Protein AF-A0A8S2NYN3-F1 (afdb_monomer_lite)

pLDDT: mean 84.31, std 14.9, range [22.03, 98.69]

Foldseek 3Di:
DCLCPPLVPPALDDPLSQLVVFVQQQQFWKFFDDDVDRDIWGFHHWASDFQQRDADPVRDGNQCCCCPVVVDHDPPRRYTWTWTDDPVGPPDIDTHDPVRIDGDPPDDRPDDDDVVVVVVPPLVVQDFQVRVQVVVLVVLVVVPLVDPPNPVSVVVVDDDPSPDDDDDDWDFFDAFWKAQDPPRTFPQDLFFGDSVQEHHFAAEFAAEEEEEADDCCPVCVVLSVVLVVLLQVSCVSHVRHYNYYDYDYDDHLVCLLVVLVVCLVVVHQEYEYEYDDPDPLRVLVSVLSNCCNQCPVRNHHYHYDYSVVSVPDPDSNVVSVLVSLVVRQSSVGFRMFTDLCVLVVPQDDPPAWEKEKAKEKAFDPDQPQPAFIKIKMKMQLGSRSRHIDIDMDTHHDDPPDRYDGDDQCLLVRLLVRQVSSCVRVVDGGQAYEYEYEDDDPVCLVVCVVHNVVSNVNSQCVNVNPPPSGHWYWYKYKYQDDDDFDHDPDADPPANREDRARIKDQDDPDDPPWRKIWHALHDDRTHYGRTMIMTTSDGRSDDDPRSPSNSFSSQQSSQSSDSGRDSGGNNNVVNVVVSVVVCSNRCVVVSVPSDDDDDDDDDDDDDDPPDDPPLSPPPAQQEAELVNLVVQQDLVLLLVLLLVLLLCVQVVPVQKDWDPWDWAADDPRQKTWIWTWIGRVVLQKIKIWIWIAQPVDPVRIWTWIWMAGNVPRHTQHIYTPLNLQLQLLLSVLVLLCVLQFPVPDDLQQAEEEEEALPSNSLNNVVSPVVVGRHNAYEYEYPPVVSRVVSCVVCVVPDVRYDYDPALQPQCQQSHQEYEYQAFALDARDAPVSYHFLHEYEYENFFALSTDHHDLNQLADPLEAEEESDPVSCCHTVNSCVVNVRDHPYYSSNSRPPNVVSCVNSPRGYYYYYYNDHVSSSVSSVVSSSVSVVVVSVD

Organism: NCBI:txid392030

InterPro domains:
  IPR003100 PAZ domain [PF02170] (14-120)
  IPR003100 PAZ domain [PS50821] (1-105)
  IPR003165 Piwi domain [PF02171] (271-582)
  IPR003165 Piwi domain [PS50822] (270-586)
  IPR003165 Piwi domain [SM00950] (270-586)
  IPR003462 Ornithine cyclodeaminase/mu-crystallin [PF02423] (625-933)
  IPR012337 Ribonuclease H-like superfamily [SSF53098] (253-584)
  IPR023401 Ornithine cyclodeaminase, N-terminal [G3DSA:3.30.1780.10] (639-928)
  IPR032472 Argonaute linker 2 domain [PF16488] (131-179)
  IPR036085 PAZ domain superfamily [SSF101690] (11-146)
  IPR036291 NAD(P)-binding domain superfamily [SSF51735] (621-933)
  IPR036397 Ribonuclease H superfamily [G3DSA:3.30.420.10] (347-623)

Secondary structure (DSSP, 8-state):
-HHHHHH--SSSPPHHHHHHHHHHHTT-EEEESSSS---EEEEEEEESS-TTTPBPTTS-BHHHHHHHHH----S-TTSPEEEEEETTEEEEEEEEEGGGEEEPTT----SPPPHHHHHHS-GGGS--HHHHHHHHHHHHHHH-TT-TT-HHHHHHT-----SSPPP---EEPPPPPEEEETTEE---BTTB---TT--SB---EEEEEEEEE-S-HHHHHHHHHHHHHHHHHHHHHTT--EEEEEEE----GGGHHHHHHHHHHTT--EEEEEE--SSHHHHHHHHHHHHIIIIIIS--EEEEEEHHHHHH-S-HHHHHHHHHHHHHHHTT-B--EE-GGGG-TTT--TT--EEEEEEEEE--SS--TTPPEEEEEEEESSTT--SEEEEEEEEPPPTT-S---S-TTHHHHHHHHHHHHHHHHSS--SEEEEEEES--GGGHHHIIIIIHHHHHHHHHHHH-SSS-PPEEEEEEEE---S-----SS--SSS--PPPTTEEE-SSSS-SSS-EEEEE-S--SSS---PEEEEEEEESS---TTHHHHHHHHHTT--TT-SB--SS-HHHHHHHHHHHHHHHHH--HHHHTTS---------------------------EE-HHHHHHH--HHHHHHHHHHHHHHHHTT-TTEE-PPPEEEEETTTTEEEEEEEEEETTTTEEEEEEEEE-TTSSSSEEEEEEEEETTT--EEEEEEHHHHHHHHHHHHHHHHHHHHTGGG--TTT-EEEEE--SHHHHHHHHHHHHHS--SEEEEE-SSHHHHHHHHHHHTTT-S-EEE-SSTT-GGGGG-SEEEE-S--SS--B-GGGS-TT-EEEE-S--STT--SB-HHHHT-TTEEEEES-HHHHHHH-HHHHHHTPPEEEEGGGGTT-HHHHHHHTSSSEEEEE----HHHHHHHHHHHHHHHHHHHH-

Structure (mmCIF, N/CA/C/O backbone):
data_AF-A0A8S2NYN3-F1
#
_entry.id   AF-A0A8S2NYN3-F1
#
loop_
_atom_site.group_PDB
_atom_site.id
_atom_site.type_symbol
_atom_site.label_atom_id
_atom_site.label_alt_id
_atom_site.label_comp_id
_atom_site.label_asym_id
_atom_site.label_entity_id
_atom_site.label_seq_id
_atom_site.pdbx_PDB_ins_code
_atom_site.Cartn_x
_atom_site.Cartn_y
_atom_site.Cartn_z
_atom_site.occupancy
_atom_site.B_iso_or_equiv
_atom_site.auth_seq_id
_atom_site.auth_comp_id
_atom_site.auth_asym_id
_atom_site.auth_atom_id
_atom_site.pdbx_PDB_model_num
ATOM 1 N N . ASP A 1 1 ? 17.240 22.753 35.124 1.00 58.38 1 ASP A N 1
ATOM 2 C CA . ASP A 1 1 ? 18.285 22.466 34.109 1.00 58.38 1 ASP A CA 1
ATOM 3 C C . ASP A 1 1 ? 17.766 22.292 32.694 1.00 58.38 1 ASP A C 1
ATOM 5 O O . ASP A 1 1 ? 18.047 23.151 31.876 1.00 58.38 1 ASP A O 1
ATOM 9 N N . PHE A 1 2 ? 16.978 21.259 32.375 1.00 65.00 2 PHE A N 1
ATOM 10 C CA . PHE A 1 2 ? 16.563 21.000 30.984 1.00 65.00 2 PHE A CA 1
ATOM 11 C C . PHE A 1 2 ? 15.907 22.212 30.292 1.00 65.00 2 PHE A C 1
ATOM 13 O O . PHE A 1 2 ? 16.313 22.574 29.188 1.00 65.00 2 PHE A O 1
ATOM 20 N N . VAL A 1 3 ? 14.954 22.870 30.967 1.00 64.00 3 VAL A N 1
ATOM 21 C CA . VAL A 1 3 ? 14.284 24.090 30.479 1.00 64.00 3 VAL A CA 1
ATOM 22 C C . VAL A 1 3 ? 15.302 25.208 30.229 1.00 64.00 3 VAL A C 1
ATOM 24 O O . VAL A 1 3 ? 15.344 25.775 29.144 1.00 64.00 3 VAL A O 1
ATOM 27 N N . HIS A 1 4 ? 16.201 25.462 31.178 1.00 63.12 4 HIS A N 1
ATOM 28 C CA . HIS A 1 4 ? 17.261 26.457 31.020 1.00 63.12 4 HIS A CA 1
ATOM 29 C C . HIS A 1 4 ? 18.197 26.164 29.840 1.00 63.12 4 HIS A C 1
ATOM 31 O O . HIS A 1 4 ? 18.500 27.064 29.061 1.00 63.12 4 HIS A O 1
ATOM 37 N N . THR A 1 5 ? 18.637 24.915 29.692 1.00 55.53 5 THR A N 1
ATOM 38 C CA . THR A 1 5 ? 19.648 24.514 28.705 1.00 55.53 5 THR A CA 1
ATOM 39 C C . THR A 1 5 ? 19.091 24.403 27.283 1.00 55.53 5 THR A C 1
ATOM 41 O O . THR A 1 5 ? 19.781 24.772 26.340 1.00 55.53 5 THR A O 1
ATOM 44 N N . HIS A 1 6 ? 17.858 23.915 27.106 1.00 53.72 6 HIS A N 1
ATOM 45 C CA . HIS A 1 6 ? 17.312 23.581 25.777 1.00 53.72 6 HIS A CA 1
ATOM 46 C C . HIS A 1 6 ? 16.249 24.569 25.274 1.00 53.72 6 HIS A C 1
ATOM 48 O O . HIS A 1 6 ? 16.018 24.677 24.065 1.00 53.72 6 HIS A O 1
ATOM 54 N N . ILE A 1 7 ? 15.611 25.305 26.187 1.00 54.59 7 ILE A N 1
ATOM 55 C CA . ILE A 1 7 ? 14.639 26.355 25.851 1.00 54.59 7 ILE A CA 1
ATOM 56 C C . ILE A 1 7 ? 15.310 27.735 25.894 1.00 54.59 7 ILE A C 1
ATOM 58 O O . ILE A 1 7 ? 14.886 28.622 25.167 1.00 54.59 7 ILE A O 1
ATOM 62 N N . GLY A 1 8 ? 16.378 27.915 26.686 1.00 50.91 8 GLY A N 1
ATOM 63 C CA . GLY A 1 8 ? 17.086 29.196 26.830 1.00 50.91 8 GLY A CA 1
ATOM 64 C C . GLY A 1 8 ? 16.422 30.173 27.809 1.00 50.91 8 GLY A C 1
ATOM 65 O O . GLY A 1 8 ? 16.938 31.264 28.052 1.00 50.91 8 GLY A O 1
ATOM 66 N N . ALA A 1 9 ? 15.307 29.771 28.421 1.00 54.00 9 ALA A N 1
ATOM 67 C CA . ALA A 1 9 ? 14.562 30.584 29.367 1.00 54.00 9 ALA A CA 1
ATOM 68 C C . ALA A 1 9 ? 15.341 30.723 30.687 1.00 54.00 9 ALA A C 1
ATOM 70 O O . ALA A 1 9 ? 15.317 29.835 31.531 1.00 54.00 9 ALA A O 1
ATOM 71 N N . LYS A 1 10 ? 16.054 31.840 30.875 1.00 54.09 10 LYS A N 1
ATOM 72 C CA . LYS A 1 10 ? 16.566 32.300 32.190 1.00 54.09 10 LYS A CA 1
ATOM 73 C C . LYS A 1 10 ? 15.539 33.158 32.954 1.00 54.09 10 LYS A C 1
ATOM 75 O O . LYS A 1 10 ? 15.841 33.681 34.020 1.00 54.09 10 LYS A O 1
ATOM 80 N N . ARG A 1 11 ? 14.361 33.345 32.352 1.00 61.66 11 ARG A N 1
ATOM 81 C CA . ARG A 1 11 ? 13.243 34.212 32.748 1.00 61.66 11 ARG A CA 1
ATOM 82 C C . ARG A 1 11 ? 11.921 33.558 32.330 1.00 61.66 11 ARG A C 1
ATOM 84 O O . ARG A 1 11 ? 11.947 32.511 31.686 1.00 61.66 11 ARG A O 1
ATOM 91 N N . VAL A 1 12 ? 10.792 34.200 32.642 1.00 62.62 12 VAL A N 1
ATOM 92 C CA . VAL A 1 12 ? 9.464 33.804 32.135 1.00 62.62 12 VAL A CA 1
ATOM 93 C C . VAL A 1 12 ? 9.528 33.648 30.605 1.00 62.62 12 VAL A C 1
ATOM 95 O O . VAL A 1 12 ? 9.945 34.603 29.941 1.00 62.62 12 VAL A O 1
ATOM 98 N N . PRO A 1 13 ? 9.176 32.478 30.040 1.00 65.31 13 PRO A N 1
ATOM 99 C CA . PRO A 1 13 ? 9.303 32.250 28.604 1.00 65.31 13 PRO A CA 1
ATOM 100 C C . PRO A 1 13 ? 8.375 33.167 27.801 1.00 65.31 13 PRO A C 1
ATOM 102 O O . PRO A 1 13 ? 7.219 33.371 28.178 1.00 65.31 13 PRO A O 1
ATOM 105 N N . ASN A 1 14 ? 8.860 33.696 26.677 1.00 68.19 14 ASN A N 1
ATOM 106 C CA . ASN A 1 14 ? 7.999 34.392 25.718 1.00 68.19 14 ASN A CA 1
ATOM 107 C C . ASN A 1 14 ? 7.078 33.397 24.980 1.00 68.19 14 ASN A C 1
ATOM 109 O O . ASN A 1 14 ? 7.220 32.181 25.105 1.00 68.19 14 ASN A O 1
ATOM 113 N N . GLU A 1 15 ? 6.130 33.895 24.187 1.00 67.12 15 GLU A N 1
ATOM 114 C CA . GLU A 1 15 ? 5.123 33.042 23.539 1.00 67.12 15 GLU A CA 1
ATOM 115 C C . GLU A 1 15 ? 5.727 31.960 22.621 1.00 67.12 15 GLU A C 1
ATOM 117 O O . GLU A 1 15 ? 5.233 30.830 22.569 1.00 67.12 15 GLU A O 1
ATOM 122 N N . TYR A 1 16 ? 6.833 32.272 21.943 1.00 66.00 16 TYR A N 1
ATOM 123 C CA . TYR A 1 16 ? 7.556 31.327 21.094 1.00 66.00 16 TYR A CA 1
ATOM 124 C C . TYR A 1 16 ? 8.251 30.233 21.918 1.00 66.00 16 TYR A C 1
ATOM 126 O O . TYR A 1 16 ? 8.105 29.040 21.638 1.00 66.00 16 TYR A O 1
ATOM 134 N N . GLU A 1 17 ? 8.959 30.619 22.980 1.00 67.44 17 GLU A N 1
ATOM 135 C CA . GLU A 1 17 ? 9.599 29.693 23.922 1.00 67.44 17 GLU A CA 1
ATOM 136 C C . GLU A 1 17 ? 8.558 28.800 24.617 1.00 67.44 17 GLU A C 1
ATOM 138 O O . GLU A 1 17 ? 8.815 27.620 24.860 1.00 67.44 17 GLU A O 1
ATOM 143 N N . TRP A 1 18 ? 7.354 29.329 24.854 1.00 71.31 18 TRP A N 1
ATOM 144 C CA . TRP A 1 18 ? 6.219 28.608 25.429 1.00 71.31 18 TRP A CA 1
ATOM 145 C C . TRP A 1 18 ? 5.671 27.516 24.517 1.00 71.31 18 TRP A C 1
ATOM 147 O O . TRP A 1 18 ? 5.472 26.372 24.941 1.00 71.31 18 TRP A O 1
ATOM 157 N N . LYS A 1 19 ? 5.469 27.852 23.240 1.00 68.75 19 LYS A N 1
ATOM 158 C CA . LYS A 1 19 ? 5.071 26.892 22.205 1.00 68.75 19 LYS A CA 1
ATOM 159 C C . LYS A 1 19 ? 6.133 25.806 22.042 1.00 68.75 19 LYS A C 1
ATOM 161 O O . LYS A 1 19 ? 5.799 24.623 21.998 1.00 68.75 19 LYS A O 1
ATOM 166 N N . LYS A 1 20 ? 7.416 26.182 22.044 1.00 70.12 20 LYS A N 1
ATOM 167 C CA . LYS A 1 20 ? 8.538 25.236 21.962 1.00 70.12 20 LYS A CA 1
ATOM 168 C C . LYS A 1 20 ? 8.599 24.293 23.169 1.00 70.12 20 LYS A C 1
ATOM 170 O O . LYS A 1 20 ? 8.826 23.099 22.979 1.00 70.12 20 LYS A O 1
ATOM 175 N N . LEU A 1 21 ? 8.379 24.795 24.386 1.00 74.12 21 LEU A N 1
ATOM 176 C CA . LEU A 1 21 ? 8.371 23.997 25.618 1.00 74.12 21 LEU A CA 1
ATOM 177 C C . LEU A 1 21 ? 7.267 22.937 25.597 1.00 74.12 21 LEU A C 1
ATOM 179 O O . LEU A 1 21 ? 7.569 21.750 25.733 1.00 74.12 21 LEU A O 1
ATOM 183 N N . ASN A 1 22 ? 6.025 23.358 25.340 1.00 75.44 22 ASN A N 1
ATOM 184 C CA . ASN A 1 22 ? 4.885 22.452 25.200 1.00 75.44 22 ASN A CA 1
ATOM 185 C C . ASN A 1 22 ? 5.134 21.420 24.094 1.00 75.44 22 ASN A C 1
ATOM 187 O O . ASN A 1 22 ? 5.032 20.222 24.338 1.00 75.44 22 ASN A O 1
ATOM 191 N N . ARG A 1 23 ? 5.573 21.851 22.903 1.00 71.81 23 ARG A N 1
ATOM 192 C CA . ARG A 1 23 ? 5.865 20.935 21.787 1.00 71.81 23 ARG A CA 1
ATOM 193 C C . ARG A 1 23 ? 6.953 19.922 22.128 1.00 71.81 23 ARG A C 1
ATOM 195 O O . ARG A 1 23 ? 6.875 18.783 21.686 1.00 71.81 23 ARG A O 1
ATOM 202 N N . THR A 1 24 ? 7.972 20.310 22.892 1.00 72.56 24 THR A N 1
ATOM 203 C CA . THR A 1 24 ? 9.115 19.434 23.193 1.00 72.56 24 THR A CA 1
ATOM 204 C C . THR A 1 24 ? 8.777 18.408 24.269 1.00 72.56 24 THR A C 1
ATOM 206 O O . THR A 1 24 ? 9.120 17.240 24.103 1.00 72.56 24 THR A O 1
ATOM 209 N N . LEU A 1 25 ? 8.097 18.825 25.340 1.00 79.69 25 LEU A N 1
ATOM 210 C CA . LEU A 1 25 ? 7.931 18.026 26.559 1.00 79.69 25 LEU A CA 1
ATOM 211 C C . LEU A 1 25 ? 6.526 17.454 26.777 1.00 79.69 25 LEU A C 1
ATOM 213 O O . LEU A 1 25 ? 6.361 16.662 27.699 1.00 79.69 25 LEU A O 1
ATOM 217 N N . LYS A 1 26 ? 5.539 17.797 25.943 1.00 80.50 26 LYS A N 1
ATOM 218 C CA . LYS A 1 26 ? 4.243 17.106 25.940 1.00 80.50 26 LYS A CA 1
ATOM 219 C C . LYS A 1 26 ? 4.439 15.594 25.770 1.00 80.50 26 LYS A C 1
ATOM 221 O O . LYS A 1 26 ? 5.287 15.188 24.968 1.00 80.50 26 LYS A O 1
ATOM 226 N N . ASN A 1 27 ? 3.675 14.819 26.539 1.00 81.06 27 ASN A N 1
ATOM 227 C CA . ASN A 1 27 ? 3.708 13.357 26.677 1.00 81.06 27 ASN A CA 1
ATOM 228 C C . ASN A 1 27 ? 4.983 12.789 27.331 1.00 81.06 27 ASN A C 1
ATOM 230 O O . ASN A 1 27 ? 5.175 11.579 27.433 1.00 81.06 27 ASN A O 1
ATOM 234 N N . CYS A 1 28 ? 5.886 13.649 27.809 1.00 84.81 28 CYS A N 1
ATOM 235 C CA . CYS A 1 28 ? 7.050 13.192 28.556 1.00 84.81 28 CYS A CA 1
ATOM 236 C C . CYS A 1 28 ? 6.616 12.750 29.958 1.00 84.81 28 CYS A C 1
ATOM 238 O O . CYS A 1 28 ? 5.936 13.488 30.669 1.00 84.81 28 CYS A O 1
ATOM 240 N N . SER A 1 29 ? 7.044 11.566 30.388 1.00 87.62 29 SER A N 1
ATOM 241 C CA . SER A 1 29 ? 6.837 11.101 31.755 1.00 87.62 29 SER A CA 1
ATOM 242 C C . SER A 1 29 ? 7.776 11.814 32.730 1.00 87.62 29 SER A C 1
ATOM 244 O O . SER A 1 29 ? 8.997 11.885 32.541 1.00 87.62 29 SER A O 1
ATOM 246 N N . ILE A 1 30 ? 7.223 12.276 33.839 1.00 88.38 30 ILE A N 1
ATOM 247 C CA . ILE A 1 30 ? 7.944 12.885 34.951 1.00 88.38 30 ILE A CA 1
ATOM 248 C C . ILE A 1 30 ? 7.690 12.118 36.245 1.00 88.38 30 ILE A C 1
ATOM 250 O O . ILE A 1 30 ? 6.678 11.445 36.413 1.00 88.38 30 ILE A O 1
ATOM 254 N N . VAL A 1 31 ? 8.638 12.218 37.168 1.00 88.06 31 VAL A N 1
ATOM 255 C CA . VAL A 1 31 ? 8.545 11.703 38.534 1.00 88.06 31 VAL A CA 1
ATOM 256 C C . VAL A 1 31 ? 8.750 12.844 39.518 1.00 88.06 31 VAL A C 1
ATOM 258 O O . VAL A 1 31 ? 9.578 13.730 39.284 1.00 88.06 31 VAL A O 1
ATOM 261 N N . THR A 1 32 ? 8.012 12.828 40.623 1.00 84.44 32 THR A N 1
ATOM 262 C CA . THR A 1 32 ? 8.171 13.817 41.694 1.00 84.44 32 THR A CA 1
ATOM 263 C C . THR A 1 32 ? 9.338 13.438 42.613 1.00 84.44 32 THR A C 1
ATOM 265 O O . THR A 1 32 ? 9.595 12.260 42.865 1.00 84.44 32 THR A O 1
ATOM 268 N N . GLN A 1 33 ? 10.122 14.425 43.063 1.00 67.06 33 GLN A N 1
ATOM 269 C CA . GLN A 1 33 ? 11.439 14.149 43.660 1.00 67.06 33 GLN A CA 1
ATOM 270 C C . GLN A 1 33 ? 11.431 13.615 45.105 1.00 67.06 33 GLN A C 1
ATOM 272 O O . GLN A 1 33 ? 12.386 12.928 45.463 1.00 67.06 33 GLN A O 1
ATOM 277 N N . GLN A 1 34 ? 10.445 13.930 45.955 1.00 60.47 34 GLN A N 1
ATOM 278 C CA . GLN A 1 34 ? 10.642 13.792 47.413 1.00 60.47 34 GLN A CA 1
ATOM 279 C C . GLN A 1 34 ? 9.407 13.387 48.227 1.00 60.47 34 GLN A C 1
ATOM 281 O O . GLN A 1 34 ? 9.007 14.058 49.170 1.00 60.47 34 GLN A O 1
ATOM 286 N N . SER A 1 35 ? 8.828 12.226 47.948 1.00 48.19 35 SER A N 1
ATOM 287 C CA . SER A 1 35 ? 8.019 11.559 48.975 1.00 48.19 35 SER A CA 1
ATOM 288 C C . SER A 1 35 ? 8.127 10.046 48.842 1.00 48.19 35 SER A C 1
ATOM 290 O O . SER A 1 35 ? 8.597 9.544 47.821 1.00 48.19 35 SER A O 1
ATOM 292 N N . ASN A 1 36 ? 7.624 9.312 49.836 1.00 49.25 36 ASN A N 1
ATOM 293 C CA . ASN A 1 36 ? 7.373 7.863 49.763 1.00 49.25 36 ASN A CA 1
ATOM 294 C C . ASN A 1 36 ? 6.416 7.466 48.606 1.00 49.25 36 ASN A C 1
ATOM 296 O O . ASN A 1 36 ? 6.053 6.304 48.468 1.00 49.25 36 ASN A O 1
ATOM 300 N N . TRP A 1 37 ? 6.035 8.432 47.764 1.00 50.34 37 TRP A N 1
ATOM 301 C CA . TRP A 1 37 ? 5.245 8.327 46.554 1.00 50.34 37 TRP A CA 1
ATOM 302 C C . TRP A 1 37 ? 6.121 8.662 45.344 1.00 50.34 37 TRP A C 1
ATOM 304 O O . TRP A 1 37 ? 6.252 9.819 44.945 1.00 50.34 37 TRP A O 1
ATOM 314 N N . LYS A 1 38 ? 6.713 7.644 44.718 1.00 63.44 38 LYS A N 1
ATOM 315 C CA . LYS A 1 38 ? 7.228 7.776 43.349 1.00 63.44 38 LYS A CA 1
ATOM 316 C C . LYS A 1 38 ? 6.060 7.625 42.381 1.00 63.44 38 LYS A C 1
ATOM 318 O O . LYS A 1 38 ? 5.878 6.565 41.791 1.00 63.44 38 LYS A O 1
ATOM 323 N N . GLN A 1 39 ? 5.246 8.667 42.256 1.00 74.06 39 GLN A N 1
ATOM 324 C CA . GLN A 1 39 ? 4.220 8.703 41.219 1.00 74.06 39 GLN A CA 1
ATOM 325 C C . GLN A 1 39 ? 4.835 9.159 39.898 1.00 74.06 39 GLN A C 1
ATOM 327 O O . GLN A 1 39 ? 5.647 10.087 39.851 1.00 74.06 39 GLN A O 1
ATOM 332 N N . VAL A 1 40 ? 4.466 8.447 38.838 1.00 84.06 40 VAL A N 1
ATOM 333 C CA . VAL A 1 40 ? 4.808 8.789 37.462 1.00 84.06 40 VAL A CA 1
ATOM 334 C C . VAL A 1 40 ? 3.614 9.536 36.891 1.00 84.06 40 VAL A C 1
ATOM 336 O O . VAL A 1 40 ? 2.500 9.023 36.933 1.00 84.06 40 VAL A O 1
ATOM 339 N N . PHE A 1 41 ? 3.861 10.728 36.366 1.00 86.44 41 PHE A N 1
ATOM 340 C CA . PHE A 1 41 ? 2.866 11.517 35.652 1.00 86.44 41 PHE A CA 1
ATOM 341 C C . PHE A 1 41 ? 3.300 11.698 34.208 1.00 86.44 41 PHE A C 1
ATOM 343 O O . PHE A 1 41 ? 4.496 11.770 33.929 1.00 86.44 41 PHE A O 1
ATOM 350 N N . GLU A 1 42 ? 2.338 11.823 33.307 1.00 86.31 42 GLU A N 1
ATOM 351 C CA . GLU A 1 42 ? 2.580 12.256 31.937 1.00 86.31 42 GLU A CA 1
ATOM 352 C C . GLU A 1 42 ? 2.222 13.737 31.804 1.00 86.31 42 GLU A C 1
ATOM 354 O O . GLU A 1 42 ? 1.207 14.193 32.333 1.00 86.31 42 GLU A O 1
ATOM 359 N N . ILE A 1 43 ? 3.089 14.503 31.142 1.00 87.62 43 ILE A N 1
ATOM 360 C CA . ILE A 1 43 ? 2.838 15.921 30.887 1.00 87.62 43 ILE A CA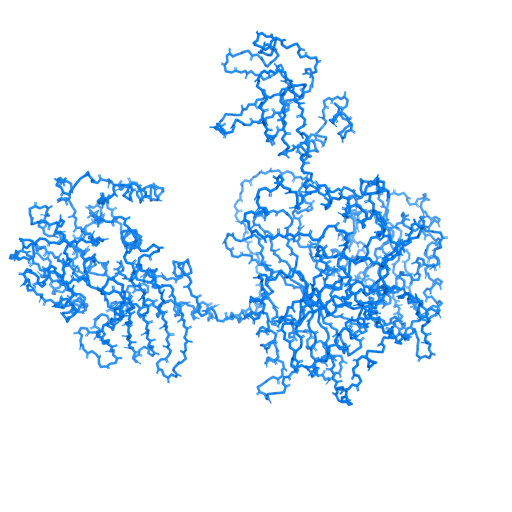 1
ATOM 361 C C . ILE A 1 43 ? 1.758 16.056 29.816 1.00 87.62 43 ILE A C 1
ATOM 363 O O . ILE A 1 43 ? 2.019 15.765 28.649 1.00 87.62 43 ILE A O 1
ATOM 367 N N . ASP A 1 44 ? 0.600 16.592 30.190 1.00 85.19 44 ASP A N 1
ATOM 368 C CA . ASP A 1 44 ? -0.435 16.970 29.226 1.00 85.19 44 ASP A CA 1
ATOM 369 C C . ASP A 1 44 ? -0.094 18.317 28.568 1.00 85.19 44 ASP A C 1
ATOM 371 O O . ASP A 1 44 ? 0.064 18.429 27.346 1.00 85.19 44 ASP A O 1
ATOM 375 N N . GLN A 1 45 ? 0.113 19.340 29.400 1.00 84.81 45 GLN A N 1
ATOM 376 C CA . GLN A 1 45 ? 0.494 20.680 28.964 1.00 84.81 45 GLN A CA 1
ATOM 377 C C . GLN A 1 45 ? 1.193 21.469 30.073 1.00 84.81 45 GLN A C 1
ATOM 379 O O . GLN A 1 45 ? 1.241 21.068 31.234 1.00 84.81 45 GLN A O 1
ATOM 384 N N . PHE A 1 46 ? 1.738 22.628 29.720 1.00 85.12 46 PHE A N 1
ATOM 385 C CA . PHE A 1 46 ? 2.271 23.591 30.676 1.00 85.12 46 PHE A CA 1
ATOM 386 C C . PHE A 1 46 ? 1.259 24.713 30.921 1.00 85.12 46 PHE A C 1
ATOM 388 O O . PHE A 1 46 ? 0.805 25.369 29.979 1.00 85.12 46 PHE A O 1
ATOM 395 N N . ASP A 1 47 ? 0.970 24.978 32.192 1.00 84.06 47 ASP A N 1
ATOM 396 C CA . ASP A 1 47 ? 0.123 26.084 32.630 1.00 84.06 47 ASP A CA 1
ATOM 397 C C . ASP A 1 47 ? 0.962 27.363 32.740 1.00 84.06 47 ASP A C 1
ATOM 399 O O . ASP A 1 47 ? 2.010 27.380 33.385 1.00 84.06 47 ASP A O 1
ATOM 403 N N . LYS A 1 48 ? 0.510 28.446 32.097 1.00 80.69 48 LYS A N 1
ATOM 404 C CA . LYS A 1 48 ? 1.198 29.748 32.126 1.00 80.69 48 LYS A CA 1
ATOM 405 C C . LYS A 1 48 ? 1.216 30.370 33.524 1.00 80.69 48 LYS A C 1
ATOM 407 O O . LYS A 1 48 ? 2.078 31.208 33.788 1.00 80.69 48 LYS A O 1
ATOM 412 N N . ARG A 1 49 ? 0.270 29.991 34.388 1.00 85.25 49 ARG A N 1
ATOM 413 C CA . ARG A 1 49 ? 0.141 30.509 35.751 1.00 85.25 49 ARG A CA 1
ATOM 414 C C . ARG A 1 49 ? 1.284 30.021 36.637 1.00 85.25 49 ARG A C 1
ATOM 416 O O . ARG A 1 49 ? 1.750 28.881 36.542 1.00 85.25 49 ARG A O 1
ATOM 423 N N . ARG A 1 50 ? 1.732 30.900 37.526 1.00 86.31 50 ARG A N 1
ATOM 424 C CA . ARG A 1 50 ? 2.770 30.622 38.527 1.00 86.31 50 ARG A CA 1
ATOM 425 C C . ARG A 1 50 ? 2.179 29.857 39.714 1.00 86.31 50 ARG A C 1
ATOM 427 O O . ARG A 1 50 ? 0.988 29.994 39.987 1.00 86.31 50 ARG A O 1
ATOM 434 N N . PRO A 1 51 ? 2.995 29.135 40.504 1.00 87.25 51 PRO A N 1
ATOM 435 C CA . PRO A 1 51 ? 2.526 28.456 41.712 1.00 87.25 51 PRO A CA 1
ATOM 436 C C . PRO A 1 51 ? 1.719 29.346 42.677 1.00 87.25 51 PRO A C 1
ATOM 438 O O . PRO A 1 51 ? 0.793 28.867 43.322 1.00 87.25 51 PRO A O 1
ATOM 441 N N . GLY A 1 52 ? 2.034 30.643 42.775 1.00 86.69 52 GLY A N 1
ATOM 442 C CA . GLY A 1 52 ? 1.289 31.584 43.627 1.00 86.69 52 GLY A CA 1
ATOM 443 C C . GLY A 1 52 ? -0.076 32.016 43.075 1.00 86.69 52 GLY A C 1
ATOM 444 O O . GLY A 1 52 ? -0.891 32.552 43.815 1.00 86.69 52 GLY A O 1
ATOM 445 N N . GLU A 1 53 ? -0.336 31.787 41.788 1.00 86.25 53 GLU A N 1
ATOM 446 C CA . GLU A 1 53 ? -1.575 32.167 41.093 1.00 86.25 53 GLU A CA 1
ATOM 447 C C . GLU A 1 53 ? -2.565 30.993 40.996 1.00 86.25 53 GLU A C 1
ATOM 449 O O . GLU A 1 53 ? -3.736 31.190 40.672 1.00 86.25 53 GLU A O 1
ATOM 454 N N . ILE A 1 54 ? -2.106 29.767 41.271 1.00 87.06 54 ILE A N 1
ATOM 455 C CA . ILE A 1 54 ? -2.922 28.550 41.239 1.00 87.06 54 ILE A CA 1
ATOM 456 C C . ILE A 1 54 ? -3.367 28.216 42.661 1.00 87.06 54 ILE A C 1
ATOM 458 O O . ILE A 1 54 ? -2.531 27.981 43.535 1.00 87.06 54 ILE A O 1
ATOM 462 N N . LYS A 1 55 ? -4.685 28.168 42.873 1.00 87.75 55 LYS A N 1
ATOM 463 C CA . LYS A 1 55 ? -5.310 27.752 44.133 1.00 87.75 55 LYS A CA 1
ATOM 464 C C . LYS A 1 55 ? -5.847 26.329 44.028 1.00 87.75 55 LYS A C 1
ATOM 466 O O . LYS A 1 55 ? -6.409 25.964 42.997 1.00 87.75 55 LYS A O 1
ATOM 471 N N . ILE A 1 56 ? -5.673 25.545 45.086 1.00 82.50 56 ILE A N 1
ATOM 472 C CA . ILE A 1 56 ? -6.267 24.207 45.222 1.00 82.50 56 ILE A CA 1
ATOM 473 C C . ILE A 1 56 ? -7.684 24.299 45.815 1.00 82.50 56 ILE A C 1
ATOM 475 O O . ILE A 1 56 ? -8.094 25.371 46.258 1.00 82.50 56 ILE A O 1
ATOM 479 N N . GLU A 1 57 ? -8.439 23.192 45.842 1.00 79.06 57 GLU A N 1
ATOM 480 C CA . GLU A 1 57 ? -9.833 23.156 46.340 1.00 79.06 57 GLU A CA 1
ATOM 481 C C . GLU A 1 57 ? -9.985 23.711 47.777 1.00 79.06 57 GLU A C 1
ATOM 483 O O . GLU A 1 57 ? -11.023 24.279 48.104 1.00 79.06 57 GLU A O 1
ATOM 488 N N . SER A 1 58 ? -8.942 23.633 48.618 1.00 80.19 58 SER A N 1
ATOM 489 C CA . SER A 1 58 ? -8.931 24.218 49.973 1.00 80.19 58 SER A CA 1
ATOM 490 C C . SER A 1 58 ? -8.780 25.748 50.011 1.00 80.19 58 SER A C 1
ATOM 492 O O . SER A 1 58 ? -8.820 26.337 51.089 1.00 80.19 58 SER A O 1
ATOM 494 N N . GLY A 1 59 ? -8.578 26.404 48.864 1.00 82.25 59 GLY A N 1
ATOM 495 C CA . GLY A 1 59 ? -8.348 27.847 48.743 1.00 82.25 59 GLY A CA 1
ATOM 496 C C . GLY A 1 59 ? -6.890 28.292 48.926 1.00 82.25 59 GLY A C 1
ATOM 497 O O . GLY A 1 59 ? -6.572 29.433 48.584 1.00 82.25 59 GLY A O 1
ATOM 498 N N . GLU A 1 60 ? -6.006 27.406 49.401 1.00 89.12 60 GLU A N 1
ATOM 499 C CA . GLU A 1 60 ? -4.556 27.634 49.508 1.00 89.12 60 GLU A CA 1
ATOM 500 C C . GLU A 1 60 ? -3.912 27.726 48.111 1.00 89.12 60 GLU A C 1
ATOM 502 O O . GLU A 1 60 ? -4.303 27.023 47.176 1.00 89.12 60 GLU A O 1
ATOM 507 N N . THR A 1 61 ? -2.896 28.572 47.950 1.00 90.81 61 THR A N 1
ATOM 508 C CA . THR A 1 61 ? -2.050 28.587 46.743 1.00 90.81 61 THR A CA 1
ATOM 509 C C . THR A 1 61 ? -1.158 27.345 46.683 1.00 90.81 61 THR A C 1
ATOM 511 O O . THR A 1 61 ? -0.879 26.728 47.712 1.00 90.81 61 THR A O 1
ATOM 514 N N . LEU A 1 62 ? -0.624 26.978 45.510 1.00 89.25 62 LEU A N 1
ATOM 515 C CA . LEU A 1 62 ? 0.345 25.873 45.441 1.00 89.25 62 LEU A CA 1
ATOM 516 C C . LEU A 1 62 ? 1.584 26.144 46.309 1.00 89.25 62 LEU A C 1
ATOM 518 O O . LEU A 1 62 ? 2.126 25.210 46.892 1.00 89.25 62 LEU A O 1
ATOM 522 N N . ILE A 1 63 ? 2.022 27.402 46.446 1.00 90.56 63 ILE A N 1
ATOM 523 C CA . ILE A 1 63 ? 3.143 27.754 47.337 1.00 90.56 63 ILE A CA 1
ATOM 524 C C . ILE A 1 63 ? 2.803 27.404 48.790 1.00 90.56 63 ILE A C 1
ATOM 526 O O . ILE A 1 63 ? 3.599 26.751 49.466 1.00 90.56 63 ILE A O 1
ATOM 530 N N . GLU A 1 64 ? 1.622 27.808 49.256 1.00 90.06 64 GLU A N 1
ATOM 531 C CA . GLU A 1 64 ? 1.141 27.517 50.610 1.00 90.06 64 GLU A CA 1
ATOM 532 C C . GLU A 1 64 ? 0.932 26.018 50.813 1.00 90.06 64 GLU A C 1
ATOM 534 O O . GLU A 1 64 ? 1.402 25.474 51.806 1.00 90.06 64 GLU A O 1
ATOM 539 N N . TYR A 1 65 ? 0.333 25.317 49.850 1.00 89.50 65 TYR A N 1
ATOM 540 C CA . TYR A 1 65 ? 0.135 23.871 49.917 1.00 89.50 65 TYR A CA 1
ATOM 541 C C . TYR A 1 65 ? 1.460 23.107 50.036 1.00 89.50 65 TYR A C 1
ATOM 543 O O . TYR A 1 65 ? 1.620 22.272 50.930 1.00 89.50 65 TYR A O 1
ATOM 551 N N . PHE A 1 66 ? 2.438 23.391 49.169 1.00 88.06 66 PHE A N 1
ATOM 552 C CA . PHE A 1 66 ? 3.731 22.708 49.219 1.00 88.06 66 PHE A CA 1
ATOM 553 C C . PHE A 1 66 ? 4.494 23.042 50.508 1.00 88.06 66 PHE A C 1
ATOM 555 O O . PHE A 1 66 ? 5.075 22.137 51.107 1.00 88.06 66 PHE A O 1
ATOM 562 N N . LYS A 1 67 ? 4.409 24.283 51.003 1.00 89.06 67 LYS A N 1
ATOM 563 C CA . LYS A 1 67 ? 5.013 24.682 52.280 1.00 89.06 67 LYS A CA 1
ATOM 564 C C . LYS A 1 67 ? 4.338 24.007 53.478 1.00 89.06 67 LYS A C 1
ATOM 566 O O . LYS A 1 67 ? 5.015 23.378 54.282 1.00 89.06 67 LYS A O 1
ATOM 571 N N . ASN A 1 68 ? 3.014 24.094 53.577 1.00 87.25 68 ASN A N 1
ATOM 572 C CA . ASN A 1 68 ? 2.245 23.696 54.758 1.00 87.25 68 ASN A CA 1
ATOM 573 C C . ASN A 1 68 ? 1.989 22.185 54.819 1.00 87.25 68 ASN A C 1
ATOM 575 O O . ASN A 1 68 ? 2.049 21.590 55.891 1.00 87.25 68 ASN A O 1
ATOM 579 N N . LYS A 1 69 ? 1.671 21.553 53.681 1.00 84.69 69 LYS A N 1
ATOM 580 C CA . LYS A 1 69 ? 1.253 20.139 53.619 1.00 84.69 69 LYS A CA 1
ATOM 581 C C . LYS A 1 69 ? 2.373 19.199 53.196 1.00 84.69 69 LYS A C 1
ATOM 583 O O . LYS A 1 69 ? 2.337 18.022 53.549 1.00 84.69 69 LYS A O 1
ATOM 588 N N . LYS A 1 70 ? 3.336 19.682 52.406 1.00 81.69 70 LYS A N 1
ATOM 589 C CA . LYS A 1 70 ? 4.463 18.871 51.913 1.00 81.69 70 LYS A CA 1
ATOM 590 C C . LYS A 1 70 ? 5.802 19.231 52.555 1.00 81.69 70 LYS A C 1
ATOM 592 O O . LYS A 1 70 ? 6.760 18.503 52.327 1.00 81.69 70 LYS A O 1
ATOM 597 N N . ASN A 1 71 ? 5.859 20.286 53.374 1.00 85.12 71 ASN A N 1
ATOM 598 C CA . ASN A 1 71 ? 7.084 20.795 53.996 1.00 85.12 71 ASN A CA 1
ATOM 599 C C . ASN A 1 71 ? 8.190 21.132 52.971 1.00 85.12 71 ASN A C 1
ATOM 601 O O . ASN A 1 71 ? 9.373 20.900 53.207 1.00 85.12 71 ASN A O 1
ATOM 605 N N . ILE A 1 72 ? 7.791 21.648 51.803 1.00 85.19 72 ILE A N 1
ATOM 606 C CA . ILE A 1 72 ? 8.674 22.032 50.697 1.00 85.19 72 ILE A CA 1
ATOM 607 C C . ILE A 1 72 ? 8.571 23.541 50.483 1.00 85.19 72 ILE A C 1
ATOM 609 O O . ILE A 1 72 ? 7.531 24.061 50.077 1.00 85.19 72 ILE A O 1
ATOM 613 N N . GLN A 1 73 ? 9.679 24.244 50.702 1.00 89.06 73 GLN A N 1
ATOM 614 C CA . GLN A 1 73 ? 9.804 25.662 50.383 1.00 89.06 73 GLN A CA 1
ATOM 615 C C . GLN A 1 73 ? 10.243 25.815 48.919 1.00 89.06 73 GLN A C 1
ATOM 617 O O . GLN A 1 73 ? 11.413 25.624 48.599 1.00 89.06 73 GLN A O 1
ATOM 622 N N . LEU A 1 74 ? 9.305 26.155 48.029 1.00 86.31 74 LEU A N 1
ATOM 623 C CA . LEU A 1 74 ? 9.608 26.402 46.613 1.00 86.31 74 LEU A CA 1
ATOM 624 C C . LEU A 1 74 ? 10.516 27.634 46.464 1.00 86.31 74 LEU A C 1
ATOM 626 O O . LEU A 1 74 ? 10.202 28.706 46.989 1.00 86.31 74 LEU A O 1
ATOM 630 N N . THR A 1 75 ? 11.618 27.496 45.725 1.00 85.38 75 THR A N 1
ATOM 631 C CA . THR A 1 75 ? 12.573 28.583 45.445 1.00 85.38 75 THR A CA 1
ATOM 632 C C . THR A 1 75 ? 12.392 29.174 44.046 1.00 85.38 75 THR A C 1
ATOM 634 O O . THR A 1 75 ? 12.739 30.330 43.807 1.00 85.38 75 THR A O 1
ATOM 637 N N . GLN A 1 76 ? 11.800 28.416 43.120 1.00 81.56 76 GLN A N 1
ATOM 638 C CA . GLN A 1 76 ? 11.643 28.768 41.706 1.00 81.56 76 GLN A CA 1
ATOM 639 C C . GLN A 1 76 ? 10.196 29.170 41.368 1.00 81.56 76 GLN A C 1
ATOM 641 O O . GLN A 1 76 ? 9.609 28.710 40.389 1.00 81.56 76 GLN A O 1
ATOM 646 N N . THR A 1 77 ? 9.601 30.062 42.162 1.00 81.81 77 THR A N 1
ATOM 647 C CA . THR A 1 77 ? 8.174 30.446 42.063 1.00 81.81 77 THR A CA 1
ATOM 648 C C . THR A 1 77 ? 7.819 31.304 40.843 1.00 81.81 77 THR A C 1
ATOM 650 O O . THR A 1 77 ? 6.643 31.482 40.536 1.00 81.81 77 THR A O 1
ATOM 653 N N . ASN A 1 78 ? 8.817 31.817 40.120 1.00 78.75 78 ASN A N 1
ATOM 654 C CA . ASN A 1 78 ? 8.618 32.596 38.893 1.00 78.75 78 ASN A CA 1
ATOM 655 C C . ASN A 1 78 ? 8.400 31.730 37.645 1.00 78.75 78 ASN A C 1
ATOM 657 O O . ASN A 1 78 ? 8.114 32.267 36.573 1.00 78.75 78 ASN A O 1
ATOM 661 N N . TYR A 1 79 ? 8.559 30.411 37.769 1.00 78.00 79 TYR A N 1
ATOM 662 C CA . TYR A 1 79 ? 8.350 29.483 36.671 1.00 78.00 79 TYR A CA 1
ATOM 663 C C . TYR A 1 79 ? 6.897 28.997 36.615 1.00 78.00 79 TYR A C 1
ATOM 665 O O . TYR A 1 79 ? 6.221 28.926 37.639 1.00 78.00 79 TYR A O 1
ATOM 673 N N . PRO A 1 80 ? 6.420 28.659 35.414 1.00 80.19 80 PRO A N 1
ATOM 674 C CA . PRO A 1 80 ? 5.115 28.043 35.186 1.00 80.19 80 PRO A CA 1
ATOM 675 C C . PRO A 1 80 ? 4.984 26.667 35.850 1.00 80.19 80 PRO A C 1
ATOM 677 O O . PRO A 1 80 ? 5.985 26.026 36.187 1.00 80.19 80 PRO A O 1
ATOM 680 N N . CYS A 1 81 ? 3.749 26.186 35.968 1.00 87.38 81 CYS A N 1
ATOM 681 C CA . CYS A 1 81 ? 3.460 24.826 36.421 1.00 87.38 81 CYS A CA 1
ATOM 682 C C . CYS A 1 81 ? 3.263 23.868 35.241 1.00 87.38 81 CYS A C 1
ATOM 684 O O . CYS A 1 81 ? 2.957 24.271 34.119 1.00 87.38 81 CYS A O 1
ATOM 686 N N . VAL A 1 82 ? 3.418 22.575 35.501 1.00 89.50 82 VAL A N 1
ATOM 687 C CA . VAL A 1 82 ? 3.025 21.519 34.573 1.00 89.50 82 VAL A CA 1
ATOM 688 C C . VAL A 1 82 ? 1.665 20.966 34.971 1.00 89.50 82 VAL A C 1
ATOM 690 O O . VAL A 1 82 ? 1.411 20.737 36.152 1.00 89.50 82 VAL A O 1
ATOM 693 N N . GLN A 1 83 ? 0.786 20.796 33.992 1.00 89.31 83 GLN A N 1
ATOM 694 C CA . GLN A 1 83 ? -0.511 20.160 34.158 1.00 89.31 83 GLN A CA 1
ATOM 695 C C . GLN A 1 83 ? -0.388 18.676 33.812 1.00 89.31 83 GLN A C 1
ATOM 697 O O . GLN A 1 83 ? 0.167 18.304 32.774 1.00 89.31 83 GLN A O 1
ATOM 702 N N . VAL A 1 84 ? -0.896 17.841 34.710 1.00 88.19 84 VAL A N 1
ATOM 703 C CA . VAL A 1 84 ? -0.885 16.380 34.623 1.00 88.19 84 VAL A CA 1
ATOM 704 C C . VAL A 1 84 ? -2.238 15.830 35.066 1.00 88.19 84 VAL A C 1
ATOM 706 O O . VAL A 1 84 ? -3.002 16.524 35.735 1.00 88.19 84 VAL A O 1
ATOM 709 N N . TYR A 1 85 ? -2.510 14.570 34.746 1.00 83.06 85 TYR A N 1
ATOM 710 C CA . TYR A 1 85 ? -3.696 13.852 35.215 1.00 83.06 85 TYR A CA 1
ATOM 711 C C . TYR A 1 85 ? -3.293 12.662 36.079 1.00 83.06 85 TYR A C 1
ATOM 713 O O . TYR A 1 85 ? -2.212 12.090 35.904 1.00 83.06 85 TYR A O 1
ATOM 721 N N . PHE A 1 86 ? -4.156 12.290 37.023 1.00 77.19 86 PHE A N 1
ATOM 722 C CA . PHE A 1 86 ? -3.980 11.043 37.756 1.00 77.19 86 PHE A CA 1
ATOM 723 C C . PHE A 1 86 ? -4.410 9.865 36.864 1.00 77.19 86 PHE A C 1
ATOM 725 O O . PHE A 1 86 ? -5.413 9.989 36.164 1.00 77.19 86 PHE A O 1
ATOM 732 N N . PRO A 1 87 ? -3.714 8.709 36.903 1.00 61.06 87 PRO A N 1
ATOM 733 C CA . PRO A 1 87 ? -3.999 7.567 36.022 1.00 61.06 87 PRO A CA 1
ATOM 734 C C . PRO A 1 87 ? -5.442 7.033 36.054 1.00 61.06 87 PRO A C 1
ATOM 736 O O . PRO A 1 87 ? -5.846 6.348 35.123 1.00 61.06 87 PRO A O 1
ATOM 739 N N . ASN A 1 88 ? -6.210 7.349 37.104 1.00 63.62 88 ASN A N 1
ATOM 740 C CA . ASN A 1 88 ? -7.583 6.879 37.308 1.00 63.62 88 ASN A CA 1
ATOM 741 C C . ASN A 1 88 ? -8.611 8.026 37.426 1.00 63.62 88 ASN A C 1
ATOM 743 O O . ASN A 1 88 ? -9.775 7.763 37.703 1.00 63.62 88 ASN A O 1
ATOM 747 N N . GLU A 1 89 ? -8.198 9.287 37.244 1.00 65.75 89 GLU A N 1
ATOM 748 C CA . GLU A 1 89 ? -9.067 10.469 37.365 1.00 65.75 89 GLU A CA 1
ATOM 749 C C . GLU A 1 89 ? -8.710 11.487 36.270 1.00 65.75 89 GLU A C 1
ATOM 751 O O . GLU A 1 89 ? -7.957 12.439 36.485 1.00 65.75 89 GLU A O 1
ATOM 756 N N . TYR A 1 90 ? -9.242 11.271 35.065 1.00 63.66 90 TYR A N 1
ATOM 757 C CA . TYR A 1 90 ? -8.998 12.142 33.906 1.00 63.66 90 TYR A CA 1
ATOM 758 C C . TYR A 1 90 ? -9.823 13.440 33.926 1.00 63.66 90 TYR A C 1
ATOM 760 O O . TYR A 1 90 ? -9.520 14.369 33.181 1.00 63.66 90 TYR A O 1
ATOM 768 N N . ASP A 1 91 ? -10.813 13.548 34.815 1.00 69.44 91 ASP A N 1
ATOM 769 C CA . ASP A 1 91 ? -11.707 14.712 34.887 1.00 69.44 91 ASP A CA 1
ATOM 770 C C . ASP A 1 91 ? -11.159 15.855 35.757 1.00 69.44 91 ASP A C 1
ATOM 772 O O . ASP A 1 91 ? -11.689 16.968 35.733 1.00 69.44 91 ASP A O 1
ATOM 776 N N . LYS A 1 92 ? -10.080 15.617 36.519 1.00 74.31 92 LYS A N 1
ATOM 777 C CA . LYS A 1 92 ? -9.479 16.614 37.417 1.00 74.31 92 LYS A CA 1
ATOM 778 C C . LYS A 1 92 ? -8.000 16.856 37.090 1.00 74.31 92 LYS A C 1
ATOM 780 O O . LYS A 1 92 ? -7.151 16.031 37.433 1.00 74.31 92 LYS A O 1
ATOM 785 N N . PRO A 1 93 ? -7.652 17.994 36.460 1.00 81.12 93 PRO A N 1
ATOM 786 C CA . PRO A 1 93 ? -6.260 18.330 36.199 1.00 81.12 93 PRO A CA 1
ATOM 787 C C . PRO A 1 93 ? -5.516 18.658 37.501 1.00 81.12 93 PRO A C 1
ATOM 789 O O . PRO A 1 93 ? -5.989 19.422 38.342 1.00 81.12 93 PRO A O 1
ATOM 792 N N . CYS A 1 94 ? -4.313 18.109 37.646 1.00 86.12 94 CYS A N 1
ATOM 793 C CA . CYS A 1 94 ? -3.388 18.392 38.736 1.00 86.12 94 CYS A CA 1
ATOM 794 C C . CYS A 1 94 ? -2.250 19.289 38.235 1.00 86.12 94 CYS A C 1
ATOM 796 O O . CYS A 1 94 ? -1.684 19.060 37.167 1.00 86.12 94 CYS A O 1
ATOM 798 N N . HIS A 1 95 ? -1.870 20.290 39.027 1.00 89.88 95 HIS A N 1
ATOM 799 C CA . HIS A 1 95 ? -0.800 21.226 38.686 1.00 89.88 95 HIS A CA 1
ATOM 800 C C . HIS A 1 95 ? 0.420 21.012 39.587 1.00 89.88 95 HIS A C 1
ATOM 802 O O . HIS A 1 95 ? 0.315 21.047 40.813 1.00 89.88 95 HIS A O 1
ATOM 808 N N . LEU A 1 96 ? 1.592 20.817 38.981 1.00 89.88 96 LEU A N 1
ATOM 809 C CA . LEU A 1 96 ? 2.855 20.600 39.685 1.00 89.88 96 LEU A CA 1
ATOM 810 C C . LEU A 1 96 ? 3.861 21.717 39.358 1.00 89.88 96 LEU A C 1
ATOM 812 O O . LEU A 1 96 ? 4.086 22.019 38.183 1.00 89.88 96 LEU A O 1
ATOM 816 N N . PRO A 1 97 ? 4.523 22.323 40.357 1.00 90.12 97 PRO A N 1
ATOM 817 C CA . PRO A 1 97 ? 5.660 23.205 40.112 1.00 90.12 97 PRO A CA 1
ATOM 818 C C . PRO A 1 97 ? 6.802 22.461 39.399 1.00 90.12 97 PRO A C 1
ATOM 820 O O . PRO A 1 97 ? 7.118 21.320 39.736 1.00 90.12 97 PRO A O 1
ATOM 823 N N . LEU A 1 98 ? 7.486 23.105 38.449 1.00 86.12 98 LEU A N 1
ATOM 824 C CA . LEU A 1 98 ? 8.596 22.455 37.730 1.00 86.12 98 LEU A CA 1
ATOM 825 C C . LEU A 1 98 ? 9.748 22.024 38.647 1.00 86.12 98 LEU A C 1
ATOM 827 O O . LEU A 1 98 ? 10.411 21.031 38.361 1.00 86.12 98 LEU A O 1
ATOM 831 N N . GLU A 1 99 ? 9.958 22.737 39.756 1.00 86.44 99 GLU A N 1
ATOM 832 C CA . GLU A 1 99 ? 10.998 22.446 40.752 1.00 86.44 99 GLU A CA 1
ATOM 833 C C . GLU A 1 99 ? 10.842 21.061 41.395 1.00 86.44 99 GLU A C 1
ATOM 835 O O . GLU A 1 99 ? 11.837 20.436 41.750 1.00 86.44 99 GLU A O 1
ATOM 840 N N . VAL A 1 100 ? 9.613 20.539 41.485 1.00 87.56 100 VAL A N 1
ATOM 841 C CA . VAL A 1 100 ? 9.355 19.221 42.085 1.00 87.56 100 VAL A CA 1
ATOM 842 C C . VAL A 1 100 ? 9.354 18.079 41.065 1.00 87.56 100 VAL A C 1
ATOM 844 O O . VAL A 1 100 ? 9.172 16.925 41.453 1.00 87.56 100 VAL A O 1
ATOM 847 N N . CYS A 1 101 ? 9.577 18.368 39.778 1.00 87.69 101 CYS A N 1
ATOM 848 C CA . CYS A 1 101 ? 9.453 17.418 38.672 1.00 87.69 101 CYS A CA 1
ATOM 849 C C . CYS A 1 101 ? 10.822 17.005 38.104 1.00 87.69 101 CYS A C 1
ATOM 851 O O . CYS A 1 101 ? 11.683 17.839 37.826 1.00 87.69 101 CYS A O 1
ATOM 853 N N . ARG A 1 102 ? 11.015 15.708 37.835 1.00 86.94 102 ARG A N 1
ATOM 854 C CA . ARG A 1 102 ? 12.190 15.176 37.124 1.00 86.94 102 ARG A CA 1
ATOM 855 C C . ARG A 1 102 ? 11.756 14.299 35.957 1.00 86.94 102 ARG A C 1
ATOM 857 O O . ARG A 1 102 ? 10.909 13.434 36.126 1.00 86.94 102 ARG A O 1
ATOM 864 N N . ILE A 1 103 ? 12.373 14.472 34.790 1.00 86.00 103 ILE A N 1
ATOM 865 C CA . ILE A 1 103 ? 12.138 13.591 33.635 1.00 86.00 103 ILE A CA 1
ATOM 866 C C . ILE A 1 103 ? 12.531 12.156 34.011 1.00 86.00 103 ILE A C 1
ATOM 868 O O . ILE A 1 103 ? 13.643 11.918 34.496 1.00 86.00 103 ILE A O 1
ATOM 872 N N . ARG A 1 104 ? 11.619 11.200 33.799 1.00 85.44 104 ARG A N 1
ATOM 873 C CA . ARG A 1 104 ? 11.877 9.775 34.042 1.00 85.44 104 ARG A CA 1
ATOM 874 C C . ARG A 1 104 ? 13.002 9.293 33.119 1.00 85.44 104 ARG A C 1
ATOM 876 O O . ARG A 1 104 ? 13.021 9.614 31.933 1.00 85.44 104 ARG A O 1
ATOM 883 N N . ALA A 1 105 ? 13.953 8.538 33.661 1.00 81.75 105 ALA A N 1
ATOM 884 C CA . ALA A 1 105 ? 15.061 8.001 32.872 1.00 81.75 105 ALA A CA 1
ATOM 885 C C . ALA A 1 105 ? 14.576 6.962 31.840 1.00 81.75 105 ALA A C 1
ATOM 887 O O . ALA A 1 105 ? 13.557 6.310 32.059 1.00 81.75 105 ALA A O 1
ATOM 888 N N . TRP A 1 106 ? 15.352 6.781 30.764 1.00 76.69 106 TRP A N 1
ATOM 889 C CA . TRP A 1 106 ? 15.147 5.747 29.733 1.00 76.69 106 TRP A CA 1
ATOM 890 C C . TRP A 1 106 ? 13.854 5.861 28.921 1.00 76.69 106 TRP A C 1
ATOM 892 O O . TRP A 1 106 ? 13.343 4.867 28.415 1.00 76.69 106 TRP A O 1
ATOM 902 N N . GLN A 1 107 ? 13.337 7.076 28.770 1.00 80.00 107 GLN A N 1
ATOM 903 C CA . GLN A 1 107 ? 12.253 7.340 27.834 1.00 80.00 107 GLN A CA 1
ATOM 904 C C . GLN A 1 107 ? 12.788 7.436 26.409 1.00 80.00 107 GLN A C 1
ATOM 906 O O . GLN A 1 107 ? 13.829 8.053 26.166 1.00 80.00 107 GLN A O 1
ATOM 911 N N . VAL A 1 108 ? 12.064 6.828 25.473 1.00 72.12 108 VAL A N 1
ATOM 912 C CA . VAL A 1 108 ? 12.350 6.953 24.046 1.00 72.12 108 VAL A CA 1
ATOM 913 C C . VAL A 1 108 ? 11.987 8.371 23.615 1.00 72.12 108 VAL A C 1
ATOM 915 O O . VAL A 1 108 ? 10.875 8.828 23.854 1.00 72.12 108 VAL A O 1
ATOM 918 N N . TYR A 1 109 ? 12.937 9.073 22.999 1.00 71.69 109 TYR A N 1
ATOM 919 C CA . TYR A 1 109 ? 12.649 10.327 22.314 1.00 71.69 109 TYR A CA 1
ATOM 920 C C . TYR A 1 109 ? 12.113 9.986 20.924 1.00 71.69 109 TYR A C 1
ATOM 922 O O . TYR A 1 109 ? 12.857 9.508 20.071 1.00 71.69 109 TYR A O 1
ATOM 930 N N . ASP A 1 110 ? 10.815 10.179 20.734 1.00 60.47 110 ASP A N 1
ATOM 931 C CA . ASP A 1 110 ? 10.047 9.809 19.542 1.00 60.47 110 ASP A CA 1
ATOM 932 C C . ASP A 1 110 ? 10.011 10.911 18.470 1.00 60.47 110 ASP A C 1
ATOM 934 O O . ASP A 1 110 ? 9.562 10.686 17.347 1.00 60.47 110 ASP A O 1
ATOM 938 N N . LYS A 1 111 ? 10.521 12.105 18.789 1.00 65.00 111 LYS A N 1
ATOM 939 C CA . LYS A 1 111 ? 10.548 13.251 17.874 1.00 65.00 111 LYS A CA 1
ATOM 940 C C . LYS A 1 111 ? 11.798 13.223 16.982 1.00 65.00 111 LYS A C 1
ATOM 942 O O . LYS A 1 111 ? 12.871 12.817 17.435 1.00 65.00 111 LYS A O 1
ATOM 947 N N . PRO A 1 112 ? 11.711 13.702 15.725 1.00 56.94 112 PRO A N 1
ATOM 948 C CA . PRO A 1 112 ? 12.873 13.803 14.851 1.00 56.94 112 PRO A CA 1
ATOM 949 C C . PRO A 1 112 ? 13.949 14.704 15.462 1.00 56.94 112 PRO A C 1
ATOM 951 O O . PRO A 1 112 ? 13.657 15.802 15.944 1.00 56.94 112 PRO A O 1
ATOM 954 N N . LEU A 1 113 ? 15.205 14.265 15.412 1.00 62.84 113 LEU A N 1
ATOM 955 C CA . LEU A 1 113 ? 16.333 15.112 15.785 1.00 62.84 113 LEU A CA 1
ATOM 956 C C . LEU A 1 113 ? 16.535 16.202 14.722 1.00 62.84 113 LEU A C 1
ATOM 958 O O . LEU A 1 113 ? 16.376 15.969 13.525 1.00 62.84 113 LEU A O 1
ATOM 962 N N . SER A 1 114 ? 16.915 17.408 15.143 1.00 57.66 114 SER A N 1
ATOM 963 C CA . SER A 1 114 ? 17.382 18.427 14.193 1.00 57.66 114 SER A CA 1
ATOM 964 C C . SER A 1 114 ? 18.718 18.008 13.579 1.00 57.66 114 SER A C 1
ATOM 966 O O . SER A 1 114 ? 19.526 17.351 14.235 1.00 57.66 114 SER A O 1
ATOM 968 N N . LYS A 1 115 ? 19.031 18.457 12.359 1.00 53.47 115 LYS A N 1
ATOM 969 C CA . LYS A 1 115 ? 20.326 18.144 11.729 1.00 53.47 115 LYS A CA 1
ATOM 970 C C . LYS A 1 115 ? 21.512 18.681 12.516 1.00 53.47 115 LYS A C 1
ATOM 972 O O . LYS A 1 115 ? 22.588 18.100 12.460 1.00 53.47 115 LYS A O 1
ATOM 977 N N . ALA A 1 116 ? 21.329 19.768 13.267 1.00 55.56 116 ALA A N 1
ATOM 978 C CA . ALA A 1 116 ? 22.338 20.251 14.201 1.00 55.56 116 ALA A CA 1
ATOM 979 C C . ALA A 1 116 ? 22.589 19.235 15.328 1.00 55.56 116 ALA A C 1
ATOM 981 O O . ALA A 1 116 ? 23.742 18.964 15.639 1.00 55.56 116 ALA A O 1
ATOM 982 N N . GLN A 1 117 ? 21.538 18.627 15.888 1.00 62.94 117 GLN A N 1
ATOM 983 C CA . GLN A 1 117 ? 21.653 17.557 16.888 1.00 62.94 117 GLN A CA 1
ATOM 984 C C . GLN A 1 117 ? 22.210 16.261 16.284 1.00 62.94 117 GLN A C 1
ATOM 986 O O . GLN A 1 117 ? 23.049 15.625 16.913 1.00 62.94 117 GLN A O 1
ATOM 991 N N . GLU A 1 118 ? 21.808 15.892 15.063 1.00 62.06 118 GLU A N 1
ATOM 992 C CA . GLU A 1 118 ? 22.368 14.750 14.322 1.00 62.06 118 GLU A CA 1
ATOM 993 C C . GLU A 1 118 ? 23.859 14.952 14.019 1.00 62.06 118 GLU A C 1
ATOM 995 O O . GLU A 1 118 ? 24.665 14.056 14.241 1.00 62.06 118 GLU A O 1
ATOM 1000 N N . ALA A 1 119 ? 24.256 16.144 13.566 1.00 56.03 119 ALA A N 1
ATOM 1001 C CA . ALA A 1 119 ? 25.650 16.484 13.275 1.00 56.03 119 ALA A CA 1
ATOM 1002 C C . ALA A 1 119 ? 26.500 16.635 14.544 1.00 56.03 119 ALA A C 1
ATOM 1004 O O . ALA A 1 119 ? 27.708 16.397 14.508 1.00 56.03 119 ALA A O 1
ATOM 1005 N N . GLN A 1 120 ? 25.875 17.035 15.655 1.00 54.94 120 GLN A N 1
ATOM 1006 C CA . GLN A 1 120 ? 26.484 17.039 16.981 1.00 54.94 120 GLN A CA 1
ATOM 1007 C C . GLN A 1 120 ? 26.554 15.645 17.589 1.00 54.94 120 GLN A C 1
ATOM 1009 O O . GLN A 1 120 ? 27.310 15.489 18.547 1.00 54.94 120 GLN A O 1
ATOM 1014 N N . GLN A 1 121 ? 25.839 14.639 17.058 1.00 59.28 121 GLN A N 1
ATOM 1015 C CA . GLN A 1 121 ? 26.077 13.269 17.483 1.00 59.28 121 GLN A CA 1
ATOM 1016 C C . GLN A 1 121 ? 27.532 12.928 17.147 1.00 59.28 121 GLN A C 1
ATOM 1018 O O . GLN A 1 121 ? 27.933 12.964 15.979 1.00 59.28 121 GLN A O 1
ATOM 1023 N N . PRO A 1 122 ? 28.361 12.625 18.160 1.00 53.03 122 PRO A N 1
ATOM 1024 C CA . PRO A 1 122 ? 29.726 12.194 17.952 1.00 53.03 122 PRO A CA 1
ATOM 1025 C C . PRO A 1 122 ? 29.786 11.137 16.853 1.00 53.03 122 PRO A C 1
ATOM 1027 O O . PRO A 1 122 ? 29.103 10.118 16.942 1.00 53.03 122 PRO A O 1
ATOM 1030 N N . ARG A 1 123 ? 30.687 11.305 15.874 1.00 54.78 123 ARG A N 1
ATOM 1031 C CA . ARG A 1 123 ? 31.021 10.247 14.896 1.00 54.78 123 ARG A CA 1
ATOM 1032 C C . ARG A 1 123 ? 31.335 8.897 15.566 1.00 54.78 123 ARG A C 1
ATOM 1034 O O . ARG A 1 123 ? 31.211 7.860 14.931 1.00 54.78 123 ARG A O 1
ATOM 1041 N N . LYS A 1 124 ? 31.687 8.917 16.860 1.00 54.19 124 LYS A N 1
ATOM 1042 C CA . LYS A 1 124 ? 31.841 7.762 17.756 1.00 54.19 124 LYS A CA 1
ATOM 1043 C C . LYS A 1 124 ? 30.590 6.864 17.861 1.00 54.19 124 LYS A C 1
ATOM 1045 O O . LYS A 1 124 ? 30.734 5.708 18.235 1.00 54.19 124 LYS A O 1
ATOM 1050 N N . TYR A 1 125 ? 29.388 7.356 17.549 1.00 63.88 125 TYR A N 1
ATOM 1051 C CA . TYR A 1 125 ? 28.147 6.568 17.598 1.00 63.88 125 TYR A CA 1
ATOM 1052 C C . TYR A 1 125 ? 27.828 5.807 16.306 1.00 63.88 125 TYR A C 1
ATOM 1054 O O . TYR A 1 125 ? 26.879 5.028 16.293 1.00 63.88 125 TYR A O 1
ATOM 1062 N N . ILE A 1 126 ? 28.620 5.979 15.242 1.00 74.69 126 ILE A N 1
ATOM 1063 C CA . ILE A 1 126 ? 28.518 5.178 14.017 1.00 74.69 126 ILE A CA 1
ATOM 1064 C C . ILE A 1 126 ? 29.620 4.110 14.080 1.00 74.69 126 ILE A C 1
ATOM 1066 O O . ILE A 1 126 ? 30.750 4.383 13.665 1.00 74.69 126 ILE A O 1
ATOM 1070 N N . PRO A 1 127 ? 29.343 2.912 14.632 1.00 84.06 127 PRO A N 1
ATOM 1071 C CA . PRO A 1 127 ? 30.375 1.910 14.848 1.00 84.06 127 PRO A CA 1
ATOM 1072 C C . PRO A 1 127 ? 30.913 1.387 13.517 1.00 84.06 127 PRO A C 1
ATOM 1074 O O . PRO A 1 127 ? 30.150 1.085 12.593 1.00 84.06 127 PRO A O 1
ATOM 1077 N N . LYS A 1 128 ? 32.233 1.220 13.435 1.00 88.31 128 LYS A N 1
ATOM 1078 C CA . LYS A 1 128 ? 32.878 0.482 12.342 1.00 88.31 128 LYS A CA 1
ATOM 1079 C C . LYS A 1 128 ? 32.415 -0.987 12.341 1.00 88.31 128 LYS A C 1
ATOM 1081 O O . LYS A 1 128 ? 31.988 -1.488 13.384 1.00 88.31 128 LYS A O 1
ATOM 1086 N N . PRO A 1 129 ? 32.570 -1.726 11.226 1.00 90.56 129 PRO A N 1
ATOM 1087 C CA . PRO A 1 129 ? 32.182 -3.139 11.142 1.00 90.56 129 PRO A CA 1
ATOM 1088 C C . PRO A 1 129 ? 32.720 -4.011 12.283 1.00 90.56 129 PRO A C 1
ATOM 1090 O O . PRO A 1 129 ? 31.940 -4.701 12.933 1.00 90.56 129 PRO A O 1
ATOM 1093 N N . TYR A 1 130 ? 34.013 -3.905 12.606 1.00 89.56 130 TYR A N 1
ATOM 1094 C CA . TYR A 1 130 ? 34.620 -4.622 13.736 1.00 89.56 130 TYR A CA 1
ATOM 1095 C C . TYR A 1 130 ? 34.004 -4.240 15.098 1.00 89.56 130 TYR A C 1
ATOM 1097 O O . TYR A 1 130 ? 33.724 -5.103 15.927 1.00 89.56 130 TYR A O 1
ATOM 1105 N N . GLU A 1 131 ? 33.744 -2.950 15.331 1.00 90.12 131 GLU A N 1
ATOM 1106 C CA . GLU A 1 131 ? 33.152 -2.464 16.586 1.00 90.12 131 GLU A CA 1
ATOM 1107 C C . GLU A 1 131 ? 31.711 -2.959 16.750 1.00 90.12 131 GLU A C 1
ATOM 1109 O O . GLU A 1 131 ? 31.325 -3.406 17.832 1.00 90.12 131 GLU A O 1
ATOM 1114 N N . ARG A 1 132 ? 30.922 -2.928 15.667 1.00 90.25 132 ARG A N 1
ATOM 1115 C CA . ARG A 1 132 ? 29.542 -3.424 15.656 1.00 90.25 132 ARG A CA 1
ATOM 1116 C C . ARG A 1 132 ? 29.495 -4.935 15.854 1.00 90.25 132 ARG A C 1
ATOM 1118 O O . ARG A 1 132 ? 28.699 -5.390 16.670 1.00 90.25 132 ARG A O 1
ATOM 1125 N N . HIS A 1 133 ? 30.351 -5.685 15.159 1.00 91.06 133 HIS A N 1
ATOM 1126 C CA . HIS A 1 133 ? 30.496 -7.131 15.334 1.00 91.06 133 HIS A CA 1
ATOM 1127 C C . HIS A 1 133 ? 30.760 -7.481 16.805 1.00 91.06 133 HIS A C 1
ATOM 1129 O O . HIS A 1 133 ? 30.016 -8.249 17.413 1.00 91.06 133 HIS A O 1
ATOM 1135 N N . ASN A 1 134 ? 31.760 -6.841 17.418 1.00 90.31 134 ASN A N 1
ATOM 1136 C CA . ASN A 1 134 ? 32.123 -7.103 18.809 1.00 90.31 134 ASN A CA 1
ATOM 1137 C C . ASN A 1 134 ? 31.034 -6.692 19.799 1.00 90.31 134 ASN A C 1
ATOM 1139 O O . ASN A 1 134 ? 30.830 -7.374 20.800 1.00 90.31 134 ASN A O 1
ATOM 1143 N N . ALA A 1 135 ? 30.326 -5.592 19.535 1.00 90.94 135 ALA A N 1
ATOM 1144 C CA . ALA A 1 135 ? 29.195 -5.182 20.357 1.00 90.94 135 ALA A CA 1
ATOM 1145 C C . ALA A 1 135 ? 28.066 -6.225 20.334 1.00 90.94 135 ALA A C 1
ATOM 1147 O O . ALA A 1 135 ? 27.499 -6.513 21.387 1.00 90.94 135 ALA A O 1
ATOM 1148 N N . ILE A 1 136 ? 27.777 -6.815 19.167 1.00 91.62 136 ILE A N 1
ATOM 1149 C CA . ILE A 1 136 ? 26.778 -7.884 19.025 1.00 91.62 136 ILE A CA 1
ATOM 1150 C C . ILE A 1 136 ? 27.229 -9.138 19.782 1.00 91.62 136 ILE A C 1
ATOM 1152 O O . ILE A 1 136 ? 26.475 -9.625 20.620 1.00 91.62 136 ILE A O 1
ATOM 1156 N N . MET A 1 137 ? 28.464 -9.609 19.574 1.00 90.50 137 MET A N 1
ATOM 1157 C CA . MET A 1 137 ? 28.985 -10.794 20.277 1.00 90.50 137 MET A CA 1
ATOM 1158 C C . MET A 1 137 ? 29.004 -10.604 21.798 1.00 90.50 137 MET A C 1
ATOM 1160 O O . MET A 1 137 ? 28.574 -11.478 22.545 1.00 90.50 137 MET A O 1
ATOM 1164 N N . LYS A 1 138 ? 29.418 -9.424 22.275 1.00 91.75 138 LYS A N 1
ATOM 1165 C CA . LYS A 1 138 ? 29.401 -9.096 23.706 1.00 91.75 138 LYS A CA 1
ATOM 1166 C C . LYS A 1 138 ? 27.982 -9.053 24.273 1.00 91.75 138 LYS A C 1
ATOM 1168 O O . LYS A 1 138 ? 27.786 -9.399 25.434 1.00 91.75 138 LYS A O 1
ATOM 1173 N N . MET A 1 139 ? 27.002 -8.591 23.495 1.00 91.06 139 MET A N 1
ATOM 1174 C CA . MET A 1 139 ? 25.601 -8.608 23.916 1.00 91.06 139 MET A CA 1
ATOM 1175 C C . MET A 1 139 ? 25.069 -10.040 23.994 1.00 91.06 139 MET A C 1
ATOM 1177 O O . MET A 1 139 ? 24.426 -10.379 24.981 1.00 91.06 139 MET A O 1
ATOM 1181 N N . LEU A 1 140 ? 25.385 -10.882 23.008 1.00 88.12 140 LEU A N 1
ATOM 1182 C CA . LEU A 1 140 ? 24.980 -12.288 22.979 1.00 88.12 140 LEU A CA 1
ATOM 1183 C C . LEU A 1 140 ? 25.503 -13.045 24.207 1.00 88.12 140 LEU A C 1
ATOM 1185 O O . LEU A 1 140 ? 24.719 -13.662 24.920 1.00 88.12 140 LEU A O 1
ATOM 1189 N N . GLN A 1 141 ? 26.789 -12.872 24.528 1.00 87.00 141 GLN A N 1
ATOM 1190 C CA . GLN A 1 141 ? 27.410 -13.434 25.735 1.00 87.00 141 GLN A CA 1
ATOM 1191 C C . GLN A 1 141 ? 26.752 -12.935 27.029 1.00 87.00 141 GLN A C 1
ATOM 1193 O O . GLN A 1 141 ? 26.594 -13.691 27.978 1.00 87.00 141 GLN A O 1
ATOM 1198 N N . LYS A 1 142 ? 26.342 -11.661 27.083 1.00 87.94 142 LYS A N 1
ATOM 1199 C CA . LYS A 1 142 ? 25.643 -11.096 28.249 1.00 87.94 142 LYS A CA 1
ATOM 1200 C C . LYS A 1 142 ? 24.219 -11.616 28.427 1.00 87.94 142 LYS A C 1
ATOM 1202 O O . LYS A 1 142 ? 23.719 -11.564 29.545 1.00 87.94 142 LYS A O 1
ATOM 1207 N N . CYS A 1 143 ? 23.557 -12.031 27.349 1.00 85.19 143 CYS A N 1
ATOM 1208 C CA . CYS A 1 143 ? 22.206 -12.583 27.427 1.00 85.19 143 CYS A CA 1
ATOM 1209 C C . CYS A 1 143 ? 22.195 -13.986 28.050 1.00 85.19 143 CYS A C 1
ATOM 1211 O O . CYS A 1 143 ? 21.149 -14.407 28.531 1.00 85.19 143 CYS A O 1
ATOM 1213 N N . ASP A 1 144 ? 23.343 -14.678 28.048 1.00 82.12 144 ASP A N 1
ATOM 1214 C CA . ASP A 1 144 ? 23.566 -15.959 28.728 1.00 82.12 144 ASP A CA 1
ATOM 1215 C C . ASP A 1 144 ? 22.447 -16.986 28.435 1.00 82.12 144 ASP A C 1
ATOM 1217 O O . ASP A 1 144 ? 21.871 -17.616 29.322 1.00 82.12 144 ASP A O 1
ATOM 1221 N N . TYR A 1 145 ? 22.076 -17.122 27.153 1.00 85.06 145 TYR A N 1
ATOM 1222 C CA . TYR A 1 145 ? 20.957 -17.975 26.725 1.00 85.06 145 TYR A CA 1
ATOM 1223 C C . TYR A 1 145 ? 21.165 -19.456 27.065 1.00 85.06 145 TYR A C 1
ATOM 1225 O O . TYR A 1 145 ? 20.190 -20.163 27.309 1.00 85.06 145 TYR A O 1
ATOM 1233 N N . ASN A 1 146 ? 22.422 -19.903 27.113 1.00 83.94 146 ASN A N 1
ATOM 1234 C CA . ASN A 1 146 ? 22.807 -21.282 27.422 1.00 83.94 146 ASN A CA 1
ATOM 1235 C C . ASN A 1 146 ? 23.024 -21.531 28.926 1.00 83.94 146 ASN A C 1
ATOM 1237 O O . ASN A 1 146 ? 23.383 -22.642 29.325 1.00 83.94 146 ASN A O 1
ATOM 1241 N N . SER A 1 147 ? 22.836 -20.514 29.774 1.00 82.44 147 SER A N 1
ATOM 1242 C CA . SER A 1 147 ? 23.004 -20.633 31.220 1.00 82.44 147 SER A CA 1
ATOM 1243 C C . SER A 1 147 ? 22.076 -21.678 31.813 1.00 82.44 147 SER A C 1
ATOM 1245 O O . SER A 1 147 ? 20.881 -21.705 31.518 1.00 82.44 147 SER A O 1
ATOM 1247 N N . ARG A 1 148 ? 22.564 -22.427 32.810 1.00 72.12 148 ARG A N 1
ATOM 1248 C CA . ARG A 1 148 ? 21.686 -23.264 33.651 1.00 72.12 148 ARG A CA 1
ATOM 1249 C C . ARG A 1 148 ? 20.627 -22.448 34.398 1.00 72.12 148 ARG A C 1
ATOM 1251 O O . ARG A 1 148 ? 19.615 -23.010 34.809 1.00 72.12 148 ARG A O 1
ATOM 1258 N N . SER A 1 149 ? 20.867 -21.148 34.585 1.00 78.06 149 SER A N 1
ATOM 1259 C CA . SER A 1 149 ? 19.927 -20.227 35.227 1.00 78.06 149 SER A CA 1
ATOM 1260 C C . SER A 1 149 ? 18.794 -19.759 34.301 1.00 78.06 149 SER A C 1
ATOM 1262 O O . SER A 1 149 ? 17.762 -19.299 34.790 1.00 78.06 149 SER A O 1
ATOM 1264 N N . ASN A 1 150 ? 18.927 -19.929 32.978 1.00 80.62 150 ASN A N 1
ATOM 1265 C CA . ASN A 1 150 ? 17.906 -19.539 32.009 1.00 80.62 150 ASN A CA 1
ATOM 1266 C C . ASN A 1 150 ? 16.849 -20.647 31.854 1.00 80.62 150 ASN A C 1
ATOM 1268 O O . ASN A 1 150 ? 16.935 -21.530 30.998 1.00 80.62 150 ASN A O 1
ATOM 1272 N N . ARG A 1 151 ? 15.842 -20.607 32.735 1.00 81.94 151 ARG A N 1
ATOM 1273 C CA . ARG A 1 151 ? 14.767 -21.609 32.816 1.00 81.94 151 ARG A CA 1
ATOM 1274 C C . ARG A 1 151 ? 14.005 -21.786 31.496 1.00 81.94 151 ARG A C 1
ATOM 1276 O O . ARG A 1 151 ? 13.709 -22.923 31.144 1.00 81.94 151 ARG A O 1
ATOM 1283 N N . LEU A 1 152 ? 13.730 -20.691 30.779 1.00 82.81 152 LEU A N 1
ATOM 1284 C CA . LEU A 1 152 ? 12.942 -20.695 29.540 1.00 82.81 152 LEU A CA 1
ATOM 1285 C C . LEU A 1 152 ? 13.624 -21.507 28.433 1.00 82.81 152 LEU A C 1
ATOM 1287 O O . LEU A 1 152 ? 13.014 -22.426 27.894 1.00 82.81 152 LEU A O 1
ATOM 1291 N N . CYS A 1 153 ? 14.897 -21.228 28.132 1.00 81.94 153 CYS A N 1
ATOM 1292 C CA . CYS A 1 153 ? 15.631 -21.965 27.095 1.00 81.94 153 CYS A CA 1
ATOM 1293 C C . CYS A 1 153 ? 15.714 -23.467 27.413 1.00 81.94 153 CYS A C 1
ATOM 1295 O O . CYS A 1 153 ? 15.546 -24.306 26.529 1.00 81.94 153 CYS A O 1
ATOM 1297 N N . ARG A 1 154 ? 15.909 -23.814 28.694 1.00 81.69 154 ARG A N 1
ATOM 1298 C CA . ARG A 1 154 ? 15.994 -25.207 29.153 1.00 81.69 154 ARG A CA 1
ATOM 1299 C C . ARG A 1 154 ? 14.678 -25.967 28.998 1.00 81.69 154 ARG A C 1
ATOM 1301 O O . ARG A 1 154 ? 14.706 -27.115 28.577 1.00 81.69 154 ARG A O 1
ATOM 1308 N N . GLU A 1 155 ? 13.553 -25.363 29.378 1.00 86.00 155 GLU A N 1
ATOM 1309 C CA . GLU A 1 155 ? 12.237 -26.015 29.295 1.00 86.00 155 GLU A CA 1
ATOM 1310 C C . GLU A 1 155 ? 11.782 -26.215 27.844 1.00 86.00 155 GLU A C 1
ATOM 1312 O O . GLU A 1 155 ? 11.167 -27.232 27.541 1.00 86.00 155 GLU A O 1
ATOM 1317 N N . VAL A 1 156 ? 12.131 -25.289 26.944 1.00 86.50 156 VAL A N 1
ATOM 1318 C CA . VAL A 1 156 ? 11.818 -25.395 25.507 1.00 86.50 156 VAL A CA 1
ATOM 1319 C C . VAL A 1 156 ? 12.817 -26.298 24.764 1.00 86.50 156 VAL A C 1
ATOM 1321 O O . VAL A 1 156 ? 12.507 -26.814 23.695 1.00 86.50 156 VAL A O 1
ATOM 1324 N N . GLY A 1 157 ? 14.007 -26.529 25.328 1.00 86.25 157 GLY A N 1
ATOM 1325 C CA . GLY A 1 157 ? 14.985 -27.482 24.801 1.00 86.25 157 GLY A CA 1
ATOM 1326 C C . GLY A 1 157 ? 15.816 -26.976 23.617 1.00 86.25 157 GLY A C 1
ATOM 1327 O O . GLY A 1 157 ? 16.305 -27.793 22.841 1.00 86.25 157 GLY A O 1
ATOM 1328 N N . PHE A 1 158 ? 16.003 -25.659 23.463 1.00 83.19 158 PHE A N 1
ATOM 1329 C CA . PHE A 1 158 ? 16.885 -25.094 22.431 1.00 83.19 158 PHE A CA 1
ATOM 1330 C C . PHE A 1 158 ? 18.112 -24.397 23.039 1.00 83.19 158 PHE A C 1
ATOM 1332 O O . PHE A 1 158 ? 18.042 -23.794 24.110 1.00 83.19 158 PHE A O 1
ATOM 1339 N N . SER A 1 159 ? 19.241 -24.468 22.331 1.00 84.19 159 SER A N 1
ATOM 1340 C CA . SER A 1 159 ? 20.505 -23.793 22.657 1.00 84.19 159 SER A CA 1
ATOM 1341 C C . SER A 1 159 ? 20.914 -22.852 21.526 1.00 84.19 159 SER A C 1
ATOM 1343 O O . SER A 1 159 ? 20.613 -23.123 20.363 1.00 84.19 159 SER A O 1
ATOM 1345 N N . ILE A 1 160 ? 21.639 -21.780 21.841 1.00 87.44 160 ILE A N 1
ATOM 1346 C CA . ILE A 1 160 ? 22.133 -20.811 20.851 1.00 87.44 160 ILE A CA 1
ATOM 1347 C C . ILE A 1 160 ? 23.656 -20.900 20.790 1.00 87.44 160 ILE A C 1
ATOM 1349 O O . ILE A 1 160 ? 24.305 -20.787 21.819 1.00 87.44 160 ILE A O 1
ATOM 1353 N N . ASP A 1 161 ? 24.255 -21.051 19.609 1.00 86.88 161 ASP A N 1
ATOM 1354 C CA . ASP A 1 161 ? 25.712 -20.904 19.484 1.00 86.88 161 ASP A CA 1
ATOM 1355 C C . ASP A 1 161 ? 26.106 -19.434 19.722 1.00 86.88 161 ASP A C 1
ATOM 1357 O O . ASP A 1 161 ? 25.795 -18.551 18.920 1.00 86.88 161 ASP A O 1
ATOM 1361 N N . ASP A 1 162 ? 26.761 -19.165 20.852 1.00 85.88 162 ASP A N 1
ATOM 1362 C CA . ASP A 1 162 ? 27.260 -17.847 21.256 1.00 85.88 162 ASP A CA 1
ATOM 1363 C C . ASP A 1 162 ? 28.779 -17.692 21.071 1.00 85.88 162 ASP A C 1
ATOM 1365 O O . ASP A 1 162 ? 29.349 -16.638 21.382 1.00 85.88 162 ASP A O 1
ATOM 1369 N N . SER A 1 163 ? 29.436 -18.714 20.511 1.00 85.69 163 SER A N 1
ATOM 1370 C CA . SER A 1 163 ? 30.882 -18.734 20.295 1.00 85.69 163 SER A CA 1
ATOM 1371 C C . SER A 1 163 ? 31.297 -17.917 19.072 1.00 85.69 163 SER A C 1
ATOM 1373 O O . SER A 1 163 ? 32.361 -17.290 19.064 1.00 85.69 163 SER A O 1
ATOM 1375 N N . GLN A 1 164 ? 30.456 -17.887 18.034 1.00 88.12 164 GLN A N 1
ATOM 1376 C CA . GLN A 1 164 ? 30.728 -17.191 16.779 1.00 88.12 164 GLN A CA 1
ATOM 1377 C C . GLN A 1 164 ? 29.450 -16.891 15.992 1.00 88.12 164 GLN A C 1
ATOM 1379 O O . GLN A 1 164 ? 28.442 -17.577 16.117 1.00 88.12 164 GLN A O 1
ATOM 1384 N N . MET A 1 165 ? 29.514 -15.888 15.113 1.00 91.00 165 MET A N 1
ATOM 1385 C CA . MET A 1 165 ? 28.465 -15.679 14.114 1.00 91.00 165 MET A CA 1
ATOM 1386 C C . MET A 1 165 ? 28.497 -16.775 13.045 1.00 91.00 165 MET A C 1
ATOM 1388 O O . MET A 1 165 ? 29.561 -17.302 12.703 1.00 91.00 165 MET A O 1
ATOM 1392 N N . LEU A 1 166 ? 27.328 -17.048 12.462 1.00 93.06 166 LEU A N 1
ATOM 1393 C CA . LEU A 1 166 ? 27.188 -17.953 11.329 1.00 93.06 166 LEU A CA 1
ATOM 1394 C C . LEU A 1 166 ? 28.130 -17.550 10.186 1.00 93.06 166 LEU A C 1
ATOM 1396 O O . LEU A 1 166 ? 28.158 -16.396 9.753 1.00 93.06 166 LEU A O 1
ATOM 1400 N N . ARG A 1 167 ? 28.891 -18.524 9.682 1.00 91.75 167 ARG A N 1
ATOM 1401 C CA . ARG A 1 167 ? 29.797 -18.342 8.546 1.00 91.75 167 ARG A CA 1
ATOM 1402 C C . ARG A 1 167 ? 29.113 -18.791 7.265 1.00 91.75 167 ARG A C 1
ATOM 1404 O O . ARG A 1 167 ? 28.533 -19.869 7.215 1.00 91.75 167 ARG A O 1
ATOM 1411 N N . LEU A 1 168 ? 29.238 -17.980 6.225 1.00 93.44 168 LEU A N 1
ATOM 1412 C CA . LEU A 1 168 ? 28.703 -18.259 4.898 1.00 93.44 168 LEU A CA 1
ATOM 1413 C C . LEU A 1 168 ? 29.641 -17.704 3.826 1.00 93.44 168 LEU A C 1
ATOM 1415 O O . LEU A 1 168 ? 30.479 -16.843 4.110 1.00 93.44 168 LEU A O 1
ATOM 1419 N N . ASN A 1 169 ? 29.483 -18.194 2.599 1.00 91.06 169 ASN A N 1
ATOM 1420 C CA . ASN A 1 169 ? 30.191 -17.681 1.433 1.00 91.06 169 ASN A CA 1
ATOM 1421 C C . ASN A 1 169 ? 29.296 -16.691 0.684 1.00 91.06 169 ASN A C 1
ATOM 1423 O O . ASN A 1 169 ? 28.104 -16.934 0.521 1.00 91.06 169 ASN A O 1
ATOM 1427 N N . ALA A 1 170 ? 29.886 -15.597 0.209 1.00 92.31 170 ALA A N 1
ATOM 1428 C CA . ALA A 1 170 ? 29.224 -14.644 -0.673 1.00 92.31 170 ALA A CA 1
ATOM 1429 C C . ALA A 1 170 ? 29.882 -14.689 -2.055 1.00 92.31 170 ALA A C 1
ATOM 1431 O O . ALA A 1 170 ? 31.106 -14.813 -2.163 1.00 92.31 170 ALA A O 1
ATOM 1432 N N . ARG A 1 171 ? 29.081 -14.557 -3.113 1.00 93.81 171 ARG A N 1
ATOM 1433 C CA . ARG A 1 171 ? 29.571 -14.445 -4.496 1.00 93.81 171 ARG A CA 1
ATOM 1434 C C . ARG A 1 171 ? 29.715 -12.970 -4.839 1.00 93.81 171 ARG A C 1
ATOM 1436 O O . ARG A 1 171 ? 28.846 -12.189 -4.481 1.00 93.81 171 ARG A O 1
ATOM 1443 N N . VAL A 1 172 ? 30.788 -12.564 -5.514 1.00 94.12 172 VAL A N 1
ATOM 1444 C CA . VAL A 1 172 ? 30.990 -11.153 -5.892 1.00 94.12 172 VAL A CA 1
ATOM 1445 C C . VAL A 1 172 ? 30.734 -10.983 -7.381 1.00 94.12 172 VAL A C 1
ATOM 1447 O O . VAL A 1 172 ? 31.467 -11.517 -8.211 1.00 94.12 172 VAL A O 1
ATOM 1450 N N . LEU A 1 173 ? 29.687 -10.233 -7.708 1.00 94.31 173 LEU A N 1
ATOM 1451 C CA . LEU A 1 173 ? 29.280 -9.947 -9.076 1.00 94.31 173 LEU A CA 1
ATOM 1452 C C . LEU A 1 173 ? 30.220 -8.955 -9.767 1.00 94.31 173 LEU A C 1
ATOM 1454 O O . LEU A 1 173 ? 30.795 -8.055 -9.149 1.00 94.31 173 LEU A O 1
ATOM 1458 N N . THR A 1 174 ? 30.325 -9.080 -11.088 1.00 92.44 174 THR A N 1
ATOM 1459 C CA . THR A 1 174 ? 31.111 -8.165 -11.920 1.00 92.44 174 THR A CA 1
ATOM 1460 C C . THR A 1 174 ? 30.376 -6.849 -12.160 1.00 92.44 174 THR A C 1
ATOM 1462 O O . THR A 1 174 ? 29.184 -6.837 -12.472 1.00 92.44 174 THR A O 1
ATOM 1465 N N . GLN A 1 175 ? 31.110 -5.739 -12.083 1.00 92.44 175 GLN A N 1
ATOM 1466 C CA . GLN A 1 175 ? 30.598 -4.403 -12.403 1.00 92.44 175 GLN A CA 1
ATOM 1467 C C . GLN A 1 175 ? 30.261 -4.267 -13.900 1.00 92.44 175 GLN A C 1
ATOM 1469 O O . GLN A 1 175 ? 30.922 -4.904 -14.727 1.00 92.44 175 GLN A O 1
ATOM 1474 N N . PRO A 1 176 ? 29.266 -3.435 -14.263 1.00 91.94 176 PRO A N 1
ATOM 1475 C CA . PRO A 1 176 ? 28.913 -3.209 -15.658 1.00 91.94 176 PRO A CA 1
ATOM 1476 C C . PRO A 1 176 ? 29.971 -2.391 -16.399 1.00 91.94 176 PRO A C 1
ATOM 1478 O O . PRO A 1 176 ? 30.668 -1.553 -15.824 1.00 91.94 176 PRO A O 1
ATOM 1481 N N . GLN A 1 177 ? 30.005 -2.543 -17.722 1.00 90.94 177 GLN A N 1
ATOM 1482 C CA . GLN A 1 177 ? 30.609 -1.530 -18.589 1.00 90.94 177 GLN A CA 1
ATOM 1483 C C . GLN A 1 177 ? 29.726 -0.279 -18.651 1.00 90.94 177 GLN A C 1
ATOM 1485 O O . GLN A 1 177 ? 28.527 -0.371 -18.922 1.00 90.94 177 GLN A O 1
ATOM 1490 N N . ILE A 1 178 ? 30.338 0.891 -18.448 1.00 91.44 178 ILE A N 1
ATOM 1491 C CA . ILE A 1 178 ? 29.658 2.191 -18.460 1.00 91.44 178 ILE A CA 1
ATOM 1492 C C . ILE A 1 178 ? 30.322 3.1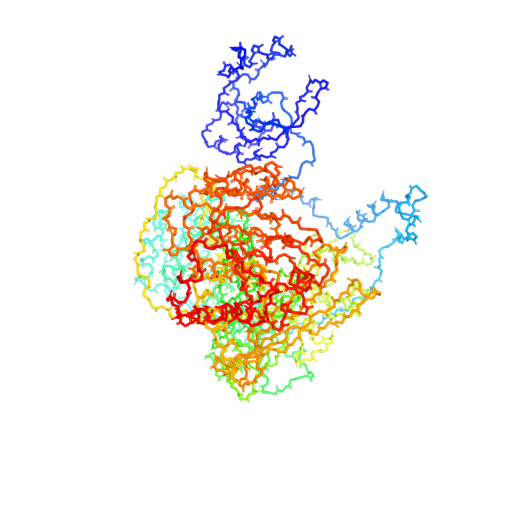14 -19.482 1.00 91.44 178 ILE A C 1
ATOM 1494 O O . ILE A 1 178 ? 31.548 3.220 -19.537 1.00 91.44 178 ILE A O 1
ATOM 1498 N N . GLN A 1 179 ? 29.506 3.796 -20.280 1.00 90.88 179 GLN A N 1
ATOM 1499 C CA . GLN A 1 179 ? 29.933 4.816 -21.234 1.00 90.88 179 GLN A CA 1
ATOM 1500 C C . GLN A 1 179 ? 29.554 6.209 -20.726 1.00 90.88 179 GLN A C 1
ATOM 1502 O O . GLN A 1 179 ? 28.397 6.441 -20.378 1.00 90.88 179 GLN A O 1
ATOM 1507 N N . THR A 1 180 ? 30.510 7.136 -20.711 1.00 85.56 180 THR A N 1
ATOM 1508 C CA . THR A 1 180 ? 30.309 8.564 -20.381 1.00 85.56 180 THR A CA 1
ATOM 1509 C C . THR A 1 180 ? 30.247 9.445 -21.622 1.00 85.56 180 THR A C 1
ATOM 1511 O O . THR A 1 180 ? 29.865 10.600 -21.531 1.00 85.56 180 THR A O 1
ATOM 1514 N N . GLY A 1 181 ? 30.580 8.907 -22.794 1.00 82.81 181 GLY A N 1
ATOM 1515 C CA . GLY A 1 181 ? 30.496 9.573 -24.092 1.00 82.81 181 GLY A CA 1
ATOM 1516 C C . GLY A 1 181 ? 30.321 8.536 -25.205 1.00 82.81 181 GLY A C 1
ATOM 1517 O O . GLY A 1 181 ? 30.557 7.352 -24.951 1.00 82.81 181 GLY A O 1
ATOM 1518 N N . PRO A 1 182 ? 29.968 8.935 -26.441 1.00 76.31 182 PRO A N 1
ATOM 1519 C CA . PRO A 1 182 ? 29.780 8.003 -27.561 1.00 76.31 182 PRO A CA 1
ATOM 1520 C C . PRO A 1 182 ? 30.967 7.051 -27.783 1.00 76.31 182 PRO A C 1
ATOM 1522 O O . PRO A 1 182 ? 30.769 5.872 -28.060 1.00 76.31 182 PRO A O 1
ATOM 1525 N N . ASN A 1 183 ? 32.190 7.548 -27.560 1.00 80.88 183 ASN A N 1
ATOM 1526 C CA . ASN A 1 183 ? 33.439 6.793 -27.697 1.00 80.88 183 ASN A CA 1
ATOM 1527 C C . ASN A 1 183 ? 34.239 6.681 -26.383 1.00 80.88 183 ASN A C 1
ATOM 1529 O O . ASN A 1 183 ? 35.377 6.221 -26.405 1.00 80.88 183 ASN A O 1
ATOM 1533 N N . SER A 1 184 ? 33.670 7.092 -25.241 1.00 81.62 184 SER A N 1
ATOM 1534 C CA . SER A 1 184 ? 34.373 7.118 -23.949 1.00 81.62 184 SER A CA 1
ATOM 1535 C C . SER A 1 184 ? 33.789 6.104 -22.967 1.00 81.62 184 SER A C 1
ATOM 1537 O O . SER A 1 184 ? 32.570 6.020 -22.787 1.00 81.62 184 SER A O 1
ATOM 1539 N N . ARG A 1 185 ? 34.666 5.322 -22.330 1.00 84.94 185 ARG A N 1
ATOM 1540 C CA . ARG A 1 185 ? 34.318 4.323 -21.310 1.00 84.94 185 ARG A CA 1
ATOM 1541 C C . ARG A 1 185 ? 34.807 4.799 -19.950 1.00 84.94 185 ARG A C 1
ATOM 1543 O O . ARG A 1 185 ? 35.979 5.133 -19.810 1.00 84.94 185 ARG A O 1
ATOM 1550 N N . ALA A 1 186 ? 33.927 4.756 -18.955 1.00 84.00 186 ALA A N 1
ATOM 1551 C CA . ALA A 1 186 ? 34.272 5.136 -17.594 1.00 84.00 186 ALA A CA 1
ATOM 1552 C C . ALA A 1 186 ? 35.160 4.073 -16.937 1.00 84.00 186 ALA A C 1
ATOM 1554 O O . ALA A 1 186 ? 34.865 2.874 -16.999 1.00 84.00 186 ALA A O 1
ATOM 1555 N N . ASN A 1 187 ? 36.206 4.507 -16.234 1.00 82.94 187 ASN A N 1
ATOM 1556 C CA . ASN A 1 187 ? 37.010 3.617 -15.395 1.00 82.94 187 ASN A CA 1
ATOM 1557 C C . ASN A 1 187 ? 36.350 3.441 -14.020 1.00 82.94 187 ASN A C 1
ATOM 1559 O O . ASN A 1 187 ? 36.692 4.132 -13.056 1.00 82.94 187 ASN A O 1
ATOM 1563 N N . VAL A 1 188 ? 35.371 2.538 -13.938 1.00 83.75 188 VAL A N 1
ATOM 1564 C CA . VAL A 1 188 ? 34.612 2.305 -12.703 1.00 83.75 188 VAL A CA 1
ATOM 1565 C C . VAL A 1 188 ? 35.519 1.684 -11.638 1.00 83.75 188 VAL A C 1
ATOM 1567 O O . VAL A 1 188 ? 36.070 0.599 -11.819 1.00 83.75 188 VAL A O 1
ATOM 1570 N N . ARG A 1 189 ? 35.684 2.371 -10.500 1.00 83.12 189 ARG A N 1
ATOM 1571 C CA . ARG A 1 189 ? 36.517 1.905 -9.377 1.00 83.12 189 ARG A CA 1
ATOM 1572 C C . ARG A 1 189 ? 35.717 1.879 -8.089 1.00 83.12 189 ARG A C 1
ATOM 1574 O O . ARG A 1 189 ? 35.279 2.922 -7.608 1.00 83.12 189 ARG A O 1
ATOM 1581 N N . ILE A 1 190 ? 35.562 0.686 -7.511 1.00 81.50 190 ILE A N 1
ATOM 1582 C CA . ILE A 1 190 ? 34.834 0.467 -6.246 1.00 81.50 190 ILE A CA 1
ATOM 1583 C C . ILE A 1 190 ? 33.438 1.123 -6.302 1.00 81.50 190 ILE A C 1
ATOM 1585 O O . ILE A 1 190 ? 33.027 1.862 -5.407 1.00 81.50 190 ILE A O 1
ATOM 1589 N N . GLY A 1 191 ? 32.739 0.923 -7.422 1.00 84.69 191 GLY A N 1
ATOM 1590 C CA . GLY A 1 191 ? 31.413 1.484 -7.651 1.00 84.69 191 GLY A CA 1
ATOM 1591 C C . GLY A 1 191 ? 31.364 2.963 -8.034 1.00 84.69 191 GLY A C 1
ATOM 1592 O O . GLY A 1 191 ? 30.271 3.434 -8.307 1.00 84.69 191 GLY A O 1
ATOM 1593 N N . ARG A 1 192 ? 32.477 3.713 -8.069 1.00 89.62 192 ARG A N 1
ATOM 1594 C CA . ARG A 1 192 ? 32.480 5.123 -8.508 1.00 89.62 192 ARG A CA 1
ATOM 1595 C C . ARG A 1 192 ? 32.520 5.246 -10.024 1.00 89.62 192 ARG A C 1
ATOM 1597 O O . ARG A 1 192 ? 33.331 4.593 -10.672 1.00 89.62 192 ARG A O 1
ATOM 1604 N N . ILE A 1 193 ? 31.701 6.150 -10.546 1.00 89.12 193 ILE A N 1
ATOM 1605 C CA . ILE A 1 193 ? 31.510 6.437 -11.965 1.00 89.12 193 ILE A CA 1
ATOM 1606 C C . ILE A 1 193 ? 32.022 7.861 -12.234 1.00 89.12 193 ILE A C 1
ATOM 1608 O O . ILE A 1 193 ? 31.270 8.825 -12.043 1.00 89.12 193 ILE A O 1
ATOM 1612 N N . PRO A 1 194 ? 33.291 8.049 -12.631 1.00 85.19 194 PRO A N 1
ATOM 1613 C CA . PRO A 1 194 ? 33.770 9.368 -13.040 1.00 85.19 194 PRO A CA 1
ATOM 1614 C C . PRO A 1 194 ? 33.058 9.829 -14.327 1.00 85.19 194 PRO A C 1
ATOM 1616 O O . PRO A 1 194 ? 32.540 9.004 -15.075 1.00 85.19 194 PRO A O 1
ATOM 1619 N N . LEU A 1 195 ? 32.974 11.146 -14.564 1.00 81.75 195 LEU A N 1
ATOM 1620 C CA . LEU A 1 195 ? 32.490 11.663 -15.857 1.00 81.75 195 LEU A CA 1
ATOM 1621 C C . LEU A 1 195 ? 33.584 11.636 -16.934 1.00 81.75 195 LEU A C 1
ATOM 1623 O O . LEU A 1 195 ? 33.270 11.618 -18.118 1.00 81.75 195 LEU A O 1
ATOM 1627 N N . ASP A 1 196 ? 34.857 11.652 -16.528 1.00 80.00 196 ASP A N 1
ATOM 1628 C CA . ASP A 1 196 ? 36.018 11.667 -17.426 1.00 80.00 196 ASP A CA 1
ATOM 1629 C C . ASP A 1 196 ? 35.927 12.760 -18.514 1.00 80.00 196 ASP A C 1
ATOM 1631 O O . ASP A 1 196 ? 36.315 12.545 -19.657 1.00 80.00 196 ASP A O 1
ATOM 1635 N N . GLY A 1 197 ? 35.376 13.933 -18.169 1.00 83.62 197 GLY A N 1
ATOM 1636 C CA . GLY A 1 197 ? 35.250 15.076 -19.082 1.00 83.62 197 GLY A CA 1
ATOM 1637 C C . GLY A 1 197 ? 34.111 14.988 -20.106 1.00 83.62 197 GLY A C 1
ATOM 1638 O O . GLY A 1 197 ? 33.980 15.888 -20.930 1.00 83.62 197 GLY A O 1
ATOM 1639 N N . HIS A 1 198 ? 33.265 13.953 -20.060 1.00 87.56 198 HIS A N 1
ATOM 1640 C CA . HIS A 1 198 ? 32.194 13.753 -21.038 1.00 87.56 198 HIS A CA 1
ATOM 1641 C C . HIS A 1 198 ? 30.825 13.472 -20.396 1.00 87.56 198 HIS A C 1
ATOM 1643 O O . HIS A 1 198 ? 30.719 12.937 -19.291 1.00 87.56 198 HIS A O 1
ATOM 1649 N N . LEU A 1 199 ? 29.766 13.850 -21.118 1.00 90.88 199 LEU A N 1
ATOM 1650 C CA . LEU A 1 199 ? 28.388 13.402 -20.900 1.00 90.88 199 LEU A CA 1
ATOM 1651 C C . LEU A 1 199 ? 27.937 12.632 -22.144 1.00 90.88 199 LEU A C 1
ATOM 1653 O O . LEU A 1 199 ? 28.282 13.015 -23.263 1.00 90.88 199 LEU A O 1
ATOM 1657 N N . PHE A 1 200 ? 27.159 11.561 -21.968 1.00 92.12 200 PHE A N 1
ATOM 1658 C CA . PHE A 1 200 ? 26.781 10.698 -23.090 1.00 92.12 200 PHE A CA 1
ATOM 1659 C C . PHE A 1 200 ? 25.932 11.444 -24.130 1.00 92.12 200 PHE A C 1
ATOM 1661 O O . PHE A 1 200 ? 26.126 11.312 -25.336 1.00 92.12 200 PHE A O 1
ATOM 1668 N N . THR A 1 201 ? 24.983 12.245 -23.658 1.00 92.81 201 THR A N 1
ATOM 1669 C CA . THR A 1 201 ? 24.165 13.150 -24.464 1.00 92.81 201 THR A CA 1
ATOM 1670 C C . THR A 1 201 ? 23.999 14.450 -23.681 1.00 92.81 201 THR A C 1
ATOM 1672 O O . THR A 1 201 ? 23.077 14.558 -22.863 1.00 92.81 201 THR A O 1
ATOM 1675 N N . PRO A 1 202 ? 24.909 15.422 -23.864 1.00 92.88 202 PRO A N 1
ATOM 1676 C CA . PRO A 1 202 ? 24.749 16.742 -23.278 1.00 92.88 202 PRO A CA 1
ATOM 1677 C C . PRO A 1 202 ? 23.603 17.474 -23.985 1.00 92.88 202 PRO A C 1
ATOM 1679 O O . PRO A 1 202 ? 23.479 17.420 -25.211 1.00 92.88 202 PRO A O 1
ATOM 1682 N N . LYS A 1 203 ? 22.739 18.145 -23.219 1.00 92.50 203 LYS A N 1
ATOM 1683 C CA . LYS A 1 203 ? 21.612 18.906 -23.768 1.00 92.50 203 LYS A CA 1
ATOM 1684 C C . LYS A 1 203 ? 21.804 20.409 -23.545 1.00 92.50 203 LYS A C 1
ATOM 1686 O O . LYS A 1 203 ? 21.847 20.827 -22.385 1.00 92.50 203 LYS A O 1
ATOM 1691 N N . PRO A 1 204 ? 21.840 21.237 -24.607 1.00 92.06 204 PRO A N 1
ATOM 1692 C CA . PRO A 1 204 ? 21.961 22.681 -24.459 1.00 92.06 204 PRO A CA 1
ATOM 1693 C C . PRO A 1 204 ? 20.715 23.296 -23.807 1.00 92.06 204 PRO A C 1
ATOM 1695 O O . PRO A 1 204 ? 19.595 22.788 -23.931 1.00 92.06 204 PRO A O 1
ATOM 1698 N N . LEU A 1 205 ? 20.918 24.422 -23.130 1.00 91.31 205 LEU A N 1
ATOM 1699 C CA . LEU A 1 205 ? 19.883 25.268 -22.548 1.00 91.31 205 LEU A CA 1
ATOM 1700 C C . LEU A 1 205 ? 19.720 26.533 -23.391 1.00 91.31 205 LEU A C 1
ATOM 1702 O O . LEU A 1 205 ? 20.669 27.284 -23.625 1.00 91.31 205 LEU A O 1
ATOM 1706 N N . SER A 1 206 ? 18.491 26.799 -23.820 1.00 88.88 206 SER A N 1
ATOM 1707 C CA . SER A 1 206 ? 18.154 28.020 -24.552 1.00 88.88 206 SER A CA 1
ATOM 1708 C C . SER A 1 206 ? 18.259 29.239 -23.640 1.00 88.88 206 SER A C 1
ATOM 1710 O O . SER A 1 206 ? 18.855 30.246 -24.011 1.00 88.88 206 SER A O 1
ATOM 1712 N N . THR A 1 207 ? 17.733 29.137 -22.422 1.00 91.12 207 THR A N 1
ATOM 1713 C CA . THR A 1 207 ? 17.724 30.224 -21.440 1.00 91.12 207 THR A CA 1
ATOM 1714 C C . THR A 1 207 ? 18.006 29.663 -20.043 1.00 91.12 207 THR A C 1
ATOM 1716 O O . THR A 1 207 ? 17.331 28.744 -19.579 1.00 91.12 207 THR A O 1
ATOM 1719 N N . LEU A 1 208 ? 19.014 30.214 -19.362 1.00 91.69 208 LEU A N 1
ATOM 1720 C CA . LEU A 1 208 ? 19.332 29.911 -17.963 1.00 91.69 208 LEU A CA 1
ATOM 1721 C C . LEU A 1 208 ? 19.264 31.196 -17.138 1.00 91.69 208 LEU A C 1
ATOM 1723 O O . LEU A 1 208 ? 19.938 32.181 -17.460 1.00 91.69 208 LEU A O 1
ATOM 1727 N N . SER A 1 209 ? 18.514 31.163 -16.039 1.00 90.62 209 SER A N 1
ATOM 1728 C CA . SER A 1 209 ? 18.611 32.181 -14.997 1.00 90.62 209 SER A CA 1
ATOM 1729 C C . SER A 1 209 ? 19.301 31.627 -13.757 1.00 90.62 209 SER A C 1
ATOM 1731 O O . SER A 1 209 ? 18.990 30.530 -13.297 1.00 90.62 209 SER A O 1
ATOM 1733 N N . ILE A 1 210 ? 20.255 32.386 -13.220 1.00 90.25 210 ILE A N 1
ATOM 1734 C CA . ILE A 1 210 ? 20.839 32.129 -11.903 1.00 90.25 210 ILE A CA 1
ATOM 1735 C C . ILE A 1 210 ? 20.242 33.171 -10.964 1.00 90.25 210 ILE A C 1
ATOM 1737 O O . ILE A 1 210 ? 20.561 34.357 -11.077 1.00 90.25 210 ILE A O 1
ATOM 1741 N N . THR A 1 211 ? 19.367 32.715 -10.071 1.00 88.75 211 THR A N 1
ATOM 1742 C CA . THR A 1 211 ? 18.638 33.563 -9.125 1.00 88.75 211 THR A CA 1
ATOM 1743 C C . THR A 1 211 ? 19.112 33.267 -7.718 1.00 88.75 211 THR A C 1
ATOM 1745 O O . THR A 1 211 ? 19.120 32.115 -7.278 1.00 88.75 211 THR A O 1
ATOM 1748 N N . TYR A 1 212 ? 19.482 34.319 -7.004 1.00 87.12 212 TYR A N 1
ATOM 1749 C CA . TYR A 1 212 ? 19.820 34.239 -5.595 1.00 87.12 212 TYR A CA 1
ATOM 1750 C C . TYR A 1 212 ? 18.619 34.607 -4.722 1.00 87.12 212 TYR A C 1
ATOM 1752 O O . TYR A 1 212 ? 17.942 35.596 -4.987 1.00 87.12 212 TYR A O 1
ATOM 1760 N N . PHE A 1 213 ? 18.395 33.809 -3.683 1.00 85.38 213 PHE A N 1
ATOM 1761 C CA . PHE A 1 213 ? 17.396 34.005 -2.644 1.00 85.38 213 PHE A CA 1
ATOM 1762 C C . PHE A 1 213 ? 18.112 34.012 -1.293 1.00 85.38 213 PHE A C 1
ATOM 1764 O O . PHE A 1 213 ? 18.447 32.953 -0.753 1.00 85.38 213 PHE A O 1
ATOM 1771 N N . GLY A 1 214 ? 18.381 35.197 -0.759 1.00 78.12 214 GLY A N 1
ATOM 1772 C CA . GLY A 1 214 ? 19.007 35.337 0.547 1.00 78.12 214 GLY A CA 1
ATOM 1773 C C . GLY A 1 214 ? 18.999 36.771 1.056 1.00 78.12 214 GLY A C 1
ATOM 1774 O O . GLY A 1 214 ? 18.542 37.689 0.380 1.00 78.12 214 GLY A O 1
ATOM 1775 N N . ASN A 1 215 ? 19.467 36.937 2.292 1.00 72.00 215 ASN A N 1
ATOM 1776 C CA . ASN A 1 215 ? 19.215 38.144 3.081 1.00 72.00 215 ASN A CA 1
ATOM 1777 C C . ASN A 1 215 ? 20.384 39.148 3.100 1.00 72.00 215 ASN A C 1
ATOM 1779 O O . ASN A 1 215 ? 20.185 40.271 3.550 1.00 72.00 215 ASN A O 1
ATOM 1783 N N . ASP A 1 216 ? 21.590 38.756 2.669 1.00 76.06 216 ASP A N 1
ATOM 1784 C CA . ASP A 1 216 ? 22.813 39.578 2.747 1.00 76.06 216 ASP A CA 1
ATOM 1785 C C . ASP A 1 216 ? 23.605 39.496 1.430 1.00 76.06 216 ASP A C 1
ATOM 1787 O O . ASP A 1 216 ? 24.629 38.819 1.306 1.00 76.06 216 ASP A O 1
ATOM 1791 N N . ILE A 1 217 ? 23.062 40.162 0.406 1.00 73.31 217 ILE A N 1
ATOM 1792 C CA . ILE A 1 217 ? 23.581 40.136 -0.969 1.00 73.31 217 ILE A CA 1
ATOM 1793 C C . ILE A 1 217 ? 25.012 40.669 -1.038 1.00 73.31 217 ILE A C 1
ATOM 1795 O O . ILE A 1 217 ? 25.823 40.116 -1.776 1.00 73.31 217 ILE A O 1
ATOM 1799 N N . GLU A 1 218 ? 25.321 41.737 -0.298 1.00 78.31 218 GLU A N 1
ATOM 1800 C CA . GLU A 1 218 ? 26.621 42.410 -0.380 1.00 78.31 218 GLU A CA 1
ATOM 1801 C C . GLU A 1 218 ? 27.747 41.513 0.126 1.00 78.31 218 GLU A C 1
ATOM 1803 O O . GLU A 1 218 ? 28.763 41.352 -0.549 1.00 78.31 218 GLU A O 1
ATOM 1808 N N . ARG A 1 219 ? 27.544 40.841 1.264 1.00 82.69 219 ARG A N 1
ATOM 1809 C CA . ARG A 1 219 ? 28.549 39.931 1.819 1.00 82.69 219 ARG A CA 1
ATOM 1810 C C . ARG A 1 219 ? 28.749 38.675 0.973 1.00 82.69 219 ARG A C 1
ATOM 1812 O O . ARG A 1 219 ? 29.850 38.131 0.916 1.00 82.69 219 ARG A O 1
ATOM 1819 N N . GLU A 1 220 ? 27.685 38.177 0.350 1.00 85.06 220 GLU A N 1
ATOM 1820 C CA . GLU A 1 220 ? 27.701 36.901 -0.371 1.00 85.06 220 GLU A CA 1
ATOM 1821 C C . GLU A 1 220 ? 28.029 37.049 -1.871 1.00 85.06 220 GLU A C 1
ATOM 1823 O O . GLU A 1 220 ? 28.264 36.046 -2.554 1.00 85.06 220 GLU A O 1
ATOM 1828 N N . ARG A 1 221 ? 28.101 38.287 -2.387 1.00 84.06 221 ARG A N 1
ATOM 1829 C CA . ARG A 1 221 ? 28.266 38.624 -3.813 1.00 84.06 221 ARG A CA 1
ATOM 1830 C C . ARG A 1 221 ? 29.435 37.912 -4.488 1.00 84.06 221 ARG A C 1
ATOM 1832 O O . ARG A 1 221 ? 29.248 37.280 -5.530 1.00 84.06 221 ARG A O 1
ATOM 1839 N N . ASP A 1 222 ? 30.623 37.979 -3.895 1.00 87.25 222 ASP A N 1
ATOM 1840 C CA . ASP A 1 222 ? 31.839 37.422 -4.499 1.00 87.25 222 ASP A CA 1
ATOM 1841 C C . ASP A 1 222 ? 31.794 35.896 -4.586 1.00 87.25 222 ASP A C 1
ATOM 1843 O O . ASP A 1 222 ? 32.180 35.304 -5.599 1.00 87.25 222 ASP A O 1
ATOM 1847 N N . LEU A 1 223 ? 31.268 35.243 -3.546 1.00 88.81 223 LEU A N 1
ATOM 1848 C CA . LEU A 1 223 ? 31.109 33.793 -3.526 1.00 88.81 223 LEU A CA 1
ATOM 1849 C C . LEU A 1 223 ? 30.094 33.335 -4.580 1.00 88.81 223 LEU A C 1
ATOM 1851 O O . LEU A 1 223 ? 30.341 32.351 -5.280 1.00 88.81 223 LEU A O 1
ATOM 1855 N N . MET A 1 224 ? 28.978 34.055 -4.718 1.00 86.50 224 MET A N 1
ATOM 1856 C CA . MET A 1 224 ? 27.967 33.779 -5.740 1.00 86.50 224 MET A CA 1
ATOM 1857 C C . MET A 1 224 ? 28.530 33.910 -7.150 1.00 86.50 224 MET A C 1
ATOM 1859 O O . MET A 1 224 ? 28.316 33.020 -7.974 1.00 86.50 224 MET A O 1
ATOM 1863 N N . LYS A 1 225 ? 29.271 34.991 -7.418 1.00 87.75 225 LYS A N 1
ATOM 1864 C CA . LYS A 1 225 ? 29.909 35.222 -8.715 1.00 87.75 225 LYS A CA 1
ATOM 1865 C C . LYS A 1 225 ? 30.905 34.111 -9.036 1.00 87.75 225 LYS A C 1
ATOM 1867 O O . LYS A 1 225 ? 30.778 33.460 -10.067 1.00 87.75 225 LYS A O 1
ATOM 1872 N N . LYS A 1 226 ? 31.806 33.799 -8.098 1.00 90.94 226 LYS A N 1
ATOM 1873 C CA . LYS A 1 226 ? 32.774 32.701 -8.239 1.00 90.94 226 LYS A CA 1
ATOM 1874 C C . LYS A 1 226 ? 32.093 31.362 -8.532 1.00 90.94 226 LYS A C 1
ATOM 1876 O O . LYS A 1 226 ? 32.570 30.595 -9.369 1.00 90.94 226 LYS A O 1
ATOM 1881 N N . PHE A 1 227 ? 30.988 31.069 -7.849 1.00 92.31 227 PHE A N 1
ATOM 1882 C CA . PHE A 1 227 ? 30.196 29.866 -8.095 1.00 92.31 227 PHE A CA 1
ATOM 1883 C C . PHE A 1 227 ? 29.567 29.853 -9.488 1.00 92.31 227 PHE A C 1
ATOM 1885 O O . PHE A 1 227 ? 29.714 28.858 -10.196 1.00 92.31 227 PHE A O 1
ATOM 1892 N N . ALA A 1 228 ? 28.903 30.939 -9.888 1.00 90.44 228 ALA A N 1
ATOM 1893 C CA . ALA A 1 228 ? 28.277 31.054 -11.199 1.00 90.44 228 ALA A CA 1
ATOM 1894 C C . ALA A 1 228 ? 29.305 30.895 -12.329 1.00 90.44 228 ALA A C 1
ATOM 1896 O O . ALA A 1 228 ? 29.086 30.089 -13.233 1.00 90.44 228 ALA A O 1
ATOM 1897 N N . ASP A 1 229 ? 30.448 31.576 -12.233 1.00 91.56 229 ASP A N 1
ATOM 1898 C CA . ASP A 1 229 ? 31.529 31.504 -13.222 1.00 91.56 229 ASP A CA 1
ATOM 1899 C C . ASP A 1 229 ? 32.088 30.078 -13.330 1.00 91.56 229 ASP A C 1
ATOM 1901 O O . ASP A 1 229 ? 32.197 29.526 -14.426 1.00 91.56 229 ASP A O 1
ATOM 1905 N N . THR A 1 230 ? 32.356 29.433 -12.188 1.00 93.81 230 THR A N 1
ATOM 1906 C CA . THR A 1 230 ? 32.857 28.048 -12.158 1.00 93.81 230 THR A CA 1
ATOM 1907 C C . THR A 1 230 ? 31.838 27.070 -12.741 1.00 93.81 230 THR A C 1
ATOM 1909 O O . THR A 1 230 ? 32.201 26.159 -13.481 1.00 93.81 230 THR A O 1
ATOM 1912 N N . LEU A 1 231 ? 30.550 27.234 -12.422 1.00 93.19 231 LEU A N 1
ATOM 1913 C CA . LEU A 1 231 ? 29.497 26.382 -12.969 1.00 93.19 231 LEU A CA 1
ATOM 1914 C C . LEU A 1 231 ? 29.390 26.536 -14.486 1.00 93.19 231 LEU A C 1
ATOM 1916 O O . LEU A 1 231 ? 29.333 25.529 -15.182 1.00 93.19 231 LEU A O 1
ATOM 1920 N N . LEU A 1 232 ? 29.394 27.766 -14.999 1.00 92.00 232 LEU A N 1
ATOM 1921 C CA . LEU A 1 232 ? 29.321 28.032 -16.436 1.00 92.00 232 LEU A CA 1
ATOM 1922 C C . LEU A 1 232 ? 30.544 27.482 -17.177 1.00 92.00 232 LEU A C 1
ATOM 1924 O O . LEU A 1 232 ? 30.393 26.927 -18.264 1.00 92.00 232 LEU A O 1
ATOM 1928 N N . GLN A 1 233 ? 31.732 27.571 -16.576 1.00 93.31 233 GLN A N 1
ATOM 1929 C CA . GLN A 1 233 ? 32.941 26.947 -17.111 1.00 93.31 233 GLN A CA 1
ATOM 1930 C C . GLN A 1 233 ? 32.795 25.422 -17.187 1.00 93.31 233 GLN A C 1
ATOM 1932 O O . GLN A 1 233 ? 33.074 24.831 -18.226 1.00 93.31 233 GLN A O 1
ATOM 1937 N N . VAL A 1 234 ? 32.316 24.780 -16.117 1.00 94.00 234 VAL A N 1
ATOM 1938 C CA . VAL A 1 234 ? 32.066 23.331 -16.111 1.00 94.00 234 VAL A CA 1
ATOM 1939 C C . VAL A 1 234 ? 31.007 22.962 -17.151 1.00 94.00 234 VAL A C 1
ATOM 1941 O O . VAL A 1 234 ? 31.220 22.039 -17.923 1.00 94.00 234 VAL A O 1
ATOM 1944 N N . MET A 1 235 ? 29.900 23.700 -17.247 1.00 93.19 235 MET A N 1
ATOM 1945 C CA . MET A 1 235 ? 28.870 23.459 -18.264 1.00 93.19 235 MET A CA 1
ATOM 1946 C C . MET A 1 235 ? 29.438 23.493 -19.684 1.00 93.19 235 MET A C 1
ATOM 1948 O O . MET A 1 235 ? 29.172 22.578 -20.458 1.00 93.19 235 MET A O 1
ATOM 1952 N N . ASN A 1 236 ? 30.282 24.480 -19.987 1.00 92.06 236 ASN A N 1
ATOM 1953 C CA . ASN A 1 236 ? 30.958 24.591 -21.277 1.00 92.06 236 ASN A CA 1
ATOM 1954 C C . ASN A 1 236 ? 31.921 23.419 -21.538 1.00 92.06 236 ASN A C 1
ATOM 1956 O O . ASN A 1 236 ? 31.896 22.828 -22.613 1.00 92.06 236 ASN A O 1
ATOM 1960 N N . ASN A 1 237 ? 32.725 23.032 -20.542 1.00 92.44 237 ASN A N 1
ATOM 1961 C CA . ASN A 1 237 ? 33.676 21.919 -20.667 1.00 92.44 237 ASN A CA 1
ATOM 1962 C C . ASN A 1 237 ? 32.989 20.578 -20.966 1.00 92.44 237 ASN A C 1
ATOM 1964 O O . ASN A 1 237 ? 33.581 19.717 -21.604 1.00 92.44 237 ASN A O 1
ATOM 1968 N N . TYR A 1 238 ? 31.750 20.409 -20.506 1.00 92.56 238 TYR A N 1
ATOM 1969 C CA . TYR A 1 238 ? 30.937 19.212 -20.723 1.00 92.56 238 TYR A CA 1
ATOM 1970 C C . TYR A 1 238 ? 29.900 19.385 -21.852 1.00 92.56 238 TYR A C 1
ATOM 1972 O O . TYR A 1 238 ? 28.993 18.561 -21.978 1.00 92.56 238 TYR A O 1
ATOM 1980 N N . HIS A 1 239 ? 30.023 20.438 -22.670 1.00 91.44 239 HIS A N 1
ATOM 1981 C CA . HIS A 1 239 ? 29.169 20.732 -23.833 1.00 91.44 239 HIS A CA 1
ATOM 1982 C C . HIS A 1 239 ? 27.674 20.941 -23.519 1.00 91.44 239 HIS A C 1
ATOM 1984 O O . HIS A 1 239 ? 26.802 20.712 -24.357 1.00 91.44 239 HIS A O 1
ATOM 1990 N N . VAL A 1 240 ? 27.353 21.388 -22.303 1.00 91.75 240 VAL A N 1
ATOM 1991 C CA . VAL A 1 240 ? 26.007 21.839 -21.915 1.00 91.75 240 VAL A CA 1
ATOM 1992 C C . VAL A 1 240 ? 25.917 23.342 -22.184 1.00 91.75 240 VAL A C 1
ATOM 1994 O O . VAL A 1 240 ? 25.990 24.167 -21.271 1.00 91.75 240 VAL A O 1
ATOM 1997 N N . ASP A 1 241 ? 25.804 23.699 -23.463 1.00 88.06 241 ASP A N 1
ATOM 1998 C CA . ASP A 1 241 ? 25.837 25.097 -23.901 1.00 88.06 241 ASP A CA 1
ATOM 1999 C C . ASP A 1 241 ? 24.635 25.891 -23.385 1.00 88.06 241 ASP A C 1
ATOM 2001 O O . ASP A 1 241 ? 23.508 25.396 -23.345 1.00 88.06 241 ASP A O 1
ATOM 2005 N N . VAL A 1 242 ? 24.862 27.157 -23.034 1.00 86.88 242 VAL A N 1
ATOM 2006 C CA . VAL A 1 242 ? 23.815 28.081 -22.575 1.00 86.88 242 VAL A CA 1
ATOM 2007 C C . VAL A 1 242 ? 23.737 29.255 -23.542 1.00 86.88 242 VAL A C 1
ATOM 2009 O O . VAL A 1 242 ? 24.650 30.082 -23.553 1.00 86.88 242 VAL A O 1
ATOM 2012 N N . ARG A 1 243 ? 22.654 29.343 -24.328 1.00 78.69 243 ARG A N 1
ATOM 2013 C CA . ARG A 1 243 ? 22.500 30.375 -25.374 1.00 78.69 243 ARG A CA 1
ATOM 2014 C C . ARG A 1 243 ? 22.274 31.771 -24.796 1.00 78.69 243 ARG A C 1
ATOM 2016 O O . ARG A 1 243 ? 22.904 32.721 -25.244 1.00 78.69 243 ARG A O 1
ATOM 2023 N N . TYR A 1 244 ? 21.402 31.898 -23.797 1.00 74.38 244 TYR A N 1
ATOM 2024 C CA . TYR A 1 244 ? 21.113 33.168 -23.128 1.00 74.38 244 TYR A CA 1
ATOM 2025 C C . TYR A 1 244 ? 21.163 33.029 -21.605 1.00 74.38 244 TYR A C 1
ATOM 2027 O O . TYR A 1 244 ? 20.667 32.054 -21.031 1.00 74.38 244 TYR A O 1
ATOM 2035 N N . ARG A 1 245 ? 21.770 34.026 -20.951 1.00 76.31 245 ARG A N 1
ATOM 2036 C CA . ARG A 1 245 ? 22.026 34.052 -19.507 1.00 76.31 245 ARG A CA 1
ATOM 2037 C C . ARG A 1 245 ? 21.399 35.299 -18.902 1.00 76.31 245 ARG A C 1
ATOM 2039 O O . ARG A 1 245 ? 21.745 36.410 -19.291 1.00 76.31 245 ARG A O 1
ATOM 2046 N N . LYS A 1 246 ? 20.525 35.111 -17.914 1.00 68.25 246 LYS A N 1
ATOM 2047 C CA . LYS A 1 246 ? 19.952 36.209 -17.126 1.00 68.25 246 LYS A CA 1
ATOM 2048 C C . LYS A 1 246 ? 20.395 36.091 -15.672 1.00 68.25 246 LYS A C 1
ATOM 2050 O O . LYS A 1 246 ? 19.939 35.200 -14.952 1.00 68.25 246 LYS A O 1
ATOM 2055 N N . HIS A 1 247 ? 21.269 36.995 -15.239 1.00 66.94 247 HIS A N 1
ATOM 2056 C CA . HIS A 1 247 ? 21.598 37.160 -13.825 1.00 66.94 247 HIS A CA 1
ATOM 2057 C C . HIS A 1 247 ? 20.544 38.069 -13.190 1.00 66.94 247 HIS A C 1
ATOM 2059 O O . HIS A 1 247 ? 20.524 39.266 -13.463 1.00 66.94 247 HIS A O 1
ATOM 2065 N N . THR A 1 248 ? 19.650 37.505 -12.376 1.00 62.69 248 THR A N 1
ATOM 2066 C CA . THR A 1 248 ? 18.641 38.300 -11.661 1.00 62.69 248 THR A CA 1
ATOM 2067 C C . THR A 1 248 ? 19.067 38.437 -10.206 1.00 62.69 248 THR A C 1
ATOM 2069 O O . THR A 1 248 ? 19.229 37.431 -9.512 1.00 62.69 248 THR A O 1
ATOM 2072 N N . VAL A 1 249 ? 19.266 39.673 -9.742 1.00 63.81 249 VAL A N 1
ATOM 2073 C CA . VAL A 1 249 ? 19.670 39.940 -8.358 1.00 63.81 249 VAL A CA 1
ATOM 2074 C C . VAL A 1 249 ? 18.428 40.082 -7.479 1.00 63.81 249 VAL A C 1
ATOM 2076 O O . VAL A 1 249 ? 17.674 41.040 -7.602 1.00 63.81 249 VAL A O 1
ATOM 2079 N N . SER A 1 250 ? 18.258 39.066 -6.630 1.00 61.19 250 SER A N 1
ATOM 2080 C CA . SER A 1 250 ? 17.433 38.956 -5.422 1.00 61.19 250 SER A CA 1
ATOM 2081 C C . SER A 1 250 ? 16.029 39.574 -5.450 1.00 61.19 250 SER A C 1
ATOM 2083 O O . SER A 1 250 ? 15.839 40.692 -4.969 1.00 61.19 250 SER A O 1
ATOM 2085 N N . PRO A 1 251 ? 14.993 38.826 -5.872 1.00 59.03 251 PRO A N 1
ATOM 2086 C CA . PRO A 1 251 ? 13.670 39.068 -5.302 1.00 59.03 251 PRO A CA 1
ATOM 2087 C C . PRO A 1 251 ? 13.759 38.901 -3.771 1.00 59.03 251 PRO A C 1
ATOM 2089 O O . PRO A 1 251 ? 14.442 37.998 -3.281 1.00 59.03 251 PRO A O 1
ATOM 2092 N N . THR A 1 252 ? 13.103 39.767 -2.994 1.00 61.44 252 THR A N 1
ATOM 2093 C CA . THR A 1 252 ? 12.828 39.459 -1.580 1.00 61.44 252 THR A CA 1
ATOM 2094 C C . THR A 1 252 ? 12.057 38.137 -1.504 1.00 61.44 252 THR A C 1
ATOM 2096 O O . THR A 1 252 ? 11.400 37.760 -2.475 1.00 61.44 252 THR A O 1
ATOM 2099 N N . ILE A 1 253 ? 12.142 37.409 -0.384 1.00 61.50 253 ILE A N 1
ATOM 2100 C CA . ILE A 1 253 ? 11.441 36.117 -0.210 1.00 61.50 253 ILE A CA 1
ATOM 2101 C C . ILE A 1 253 ? 9.944 36.255 -0.558 1.00 61.50 253 ILE A C 1
ATOM 2103 O O . ILE A 1 253 ? 9.386 35.395 -1.232 1.00 61.50 253 ILE A O 1
ATOM 2107 N N . ASP A 1 254 ? 9.344 37.406 -0.254 1.00 64.44 254 ASP A N 1
ATOM 2108 C CA . ASP A 1 254 ? 7.941 37.722 -0.557 1.00 64.44 254 ASP A CA 1
ATOM 2109 C C . ASP A 1 254 ? 7.620 37.851 -2.064 1.00 64.44 254 ASP A C 1
ATOM 2111 O O . ASP A 1 254 ? 6.458 37.873 -2.457 1.00 64.44 254 ASP A O 1
ATOM 2115 N N . LYS A 1 255 ? 8.635 37.924 -2.935 1.00 75.38 255 LYS A N 1
ATOM 2116 C CA . LYS A 1 255 ? 8.503 38.132 -4.389 1.00 75.38 255 LYS A CA 1
ATOM 2117 C C . LYS A 1 255 ? 8.839 36.899 -5.230 1.00 75.38 255 LYS A C 1
ATOM 2119 O O . LYS A 1 255 ? 9.033 37.016 -6.441 1.00 75.38 255 LYS A O 1
ATOM 2124 N N . ILE A 1 256 ? 8.905 35.704 -4.634 1.00 85.06 256 ILE A N 1
ATOM 2125 C CA . ILE A 1 256 ? 9.161 34.449 -5.370 1.00 85.06 256 ILE A CA 1
ATOM 2126 C C . ILE A 1 256 ? 8.135 34.258 -6.499 1.00 85.06 256 ILE A C 1
ATOM 2128 O O . ILE A 1 256 ? 8.516 33.979 -7.637 1.00 85.06 256 ILE A O 1
ATOM 2132 N N . THR A 1 257 ? 6.849 34.477 -6.217 1.00 84.88 257 THR A N 1
ATOM 2133 C CA . THR A 1 257 ? 5.765 34.318 -7.199 1.00 84.88 257 THR A CA 1
ATOM 2134 C C . THR A 1 257 ? 5.894 35.280 -8.380 1.00 84.88 257 THR A C 1
ATOM 2136 O O . THR A 1 257 ? 5.785 34.844 -9.526 1.00 84.88 257 THR A O 1
ATOM 2139 N N . GLU A 1 258 ? 6.155 36.566 -8.115 1.00 86.38 258 GLU A N 1
ATOM 2140 C CA . GLU A 1 258 ? 6.381 37.597 -9.143 1.00 86.38 258 GLU A CA 1
ATOM 2141 C C . GLU A 1 258 ? 7.617 37.274 -9.989 1.00 86.38 258 GLU A C 1
ATOM 2143 O O . GLU A 1 258 ? 7.606 37.394 -11.215 1.00 86.38 258 GLU A O 1
ATOM 2148 N N . HIS A 1 259 ? 8.688 36.805 -9.343 1.00 87.62 259 HIS A N 1
ATOM 2149 C CA . HIS A 1 259 ? 9.910 36.416 -10.030 1.00 87.62 259 HIS A CA 1
ATOM 2150 C C . HIS A 1 259 ? 9.663 35.277 -11.020 1.00 87.62 259 HIS A C 1
ATOM 2152 O O . HIS A 1 259 ? 10.043 35.384 -12.187 1.00 87.62 259 HIS A O 1
ATOM 2158 N N . PHE A 1 260 ? 9.017 34.194 -10.580 1.00 89.62 260 PHE A N 1
ATOM 2159 C CA . PHE A 1 260 ? 8.715 33.072 -11.467 1.00 89.62 260 PHE A CA 1
ATOM 2160 C C . PHE A 1 260 ? 7.690 33.437 -12.550 1.00 89.62 260 PHE A C 1
ATOM 2162 O O . PHE A 1 260 ? 7.810 32.927 -13.662 1.00 89.62 260 PHE A O 1
ATOM 2169 N N . HIS A 1 261 ? 6.773 34.372 -12.281 1.00 89.69 261 HIS A N 1
ATOM 2170 C CA . HIS A 1 261 ? 5.895 34.944 -13.305 1.00 89.69 261 HIS A CA 1
ATOM 2171 C C . HIS A 1 261 ? 6.703 35.609 -14.429 1.00 89.69 261 HIS A C 1
ATOM 2173 O O . HIS A 1 261 ? 6.577 35.229 -15.590 1.00 89.69 261 HIS A O 1
ATOM 2179 N N . SER A 1 262 ? 7.630 36.507 -14.080 1.00 88.75 262 SER A N 1
ATOM 2180 C CA . SER A 1 262 ? 8.514 37.169 -15.052 1.00 88.75 262 SER A CA 1
ATOM 2181 C C . SER A 1 262 ? 9.414 36.178 -15.806 1.00 88.75 262 SER A C 1
ATOM 2183 O O . SER A 1 262 ? 9.706 36.346 -16.996 1.00 88.75 262 SER A O 1
ATOM 2185 N N . MET A 1 263 ? 9.870 35.112 -15.139 1.00 89.44 263 MET A N 1
ATOM 2186 C CA . MET A 1 263 ? 10.633 34.045 -15.799 1.00 89.44 263 MET A CA 1
ATOM 2187 C C . MET A 1 263 ? 9.783 33.268 -16.805 1.00 89.44 263 MET A C 1
ATOM 2189 O O . MET A 1 263 ? 10.286 32.926 -17.874 1.00 89.44 263 MET A O 1
ATOM 2193 N N . ASN A 1 264 ? 8.505 33.043 -16.506 1.00 90.62 264 ASN A N 1
ATOM 2194 C CA . ASN A 1 264 ? 7.571 32.416 -17.432 1.00 90.62 264 ASN A CA 1
ATOM 2195 C C . ASN A 1 264 ? 7.300 33.309 -18.655 1.00 90.62 264 ASN A C 1
ATOM 2197 O O . ASN A 1 264 ? 7.429 32.851 -19.789 1.00 90.62 264 ASN A O 1
ATOM 2201 N N . GLU A 1 265 ? 7.025 34.601 -18.444 1.00 90.81 265 GLU A N 1
ATOM 2202 C CA . GLU A 1 265 ? 6.817 35.580 -19.527 1.00 90.81 265 GLU A CA 1
ATOM 2203 C C . GLU A 1 265 ? 8.029 35.674 -20.462 1.00 90.81 265 GLU A C 1
ATOM 2205 O O . GLU A 1 265 ? 7.895 35.727 -21.684 1.00 90.81 265 GLU A O 1
ATOM 2210 N N . SER A 1 266 ? 9.236 35.625 -19.891 1.00 87.56 266 SER A N 1
ATOM 2211 C CA . SER A 1 266 ? 10.491 35.618 -20.652 1.00 87.56 266 SER A CA 1
ATOM 2212 C C . SER A 1 266 ? 10.872 34.249 -21.232 1.00 87.56 266 SER A C 1
ATOM 2214 O O . SER A 1 266 ? 11.959 34.111 -21.799 1.00 87.56 266 SER A O 1
ATOM 2216 N N . LYS A 1 267 ? 9.996 33.239 -21.122 1.00 89.38 267 LYS A N 1
ATOM 2217 C CA . LYS A 1 267 ? 10.205 31.865 -21.609 1.00 89.38 267 LYS A CA 1
ATOM 2218 C C . LYS A 1 267 ? 11.526 31.266 -21.106 1.00 89.38 267 LYS A C 1
ATOM 2220 O O . LYS A 1 267 ? 12.299 30.666 -21.861 1.00 89.38 267 LYS A O 1
ATOM 2225 N N . CYS A 1 268 ? 11.824 31.470 -19.823 1.00 89.25 268 CYS A N 1
ATOM 2226 C CA . CYS A 1 268 ? 13.006 30.908 -19.184 1.00 89.25 268 CYS A CA 1
ATOM 2227 C C . CYS A 1 268 ? 12.868 29.383 -19.046 1.00 89.25 268 CYS A C 1
ATOM 2229 O O . CYS A 1 268 ? 11.939 28.889 -18.416 1.00 89.25 268 CYS A O 1
ATOM 2231 N N . GLN A 1 269 ? 13.810 28.631 -19.613 1.00 90.50 269 GLN A N 1
ATOM 2232 C CA . GLN A 1 269 ? 13.796 27.169 -19.614 1.00 90.50 269 GLN A CA 1
ATOM 2233 C C . GLN A 1 269 ? 14.250 26.595 -18.270 1.00 90.50 269 GLN A C 1
ATOM 2235 O O . GLN A 1 269 ? 13.768 25.542 -17.852 1.00 90.50 269 GLN A O 1
ATOM 2240 N N . PHE A 1 270 ? 15.211 27.247 -17.610 1.00 92.81 270 PHE A N 1
ATOM 2241 C CA . PHE A 1 270 ? 15.845 26.704 -16.414 1.00 92.81 270 PHE A CA 1
ATOM 2242 C C . PHE A 1 270 ? 16.238 27.799 -15.422 1.00 92.81 270 PHE A C 1
ATOM 2244 O O . PHE A 1 270 ? 16.920 28.759 -15.782 1.00 92.81 270 PHE A O 1
ATOM 2251 N N . VAL A 1 271 ? 15.882 27.614 -14.148 1.00 92.75 271 VAL A N 1
ATOM 2252 C CA . VAL A 1 271 ? 16.245 28.521 -13.050 1.00 92.75 271 VAL A CA 1
ATOM 2253 C C . VAL A 1 271 ? 17.098 27.785 -12.012 1.00 92.75 271 VAL A C 1
ATOM 2255 O O . VAL A 1 271 ? 16.677 26.815 -11.373 1.00 92.75 271 VAL A O 1
ATOM 2258 N N . LEU A 1 272 ? 18.332 28.247 -11.826 1.00 93.00 272 LEU A N 1
ATOM 2259 C CA . LEU A 1 272 ? 19.223 27.817 -10.755 1.00 93.00 272 LEU A CA 1
ATOM 2260 C C . LEU A 1 272 ? 19.001 28.712 -9.533 1.00 93.00 272 LEU A C 1
ATOM 2262 O O . LEU A 1 272 ? 19.375 29.881 -9.540 1.00 93.00 272 LEU A O 1
ATOM 2266 N N . CYS A 1 273 ? 18.410 28.154 -8.480 1.00 91.94 273 CYS A N 1
ATOM 2267 C CA . CYS A 1 273 ? 18.044 28.884 -7.270 1.00 91.94 273 CYS A CA 1
ATOM 2268 C C . CYS A 1 273 ? 19.138 28.721 -6.207 1.00 91.94 273 CYS A C 1
ATOM 2270 O O . CYS A 1 273 ? 19.241 27.669 -5.569 1.00 91.94 273 CYS A O 1
ATOM 2272 N N . VAL A 1 274 ? 19.964 29.742 -6.011 1.00 90.62 274 VAL A N 1
ATOM 2273 C CA . VAL A 1 274 ? 20.986 29.779 -4.957 1.00 90.62 274 VAL A CA 1
ATOM 2274 C C . VAL A 1 274 ? 20.342 30.314 -3.684 1.00 90.62 274 VAL A C 1
ATOM 2276 O O . VAL A 1 274 ? 19.849 31.431 -3.673 1.00 90.62 274 VAL A O 1
ATOM 2279 N N . MET A 1 275 ? 20.321 29.512 -2.626 1.00 90.06 275 MET A N 1
ATOM 2280 C CA . MET A 1 275 ? 19.597 29.800 -1.389 1.00 90.06 275 MET A CA 1
ATOM 2281 C C . MET A 1 275 ? 20.576 30.052 -0.237 1.00 90.06 275 MET A C 1
ATOM 2283 O O . MET A 1 275 ? 21.493 29.250 -0.010 1.00 90.06 275 MET A O 1
ATOM 2287 N N . SER A 1 276 ? 20.335 31.128 0.510 1.00 86.81 276 SER A N 1
ATOM 2288 C CA . SER A 1 276 ? 20.957 31.445 1.798 1.00 86.81 276 SER A CA 1
ATOM 2289 C C . SER A 1 276 ? 19.859 31.795 2.809 1.00 86.81 276 SER A C 1
ATOM 2291 O O . SER A 1 276 ? 18.834 32.366 2.447 1.00 86.81 276 SER A O 1
ATOM 2293 N N . GLY A 1 277 ? 20.027 31.414 4.073 1.00 78.69 277 GLY A N 1
ATOM 2294 C CA . GLY A 1 277 ? 18.993 31.558 5.102 1.00 78.69 277 GLY A CA 1
ATOM 2295 C C . GLY A 1 277 ? 19.593 31.599 6.502 1.00 78.69 277 GLY A C 1
ATOM 2296 O O . GLY A 1 277 ? 20.721 31.148 6.707 1.00 78.69 277 GLY A O 1
ATOM 2297 N N . ARG A 1 278 ? 18.854 32.171 7.463 1.00 73.75 278 ARG A N 1
ATOM 2298 C CA . ARG A 1 278 ? 19.319 32.337 8.853 1.00 73.75 278 ARG A CA 1
ATOM 2299 C C . ARG A 1 278 ? 19.104 31.066 9.672 1.00 73.75 278 ARG A C 1
ATOM 2301 O O . ARG A 1 278 ? 19.894 30.783 10.570 1.00 73.75 278 ARG A O 1
ATOM 2308 N N . SER A 1 279 ? 18.064 30.301 9.344 1.00 76.06 279 SER A N 1
ATOM 2309 C CA . SER A 1 279 ? 17.744 29.018 9.965 1.00 76.06 279 SER A CA 1
ATOM 2310 C C . SER A 1 279 ? 17.557 27.898 8.928 1.00 76.06 279 SER A C 1
ATOM 2312 O O . SER A 1 279 ? 17.363 28.147 7.737 1.00 76.06 279 SER A O 1
ATOM 2314 N N . GLU A 1 280 ? 17.620 26.635 9.369 1.00 71.56 280 GLU A N 1
ATOM 2315 C CA . GLU A 1 280 ? 17.266 25.498 8.504 1.00 71.56 280 GLU A CA 1
ATOM 2316 C C . GLU A 1 280 ? 15.791 25.502 8.102 1.00 71.56 280 GLU A C 1
ATOM 2318 O O . GLU A 1 280 ? 15.464 25.006 7.026 1.00 71.56 280 GLU A O 1
ATOM 2323 N N . GLU A 1 281 ? 14.917 26.042 8.950 1.00 72.25 281 GLU A N 1
ATOM 2324 C CA . GLU A 1 281 ? 13.482 26.100 8.688 1.00 72.25 281 GLU A CA 1
ATOM 2325 C C . GLU A 1 281 ? 13.185 27.101 7.567 1.00 72.25 281 GLU A C 1
ATOM 2327 O O . GLU A 1 281 ? 12.499 26.751 6.608 1.00 72.25 281 GLU A O 1
ATOM 2332 N N . ASP A 1 282 ? 13.838 28.270 7.594 1.00 77.31 282 ASP A N 1
ATOM 2333 C CA . ASP A 1 282 ? 13.753 29.276 6.526 1.00 77.31 282 ASP A CA 1
ATOM 2334 C C . ASP A 1 282 ? 14.151 28.665 5.173 1.00 77.31 282 ASP A C 1
ATOM 2336 O O . ASP A 1 282 ? 13.495 28.870 4.157 1.00 77.31 282 ASP A O 1
ATOM 2340 N N . LEU A 1 283 ? 15.232 27.874 5.152 1.00 81.56 283 LEU A N 1
ATOM 2341 C CA . LEU A 1 283 ? 15.734 27.227 3.937 1.00 81.56 283 LEU A CA 1
ATOM 2342 C C . LEU A 1 283 ? 14.809 26.118 3.424 1.00 81.56 283 LEU A C 1
ATOM 2344 O O . LEU A 1 283 ? 14.769 25.873 2.215 1.00 81.56 283 LEU A O 1
ATOM 2348 N N . LYS A 1 284 ? 14.108 25.411 4.318 1.00 79.56 284 LYS A N 1
ATOM 2349 C CA . LYS A 1 284 ? 13.097 24.422 3.923 1.00 79.56 284 LYS A CA 1
ATOM 2350 C C . LYS A 1 284 ? 11.892 25.117 3.303 1.00 79.56 284 LYS A C 1
ATOM 2352 O O . LYS A 1 284 ? 11.501 24.705 2.214 1.00 79.56 284 LYS A O 1
ATOM 2357 N N . GLN A 1 285 ? 11.378 26.163 3.953 1.00 78.38 285 GLN A N 1
ATOM 2358 C CA . GLN A 1 285 ? 10.237 26.932 3.460 1.00 78.38 285 GLN A CA 1
ATOM 2359 C C . GLN A 1 285 ? 10.551 27.555 2.100 1.00 78.38 285 GLN A C 1
ATOM 2361 O O . GLN A 1 285 ? 9.879 27.263 1.120 1.00 78.38 285 GLN A O 1
ATOM 2366 N N . LEU A 1 286 ? 11.679 28.261 1.992 1.00 84.38 286 LEU A N 1
ATOM 2367 C CA . LEU A 1 286 ? 12.134 28.860 0.738 1.00 84.38 286 LEU A CA 1
ATOM 2368 C C . LEU A 1 286 ? 12.244 27.829 -0.396 1.00 84.38 286 LEU A C 1
ATOM 2370 O O . LEU A 1 286 ? 11.854 28.080 -1.535 1.00 84.38 286 LEU A O 1
ATOM 2374 N N . LYS A 1 287 ? 12.781 26.640 -0.101 1.00 86.25 287 LYS A N 1
ATOM 2375 C CA . LYS A 1 287 ? 12.859 25.556 -1.083 1.00 86.25 287 LYS A CA 1
ATOM 2376 C C . LYS A 1 287 ? 11.465 25.067 -1.490 1.00 86.25 287 LYS A C 1
ATOM 2378 O O . LYS A 1 287 ? 11.308 24.721 -2.660 1.00 86.25 287 LYS A O 1
ATOM 2383 N N . ALA A 1 288 ? 10.509 24.988 -0.566 1.00 82.06 288 ALA A N 1
ATOM 2384 C CA . ALA A 1 288 ? 9.130 24.605 -0.857 1.00 82.06 288 ALA A CA 1
ATOM 2385 C C . ALA A 1 288 ? 8.464 25.639 -1.776 1.00 82.06 288 ALA A C 1
ATOM 2387 O O . ALA A 1 288 ? 8.014 25.261 -2.853 1.00 82.06 288 ALA A O 1
ATOM 2388 N N . ASP A 1 289 ? 8.555 26.929 -1.448 1.00 84.06 289 ASP A N 1
ATOM 2389 C CA . ASP A 1 289 ? 7.975 28.028 -2.237 1.00 84.06 289 ASP A CA 1
ATOM 2390 C C . ASP A 1 289 ? 8.549 28.075 -3.664 1.00 84.06 289 ASP A C 1
ATOM 2392 O O . ASP A 1 289 ? 7.826 28.201 -4.653 1.00 84.06 289 ASP A O 1
ATOM 2396 N N . ILE A 1 290 ? 9.868 27.886 -3.802 1.00 88.19 290 ILE A N 1
ATOM 2397 C CA . ILE A 1 290 ? 10.538 27.768 -5.108 1.00 88.19 290 ILE A CA 1
ATOM 2398 C C . ILE A 1 290 ? 9.992 26.581 -5.910 1.00 88.19 290 ILE A C 1
ATOM 2400 O O . ILE A 1 290 ? 9.917 26.642 -7.141 1.00 88.19 290 ILE A O 1
ATOM 2404 N N . LYS A 1 291 ? 9.689 25.462 -5.245 1.00 86.62 291 LYS A N 1
ATOM 2405 C CA . LYS A 1 291 ? 9.201 24.251 -5.911 1.00 86.62 291 LYS A CA 1
ATOM 2406 C C . LYS A 1 291 ? 7.742 24.375 -6.303 1.00 86.62 291 LYS A C 1
ATOM 2408 O O . LYS A 1 291 ? 7.430 23.978 -7.422 1.00 86.62 291 LYS A O 1
ATOM 2413 N N . ASP A 1 292 ? 6.925 24.966 -5.448 1.00 82.94 292 ASP A N 1
ATOM 2414 C CA . ASP A 1 292 ? 5.528 25.268 -5.720 1.00 82.94 292 ASP A CA 1
ATOM 2415 C C . ASP A 1 292 ? 5.398 26.223 -6.916 1.00 82.94 292 ASP A C 1
ATOM 2417 O O . ASP A 1 292 ? 4.886 25.846 -7.971 1.00 82.94 292 ASP A O 1
ATOM 2421 N N . CYS A 1 293 ? 6.027 27.400 -6.842 1.00 84.94 293 CYS A N 1
ATOM 2422 C CA . CYS A 1 293 ? 6.010 28.361 -7.943 1.00 84.94 293 CYS A CA 1
ATOM 2423 C C . CYS A 1 293 ? 6.654 27.788 -9.212 1.00 84.94 293 CYS A C 1
ATOM 2425 O O . CYS A 1 293 ? 6.047 27.767 -10.279 1.00 84.94 293 CYS A O 1
ATOM 2427 N N . GLY A 1 294 ? 7.895 27.310 -9.114 1.00 85.38 294 GLY A N 1
ATOM 2428 C CA . GLY A 1 294 ? 8.643 26.872 -10.284 1.00 85.38 294 GLY A CA 1
ATOM 2429 C C . GLY A 1 294 ? 8.047 25.629 -10.938 1.00 85.38 294 GLY A C 1
ATOM 2430 O O . GLY A 1 294 ? 7.807 25.633 -12.135 1.00 85.38 294 GLY A O 1
ATOM 2431 N N . THR A 1 295 ? 7.815 24.562 -10.169 1.00 80.38 295 THR A N 1
ATOM 2432 C CA . THR A 1 295 ? 7.471 23.241 -10.731 1.00 80.38 295 THR A CA 1
ATOM 2433 C C . THR A 1 295 ? 5.969 23.065 -10.930 1.00 80.38 295 THR A C 1
ATOM 2435 O O . THR A 1 295 ? 5.585 22.521 -11.958 1.00 80.38 295 THR A O 1
ATOM 2438 N N . ILE A 1 296 ? 5.141 23.507 -9.977 1.00 79.88 296 ILE A N 1
ATOM 2439 C CA . ILE A 1 296 ? 3.690 23.274 -10.008 1.00 79.88 296 ILE A CA 1
ATOM 2440 C C . ILE A 1 296 ? 2.980 24.386 -10.775 1.00 79.88 296 ILE A C 1
ATOM 2442 O O . ILE A 1 296 ? 2.274 24.110 -11.737 1.00 79.88 296 ILE A O 1
ATOM 2446 N N . LYS A 1 297 ? 3.209 25.646 -10.395 1.00 84.75 297 LYS A N 1
ATOM 2447 C CA . LYS A 1 297 ? 2.461 26.782 -10.949 1.00 84.75 297 LYS A CA 1
ATOM 2448 C C . LYS A 1 297 ? 2.876 27.159 -12.372 1.00 84.75 297 LYS A C 1
ATOM 2450 O O . LYS A 1 297 ? 2.014 27.429 -13.200 1.00 84.75 297 LYS A O 1
ATOM 2455 N N . TYR A 1 298 ? 4.180 27.217 -12.650 1.00 87.19 298 TYR A N 1
ATOM 2456 C CA . TYR A 1 298 ? 4.694 27.711 -13.938 1.00 87.19 298 TYR A CA 1
ATOM 2457 C C . TYR A 1 298 ? 5.368 26.643 -14.811 1.00 87.19 298 TYR A C 1
ATOM 2459 O O . TYR A 1 298 ? 5.710 26.931 -15.954 1.00 87.19 298 TYR A O 1
ATOM 2467 N N . GLY A 1 299 ? 5.599 25.427 -14.304 1.00 87.12 299 GLY A N 1
ATOM 2468 C CA . GLY A 1 299 ? 6.239 24.351 -15.076 1.00 87.12 299 GLY A CA 1
ATOM 2469 C C . GLY A 1 299 ? 7.692 24.632 -15.503 1.00 87.12 299 GLY A C 1
ATOM 2470 O O . GLY A 1 299 ? 8.195 24.025 -16.447 1.00 87.12 299 GLY A O 1
ATOM 2471 N N . ILE A 1 300 ? 8.394 25.537 -14.817 1.00 89.94 300 ILE A N 1
ATOM 2472 C CA . ILE A 1 300 ? 9.790 25.905 -15.083 1.00 89.94 300 ILE A CA 1
ATOM 2473 C C . ILE A 1 300 ? 10.735 24.960 -14.332 1.00 89.94 300 ILE A C 1
ATOM 2475 O O . ILE A 1 300 ? 10.636 24.749 -13.117 1.00 89.94 300 ILE A O 1
ATOM 2479 N N . MET A 1 301 ? 11.738 24.424 -15.032 1.00 91.19 301 MET A N 1
ATOM 2480 C CA . MET A 1 301 ? 12.731 23.554 -14.404 1.00 91.19 301 MET A CA 1
ATOM 2481 C C . MET A 1 301 ? 13.597 24.318 -13.399 1.00 91.19 301 MET A C 1
ATOM 2483 O O . MET A 1 301 ? 14.265 25.292 -13.737 1.00 91.19 301 MET A O 1
ATOM 2487 N N . THR A 1 302 ? 13.652 23.825 -12.158 1.00 92.44 302 THR A N 1
ATOM 2488 C CA . THR A 1 302 ? 14.411 24.472 -11.074 1.00 92.44 302 THR A CA 1
ATOM 2489 C C . THR A 1 302 ? 15.469 23.566 -10.446 1.00 92.44 302 THR A C 1
ATOM 2491 O O . THR A 1 302 ? 15.227 22.388 -10.133 1.00 92.44 302 THR A O 1
ATOM 2494 N N . GLN A 1 303 ? 16.647 24.113 -10.141 1.00 93.62 303 GLN A N 1
ATOM 2495 C CA . GLN A 1 303 ? 17.695 23.444 -9.360 1.00 93.62 303 GLN A CA 1
ATOM 2496 C C . GLN A 1 303 ? 18.133 24.312 -8.177 1.00 93.62 303 GLN A C 1
ATOM 2498 O O . GLN A 1 303 ? 18.761 25.342 -8.360 1.00 93.62 303 GLN A O 1
ATOM 2503 N N . CYS A 1 304 ? 17.845 23.858 -6.955 1.00 92.50 304 CYS A N 1
ATOM 2504 C CA . CYS A 1 304 ? 18.228 24.573 -5.739 1.00 92.50 304 CYS A CA 1
ATOM 2505 C C . CYS A 1 304 ? 19.661 24.221 -5.308 1.00 92.50 304 CYS A C 1
ATOM 2507 O O . CYS A 1 304 ? 20.052 23.047 -5.344 1.00 92.50 304 CYS A O 1
ATOM 2509 N N . VAL A 1 305 ? 20.418 25.212 -4.851 1.00 92.69 305 VAL A N 1
ATOM 2510 C CA . VAL A 1 305 ? 21.787 25.094 -4.332 1.00 92.69 305 VAL A CA 1
ATOM 2511 C C . VAL A 1 305 ? 21.852 25.835 -3.003 1.00 92.69 305 VAL A C 1
ATOM 2513 O O . VAL A 1 305 ? 21.376 26.955 -2.907 1.00 92.69 305 VAL A O 1
ATOM 2516 N N . LEU A 1 306 ? 22.429 25.217 -1.972 1.00 90.88 306 LEU A N 1
ATOM 2517 C CA . LEU A 1 306 ? 22.669 25.894 -0.696 1.00 90.88 306 LEU A CA 1
ATOM 2518 C C . LEU A 1 306 ? 24.027 26.584 -0.744 1.00 90.88 306 LEU A C 1
ATOM 2520 O O . LEU A 1 306 ? 25.040 25.904 -0.938 1.00 90.88 306 LEU A O 1
ATOM 2524 N N . LEU A 1 307 ? 24.066 27.895 -0.514 1.00 88.56 307 LEU A N 1
ATOM 2525 C CA . LEU A 1 307 ? 25.318 28.650 -0.560 1.00 88.56 307 LEU A CA 1
ATOM 2526 C C . LEU A 1 307 ? 26.306 28.196 0.527 1.00 88.56 307 LEU A C 1
ATOM 2528 O O . LEU A 1 307 ? 27.504 28.097 0.276 1.00 88.56 307 LEU A O 1
ATOM 2532 N N . SER A 1 308 ? 25.810 27.783 1.696 1.00 87.00 308 SER A N 1
ATOM 2533 C CA . SER A 1 308 ? 26.638 27.189 2.756 1.00 87.00 308 SER A CA 1
ATOM 2534 C C . SER A 1 308 ? 27.382 25.928 2.298 1.00 87.00 308 SER A C 1
ATOM 2536 O O . SER A 1 308 ? 28.527 25.703 2.689 1.00 87.00 308 SER A O 1
ATOM 2538 N N . LYS A 1 309 ? 26.779 25.121 1.412 1.00 87.62 309 LYS A N 1
ATOM 2539 C CA . LYS A 1 309 ? 27.452 23.961 0.811 1.00 87.62 309 LYS A CA 1
ATOM 2540 C C . LYS A 1 309 ? 28.494 24.383 -0.213 1.00 87.62 309 LYS A C 1
ATOM 2542 O O . LYS A 1 309 ? 29.530 23.736 -0.293 1.00 87.62 309 LYS A O 1
ATOM 2547 N N . VAL A 1 310 ? 28.244 25.443 -0.975 1.00 88.88 310 VAL A N 1
ATOM 2548 C CA . VAL A 1 310 ? 29.231 26.005 -1.907 1.00 88.88 310 VAL A CA 1
ATOM 2549 C C . VAL A 1 310 ? 30.468 26.477 -1.136 1.00 88.88 310 VAL A C 1
ATOM 2551 O O . VAL A 1 310 ? 31.577 26.078 -1.475 1.00 88.88 310 VAL A O 1
ATOM 2554 N N . ALA A 1 311 ? 30.275 27.226 -0.045 1.00 86.94 311 ALA A N 1
ATOM 2555 C CA . ALA A 1 311 ? 31.355 27.725 0.808 1.00 86.94 311 ALA A CA 1
ATOM 2556 C C . ALA A 1 311 ? 32.176 26.604 1.474 1.00 86.94 311 ALA A C 1
ATOM 2558 O O . ALA A 1 311 ? 33.395 26.707 1.586 1.00 86.94 311 ALA A O 1
ATOM 2559 N N . ALA A 1 312 ? 31.518 25.525 1.913 1.00 86.19 312 ALA A N 1
ATOM 2560 C CA . ALA A 1 312 ? 32.170 24.423 2.622 1.00 86.19 312 ALA A CA 1
ATOM 2561 C C . ALA A 1 312 ? 32.951 23.452 1.712 1.00 86.19 312 ALA A C 1
ATOM 2563 O O . ALA A 1 312 ? 33.704 22.610 2.212 1.00 86.19 312 ALA A O 1
ATOM 2564 N N . ASN A 1 313 ? 32.761 23.506 0.389 1.00 82.94 313 ASN A N 1
ATOM 2565 C CA . ASN A 1 313 ? 33.392 22.560 -0.530 1.00 82.94 313 ASN A CA 1
ATOM 2566 C C . ASN A 1 313 ? 34.836 22.952 -0.856 1.00 82.94 313 ASN A C 1
ATOM 2568 O O . ASN A 1 313 ? 35.106 24.026 -1.380 1.00 82.94 313 ASN A O 1
ATOM 2572 N N . ARG A 1 314 ? 35.767 22.016 -0.627 1.00 82.00 314 ARG A N 1
ATOM 2573 C CA . ARG A 1 314 ? 37.195 22.198 -0.946 1.00 82.00 314 ARG A CA 1
ATOM 2574 C C . ARG A 1 314 ? 37.467 22.292 -2.452 1.00 82.00 314 ARG A C 1
ATOM 2576 O O . ARG A 1 314 ? 38.382 22.997 -2.852 1.00 82.00 314 ARG A O 1
ATOM 2583 N N . SER A 1 315 ? 36.686 21.580 -3.270 1.00 89.75 315 SER A N 1
ATOM 2584 C CA . SER A 1 315 ? 36.748 21.632 -4.736 1.00 89.75 315 SER A CA 1
ATOM 2585 C C . SER A 1 315 ? 35.403 22.089 -5.287 1.00 89.75 315 SER A C 1
ATOM 2587 O O . SER A 1 315 ? 34.432 21.330 -5.313 1.00 89.75 315 SER A O 1
ATOM 2589 N N . LEU A 1 316 ? 35.350 23.349 -5.718 1.00 90.19 316 LEU A N 1
ATOM 2590 C CA . LEU A 1 316 ? 34.154 23.933 -6.317 1.00 90.19 316 LEU A CA 1
ATOM 2591 C C . LEU A 1 316 ? 33.836 23.292 -7.675 1.00 90.19 316 LEU A C 1
ATOM 2593 O O . LEU A 1 316 ? 32.675 23.024 -7.968 1.00 90.19 316 LEU A O 1
ATOM 2597 N N . THR A 1 317 ? 34.863 22.954 -8.457 1.00 90.94 317 THR A N 1
ATOM 2598 C CA . THR A 1 317 ? 34.722 22.243 -9.734 1.00 90.94 317 THR A CA 1
ATOM 2599 C C . THR A 1 317 ? 34.049 20.886 -9.546 1.00 90.94 317 THR A C 1
ATOM 2601 O O . THR A 1 317 ? 33.030 20.629 -10.178 1.00 90.94 317 THR A O 1
ATOM 2604 N N . GLY A 1 318 ? 34.528 20.052 -8.613 1.00 89.06 318 GLY A N 1
ATOM 2605 C CA . GLY A 1 318 ? 33.917 18.742 -8.345 1.00 89.06 318 GLY A CA 1
ATOM 2606 C C . GLY A 1 318 ? 32.488 18.843 -7.791 1.00 89.06 318 GLY A C 1
ATOM 2607 O O . GLY A 1 318 ? 31.644 17.978 -8.034 1.00 89.06 318 GLY A O 1
ATOM 2608 N N . TYR A 1 319 ? 32.170 19.926 -7.075 1.00 91.00 319 TYR A N 1
ATOM 2609 C CA . TYR A 1 319 ? 30.791 20.230 -6.693 1.00 91.00 319 TYR A CA 1
ATOM 2610 C C . TYR A 1 319 ? 29.920 20.537 -7.924 1.00 91.00 319 TYR A C 1
ATOM 2612 O O . TYR A 1 319 ? 28.837 19.963 -8.070 1.00 91.00 319 TYR A O 1
ATOM 2620 N N . CYS A 1 320 ? 30.407 21.384 -8.835 1.00 92.94 320 CYS A N 1
ATOM 2621 C CA . CYS A 1 320 ? 29.731 21.716 -10.090 1.00 92.94 320 CYS A CA 1
ATOM 2622 C C . CYS A 1 320 ? 29.581 20.505 -11.027 1.00 92.94 320 CYS A C 1
ATOM 2624 O O . CYS A 1 320 ? 28.552 20.390 -11.684 1.00 92.94 320 CYS A O 1
ATOM 2626 N N . GLU A 1 321 ? 30.516 19.553 -11.037 1.00 90.75 321 GLU A N 1
ATOM 2627 C CA . GLU A 1 321 ? 30.398 18.291 -11.794 1.00 90.75 321 GLU A CA 1
ATOM 2628 C C . GLU A 1 321 ? 29.275 17.378 -11.275 1.00 90.75 321 GLU A C 1
ATOM 2630 O O . GLU A 1 321 ? 28.598 16.690 -12.039 1.00 90.75 321 GLU A O 1
ATOM 2635 N N . ASN A 1 322 ? 29.006 17.384 -9.970 1.00 90.62 322 ASN A N 1
ATOM 2636 C CA . ASN A 1 322 ? 27.821 16.701 -9.444 1.00 90.62 322 ASN A CA 1
ATOM 2637 C C . ASN A 1 322 ? 26.536 17.483 -9.758 1.00 90.62 322 ASN A C 1
ATOM 2639 O O . ASN A 1 322 ? 25.465 16.898 -9.926 1.00 90.62 322 ASN A O 1
ATOM 2643 N N . LEU A 1 323 ? 26.624 18.813 -9.845 1.00 93.38 323 LEU A N 1
ATOM 2644 C CA . LEU A 1 323 ? 25.488 19.668 -10.172 1.00 93.38 323 LEU A CA 1
ATOM 2645 C C . LEU A 1 323 ? 25.082 19.547 -11.647 1.00 93.38 323 LEU A C 1
ATOM 2647 O O . LEU A 1 323 ? 23.889 19.421 -11.927 1.00 93.38 323 LEU A O 1
ATOM 2651 N N . ILE A 1 324 ? 26.044 19.517 -12.574 1.00 93.75 324 ILE A N 1
ATOM 2652 C CA . ILE A 1 324 ? 25.782 19.397 -14.013 1.00 93.75 324 ILE A CA 1
ATOM 2653 C C . ILE A 1 324 ? 25.091 18.077 -14.354 1.00 93.75 324 ILE A C 1
ATOM 2655 O O . ILE A 1 324 ? 24.169 18.094 -15.160 1.00 93.75 324 ILE A O 1
ATOM 2659 N N . ARG A 1 325 ? 25.407 16.966 -13.664 1.00 92.31 325 ARG A N 1
ATOM 2660 C CA . ARG A 1 325 ? 24.657 15.700 -13.801 1.00 92.31 325 ARG A CA 1
ATOM 2661 C C . ARG A 1 325 ? 23.156 15.908 -13.608 1.00 92.31 325 ARG A C 1
ATOM 2663 O O . ARG A 1 325 ? 22.342 15.425 -14.390 1.00 92.31 325 ARG A O 1
ATOM 2670 N N . LYS A 1 326 ? 22.781 16.674 -12.580 1.00 93.06 326 LYS A N 1
ATOM 2671 C CA . LYS A 1 326 ? 21.377 16.956 -12.247 1.00 93.06 326 LYS A CA 1
ATOM 2672 C C . LYS A 1 326 ? 20.742 17.930 -13.235 1.00 93.06 326 LYS A C 1
ATOM 2674 O O . LYS A 1 326 ? 19.558 17.789 -13.519 1.00 93.06 326 LYS A O 1
ATOM 2679 N N . ILE A 1 327 ? 21.500 18.915 -13.720 1.00 93.62 327 ILE A N 1
ATOM 2680 C CA . ILE A 1 327 ? 21.028 19.888 -14.716 1.00 93.62 327 ILE A CA 1
ATOM 2681 C C . ILE A 1 327 ? 20.787 19.191 -16.055 1.00 93.62 327 ILE A C 1
ATOM 2683 O O . ILE A 1 327 ? 19.684 19.281 -16.584 1.00 93.62 327 ILE A O 1
ATOM 2687 N N . ASN A 1 328 ? 21.776 18.449 -16.558 1.00 93.69 328 ASN A N 1
ATOM 2688 C CA . ASN A 1 328 ? 21.686 17.736 -17.826 1.00 93.69 328 ASN A CA 1
ATOM 2689 C C . ASN A 1 328 ? 20.544 16.714 -17.803 1.00 93.69 328 ASN A C 1
ATOM 2691 O O . ASN A 1 328 ? 19.709 16.731 -18.698 1.00 93.69 328 ASN A O 1
ATOM 2695 N N . PHE A 1 329 ? 20.430 15.918 -16.732 1.00 91.69 329 PHE A N 1
ATOM 2696 C CA . PHE A 1 329 ? 19.331 14.961 -16.575 1.00 91.69 329 PHE A CA 1
ATOM 2697 C C . PHE A 1 329 ? 17.950 15.630 -16.585 1.00 91.69 329 PHE A C 1
ATOM 2699 O O . PHE A 1 329 ? 17.055 15.189 -17.299 1.00 91.69 329 PHE A O 1
ATOM 2706 N N . LYS A 1 330 ? 17.769 16.729 -15.837 1.00 90.69 330 LYS A N 1
ATOM 2707 C CA . LYS A 1 330 ? 16.506 17.488 -15.857 1.00 90.69 330 LYS A CA 1
ATOM 2708 C C . LYS A 1 330 ? 16.193 18.030 -17.244 1.00 90.69 330 LYS A C 1
ATOM 2710 O O . LYS A 1 330 ? 15.048 17.984 -17.664 1.00 90.69 330 LYS A O 1
ATOM 2715 N N . ASN A 1 331 ? 17.217 18.473 -17.966 1.00 89.88 331 ASN A N 1
ATOM 2716 C CA . ASN A 1 331 ? 17.096 18.921 -19.345 1.00 89.88 331 ASN A CA 1
ATOM 2717 C C . ASN A 1 331 ? 16.958 17.759 -20.354 1.00 89.88 331 ASN A C 1
ATOM 2719 O O . ASN A 1 331 ? 17.213 17.945 -21.537 1.00 89.88 331 ASN A O 1
ATOM 2723 N N . SER A 1 332 ? 16.572 16.554 -19.916 1.00 88.62 332 SER A N 1
ATOM 2724 C CA . SER A 1 332 ? 16.418 15.361 -20.768 1.00 88.62 332 SER A CA 1
ATOM 2725 C C . SER A 1 332 ? 17.704 14.915 -21.483 1.00 88.62 332 SER A C 1
ATOM 2727 O O . SER A 1 332 ? 17.656 14.275 -22.531 1.00 88.62 332 SER A O 1
ATOM 2729 N N . GLY A 1 333 ? 18.868 15.276 -20.943 1.00 91.25 333 GLY A N 1
ATOM 2730 C CA . GLY A 1 333 ? 20.168 14.761 -21.361 1.00 91.25 333 GLY A CA 1
ATOM 2731 C C . GLY A 1 333 ? 20.520 13.448 -20.657 1.00 91.25 333 GLY A C 1
ATOM 2732 O O . GLY A 1 333 ? 19.996 13.128 -19.589 1.00 91.25 333 GLY A O 1
ATOM 2733 N N . ILE A 1 334 ? 21.453 12.699 -21.244 1.00 92.00 334 ILE A N 1
ATOM 2734 C CA . ILE A 1 334 ? 21.941 11.418 -20.714 1.00 92.00 334 ILE A CA 1
ATOM 2735 C C . ILE A 1 334 ? 23.370 11.620 -20.220 1.00 92.00 334 ILE A C 1
ATOM 2737 O O . ILE A 1 334 ? 24.238 12.053 -20.974 1.00 92.00 334 ILE A O 1
ATOM 2741 N N . ASN A 1 335 ? 23.635 11.301 -18.955 1.00 91.50 335 ASN A N 1
ATOM 2742 C CA . ASN A 1 335 ? 24.976 11.458 -18.386 1.00 91.50 335 ASN A CA 1
ATOM 2743 C C . ASN A 1 335 ? 25.861 10.257 -18.717 1.00 91.50 335 ASN A C 1
ATOM 2745 O O . ASN A 1 335 ? 26.980 10.424 -19.192 1.00 91.50 335 ASN A O 1
ATOM 2749 N N . THR A 1 336 ? 25.336 9.053 -18.501 1.00 91.25 336 THR A N 1
ATOM 2750 C CA . THR A 1 336 ? 26.047 7.789 -18.701 1.00 91.25 336 THR A CA 1
ATOM 2751 C C . THR A 1 336 ? 25.104 6.721 -19.240 1.00 91.25 336 THR A C 1
ATOM 2753 O O . THR A 1 336 ? 23.926 6.717 -18.891 1.00 91.25 336 THR A O 1
ATOM 2756 N N . LYS A 1 337 ? 25.621 5.782 -20.037 1.00 90.69 337 LYS A N 1
ATOM 2757 C CA . LYS A 1 337 ? 24.904 4.559 -20.430 1.00 90.69 337 LYS A CA 1
ATOM 2758 C C . LYS A 1 337 ? 25.549 3.333 -19.802 1.00 90.69 337 LYS A C 1
ATOM 2760 O O . LYS A 1 337 ? 26.752 3.123 -19.945 1.00 90.69 337 LYS A O 1
ATOM 2765 N N . VAL A 1 338 ? 24.738 2.523 -19.131 1.00 91.62 338 VAL A N 1
ATOM 2766 C CA . VAL A 1 338 ? 25.154 1.256 -18.520 1.00 91.62 338 VAL A CA 1
ATOM 2767 C C . VAL A 1 338 ? 24.810 0.118 -19.475 1.00 91.62 338 VAL A C 1
ATOM 2769 O O . VAL A 1 338 ? 23.698 0.049 -19.997 1.00 91.62 338 VAL A O 1
ATOM 2772 N N . ASN A 1 339 ? 25.756 -0.785 -19.728 1.00 89.06 339 ASN A N 1
ATOM 2773 C CA . ASN A 1 339 ? 25.527 -1.924 -20.611 1.00 89.06 339 ASN A CA 1
ATOM 2774 C C . ASN A 1 339 ? 24.799 -3.068 -19.885 1.00 89.06 339 ASN A C 1
ATOM 2776 O O . ASN A 1 339 ? 25.420 -4.057 -19.497 1.00 89.06 339 ASN A O 1
ATOM 2780 N N . LEU A 1 340 ? 23.475 -2.955 -19.758 1.00 88.00 340 LEU A N 1
ATOM 2781 C CA . LEU A 1 340 ? 22.635 -3.975 -19.112 1.00 88.00 340 LEU A CA 1
ATOM 2782 C C . LEU A 1 340 ? 22.615 -5.318 -19.859 1.00 88.00 340 LEU A C 1
ATOM 2784 O O . LEU A 1 340 ? 22.327 -6.354 -19.267 1.00 88.00 340 LEU A O 1
ATOM 2788 N N . ASN A 1 341 ? 22.992 -5.343 -21.143 1.00 80.00 341 ASN A N 1
ATOM 2789 C CA . ASN A 1 341 ? 23.041 -6.585 -21.920 1.00 80.00 341 ASN A CA 1
ATOM 2790 C C . ASN A 1 341 ? 24.048 -7.598 -21.359 1.00 80.00 341 ASN A C 1
ATOM 2792 O O . ASN A 1 341 ? 23.925 -8.792 -21.623 1.00 80.00 341 ASN A O 1
ATOM 2796 N N . GLN A 1 342 ? 25.049 -7.143 -20.598 1.00 80.75 342 GLN A N 1
ATOM 2797 C CA . GLN A 1 342 ? 26.007 -8.036 -19.946 1.00 80.75 342 GLN A CA 1
ATOM 2798 C C . GLN A 1 342 ? 25.344 -8.981 -18.943 1.00 80.75 342 GLN A C 1
ATOM 2800 O O . GLN A 1 342 ? 25.857 -10.082 -18.748 1.00 80.75 342 GLN A O 1
ATOM 2805 N N . SER A 1 343 ? 24.213 -8.570 -18.368 1.00 79.69 343 SER A N 1
ATOM 2806 C CA . SER A 1 343 ? 23.441 -9.335 -17.386 1.00 79.69 343 SER A CA 1
ATOM 2807 C C . SER A 1 343 ? 22.386 -10.247 -18.005 1.00 79.69 343 SER A C 1
ATOM 2809 O O . SER A 1 343 ? 21.801 -11.054 -17.297 1.00 79.69 343 SER A O 1
ATOM 2811 N N . LEU A 1 344 ? 22.134 -10.124 -19.313 1.00 74.06 344 LEU A N 1
ATOM 2812 C CA . LEU A 1 344 ? 21.002 -10.753 -20.012 1.00 74.06 344 LEU A CA 1
ATOM 2813 C C . LEU A 1 344 ? 21.447 -11.786 -21.067 1.00 74.06 344 LEU A C 1
ATOM 2815 O O . LEU A 1 344 ? 20.695 -12.114 -21.984 1.00 74.06 344 LEU A O 1
ATOM 2819 N N . LYS A 1 345 ? 22.693 -12.272 -20.982 1.00 63.62 345 LYS A N 1
ATOM 2820 C CA . LYS A 1 345 ? 23.378 -13.001 -22.066 1.00 63.62 345 LYS A CA 1
ATOM 2821 C C . LYS A 1 345 ? 22.654 -14.254 -22.575 1.00 63.62 345 LYS A C 1
ATOM 2823 O O . LYS A 1 345 ? 22.755 -14.519 -23.767 1.00 63.62 345 LYS A O 1
ATOM 2828 N N . ASN A 1 346 ? 21.929 -14.994 -21.731 1.00 55.62 346 ASN A N 1
ATOM 2829 C CA . ASN A 1 346 ? 21.327 -16.277 -22.130 1.00 55.62 346 ASN A CA 1
ATOM 2830 C C . ASN A 1 346 ? 19.864 -16.167 -22.583 1.00 55.62 346 ASN A C 1
ATOM 2832 O O . ASN A 1 346 ? 19.279 -17.165 -22.996 1.00 55.62 346 ASN A O 1
ATOM 2836 N N . LYS A 1 347 ? 19.262 -14.974 -22.512 1.00 57.94 347 LYS A N 1
ATOM 2837 C CA . LYS A 1 347 ? 17.837 -14.764 -22.823 1.00 57.94 347 LYS A CA 1
ATOM 2838 C C . LYS A 1 347 ? 17.567 -13.669 -23.842 1.00 57.94 347 LYS A C 1
ATOM 2840 O O . LYS A 1 347 ? 16.411 -13.338 -24.066 1.00 57.94 347 LYS A O 1
ATOM 2845 N N . LYS A 1 348 ? 18.615 -13.110 -24.445 1.00 60.69 348 LYS A N 1
ATOM 2846 C CA . LYS A 1 348 ? 18.493 -11.982 -25.360 1.00 60.69 348 LYS A CA 1
ATOM 2847 C C . LYS A 1 348 ? 18.113 -12.436 -26.770 1.00 60.69 348 LYS A C 1
ATOM 2849 O O . LYS A 1 348 ? 18.944 -12.996 -27.483 1.00 60.69 348 LYS A O 1
ATOM 2854 N N . SER A 1 349 ? 16.905 -12.088 -27.197 1.00 60.03 349 SER A N 1
ATOM 2855 C CA . SER A 1 349 ? 16.574 -11.907 -28.611 1.00 60.03 349 SER A CA 1
ATOM 2856 C C . SER A 1 349 ? 16.991 -10.505 -29.077 1.00 60.03 349 SER A C 1
ATOM 2858 O O . SER A 1 349 ? 17.031 -9.554 -28.294 1.00 60.03 349 SER A O 1
ATOM 2860 N N . THR A 1 350 ? 17.275 -10.331 -30.370 1.00 60.25 350 THR A N 1
ATOM 2861 C CA . THR A 1 350 ? 17.463 -9.001 -30.988 1.00 60.25 350 THR A CA 1
ATOM 2862 C C . THR A 1 350 ? 16.205 -8.130 -30.920 1.00 60.25 350 THR A C 1
ATOM 2864 O O . THR A 1 350 ? 16.297 -6.921 -31.111 1.00 60.25 350 THR A O 1
ATOM 2867 N N . THR A 1 351 ? 15.055 -8.735 -30.619 1.00 66.81 351 THR A N 1
ATOM 2868 C CA . THR A 1 351 ? 13.738 -8.096 -30.534 1.00 66.81 351 THR A CA 1
ATOM 2869 C C . THR A 1 351 ? 13.286 -7.782 -29.106 1.00 66.81 351 THR A C 1
ATOM 2871 O O . THR A 1 351 ? 12.190 -7.258 -28.938 1.00 66.81 351 THR A O 1
ATOM 2874 N N . ASP A 1 352 ? 14.070 -8.122 -28.075 1.00 83.12 352 ASP A N 1
ATOM 2875 C CA . ASP A 1 352 ? 13.647 -7.907 -26.687 1.00 83.12 352 ASP A CA 1
ATOM 2876 C C . ASP A 1 352 ? 13.746 -6.438 -26.269 1.00 83.12 352 ASP A C 1
ATOM 2878 O O . ASP A 1 352 ? 14.804 -5.810 -26.357 1.00 83.12 352 ASP A O 1
ATOM 2882 N N . ALA A 1 353 ? 12.632 -5.920 -25.755 1.00 90.38 353 ALA A N 1
ATOM 2883 C CA . ALA A 1 353 ? 12.481 -4.574 -25.233 1.00 90.38 353 ALA A CA 1
ATOM 2884 C C . ALA A 1 353 ? 12.103 -4.655 -23.750 1.00 90.38 353 ALA A C 1
ATOM 2886 O O . ALA A 1 353 ? 10.994 -5.055 -23.387 1.00 90.38 353 ALA A O 1
ATOM 2887 N N . TYR A 1 354 ? 13.051 -4.275 -22.893 1.00 94.12 354 TYR A N 1
ATOM 2888 C CA . TYR A 1 354 ? 12.876 -4.266 -21.445 1.00 94.12 354 TYR A CA 1
ATOM 2889 C C . TYR A 1 354 ? 12.337 -2.914 -20.972 1.00 94.12 354 TYR A C 1
ATOM 2891 O O . TYR A 1 354 ? 12.708 -1.858 -21.494 1.00 94.12 354 TYR A O 1
ATOM 2899 N N . MET A 1 355 ? 11.510 -2.945 -19.932 1.00 97.06 355 MET A N 1
ATOM 2900 C CA . MET A 1 355 ? 11.139 -1.771 -19.150 1.00 97.06 355 MET A CA 1
ATOM 2901 C C . MET A 1 355 ? 11.243 -2.086 -17.657 1.00 97.06 355 MET A C 1
ATOM 2903 O O . MET A 1 355 ? 10.824 -3.151 -17.200 1.00 97.06 355 MET A O 1
ATOM 2907 N N . PHE A 1 356 ? 11.830 -1.160 -16.903 1.00 98.25 356 PHE A N 1
ATOM 2908 C CA . PHE A 1 356 ? 12.090 -1.311 -15.475 1.00 98.25 356 PHE A CA 1
ATOM 2909 C C . PHE A 1 356 ? 11.198 -0.367 -14.686 1.00 98.25 356 PHE A C 1
ATOM 2911 O O . PHE A 1 356 ? 11.139 0.824 -14.994 1.00 98.25 356 PHE A O 1
ATOM 2918 N N . PHE A 1 357 ? 10.554 -0.885 -13.648 1.00 98.69 357 PHE A N 1
ATOM 2919 C CA . PHE A 1 357 ? 9.698 -0.112 -12.762 1.00 98.69 357 PHE A CA 1
ATOM 2920 C C . PHE A 1 357 ? 10.238 -0.098 -11.335 1.00 98.69 357 PHE A C 1
ATOM 2922 O O . PHE A 1 357 ? 10.843 -1.066 -10.877 1.00 98.69 357 PHE A O 1
ATOM 2929 N N . GLY A 1 358 ? 10.009 1.009 -10.638 1.00 98.31 358 GLY A N 1
ATOM 2930 C CA . GLY A 1 358 ? 10.271 1.177 -9.214 1.00 98.31 358 GLY A CA 1
ATOM 2931 C C . GLY A 1 358 ? 9.064 1.817 -8.547 1.00 98.31 358 GLY A C 1
ATOM 2932 O O . GLY A 1 358 ? 8.552 2.805 -9.068 1.00 98.31 358 GLY A O 1
ATOM 2933 N N . ALA A 1 359 ? 8.610 1.282 -7.420 1.00 97.81 359 ALA A N 1
ATOM 2934 C CA . ALA A 1 359 ? 7.461 1.813 -6.699 1.00 97.81 359 ALA A CA 1
ATOM 2935 C C . ALA A 1 359 ? 7.718 1.909 -5.193 1.00 97.81 359 ALA A C 1
ATOM 2937 O O . ALA A 1 359 ? 8.367 1.032 -4.622 1.00 97.81 359 ALA A O 1
ATOM 2938 N N . ASP A 1 360 ? 7.189 2.965 -4.580 1.00 95.50 360 ASP A N 1
ATOM 2939 C CA . ASP A 1 360 ? 7.278 3.253 -3.144 1.00 95.50 360 ASP A CA 1
ATOM 2940 C C . ASP A 1 360 ? 5.973 3.907 -2.665 1.00 95.50 360 ASP A C 1
ATOM 2942 O O . ASP A 1 360 ? 5.269 4.565 -3.445 1.00 95.50 360 ASP A O 1
ATOM 2946 N N . VAL A 1 361 ? 5.660 3.736 -1.382 1.00 92.00 361 VAL A N 1
ATOM 2947 C CA . VAL A 1 361 ? 4.510 4.363 -0.725 1.00 92.00 361 VAL A CA 1
ATOM 2948 C C . VAL A 1 361 ? 4.983 5.079 0.529 1.00 92.00 361 VAL A C 1
ATOM 2950 O O . VAL A 1 361 ? 5.681 4.524 1.373 1.00 92.00 361 VAL A O 1
ATOM 2953 N N . ILE A 1 362 ? 4.582 6.341 0.665 1.00 87.62 362 ILE A N 1
ATOM 2954 C CA . ILE A 1 362 ? 4.869 7.144 1.850 1.00 87.62 362 ILE A CA 1
ATOM 2955 C C . ILE A 1 362 ? 3.584 7.450 2.613 1.00 87.62 362 ILE A C 1
ATOM 2957 O O . ILE A 1 362 ? 2.546 7.775 2.033 1.00 87.62 362 ILE A O 1
ATOM 2961 N N . HIS A 1 363 ? 3.665 7.350 3.935 1.00 84.56 363 HIS A N 1
ATOM 2962 C CA . HIS A 1 363 ? 2.567 7.654 4.847 1.00 84.56 363 HIS A CA 1
ATOM 2963 C C . HIS A 1 363 ? 2.818 8.978 5.583 1.00 84.56 363 HIS A C 1
ATOM 2965 O O . HIS A 1 363 ? 3.981 9.346 5.799 1.00 84.56 363 HIS A O 1
ATOM 2971 N N . PRO A 1 364 ? 1.757 9.688 6.003 1.00 72.19 364 PRO A N 1
ATOM 2972 C CA . PRO A 1 364 ? 1.891 10.864 6.857 1.00 72.19 364 PRO A CA 1
ATOM 2973 C C . PRO A 1 364 ? 2.484 10.495 8.223 1.00 72.19 364 PRO A C 1
ATOM 2975 O O . PRO A 1 364 ? 2.185 9.443 8.789 1.00 72.19 364 PRO A O 1
ATOM 2978 N N . THR A 1 365 ? 3.338 11.369 8.759 1.00 60.25 365 THR A N 1
ATOM 2979 C CA . THR A 1 365 ? 4.010 11.163 10.051 1.00 60.25 365 THR A CA 1
ATOM 2980 C C . THR A 1 365 ? 3.130 11.525 11.247 1.00 60.25 365 THR A C 1
ATOM 2982 O O . THR A 1 365 ? 3.267 10.909 12.303 1.00 60.25 365 THR A O 1
ATOM 2985 N N . ASN A 1 366 ? 2.208 12.481 11.090 1.00 53.34 366 ASN A N 1
ATOM 2986 C CA . ASN A 1 366 ? 1.225 12.839 12.111 1.00 53.34 366 ASN A CA 1
ATOM 2987 C C . ASN A 1 366 ? -0.131 12.165 11.846 1.00 53.34 366 ASN A C 1
ATOM 2989 O O . ASN A 1 366 ? -0.779 12.395 10.831 1.00 53.34 366 ASN A O 1
ATOM 2993 N N . VAL A 1 367 ? -0.578 11.355 12.809 1.00 44.62 367 VAL A N 1
ATOM 2994 C CA . VAL A 1 367 ? -1.768 10.477 12.759 1.00 44.62 367 VAL A CA 1
ATOM 2995 C C . VAL A 1 367 ? -3.100 11.247 12.884 1.00 44.62 367 VAL A C 1
ATOM 2997 O O . VAL A 1 367 ? -4.148 10.673 13.182 1.00 44.62 367 VAL A O 1
ATOM 3000 N N . THR A 1 368 ? -3.113 12.565 12.671 1.00 46.50 368 THR A N 1
ATOM 3001 C CA . THR A 1 368 ? -4.379 13.285 12.489 1.00 46.50 368 THR A CA 1
ATOM 3002 C C . THR A 1 368 ? -4.989 12.778 11.186 1.00 46.50 368 THR A C 1
ATOM 3004 O O . THR A 1 368 ? -4.371 12.914 10.136 1.00 46.50 368 THR A O 1
ATOM 3007 N N . ARG A 1 369 ? -6.157 12.128 11.279 1.00 51.34 369 ARG A N 1
ATOM 3008 C CA . ARG A 1 369 ? -6.839 11.272 10.279 1.00 51.34 369 ARG A CA 1
ATOM 3009 C C . ARG A 1 369 ? -7.190 11.922 8.914 1.00 51.34 369 ARG A C 1
ATOM 3011 O O . ARG A 1 369 ? -8.167 11.524 8.298 1.00 51.34 369 ARG A O 1
ATOM 3018 N N . GLN A 1 370 ? -6.456 12.933 8.452 1.00 57.41 370 GLN A N 1
ATOM 3019 C CA . GLN A 1 370 ? -6.806 13.767 7.297 1.00 57.41 370 GLN A CA 1
ATOM 3020 C C . GLN A 1 370 ? -5.819 13.692 6.121 1.00 57.41 370 GLN A C 1
ATOM 3022 O O . GLN A 1 370 ? -6.185 14.099 5.022 1.00 57.41 370 GLN A O 1
ATOM 3027 N N . HIS A 1 371 ? -4.599 13.166 6.287 1.00 67.38 371 HIS A N 1
ATOM 3028 C CA . HIS A 1 371 ? -3.638 13.105 5.176 1.00 67.38 371 HIS A CA 1
ATOM 3029 C C . HIS A 1 371 ? -3.648 11.741 4.455 1.00 67.38 371 HIS A C 1
ATOM 3031 O O . HIS A 1 371 ? -3.557 10.704 5.116 1.00 67.38 371 HIS A O 1
ATOM 3037 N N . PRO A 1 372 ? -3.726 11.711 3.108 1.00 77.44 372 PRO A N 1
ATOM 3038 C CA . PRO A 1 372 ? -3.678 10.468 2.337 1.00 77.44 372 PRO A CA 1
ATOM 3039 C C . PRO A 1 372 ? -2.277 9.862 2.374 1.00 77.44 372 PRO A C 1
ATOM 3041 O O . PRO A 1 372 ? -1.297 10.595 2.468 1.00 77.44 372 PRO A O 1
ATOM 3044 N N . SER A 1 373 ? -2.143 8.544 2.211 1.00 86.31 373 SER A N 1
ATOM 3045 C CA . SER A 1 373 ? -0.844 7.985 1.799 1.00 86.31 373 SER A CA 1
ATOM 3046 C C . SER A 1 373 ? -0.557 8.401 0.352 1.00 86.31 373 SER A C 1
ATOM 3048 O O . SER A 1 373 ? -1.476 8.731 -0.397 1.00 86.31 373 SER A O 1
ATOM 3050 N N . ILE A 1 374 ? 0.707 8.423 -0.057 1.00 88.69 374 ILE A N 1
ATOM 3051 C CA . ILE A 1 374 ? 1.094 8.793 -1.421 1.00 88.69 374 ILE A CA 1
ATOM 3052 C C . ILE A 1 374 ? 1.859 7.626 -2.030 1.00 88.69 374 ILE A C 1
ATOM 3054 O O . ILE A 1 374 ? 2.940 7.283 -1.554 1.00 88.69 374 ILE A O 1
ATOM 3058 N N . ALA A 1 375 ? 1.307 7.046 -3.090 1.00 93.25 375 ALA A N 1
ATOM 3059 C CA . ALA A 1 375 ? 1.976 6.047 -3.904 1.00 93.25 375 ALA A CA 1
ATOM 3060 C C . ALA A 1 375 ? 2.703 6.700 -5.076 1.00 93.25 375 ALA A C 1
ATOM 3062 O O . ALA A 1 375 ? 2.222 7.660 -5.684 1.00 93.25 375 ALA A O 1
ATOM 3063 N N . VAL A 1 376 ? 3.867 6.158 -5.410 1.00 95.62 376 VAL A N 1
ATOM 3064 C CA . VAL A 1 376 ? 4.684 6.609 -6.532 1.00 95.62 376 VAL A CA 1
ATOM 3065 C C . VAL A 1 376 ? 5.127 5.409 -7.343 1.00 95.62 376 VAL A C 1
ATOM 3067 O O . VAL A 1 376 ? 5.650 4.448 -6.789 1.00 95.62 376 VAL A O 1
ATOM 3070 N N . VAL A 1 377 ? 4.981 5.502 -8.664 1.00 98.19 377 VAL A N 1
ATOM 3071 C CA . VAL A 1 377 ? 5.508 4.520 -9.615 1.00 98.19 377 VAL A CA 1
ATOM 3072 C C . VAL A 1 377 ? 6.399 5.238 -10.622 1.00 98.19 377 VAL A C 1
ATOM 3074 O O . VAL A 1 377 ? 6.038 6.260 -11.207 1.00 98.19 377 VAL A O 1
ATOM 3077 N N . VAL A 1 378 ? 7.595 4.706 -10.816 1.00 97.75 378 VAL A N 1
ATOM 3078 C CA . VAL A 1 378 ? 8.607 5.188 -11.751 1.00 97.75 378 VAL A CA 1
ATOM 3079 C C . VAL A 1 378 ? 8.811 4.129 -12.816 1.00 97.75 378 VAL A C 1
ATOM 3081 O O . VAL A 1 378 ? 8.996 2.967 -12.480 1.00 97.75 378 VAL A O 1
ATOM 3084 N N . GLY A 1 379 ? 8.823 4.528 -14.085 1.00 97.62 379 GLY A N 1
ATOM 3085 C CA . GLY A 1 379 ? 9.118 3.650 -15.217 1.00 97.62 379 GLY A CA 1
ATOM 3086 C C . GLY A 1 379 ? 10.327 4.148 -16.002 1.00 97.62 379 GLY A C 1
ATOM 3087 O O . GLY A 1 379 ? 10.453 5.351 -16.250 1.00 97.62 379 GLY A O 1
ATOM 3088 N N . SER A 1 380 ? 11.226 3.250 -16.407 1.00 96.31 380 SER A N 1
ATOM 3089 C CA . SER A 1 380 ? 12.284 3.585 -17.362 1.00 96.31 380 SER A CA 1
ATOM 3090 C C . SER A 1 380 ? 11.678 3.966 -18.709 1.00 96.31 380 SER A C 1
ATOM 3092 O O . SER A 1 380 ? 10.704 3.368 -19.147 1.00 96.31 380 SER A O 1
ATOM 3094 N N . CYS A 1 381 ? 12.241 4.964 -19.383 1.00 93.00 381 CYS A N 1
ATOM 3095 C CA . CYS A 1 381 ? 11.767 5.382 -20.709 1.00 93.00 381 CYS A CA 1
ATOM 3096 C C . CYS A 1 381 ? 12.475 4.643 -21.854 1.00 93.00 381 CYS A C 1
ATOM 3098 O O . CYS A 1 381 ? 12.151 4.871 -23.013 1.00 93.00 381 CYS A O 1
ATOM 3100 N N . ASP A 1 382 ? 13.447 3.781 -21.547 1.00 90.12 382 ASP A N 1
ATOM 3101 C CA . ASP A 1 382 ? 14.135 2.915 -22.503 1.00 90.12 382 ASP A CA 1
ATOM 3102 C C . ASP A 1 382 ? 14.590 1.595 -21.849 1.00 90.12 382 ASP A C 1
ATOM 3104 O O . ASP A 1 382 ? 14.484 1.405 -20.630 1.00 90.12 382 ASP A O 1
ATOM 3108 N N . SER A 1 383 ? 15.121 0.685 -22.673 1.00 91.19 383 SER A N 1
ATOM 3109 C CA . SER A 1 383 ? 15.655 -0.622 -22.249 1.00 91.19 383 SER A CA 1
ATOM 3110 C C . SER A 1 383 ? 16.994 -0.556 -21.503 1.00 91.19 383 SER A C 1
ATOM 3112 O O . SER A 1 383 ? 17.490 -1.582 -21.045 1.00 91.19 383 SER A O 1
ATOM 3114 N N . LEU A 1 384 ? 17.619 0.619 -21.394 1.00 88.81 384 LEU A N 1
ATOM 3115 C CA . LEU A 1 384 ? 18.898 0.804 -20.695 1.00 88.81 384 LEU A CA 1
ATOM 3116 C C . LEU A 1 384 ? 18.733 1.513 -19.349 1.00 88.81 384 LEU A C 1
ATOM 3118 O O . LEU A 1 384 ? 19.724 1.735 -18.654 1.00 88.81 384 LEU A O 1
ATOM 3122 N N . CYS A 1 385 ? 17.498 1.874 -18.991 1.00 90.75 385 CYS A N 1
ATOM 3123 C CA . CYS A 1 385 ? 17.184 2.703 -17.838 1.00 90.75 385 CYS A CA 1
ATOM 3124 C C . CYS A 1 385 ? 17.969 4.030 -17.830 1.00 90.75 385 CYS A C 1
ATOM 3126 O O . CYS A 1 385 ? 18.419 4.492 -16.782 1.00 90.75 385 CYS A O 1
ATOM 3128 N N . SER A 1 386 ? 18.159 4.652 -19.001 1.00 86.56 386 SER A N 1
ATOM 3129 C CA . SER A 1 386 ? 18.935 5.899 -19.111 1.00 86.56 386 SER A CA 1
ATOM 3130 C C . SER A 1 386 ? 18.158 7.136 -18.649 1.00 86.56 386 SER A C 1
ATOM 3132 O O . SER A 1 386 ? 18.744 8.119 -18.193 1.00 86.56 386 SER A O 1
ATOM 3134 N N . THR A 1 387 ? 16.831 7.077 -18.752 1.00 89.06 387 THR A N 1
ATOM 3135 C CA . THR A 1 387 ? 15.884 8.107 -18.318 1.00 89.06 387 THR A CA 1
ATOM 3136 C C . THR A 1 387 ? 14.647 7.450 -17.711 1.00 89.06 387 THR A C 1
ATOM 3138 O O . THR A 1 387 ? 14.377 6.269 -17.952 1.00 89.06 387 THR A O 1
ATOM 3141 N N . THR A 1 388 ? 13.909 8.197 -16.891 1.00 93.00 388 THR A N 1
ATOM 3142 C CA . THR A 1 388 ? 12.732 7.698 -16.176 1.00 93.00 388 THR A CA 1
ATOM 3143 C C . THR A 1 388 ? 11.594 8.711 -16.199 1.00 93.00 388 THR A C 1
ATOM 3145 O O . THR A 1 388 ? 11.817 9.923 -16.214 1.00 93.00 388 THR A O 1
ATOM 3148 N N . ALA A 1 389 ? 10.368 8.201 -16.166 1.00 92.88 389 ALA A N 1
ATOM 3149 C CA . ALA A 1 389 ? 9.148 8.964 -15.955 1.00 92.88 389 ALA A CA 1
ATOM 3150 C C . ALA A 1 389 ? 8.532 8.569 -14.610 1.00 92.88 389 ALA A C 1
ATOM 3152 O O . ALA A 1 389 ? 8.719 7.451 -14.137 1.00 92.88 389 ALA A O 1
ATOM 3153 N N . VAL A 1 390 ? 7.808 9.500 -13.991 1.00 93.75 390 VAL A N 1
ATOM 3154 C CA . VAL A 1 390 ? 7.229 9.335 -12.653 1.00 93.75 390 VAL A CA 1
ATOM 3155 C C . VAL A 1 390 ? 5.721 9.541 -12.728 1.00 93.75 390 VAL A C 1
ATOM 3157 O O . VAL A 1 390 ? 5.248 10.427 -13.449 1.00 93.75 390 VAL A O 1
ATOM 3160 N N . ARG A 1 391 ? 4.977 8.741 -11.968 1.00 95.00 391 ARG A N 1
ATOM 3161 C CA . ARG A 1 391 ? 3.561 8.927 -11.654 1.00 95.00 391 ARG A CA 1
ATOM 3162 C C . ARG A 1 391 ? 3.358 8.884 -10.147 1.00 95.00 391 ARG A C 1
ATOM 3164 O O . ARG A 1 391 ? 4.095 8.204 -9.436 1.00 95.00 391 ARG A O 1
ATOM 3171 N N . VAL A 1 392 ? 2.406 9.679 -9.677 1.00 89.94 392 VAL A N 1
ATOM 3172 C CA . VAL A 1 392 ? 2.107 9.875 -8.258 1.00 89.94 392 VAL A CA 1
ATOM 3173 C C . VAL A 1 392 ? 0.600 9.773 -8.081 1.00 89.94 392 VAL A C 1
ATOM 3175 O O . VAL A 1 392 ? -0.141 10.374 -8.853 1.00 89.94 392 VAL A O 1
ATOM 3178 N N . CYS A 1 393 ? 0.166 9.042 -7.061 1.00 88.06 393 CYS A N 1
ATOM 3179 C CA . CYS A 1 393 ? -1.233 8.852 -6.709 1.00 88.06 393 CYS A CA 1
ATOM 3180 C C . CYS A 1 393 ? -1.418 9.121 -5.214 1.00 88.06 393 CYS A C 1
ATOM 3182 O O . CYS A 1 393 ? -0.721 8.538 -4.382 1.00 88.06 393 CYS A O 1
ATOM 3184 N N . GLN A 1 394 ? -2.361 9.990 -4.856 1.00 86.88 394 GLN A N 1
ATOM 3185 C CA . GLN A 1 394 ? -2.828 10.100 -3.474 1.00 86.88 394 GLN A CA 1
ATOM 3186 C C . GLN A 1 394 ? -3.825 8.972 -3.204 1.00 86.88 394 GLN A C 1
ATOM 3188 O O . GLN A 1 394 ? -4.673 8.686 -4.045 1.00 86.88 394 GLN A O 1
ATOM 3193 N N . GLN A 1 395 ? -3.721 8.321 -2.048 1.00 83.56 395 GLN A N 1
ATOM 3194 C CA . GLN A 1 395 ? -4.612 7.235 -1.656 1.00 83.56 395 GLN A CA 1
ATOM 3195 C C . GLN A 1 395 ? -5.171 7.475 -0.255 1.00 83.56 395 GLN A C 1
ATOM 3197 O O . GLN A 1 395 ? -4.440 7.548 0.740 1.00 83.56 395 GLN A O 1
ATOM 3202 N N . PHE A 1 396 ? -6.490 7.632 -0.196 1.00 77.50 396 PHE A N 1
ATOM 3203 C CA . PHE A 1 396 ? -7.217 7.965 1.021 1.00 77.50 396 PHE A CA 1
ATOM 3204 C C . PHE A 1 396 ? -7.654 6.681 1.735 1.00 77.50 396 PHE A C 1
ATOM 3206 O O . PHE A 1 396 ? -8.315 5.837 1.123 1.00 77.50 396 PHE A O 1
ATOM 3213 N N . PRO A 1 397 ? -7.263 6.481 3.006 1.00 64.81 397 PRO A N 1
ATOM 3214 C CA . PRO A 1 397 ? -7.711 5.326 3.769 1.00 64.81 397 PRO A CA 1
ATOM 3215 C C . PRO A 1 397 ? -9.228 5.360 3.985 1.00 64.81 397 PRO A C 1
ATOM 3217 O O . PRO A 1 397 ? -9.809 6.417 4.211 1.00 64.81 397 PRO A O 1
ATOM 3220 N N . LYS A 1 398 ? -9.859 4.180 3.957 1.00 58.75 398 LYS A N 1
ATOM 3221 C CA . LYS A 1 398 ? -11.246 3.989 4.417 1.00 58.75 398 LYS A CA 1
ATOM 3222 C C . LYS A 1 398 ? -11.336 4.257 5.926 1.00 58.75 398 LYS A C 1
ATOM 3224 O O . LYS A 1 398 ? -10.326 4.104 6.623 1.00 58.75 398 LYS A O 1
ATOM 3229 N N . GLU A 1 399 ? -12.516 4.645 6.419 1.00 49.19 399 GLU A N 1
ATOM 3230 C CA . GLU A 1 399 ? -12.722 5.017 7.826 1.00 49.19 399 GLU A CA 1
ATOM 3231 C C . GLU A 1 399 ? -12.085 3.998 8.794 1.00 49.19 399 GLU A C 1
ATOM 3233 O O . GLU A 1 399 ? -12.227 2.786 8.649 1.00 49.19 399 GLU A O 1
ATOM 3238 N N . GLY A 1 400 ? -11.300 4.496 9.757 1.00 49.34 400 GLY A N 1
ATOM 3239 C CA . GLY A 1 400 ? -10.604 3.674 10.757 1.00 49.34 400 GLY A CA 1
ATOM 3240 C C . GLY A 1 400 ? -9.175 3.226 10.407 1.00 49.34 400 GLY A C 1
ATOM 3241 O O . GLY A 1 400 ? -8.468 2.769 11.306 1.00 49.34 400 GLY A O 1
ATOM 3242 N N . LYS A 1 401 ? -8.693 3.397 9.164 1.00 54.28 401 LYS A N 1
ATOM 3243 C CA . LYS A 1 401 ? -7.283 3.137 8.795 1.00 54.28 401 LYS A CA 1
ATOM 3244 C C . LYS A 1 401 ? -6.465 4.431 8.730 1.00 54.28 401 LYS A C 1
ATOM 3246 O O . LYS A 1 401 ? -6.935 5.449 8.240 1.00 54.28 401 LYS A O 1
ATOM 3251 N N . CYS A 1 402 ? -5.218 4.388 9.204 1.00 58.34 402 CYS A N 1
ATOM 3252 C CA . CYS A 1 402 ? -4.310 5.547 9.185 1.00 58.34 402 CYS A CA 1
ATOM 3253 C C . CYS A 1 402 ? -3.380 5.573 7.960 1.00 58.34 402 CYS A C 1
ATOM 3255 O O . CYS A 1 402 ? -2.835 6.620 7.623 1.00 58.34 402 CYS A O 1
ATOM 3257 N N . SER A 1 403 ? -3.186 4.432 7.297 1.00 71.62 403 SER A N 1
ATOM 3258 C CA . SER A 1 403 ? -2.323 4.300 6.126 1.00 71.62 403 SER A CA 1
ATOM 3259 C C . SER A 1 403 ? -2.794 3.169 5.216 1.00 71.62 403 SER A C 1
ATOM 3261 O O . SER A 1 403 ? -3.469 2.230 5.650 1.00 71.62 403 SER A O 1
ATOM 3263 N N . ILE A 1 404 ? -2.440 3.265 3.937 1.00 82.12 404 ILE A N 1
ATOM 3264 C CA . ILE A 1 404 ? -2.632 2.200 2.952 1.00 82.12 404 ILE A CA 1
ATOM 3265 C C . ILE A 1 404 ? -1.261 1.921 2.358 1.00 82.12 404 ILE A C 1
ATOM 3267 O O . ILE A 1 404 ? -0.661 2.848 1.825 1.00 82.12 404 ILE A O 1
ATOM 3271 N N . GLU A 1 405 ? -0.784 0.681 2.444 1.00 87.31 405 GLU A N 1
ATOM 3272 C CA . GLU A 1 405 ? 0.470 0.270 1.798 1.00 87.31 405 GLU A CA 1
ATOM 3273 C C . GLU A 1 405 ? 0.232 -0.191 0.356 1.00 87.31 405 GLU A C 1
ATOM 3275 O O . GLU A 1 405 ? 1.005 0.136 -0.527 1.00 87.31 405 GLU A O 1
ATOM 3280 N N . THR A 1 406 ? -0.864 -0.899 0.075 1.00 88.94 406 THR A N 1
ATOM 3281 C CA . THR A 1 406 ? -1.190 -1.350 -1.288 1.00 88.94 406 THR A CA 1
ATOM 3282 C C . THR A 1 406 ? -1.414 -0.164 -2.229 1.00 88.94 406 THR A C 1
ATOM 3284 O O . THR A 1 406 ? -2.152 0.765 -1.897 1.00 88.94 406 THR A O 1
ATOM 3287 N N . ILE A 1 407 ? -0.805 -0.193 -3.411 1.00 91.38 407 ILE A N 1
ATOM 3288 C CA . ILE A 1 407 ? -0.941 0.872 -4.410 1.00 91.38 407 ILE A CA 1
ATOM 3289 C C . ILE A 1 407 ? -2.275 0.719 -5.147 1.00 91.38 407 ILE A C 1
ATOM 3291 O O . ILE A 1 407 ? -2.430 -0.166 -5.985 1.00 91.38 407 ILE A O 1
ATOM 3295 N N . ILE A 1 408 ? -3.232 1.605 -4.857 1.00 88.00 408 ILE A N 1
ATOM 3296 C CA . ILE A 1 408 ? -4.582 1.555 -5.450 1.00 88.00 408 ILE A CA 1
ATOM 3297 C C . ILE A 1 408 ? -4.554 1.958 -6.934 1.00 88.00 408 ILE A C 1
ATOM 3299 O O . ILE A 1 408 ? -5.101 1.255 -7.774 1.00 88.00 408 ILE A O 1
ATOM 3303 N N . GLY A 1 409 ? -3.864 3.051 -7.280 1.00 87.88 409 GLY A N 1
ATOM 3304 C CA . GLY A 1 409 ? -3.775 3.568 -8.657 1.00 87.88 409 GLY A CA 1
ATOM 3305 C C . GLY A 1 409 ? -2.766 2.844 -9.559 1.00 87.88 409 GLY A C 1
ATOM 3306 O O . GLY A 1 409 ? -2.222 3.458 -10.476 1.00 87.88 409 GLY A O 1
ATOM 3307 N N . MET A 1 410 ? -2.429 1.581 -9.270 1.00 95.25 410 MET A N 1
ATOM 3308 C CA . MET A 1 410 ? -1.357 0.856 -9.966 1.00 95.25 410 MET A CA 1
ATOM 3309 C C . MET A 1 410 ? -1.629 0.739 -11.472 1.00 95.25 410 MET A C 1
ATOM 3311 O O . MET A 1 410 ? -0.734 1.020 -12.269 1.00 95.25 410 MET A O 1
ATOM 3315 N N . THR A 1 411 ? -2.857 0.379 -11.858 1.00 96.75 411 THR A N 1
ATOM 3316 C CA . THR A 1 411 ? -3.245 0.175 -13.261 1.00 96.75 411 THR A CA 1
ATOM 3317 C C . THR A 1 411 ? -2.997 1.421 -14.107 1.00 96.75 411 THR A C 1
ATOM 3319 O O . THR A 1 411 ? -2.227 1.369 -15.065 1.00 96.75 411 THR A O 1
ATOM 3322 N N . ASP A 1 412 ? -3.564 2.562 -13.711 1.00 94.88 412 ASP A N 1
ATOM 3323 C CA . ASP A 1 412 ? -3.476 3.798 -14.497 1.00 94.88 412 ASP A CA 1
ATOM 3324 C C . ASP A 1 412 ? -2.039 4.334 -14.550 1.00 94.88 412 ASP A C 1
ATOM 3326 O O . ASP A 1 412 ? -1.566 4.794 -15.592 1.00 94.88 412 ASP A O 1
ATOM 3330 N N . MET A 1 413 ? -1.299 4.249 -13.436 1.00 97.62 413 MET A N 1
ATOM 3331 C CA . MET A 1 413 ? 0.096 4.690 -13.401 1.00 97.62 413 MET A CA 1
ATOM 3332 C C . MET A 1 413 ? 0.979 3.857 -14.334 1.00 97.62 413 MET A C 1
ATOM 3334 O O . MET A 1 413 ? 1.826 4.419 -15.031 1.00 97.62 413 MET A O 1
ATOM 3338 N N . VAL A 1 414 ? 0.793 2.535 -14.366 1.00 98.25 414 VAL A N 1
ATOM 3339 C CA . VAL A 1 414 ? 1.560 1.637 -15.239 1.00 98.25 414 VAL A CA 1
ATOM 3340 C C . VAL A 1 414 ? 1.171 1.823 -16.702 1.00 98.25 414 VAL A C 1
ATOM 3342 O O . VAL A 1 414 ? 2.065 1.946 -17.538 1.00 98.25 414 VAL A O 1
ATOM 3345 N N . GLU A 1 415 ? -0.121 1.929 -17.011 1.00 97.56 415 GLU A N 1
ATOM 3346 C CA . GLU A 1 415 ? -0.629 2.196 -18.362 1.00 97.56 415 GLU A CA 1
ATOM 3347 C C . GLU A 1 415 ? -0.002 3.470 -18.949 1.00 97.56 415 GLU A C 1
ATOM 3349 O O . GLU A 1 415 ? 0.606 3.444 -20.021 1.00 97.56 415 GLU A O 1
ATOM 3354 N N . GLN A 1 416 ? -0.042 4.575 -18.201 1.00 97.00 416 GLN A N 1
ATOM 3355 C CA . GLN A 1 416 ? 0.527 5.851 -18.643 1.00 97.00 416 GLN A CA 1
ATOM 3356 C C . GLN A 1 416 ? 2.052 5.800 -18.818 1.00 97.00 416 GLN A C 1
ATOM 3358 O O . GLN A 1 416 ? 2.612 6.492 -19.672 1.00 97.00 416 GLN A O 1
ATOM 3363 N N . LEU A 1 417 ? 2.757 5.015 -18.000 1.00 97.88 417 LEU A N 1
ATOM 3364 C CA . LEU A 1 417 ? 4.203 4.834 -18.132 1.00 97.88 417 LEU A CA 1
ATOM 3365 C C . LEU A 1 417 ? 4.557 3.962 -19.346 1.00 97.88 417 LEU A C 1
ATOM 3367 O O . LEU A 1 417 ? 5.542 4.253 -20.028 1.00 97.88 417 LEU A O 1
ATOM 3371 N N . LEU A 1 418 ? 3.761 2.934 -19.645 1.00 97.44 418 LEU A N 1
ATOM 3372 C CA . LEU A 1 418 ? 3.910 2.121 -20.855 1.00 97.44 418 LEU A CA 1
ATOM 3373 C C . LEU A 1 418 ? 3.622 2.946 -22.114 1.00 97.44 418 LEU A C 1
ATOM 3375 O O . LEU A 1 418 ? 4.367 2.843 -23.090 1.00 97.44 418 LEU A O 1
ATOM 3379 N N . ASP A 1 419 ? 2.611 3.817 -22.085 1.00 96.31 419 ASP A N 1
ATOM 3380 C CA . ASP A 1 419 ? 2.345 4.721 -23.205 1.00 96.31 419 ASP A CA 1
ATOM 3381 C C . ASP A 1 419 ? 3.497 5.713 -23.408 1.00 96.31 419 ASP A C 1
ATOM 3383 O O . ASP A 1 419 ? 3.986 5.875 -24.526 1.00 96.31 419 ASP A O 1
ATOM 3387 N N . ASN A 1 420 ? 4.038 6.280 -22.325 1.00 94.12 420 ASN A N 1
ATOM 3388 C CA . ASN A 1 420 ? 5.259 7.087 -22.387 1.00 94.12 420 ASN A CA 1
ATOM 3389 C C . ASN A 1 420 ? 6.419 6.321 -23.053 1.00 94.12 420 ASN A C 1
ATOM 3391 O O . ASN A 1 420 ? 7.111 6.868 -23.916 1.00 94.12 420 ASN A O 1
ATOM 3395 N N . TYR A 1 421 ? 6.630 5.051 -22.691 1.00 95.50 421 TYR A N 1
ATOM 3396 C CA . TYR A 1 421 ? 7.651 4.207 -23.317 1.00 95.50 421 TYR A CA 1
ATOM 3397 C C . TYR A 1 421 ? 7.393 4.026 -24.818 1.00 95.50 421 TYR A C 1
ATOM 3399 O O . TYR A 1 421 ? 8.317 4.178 -25.624 1.00 95.50 421 TYR A O 1
ATOM 3407 N N . ARG A 1 422 ? 6.141 3.754 -25.210 1.00 95.12 422 ARG A N 1
ATOM 3408 C CA . ARG A 1 422 ? 5.715 3.608 -26.610 1.00 95.12 422 ARG A CA 1
ATOM 3409 C C . ARG A 1 422 ? 5.947 4.879 -27.411 1.00 95.12 422 ARG A C 1
ATOM 3411 O O . ARG A 1 422 ? 6.449 4.816 -28.531 1.00 95.12 422 ARG A O 1
ATOM 3418 N N . GLN A 1 423 ? 5.628 6.042 -26.856 1.00 93.31 423 GLN A N 1
ATOM 3419 C CA . GLN A 1 423 ? 5.824 7.322 -27.535 1.00 93.31 423 GLN A CA 1
ATOM 3420 C C . GLN A 1 423 ? 7.305 7.589 -27.838 1.00 93.31 423 GLN A C 1
ATOM 3422 O O . GLN A 1 423 ? 7.624 8.073 -28.933 1.00 93.31 423 GLN A O 1
ATOM 3427 N N . VAL A 1 424 ? 8.195 7.234 -26.902 1.00 90.69 424 VAL A N 1
ATOM 3428 C CA . VAL A 1 424 ? 9.652 7.406 -27.021 1.00 90.69 424 VAL A CA 1
ATOM 3429 C C . VAL A 1 424 ? 10.273 6.380 -27.971 1.00 90.69 424 VAL A C 1
ATOM 3431 O O . VAL A 1 424 ? 11.027 6.763 -28.864 1.00 90.69 424 VAL A O 1
ATOM 3434 N N . ASN A 1 425 ? 9.950 5.094 -27.817 1.00 91.56 425 ASN A N 1
ATOM 3435 C CA . ASN A 1 425 ? 10.631 4.000 -28.526 1.00 91.56 425 ASN A CA 1
ATOM 3436 C C . ASN A 1 425 ? 9.892 3.519 -29.782 1.00 91.56 425 ASN A C 1
ATOM 3438 O O . ASN A 1 425 ? 10.430 2.712 -30.533 1.00 91.56 425 ASN A O 1
ATOM 3442 N N . LYS A 1 426 ? 8.658 3.989 -30.009 1.00 94.19 426 LYS A N 1
ATOM 3443 C CA . LYS A 1 426 ? 7.725 3.534 -31.062 1.00 94.19 426 LYS A CA 1
ATOM 3444 C C . LYS A 1 426 ? 7.317 2.061 -30.971 1.00 94.19 426 LYS A C 1
ATOM 3446 O O . LYS A 1 426 ? 6.578 1.582 -31.822 1.00 94.19 426 LYS A O 1
ATOM 3451 N N . ILE A 1 427 ? 7.744 1.376 -29.917 1.00 93.06 427 ILE A N 1
ATOM 3452 C CA . ILE A 1 427 ? 7.398 -0.001 -29.579 1.00 93.06 427 ILE A CA 1
ATOM 3453 C C . ILE A 1 427 ? 7.013 -0.067 -28.104 1.00 93.06 427 ILE A C 1
ATOM 3455 O O . ILE A 1 427 ? 7.499 0.728 -27.297 1.00 93.06 427 ILE A O 1
ATOM 3459 N N . LEU A 1 428 ? 6.154 -1.019 -27.757 1.00 94.12 428 LEU A N 1
ATOM 3460 C CA . LEU A 1 428 ? 5.890 -1.383 -26.369 1.00 94.12 428 LEU A CA 1
ATOM 3461 C C . LEU A 1 428 ? 6.923 -2.422 -25.892 1.00 94.12 428 LEU A C 1
ATOM 3463 O O . LEU A 1 428 ? 7.420 -3.198 -26.715 1.00 94.12 428 LEU A O 1
ATOM 3467 N N . PRO A 1 429 ? 7.280 -2.441 -24.596 1.00 95.19 429 PRO A N 1
ATOM 3468 C CA . PRO A 1 429 ? 8.189 -3.451 -24.066 1.00 95.19 429 PRO A CA 1
ATOM 3469 C C . PRO A 1 429 ? 7.554 -4.847 -24.118 1.00 95.19 429 PRO A C 1
ATOM 3471 O O . PRO A 1 429 ? 6.352 -4.998 -23.974 1.00 95.19 429 PRO A O 1
ATOM 3474 N N . ASN A 1 430 ? 8.355 -5.897 -24.276 1.00 94.06 430 ASN A N 1
ATOM 3475 C CA . ASN A 1 430 ? 7.884 -7.287 -24.187 1.00 94.06 430 ASN A CA 1
ATOM 3476 C C . ASN A 1 430 ? 8.355 -7.987 -22.893 1.00 94.06 430 ASN A C 1
ATOM 3478 O O . ASN A 1 430 ? 8.006 -9.143 -22.633 1.00 94.06 430 ASN A O 1
ATOM 3482 N N . LYS A 1 431 ? 9.147 -7.286 -22.069 1.00 94.88 431 LYS A N 1
ATOM 3483 C CA . LYS A 1 431 ? 9.677 -7.736 -20.776 1.00 94.88 431 LYS A CA 1
ATOM 3484 C C . LYS A 1 431 ? 9.578 -6.602 -19.757 1.00 94.88 431 LYS A C 1
ATOM 3486 O O . LYS A 1 431 ? 10.122 -5.521 -19.982 1.00 94.88 431 LYS A O 1
ATOM 3491 N N . VAL A 1 432 ? 8.938 -6.851 -18.620 1.00 97.56 432 VAL A N 1
ATOM 3492 C CA . VAL A 1 432 ? 8.758 -5.874 -17.539 1.00 97.56 432 VAL A CA 1
ATOM 3493 C C . VAL A 1 432 ? 9.373 -6.419 -16.253 1.00 97.56 432 VAL A C 1
ATOM 3495 O O . VAL A 1 432 ? 9.051 -7.524 -15.825 1.00 97.56 432 VAL A O 1
ATOM 3498 N N . VAL A 1 433 ? 10.250 -5.635 -15.621 1.00 98.31 433 VAL A N 1
ATOM 3499 C CA . VAL A 1 433 ? 10.816 -5.948 -14.298 1.00 98.31 433 VAL A CA 1
ATOM 3500 C C . VAL A 1 433 ? 10.372 -4.877 -13.313 1.00 98.31 433 VAL A C 1
ATOM 3502 O O . VAL A 1 433 ? 10.703 -3.703 -13.484 1.00 98.31 433 VAL A O 1
ATOM 3505 N N . PHE A 1 434 ? 9.629 -5.275 -12.286 1.00 98.69 434 PHE A N 1
ATOM 3506 C CA . PHE A 1 434 ? 8.995 -4.374 -11.333 1.00 98.69 434 PHE A CA 1
ATOM 3507 C C . PHE A 1 434 ? 9.618 -4.522 -9.944 1.00 98.69 434 PHE A C 1
ATOM 3509 O O . PHE A 1 434 ? 9.573 -5.601 -9.359 1.00 98.69 434 PHE A O 1
ATOM 3516 N N . TYR A 1 435 ? 10.187 -3.441 -9.407 1.00 98.62 435 TYR A N 1
ATOM 3517 C CA . TYR A 1 435 ? 10.738 -3.387 -8.053 1.00 98.62 435 TYR A CA 1
ATOM 3518 C C . TYR A 1 435 ? 9.814 -2.591 -7.120 1.00 98.62 435 TYR A C 1
ATOM 3520 O O . TYR A 1 435 ? 9.593 -1.401 -7.332 1.00 98.62 435 TYR A O 1
ATOM 3528 N N . ARG A 1 436 ? 9.315 -3.222 -6.057 1.00 97.56 436 ARG A N 1
ATOM 3529 C CA . ARG A 1 436 ? 8.411 -2.629 -5.061 1.00 97.56 436 ARG A CA 1
ATOM 3530 C C . ARG A 1 436 ? 9.108 -2.507 -3.705 1.00 97.56 436 ARG A C 1
ATOM 3532 O O . ARG A 1 436 ? 9.432 -3.521 -3.101 1.00 97.56 436 ARG A O 1
ATOM 3539 N N . ASP A 1 437 ? 9.353 -1.295 -3.219 1.00 94.75 437 ASP A N 1
ATOM 3540 C CA . ASP A 1 437 ? 9.993 -1.041 -1.913 1.00 94.75 437 ASP A CA 1
ATOM 3541 C C . ASP A 1 437 ? 8.966 -0.673 -0.849 1.00 94.75 437 ASP A C 1
ATOM 3543 O O . ASP A 1 437 ? 7.971 -0.062 -1.190 1.00 94.75 437 ASP A O 1
ATOM 3547 N N . GLY A 1 438 ? 9.205 -1.017 0.418 1.00 81.19 438 GLY A N 1
ATOM 3548 C CA . GLY A 1 438 ? 8.349 -0.621 1.549 1.00 81.19 438 GLY A CA 1
ATOM 3549 C C . GLY A 1 438 ? 7.361 -1.680 2.052 1.00 81.19 438 GLY A C 1
ATOM 3550 O O . GLY A 1 438 ? 6.624 -1.412 2.992 1.00 81.19 438 GLY A O 1
ATOM 3551 N N . VAL A 1 439 ? 7.377 -2.895 1.493 1.00 87.88 439 VAL A N 1
ATOM 3552 C CA . VAL A 1 439 ? 6.407 -3.955 1.831 1.00 87.88 439 VAL A CA 1
ATOM 3553 C C . VAL A 1 439 ? 6.980 -4.965 2.830 1.00 87.88 439 VAL A C 1
ATOM 3555 O O . VAL A 1 439 ? 8.047 -5.543 2.599 1.00 87.88 439 VAL A O 1
ATOM 3558 N N . ASP A 1 440 ? 6.246 -5.238 3.911 1.00 86.44 440 ASP A N 1
ATOM 3559 C CA . ASP A 1 440 ? 6.588 -6.268 4.903 1.00 86.44 440 ASP A CA 1
ATOM 3560 C C . ASP A 1 440 ? 6.155 -7.683 4.467 1.00 86.44 440 ASP A C 1
ATOM 3562 O O . ASP A 1 440 ? 5.257 -7.848 3.645 1.00 86.44 440 ASP A O 1
ATOM 3566 N N . ASP A 1 441 ? 6.762 -8.738 5.042 1.00 85.56 441 ASP A N 1
ATOM 3567 C CA . ASP A 1 441 ? 6.518 -10.131 4.589 1.00 85.56 441 ASP A CA 1
ATOM 3568 C C . ASP A 1 441 ? 5.040 -10.532 4.730 1.00 85.56 441 ASP A C 1
ATOM 3570 O O . ASP A 1 441 ? 4.474 -11.186 3.856 1.00 85.56 441 ASP A O 1
ATOM 3574 N N . GLY A 1 442 ? 4.381 -10.075 5.802 1.00 83.31 442 GLY A N 1
ATOM 3575 C CA . GLY A 1 442 ? 2.962 -10.339 6.059 1.00 83.31 442 GLY A CA 1
ATOM 3576 C C . GLY A 1 442 ? 1.997 -9.677 5.067 1.00 83.31 442 GLY A C 1
ATOM 3577 O O . GLY A 1 442 ? 0.794 -9.915 5.139 1.00 83.31 442 GLY A O 1
ATOM 3578 N N . GLN A 1 443 ? 2.491 -8.842 4.149 1.00 84.56 443 GLN A N 1
ATOM 3579 C CA . GLN A 1 443 ? 1.684 -8.154 3.140 1.00 84.56 443 GLN A CA 1
ATOM 3580 C C . GLN A 1 443 ? 1.858 -8.734 1.731 1.00 84.56 443 GLN A C 1
ATOM 3582 O O . GLN A 1 443 ? 1.138 -8.309 0.830 1.00 84.56 443 GLN A O 1
ATOM 3587 N N . PHE A 1 444 ? 2.744 -9.717 1.519 1.00 88.38 444 PHE A N 1
ATOM 3588 C CA . PHE A 1 444 ? 2.990 -10.287 0.185 1.00 88.38 444 PHE A CA 1
ATOM 3589 C C . PHE A 1 444 ? 1.725 -10.854 -0.466 1.00 88.38 444 PHE A C 1
ATOM 3591 O O . PHE A 1 444 ? 1.525 -10.639 -1.658 1.00 88.38 444 PHE A O 1
ATOM 3598 N N . GLY A 1 445 ? 0.836 -11.487 0.311 1.00 86.31 445 GLY A N 1
ATOM 3599 C CA . GLY A 1 445 ? -0.456 -11.969 -0.195 1.00 86.31 445 GLY A CA 1
ATOM 3600 C C . GLY A 1 445 ? -1.281 -10.856 -0.849 1.00 86.31 445 GLY A C 1
ATOM 3601 O O . GLY A 1 445 ? -1.716 -11.000 -1.983 1.00 86.31 445 GLY A O 1
ATOM 3602 N N . LYS A 1 446 ? -1.363 -9.679 -0.212 1.00 84.69 446 LYS A N 1
ATOM 3603 C CA . LYS A 1 446 ? -2.085 -8.517 -0.761 1.00 84.69 446 LYS A CA 1
ATOM 3604 C C . LYS A 1 446 ? -1.467 -7.989 -2.053 1.00 84.69 446 LYS A C 1
ATOM 3606 O O . LYS A 1 446 ? -2.187 -7.514 -2.922 1.00 84.69 446 LYS A O 1
ATOM 3611 N N . ILE A 1 447 ? -0.141 -8.035 -2.178 1.00 86.75 447 ILE A N 1
ATOM 3612 C CA . ILE A 1 447 ? 0.548 -7.626 -3.410 1.00 86.75 447 ILE A CA 1
ATOM 3613 C C . ILE A 1 447 ? 0.196 -8.580 -4.554 1.00 86.75 447 ILE A C 1
ATOM 3615 O O . ILE A 1 447 ? -0.121 -8.128 -5.653 1.00 86.75 447 ILE A O 1
ATOM 3619 N N . ILE A 1 448 ? 0.211 -9.886 -4.279 1.00 88.00 448 ILE A N 1
ATOM 3620 C CA . ILE A 1 448 ? -0.127 -10.929 -5.253 1.00 88.00 448 ILE A CA 1
ATOM 3621 C C . ILE A 1 448 ? -1.603 -10.843 -5.662 1.00 88.00 448 ILE A C 1
ATOM 3623 O O . ILE A 1 448 ? -1.911 -11.004 -6.836 1.00 88.00 448 ILE A O 1
ATOM 3627 N N . GLU A 1 449 ? -2.502 -10.549 -4.725 1.00 87.19 449 GLU A N 1
ATOM 3628 C CA . GLU A 1 449 ? -3.948 -10.485 -4.971 1.00 87.19 449 GLU A CA 1
ATOM 3629 C C . GLU A 1 449 ? -4.414 -9.169 -5.614 1.00 87.19 449 GLU A C 1
ATOM 3631 O O . GLU A 1 449 ? -5.444 -9.157 -6.285 1.00 87.19 449 GLU A O 1
ATOM 3636 N N . HIS A 1 450 ? -3.687 -8.061 -5.424 1.00 88.12 450 HIS A N 1
ATOM 3637 C CA . HIS A 1 450 ? -4.148 -6.736 -5.858 1.00 88.12 450 HIS A CA 1
ATOM 3638 C C . HIS A 1 450 ? -3.188 -6.004 -6.803 1.00 88.12 450 HIS A C 1
ATOM 3640 O O . HIS A 1 450 ? -3.629 -5.508 -7.835 1.00 88.12 450 HIS A O 1
ATOM 3646 N N . GLU A 1 451 ? -1.890 -5.916 -6.494 1.00 94.56 451 GLU A N 1
ATOM 3647 C CA . GLU A 1 451 ? -0.960 -5.110 -7.306 1.00 94.56 451 GLU A CA 1
ATOM 3648 C C . GLU A 1 451 ? -0.542 -5.824 -8.598 1.00 94.56 451 GLU A C 1
ATOM 3650 O O . GLU A 1 451 ? -0.525 -5.202 -9.659 1.00 94.56 451 GLU A O 1
ATOM 3655 N N . ILE A 1 452 ? -0.234 -7.125 -8.537 1.00 95.06 452 ILE A N 1
ATOM 3656 C CA . ILE A 1 452 ? 0.139 -7.901 -9.733 1.00 95.06 452 ILE A CA 1
ATOM 3657 C C . ILE A 1 452 ? -1.024 -7.950 -10.746 1.00 95.06 452 ILE A C 1
ATOM 3659 O O . ILE A 1 452 ? -0.789 -7.604 -11.908 1.00 95.06 452 ILE A O 1
ATOM 3663 N N . PRO A 1 453 ? -2.275 -8.270 -10.349 1.00 95.75 453 PRO A N 1
ATOM 3664 C CA . PRO A 1 453 ? -3.419 -8.202 -11.256 1.00 95.75 453 PRO A CA 1
ATOM 3665 C C . PRO A 1 453 ? -3.669 -6.795 -11.802 1.00 95.75 453 PRO A C 1
ATOM 3667 O O . PRO A 1 453 ? -4.003 -6.652 -12.972 1.00 95.75 453 PRO A O 1
ATOM 3670 N N . ALA A 1 454 ? -3.447 -5.742 -11.009 1.00 96.00 454 ALA A N 1
ATOM 3671 C CA . ALA A 1 454 ? -3.584 -4.365 -11.485 1.00 96.00 454 ALA A CA 1
ATOM 3672 C C . ALA A 1 454 ? -2.567 -4.010 -12.589 1.00 96.00 454 ALA A C 1
ATOM 3674 O O . ALA A 1 454 ? -2.906 -3.280 -13.523 1.00 96.00 454 ALA A O 1
ATOM 3675 N N . ILE A 1 455 ? -1.339 -4.542 -12.515 1.00 97.31 455 ILE A N 1
ATOM 3676 C CA . ILE A 1 455 ? -0.327 -4.421 -13.581 1.00 97.31 455 ILE A CA 1
ATOM 3677 C C . ILE A 1 455 ? -0.762 -5.197 -14.830 1.00 97.31 455 ILE A C 1
ATOM 3679 O O . ILE A 1 455 ? -0.647 -4.681 -15.940 1.00 97.31 455 ILE A O 1
ATOM 3683 N N . GLN A 1 456 ? -1.273 -6.418 -14.661 1.00 94.69 456 GLN A N 1
ATOM 3684 C CA . GLN A 1 456 ? -1.784 -7.227 -15.773 1.00 94.69 456 GLN A CA 1
ATOM 3685 C C . GLN A 1 456 ? -2.978 -6.551 -16.457 1.00 94.69 456 GLN A C 1
ATOM 3687 O O . GLN A 1 456 ? -3.049 -6.525 -17.681 1.00 94.69 456 GLN A O 1
ATOM 3692 N N . GLU A 1 457 ? -3.855 -5.906 -15.691 1.00 94.94 457 GLU A N 1
ATOM 3693 C CA . GLU A 1 457 ? -4.949 -5.106 -16.237 1.00 94.94 457 GLU A CA 1
ATOM 3694 C C . GLU A 1 457 ? -4.438 -3.904 -17.045 1.00 94.94 457 GLU A C 1
ATOM 3696 O O . GLU A 1 457 ? -4.956 -3.608 -18.120 1.00 94.94 457 GLU A O 1
ATOM 3701 N N . ALA A 1 458 ? -3.356 -3.252 -16.608 1.00 96.38 458 ALA A N 1
ATOM 3702 C CA . ALA A 1 458 ? -2.717 -2.210 -17.413 1.00 96.38 458 ALA A CA 1
ATOM 3703 C C . ALA A 1 458 ? -2.171 -2.769 -18.739 1.00 96.38 458 ALA A C 1
ATOM 3705 O O . ALA A 1 458 ? -2.198 -2.081 -19.762 1.00 96.38 458 ALA A O 1
ATOM 3706 N N . PHE A 1 459 ? -1.695 -4.022 -18.749 1.00 95.75 459 PHE A N 1
ATOM 3707 C CA . PHE A 1 459 ? -1.301 -4.697 -19.985 1.00 95.75 459 PHE A CA 1
ATOM 3708 C C . PHE A 1 459 ? -2.508 -4.968 -20.890 1.00 95.75 459 PHE A C 1
ATOM 3710 O O . PHE A 1 459 ? -2.423 -4.682 -22.084 1.00 95.75 459 PHE A O 1
ATOM 3717 N N . ASN A 1 460 ? -3.640 -5.423 -20.345 1.00 93.94 460 ASN A N 1
ATOM 3718 C CA . ASN A 1 460 ? -4.875 -5.609 -21.117 1.00 93.94 460 ASN A CA 1
ATOM 3719 C C . ASN A 1 460 ? -5.270 -4.319 -21.845 1.00 93.94 460 ASN A C 1
ATOM 3721 O O . ASN A 1 460 ? -5.467 -4.328 -23.059 1.00 93.94 460 ASN A O 1
ATOM 3725 N N . ARG A 1 461 ? -5.294 -3.188 -21.129 1.00 94.06 461 ARG A N 1
ATOM 3726 C CA . ARG A 1 461 ? -5.708 -1.893 -21.693 1.00 94.06 461 ARG A CA 1
ATOM 3727 C C . ARG A 1 461 ? -4.811 -1.402 -22.828 1.00 94.06 461 ARG A C 1
ATOM 3729 O O . ARG A 1 461 ? -5.318 -0.873 -23.813 1.00 94.06 461 ARG A O 1
ATOM 3736 N N . ILE A 1 462 ? -3.488 -1.568 -22.715 1.00 93.62 462 ILE A N 1
ATOM 3737 C CA . ILE A 1 462 ? -2.548 -0.981 -23.687 1.00 93.62 462 ILE A CA 1
ATOM 3738 C C . ILE A 1 462 ? -2.121 -1.930 -24.820 1.00 93.62 462 ILE A C 1
ATOM 3740 O O . ILE A 1 462 ? -1.815 -1.455 -25.916 1.00 93.62 462 ILE A O 1
ATOM 3744 N N . TYR A 1 463 ? -2.093 -3.249 -24.589 1.00 93.06 463 TYR A N 1
ATOM 3745 C CA . TYR A 1 463 ? -1.752 -4.257 -25.611 1.00 93.06 463 TYR A CA 1
ATOM 3746 C C . TYR A 1 463 ? -2.995 -4.874 -26.279 1.00 93.06 463 TYR A C 1
ATOM 3748 O O . TYR A 1 463 ? -2.869 -5.436 -27.370 1.00 93.06 463 TYR A O 1
ATOM 3756 N N . GLY A 1 464 ? -4.176 -4.760 -25.660 1.00 87.25 464 GLY A N 1
ATOM 3757 C CA . GLY A 1 464 ? -5.421 -5.392 -26.103 1.00 87.25 464 GLY A CA 1
ATOM 3758 C C . GLY A 1 464 ? -5.486 -6.901 -25.828 1.00 87.25 464 GLY A C 1
ATOM 3759 O O . GLY A 1 464 ? -4.580 -7.493 -25.234 1.00 87.25 464 GLY A O 1
ATOM 3760 N N . ASP A 1 465 ? -6.549 -7.541 -26.325 1.00 74.06 465 ASP A N 1
ATOM 3761 C CA . ASP A 1 465 ? -6.895 -8.948 -26.041 1.00 74.06 465 ASP A CA 1
ATOM 3762 C C . ASP A 1 465 ? -6.120 -9.982 -26.882 1.00 74.06 465 ASP A C 1
ATOM 3764 O O . ASP A 1 465 ? -6.358 -11.185 -26.800 1.00 74.06 465 ASP A O 1
ATOM 3768 N N . ASN A 1 466 ? -5.149 -9.547 -27.688 1.00 66.94 466 ASN A N 1
ATOM 3769 C CA . ASN A 1 466 ? -4.455 -10.402 -28.661 1.00 66.94 466 ASN A CA 1
ATOM 3770 C C . ASN A 1 466 ? -3.428 -11.373 -28.033 1.00 66.94 466 ASN A C 1
ATOM 3772 O O . ASN A 1 466 ? -2.651 -11.994 -28.757 1.00 66.94 466 ASN A O 1
ATOM 3776 N N . GLY A 1 467 ? -3.360 -11.464 -26.700 1.00 65.50 467 GLY A N 1
ATOM 3777 C CA . GLY A 1 467 ? -2.464 -12.370 -25.965 1.00 65.50 467 GLY A CA 1
ATOM 3778 C C . GLY A 1 467 ? -0.971 -12.008 -25.996 1.00 65.50 467 GLY A C 1
ATOM 3779 O O . GLY A 1 467 ? -0.155 -12.733 -25.434 1.00 65.50 467 GLY A O 1
ATOM 3780 N N . ASN A 1 468 ? -0.588 -10.882 -26.608 1.00 82.12 468 ASN A N 1
ATOM 3781 C CA . ASN A 1 468 ? 0.805 -10.425 -26.730 1.00 82.12 468 ASN A CA 1
ATOM 3782 C C . ASN A 1 468 ? 1.272 -9.576 -25.531 1.00 82.12 468 ASN A C 1
ATOM 3784 O O . ASN A 1 468 ? 1.951 -8.561 -25.700 1.00 82.12 468 ASN A O 1
ATOM 3788 N N . HIS A 1 469 ? 0.893 -9.961 -24.314 1.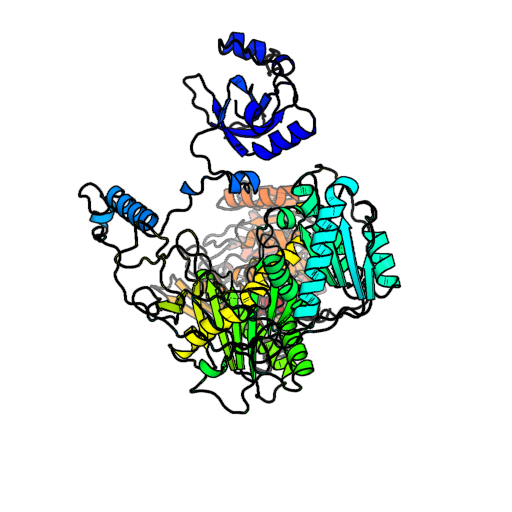00 92.06 469 HIS A N 1
ATOM 3789 C CA . HIS A 1 469 ? 1.291 -9.233 -23.107 1.00 92.06 469 HIS A CA 1
ATOM 3790 C C . HIS A 1 469 ? 2.788 -9.392 -22.810 1.00 92.06 469 HIS A C 1
ATOM 3792 O O . HIS A 1 469 ? 3.384 -10.432 -23.118 1.00 92.06 469 HIS A O 1
ATOM 3798 N N . PRO A 1 470 ? 3.426 -8.380 -22.196 1.00 94.81 470 PRO A N 1
ATOM 3799 C CA . PRO A 1 470 ? 4.808 -8.496 -21.767 1.00 94.81 470 PRO A CA 1
ATOM 3800 C C . PRO A 1 470 ? 4.930 -9.499 -20.618 1.00 94.81 470 PRO A C 1
ATOM 3802 O O . PRO A 1 470 ? 4.071 -9.583 -19.743 1.00 94.81 470 PRO A O 1
ATOM 3805 N N . LYS A 1 471 ? 6.052 -10.220 -20.574 1.00 95.38 471 LYS A N 1
ATOM 3806 C CA . LYS A 1 471 ? 6.368 -11.087 -19.429 1.00 95.38 471 LYS A CA 1
ATOM 3807 C C . LYS A 1 471 ? 6.767 -10.236 -18.226 1.00 95.38 471 LYS A C 1
ATOM 3809 O O . LYS A 1 471 ? 7.601 -9.340 -18.383 1.00 95.38 471 LYS A O 1
ATOM 3814 N N . LEU A 1 472 ? 6.227 -10.547 -17.049 1.00 97.56 472 LEU A N 1
ATOM 3815 C CA . LEU A 1 472 ? 6.434 -9.791 -15.815 1.00 97.56 472 LEU A CA 1
ATOM 3816 C C . LEU A 1 472 ? 7.325 -10.546 -14.819 1.00 97.56 472 LEU A C 1
ATOM 3818 O O . LEU A 1 472 ? 7.092 -11.709 -14.508 1.00 97.56 472 LEU A O 1
ATOM 3822 N N . THR A 1 473 ? 8.310 -9.850 -14.256 1.00 97.94 473 THR A N 1
ATOM 3823 C CA . THR A 1 473 ? 9.004 -10.263 -13.028 1.00 97.94 473 THR A CA 1
ATOM 3824 C C . THR A 1 473 ? 8.741 -9.220 -11.946 1.00 97.94 473 THR A C 1
ATOM 3826 O O . THR A 1 473 ? 9.066 -8.047 -12.139 1.00 97.94 473 THR A O 1
ATOM 3829 N N . PHE A 1 474 ? 8.170 -9.626 -10.810 1.00 98.44 474 PHE A N 1
ATOM 3830 C CA . PHE A 1 474 ? 7.813 -8.746 -9.692 1.00 98.44 474 PHE A CA 1
ATOM 3831 C C . PHE A 1 474 ? 8.677 -9.044 -8.464 1.00 98.44 474 PHE A C 1
ATOM 3833 O O . PHE A 1 474 ? 8.739 -10.181 -7.990 1.00 98.44 474 PHE A O 1
ATOM 3840 N N . ILE A 1 475 ? 9.340 -8.013 -7.937 1.00 98.38 475 ILE A N 1
ATOM 3841 C CA . ILE A 1 475 ? 10.372 -8.127 -6.906 1.00 98.38 475 ILE A CA 1
ATOM 3842 C C . ILE A 1 475 ? 10.086 -7.127 -5.789 1.00 98.38 475 ILE A C 1
ATOM 3844 O O . ILE A 1 475 ? 10.069 -5.920 -6.022 1.00 98.38 475 ILE A O 1
ATOM 3848 N N . VAL A 1 476 ? 9.938 -7.604 -4.558 1.00 97.62 476 VAL A N 1
ATOM 3849 C CA . VAL A 1 476 ? 9.901 -6.743 -3.373 1.00 97.62 476 VAL A CA 1
ATOM 3850 C C . VAL A 1 476 ? 11.323 -6.452 -2.901 1.00 97.62 476 VAL A C 1
ATOM 3852 O O . VAL A 1 476 ? 12.135 -7.363 -2.739 1.00 97.62 476 VAL A O 1
ATOM 3855 N N . VAL A 1 477 ? 11.625 -5.179 -2.657 1.00 97.31 477 VAL A N 1
ATOM 3856 C CA . VAL A 1 477 ? 12.906 -4.692 -2.138 1.00 97.31 477 VAL A CA 1
ATOM 3857 C C . VAL A 1 477 ? 12.732 -4.299 -0.677 1.00 97.31 477 VAL A C 1
ATOM 3859 O O . VAL A 1 477 ? 11.856 -3.517 -0.330 1.00 97.31 477 VAL A O 1
ATOM 3862 N N . LYS A 1 478 ? 13.601 -4.811 0.193 1.00 93.94 478 LYS A N 1
ATOM 3863 C CA . LYS A 1 478 ? 13.671 -4.438 1.607 1.00 93.94 478 LYS A CA 1
ATOM 3864 C C . LYS A 1 478 ? 15.010 -3.791 1.911 1.00 93.94 478 LYS A C 1
ATOM 3866 O O . LYS A 1 478 ? 16.018 -4.468 2.118 1.00 93.94 478 LYS A O 1
ATOM 3871 N N . LYS A 1 479 ? 15.006 -2.458 1.997 1.00 89.38 479 LYS A N 1
ATOM 3872 C CA . LYS A 1 479 ? 16.177 -1.646 2.387 1.00 89.38 479 LYS A CA 1
ATOM 3873 C C . LYS A 1 479 ? 16.423 -1.594 3.902 1.00 89.38 479 LYS A C 1
ATOM 3875 O O . LYS A 1 479 ? 17.520 -1.258 4.350 1.00 89.38 479 LYS A O 1
ATOM 3880 N N . ARG A 1 480 ? 15.408 -1.902 4.718 1.00 84.75 480 ARG A N 1
ATOM 3881 C CA . ARG A 1 480 ? 15.468 -1.861 6.190 1.00 84.75 480 ARG A CA 1
ATOM 3882 C C . ARG A 1 480 ? 15.181 -3.243 6.769 1.00 84.75 480 ARG A C 1
ATOM 3884 O O . ARG A 1 480 ? 14.057 -3.714 6.734 1.00 84.75 480 ARG A O 1
ATOM 3891 N N . HIS A 1 481 ? 16.210 -3.874 7.326 1.00 90.00 481 HIS A N 1
ATOM 3892 C CA . HIS A 1 481 ? 16.116 -5.132 8.071 1.00 90.00 481 HIS A CA 1
ATOM 3893 C C . HIS A 1 481 ? 17.266 -5.230 9.085 1.00 90.00 481 HIS A C 1
ATOM 3895 O O . HIS A 1 481 ? 18.157 -4.370 9.130 1.00 90.00 481 HIS A O 1
ATOM 3901 N N . ASN A 1 482 ? 17.279 -6.286 9.901 1.00 90.12 482 ASN A N 1
ATOM 3902 C CA . ASN A 1 482 ? 18.245 -6.459 10.994 1.00 90.12 482 ASN A CA 1
ATOM 3903 C C . ASN A 1 482 ? 19.494 -7.283 10.625 1.00 90.12 482 ASN A C 1
ATOM 3905 O O . ASN A 1 482 ? 20.490 -7.221 11.342 1.00 90.12 482 ASN A O 1
ATOM 3909 N N . THR A 1 483 ? 19.494 -7.984 9.488 1.00 92.75 483 THR A N 1
ATOM 3910 C CA . THR A 1 483 ? 20.647 -8.766 8.997 1.00 92.75 483 THR A CA 1
ATOM 3911 C C . THR A 1 483 ? 21.854 -7.883 8.671 1.00 92.75 483 THR A C 1
ATOM 3913 O O . THR A 1 483 ? 21.741 -6.926 7.902 1.00 92.75 483 THR A O 1
ATOM 3916 N N . ARG A 1 484 ? 23.025 -8.190 9.238 1.00 91.56 484 ARG A N 1
ATOM 3917 C CA . ARG A 1 484 ? 24.300 -7.507 8.953 1.00 91.56 484 ARG A CA 1
ATOM 3918 C C . ARG A 1 484 ? 25.369 -8.531 8.606 1.00 91.56 484 ARG A C 1
ATOM 3920 O O . ARG A 1 484 ? 25.372 -9.624 9.161 1.00 91.56 484 ARG A O 1
ATOM 3927 N N . PHE A 1 485 ? 26.286 -8.138 7.729 1.00 92.94 485 PHE A N 1
ATOM 3928 C CA . PHE A 1 485 ? 27.356 -8.995 7.233 1.00 92.94 485 PHE A CA 1
ATOM 3929 C C . PHE A 1 485 ? 28.708 -8.409 7.599 1.00 92.94 485 PHE A C 1
ATOM 3931 O O . PHE A 1 485 ? 28.936 -7.207 7.465 1.00 92.94 485 PHE A O 1
ATOM 3938 N N . PHE A 1 486 ? 29.611 -9.271 8.047 1.00 92.44 486 PHE A N 1
ATOM 3939 C CA . PHE A 1 486 ? 30.954 -8.890 8.453 1.00 92.44 486 PHE A CA 1
ATOM 3940 C C . PHE A 1 486 ? 31.952 -9.779 7.725 1.00 92.44 486 PHE A C 1
ATOM 3942 O O . PHE A 1 486 ? 31.769 -10.993 7.643 1.00 92.44 486 PHE A O 1
ATOM 3949 N N . ASN A 1 487 ? 33.027 -9.181 7.211 1.00 89.38 487 ASN A N 1
ATOM 3950 C CA . ASN A 1 487 ? 34.154 -9.971 6.731 1.00 89.38 487 ASN A CA 1
ATOM 3951 C C . ASN A 1 487 ? 34.728 -10.769 7.907 1.00 89.38 487 ASN A C 1
ATOM 3953 O O . ASN A 1 487 ? 34.776 -10.263 9.026 1.00 89.38 487 ASN A O 1
ATOM 3957 N N . ARG A 1 488 ? 35.200 -11.993 7.648 1.00 83.25 488 ARG A N 1
ATOM 3958 C CA . ARG A 1 488 ? 35.680 -12.928 8.683 1.00 83.25 488 ARG A CA 1
ATOM 3959 C C . ARG A 1 488 ? 36.701 -12.310 9.646 1.00 83.25 488 ARG A C 1
ATOM 3961 O O . ARG A 1 488 ? 36.653 -12.591 10.835 1.00 83.25 488 ARG A O 1
ATOM 3968 N N . ASN A 1 489 ? 37.591 -11.466 9.126 1.00 78.81 489 ASN A N 1
ATOM 3969 C CA . ASN A 1 489 ? 38.573 -10.712 9.902 1.00 78.81 489 ASN A CA 1
ATOM 3970 C C . ASN A 1 489 ? 38.419 -9.218 9.575 1.00 78.81 489 ASN A C 1
ATOM 3972 O O . ASN A 1 489 ? 39.133 -8.712 8.704 1.00 78.81 489 ASN A O 1
ATOM 3976 N N . PRO A 1 490 ? 37.467 -8.506 10.204 1.00 73.56 490 PRO A N 1
ATOM 3977 C CA . PRO A 1 490 ? 37.232 -7.112 9.874 1.00 73.56 490 PRO A CA 1
ATOM 3978 C C . PRO A 1 490 ? 38.398 -6.259 10.388 1.00 73.56 490 PRO A C 1
ATOM 3980 O O . PRO A 1 490 ? 38.821 -6.386 11.538 1.00 73.56 490 PRO A O 1
ATOM 3983 N N . SER A 1 491 ? 38.926 -5.385 9.527 1.00 76.06 491 SER A N 1
ATOM 3984 C CA . SER A 1 491 ? 40.020 -4.474 9.890 1.00 76.06 491 SER A CA 1
ATOM 3985 C C . SER A 1 491 ? 39.639 -3.600 11.088 1.00 76.06 491 SER A C 1
ATOM 3987 O O . SER A 1 491 ? 38.547 -3.035 11.146 1.00 76.06 491 SER A O 1
ATOM 3989 N N . THR A 1 492 ? 40.566 -3.444 12.031 1.00 76.69 492 THR A N 1
ATOM 3990 C CA . THR A 1 492 ? 40.410 -2.545 13.186 1.00 76.69 492 THR A CA 1
ATOM 3991 C C . THR A 1 492 ? 40.762 -1.095 12.842 1.00 76.69 492 THR A C 1
ATOM 3993 O O . THR A 1 492 ? 40.290 -0.158 13.490 1.00 76.69 492 THR A O 1
ATOM 3996 N N . LYS A 1 493 ? 41.579 -0.888 11.801 1.00 74.06 493 LYS A N 1
ATOM 3997 C CA . LYS A 1 493 ? 42.059 0.437 11.383 1.00 74.06 493 LYS A CA 1
ATOM 3998 C C . LYS A 1 493 ? 41.072 1.112 10.431 1.00 74.06 493 LYS A C 1
ATOM 4000 O O . LYS A 1 493 ? 40.690 2.265 10.651 1.00 74.06 493 LYS A O 1
ATOM 4005 N N . GLU A 1 494 ? 40.590 0.376 9.434 1.00 78.00 494 GLU A N 1
ATOM 4006 C CA . GLU A 1 494 ? 39.791 0.905 8.323 1.00 78.00 494 GLU A CA 1
ATOM 4007 C C . GLU A 1 494 ? 38.341 0.414 8.343 1.00 78.00 494 GLU A C 1
ATOM 4009 O O . GLU A 1 494 ? 38.006 -0.589 8.971 1.00 78.00 494 GLU A O 1
ATOM 4014 N N . VAL A 1 495 ? 37.462 1.130 7.640 1.00 79.94 495 VAL A N 1
ATOM 4015 C CA . VAL A 1 495 ? 36.081 0.689 7.414 1.00 79.94 495 VAL A CA 1
ATOM 4016 C C . VAL A 1 495 ? 36.111 -0.462 6.405 1.00 79.94 495 VAL A C 1
ATOM 4018 O O . VAL A 1 495 ? 36.189 -0.245 5.201 1.00 79.94 495 VAL A O 1
ATOM 4021 N N . ASN A 1 496 ? 36.093 -1.695 6.911 1.00 86.44 496 ASN A N 1
ATOM 4022 C CA . ASN A 1 496 ? 36.175 -2.915 6.109 1.00 86.44 496 ASN A CA 1
ATOM 4023 C C . ASN A 1 496 ? 34.807 -3.612 6.046 1.00 86.44 496 ASN A C 1
ATOM 4025 O O . ASN A 1 496 ? 34.519 -4.523 6.820 1.00 86.44 496 ASN A O 1
ATOM 4029 N N . ASN A 1 497 ? 33.950 -3.119 5.154 1.00 90.69 497 ASN A N 1
ATOM 4030 C CA . ASN A 1 497 ? 32.633 -3.695 4.876 1.00 90.69 497 ASN A CA 1
ATOM 4031 C C . ASN A 1 497 ? 32.719 -4.866 3.886 1.00 90.69 497 ASN A C 1
ATOM 4033 O O . ASN A 1 497 ? 33.749 -5.076 3.240 1.00 90.69 497 ASN A O 1
ATOM 4037 N N . MET A 1 498 ? 31.619 -5.613 3.751 1.00 90.69 498 MET A N 1
ATOM 4038 C CA . MET A 1 498 ? 31.470 -6.595 2.675 1.00 90.69 498 MET A CA 1
ATOM 4039 C C . MET A 1 498 ? 31.626 -5.911 1.308 1.00 90.69 498 MET A C 1
ATOM 4041 O O . MET A 1 498 ? 31.207 -4.765 1.120 1.00 90.69 498 MET A O 1
ATOM 4045 N N . SER A 1 499 ? 32.255 -6.608 0.363 1.00 90.81 499 SER A N 1
ATOM 4046 C CA . SER A 1 499 ? 32.572 -6.059 -0.955 1.00 90.81 499 SER A CA 1
ATOM 4047 C C . SER A 1 499 ? 31.326 -5.627 -1.725 1.00 90.81 499 SER A C 1
ATOM 4049 O O . SER A 1 499 ? 30.254 -6.227 -1.619 1.00 90.81 499 SER A O 1
ATOM 4051 N N . ILE A 1 500 ? 31.470 -4.571 -2.522 1.00 93.06 500 ILE A N 1
ATOM 4052 C CA . ILE A 1 500 ? 30.447 -4.163 -3.485 1.00 93.06 500 ILE A CA 1
ATOM 4053 C C . ILE A 1 500 ? 30.239 -5.278 -4.525 1.00 93.06 500 ILE A C 1
ATOM 4055 O O . ILE A 1 500 ? 31.205 -5.896 -4.966 1.00 93.06 500 ILE A O 1
ATOM 4059 N N . GLY A 1 501 ? 28.987 -5.546 -4.887 1.00 94.25 501 GLY A N 1
ATOM 4060 C CA . GLY A 1 501 ? 28.584 -6.657 -5.750 1.00 94.25 501 GLY A CA 1
ATOM 4061 C C . GLY A 1 501 ? 28.438 -7.997 -5.024 1.00 94.25 501 GLY A C 1
ATOM 4062 O O . GLY A 1 501 ? 28.122 -8.986 -5.673 1.00 94.25 501 GLY A O 1
ATOM 4063 N N . ALA A 1 502 ? 28.666 -8.064 -3.707 1.00 95.56 502 ALA A N 1
ATOM 4064 C CA . ALA A 1 502 ? 28.489 -9.304 -2.957 1.00 95.56 502 ALA A CA 1
ATOM 4065 C C . ALA A 1 502 ? 27.006 -9.703 -2.864 1.00 95.56 502 ALA A C 1
ATOM 4067 O O . ALA A 1 502 ? 26.174 -8.900 -2.431 1.00 95.56 502 ALA A O 1
ATOM 4068 N N . VAL A 1 503 ? 26.710 -10.947 -3.236 1.00 96.88 503 VAL A N 1
ATOM 4069 C CA . VAL A 1 503 ? 25.393 -11.587 -3.202 1.00 96.88 503 VAL A CA 1
ATOM 4070 C C . VAL A 1 503 ? 25.414 -12.769 -2.249 1.00 96.88 503 VAL A C 1
ATOM 4072 O O . VAL A 1 503 ? 26.381 -13.538 -2.216 1.00 96.88 503 VAL A O 1
ATOM 4075 N N . ILE A 1 504 ? 24.336 -12.893 -1.478 1.00 95.81 504 ILE A N 1
ATOM 4076 C CA . ILE A 1 504 ? 24.085 -14.011 -0.572 1.00 95.81 504 ILE A CA 1
ATOM 4077 C C . ILE A 1 504 ? 22.679 -14.526 -0.851 1.00 95.81 504 ILE A C 1
ATOM 4079 O O . ILE A 1 504 ? 21.685 -13.882 -0.526 1.00 95.81 504 ILE A O 1
ATOM 4083 N N . ASP A 1 505 ? 22.637 -15.693 -1.468 1.00 93.50 505 ASP A N 1
ATOM 4084 C CA . ASP A 1 505 ? 21.461 -16.407 -1.963 1.00 93.50 505 ASP A CA 1
ATOM 4085 C C . ASP A 1 505 ? 21.377 -17.830 -1.380 1.00 93.50 505 ASP A C 1
ATOM 4087 O O . ASP A 1 505 ? 20.657 -18.685 -1.881 1.00 93.50 505 ASP A O 1
ATOM 4091 N N . THR A 1 506 ? 22.143 -18.102 -0.318 1.00 91.19 506 THR A N 1
ATOM 4092 C CA . THR A 1 506 ? 22.222 -19.406 0.354 1.00 91.19 506 THR A CA 1
ATOM 4093 C C . THR A 1 506 ? 22.251 -19.243 1.877 1.00 91.19 506 THR A C 1
ATOM 4095 O O . THR A 1 506 ? 22.570 -18.173 2.402 1.00 91.19 506 THR A O 1
ATOM 4098 N N . THR A 1 507 ? 21.926 -20.322 2.597 1.00 90.19 507 THR A N 1
ATOM 4099 C CA . THR A 1 507 ? 22.040 -20.485 4.063 1.00 90.19 507 THR A CA 1
ATOM 4100 C C . THR A 1 507 ? 21.073 -19.659 4.920 1.00 90.19 507 THR A C 1
ATOM 4102 O O . THR A 1 507 ? 20.415 -20.219 5.788 1.00 90.19 507 THR A O 1
ATOM 4105 N N . ILE A 1 508 ? 20.993 -18.344 4.717 1.00 91.75 508 ILE A N 1
ATOM 4106 C CA . ILE A 1 508 ? 20.184 -17.409 5.529 1.00 91.75 508 ILE A CA 1
ATOM 4107 C C . ILE A 1 508 ? 18.998 -16.813 4.759 1.00 91.75 508 ILE A C 1
ATOM 4109 O O . ILE A 1 508 ? 18.389 -15.835 5.192 1.00 91.75 508 ILE A O 1
ATOM 4113 N N . VAL A 1 509 ? 18.745 -17.357 3.575 1.00 92.50 509 VAL A N 1
ATOM 4114 C CA . VAL A 1 509 ? 17.627 -17.007 2.700 1.00 92.50 509 VAL A CA 1
ATOM 4115 C C . VAL A 1 509 ? 16.426 -17.899 3.006 1.00 92.50 509 VAL A C 1
ATOM 4117 O O . VAL A 1 509 ? 16.531 -18.861 3.769 1.00 92.50 509 VAL A O 1
ATOM 4120 N N . HIS A 1 510 ? 15.266 -17.565 2.453 1.00 90.56 510 HIS A N 1
ATOM 4121 C CA . HIS A 1 510 ? 14.051 -18.322 2.717 1.00 90.56 510 HIS A CA 1
ATOM 4122 C C . HIS A 1 510 ? 14.144 -19.718 2.066 1.00 90.56 510 HIS A C 1
ATOM 4124 O O . HIS A 1 510 ? 14.549 -19.818 0.911 1.00 90.56 510 HIS A O 1
ATOM 4130 N N . PRO A 1 511 ? 13.744 -20.805 2.752 1.00 86.62 511 PRO A N 1
ATOM 4131 C CA . PRO A 1 511 ? 13.917 -22.168 2.235 1.00 86.62 511 PRO A CA 1
ATOM 4132 C C . PRO A 1 511 ? 13.062 -22.485 0.998 1.00 86.62 511 PRO A C 1
ATOM 4134 O O . PRO A 1 511 ? 13.429 -23.350 0.210 1.00 86.62 511 PRO A O 1
ATOM 4137 N N . TYR A 1 512 ? 11.929 -21.794 0.830 1.00 83.94 512 TYR A N 1
ATOM 4138 C CA . TYR A 1 512 ? 10.951 -22.062 -0.240 1.00 83.94 512 TYR A CA 1
ATOM 4139 C C . TYR A 1 512 ? 10.668 -20.871 -1.164 1.00 83.94 512 TYR A C 1
ATOM 4141 O O . TYR A 1 512 ? 9.914 -21.007 -2.120 1.00 83.94 512 TYR A O 1
ATOM 4149 N N . GLN A 1 513 ? 11.209 -19.689 -0.862 1.00 87.19 513 GLN A N 1
ATOM 4150 C CA . GLN A 1 513 ? 10.945 -18.472 -1.635 1.00 87.19 513 GLN A CA 1
ATOM 4151 C C . GLN A 1 513 ? 12.243 -18.055 -2.301 1.00 87.19 513 GLN A C 1
ATOM 4153 O O . GLN A 1 513 ? 13.315 -18.200 -1.719 1.00 87.19 513 GLN A O 1
ATOM 4158 N N . ASN A 1 514 ? 12.141 -17.505 -3.505 1.00 91.12 514 ASN A N 1
ATOM 4159 C CA . ASN A 1 514 ? 13.300 -16.985 -4.204 1.00 91.12 514 ASN A CA 1
ATOM 4160 C C . ASN A 1 514 ? 13.643 -15.595 -3.651 1.00 91.12 514 ASN A C 1
ATOM 4162 O O . ASN A 1 514 ? 12.994 -14.603 -3.987 1.00 91.12 514 ASN A O 1
ATOM 4166 N N . ASN A 1 515 ? 14.640 -15.524 -2.771 1.00 95.06 515 ASN A N 1
ATOM 4167 C CA . ASN A 1 515 ? 15.160 -14.263 -2.264 1.00 95.06 515 ASN A CA 1
ATOM 4168 C C . ASN A 1 515 ? 16.686 -14.265 -2.129 1.00 95.06 515 ASN A C 1
ATOM 4170 O O . ASN A 1 515 ? 17.328 -15.300 -1.966 1.00 95.06 515 ASN A O 1
ATOM 4174 N N . PHE A 1 516 ? 17.276 -13.075 -2.202 1.00 97.06 516 PHE A N 1
ATOM 4175 C CA . PHE A 1 516 ? 18.720 -12.891 -2.092 1.00 97.06 516 PHE A CA 1
ATOM 4176 C C . PHE A 1 516 ? 19.066 -11.530 -1.488 1.00 97.06 516 PHE A C 1
ATOM 4178 O O . PHE A 1 516 ? 18.377 -10.530 -1.701 1.00 97.06 516 PHE A O 1
ATOM 4185 N N . TYR A 1 517 ? 20.173 -11.475 -0.753 1.00 97.38 517 TYR A N 1
ATOM 4186 C CA . TYR A 1 517 ? 20.794 -10.222 -0.335 1.00 97.38 517 TYR A CA 1
ATOM 4187 C C . TYR A 1 517 ? 21.794 -9.761 -1.390 1.00 97.38 517 TYR A C 1
ATOM 4189 O O . TYR A 1 517 ? 22.573 -10.566 -1.901 1.00 97.38 517 TYR A O 1
ATOM 4197 N N . LEU A 1 518 ? 21.838 -8.458 -1.661 1.00 97.38 518 LEU A N 1
ATOM 4198 C CA . LEU A 1 518 ? 22.821 -7.847 -2.553 1.00 97.38 518 LEU A CA 1
ATOM 4199 C C . LEU A 1 518 ? 23.384 -6.564 -1.936 1.00 97.38 518 LEU A C 1
ATOM 4201 O O . LEU A 1 518 ? 22.665 -5.611 -1.631 1.00 97.38 518 LEU A O 1
ATOM 4205 N N . ASN A 1 519 ? 24.708 -6.507 -1.809 1.00 96.19 519 ASN A N 1
ATOM 4206 C CA . ASN A 1 519 ? 25.422 -5.290 -1.447 1.00 96.19 519 ASN A CA 1
ATOM 4207 C C . ASN A 1 519 ? 25.881 -4.543 -2.695 1.00 96.19 519 ASN A C 1
ATOM 4209 O O . ASN A 1 519 ? 26.985 -4.755 -3.189 1.00 96.19 519 ASN A O 1
ATOM 4213 N N . SER A 1 520 ? 25.050 -3.643 -3.204 1.00 95.25 520 SER A N 1
ATOM 4214 C CA . SER A 1 520 ? 25.341 -2.912 -4.439 1.00 95.25 520 SER A CA 1
ATOM 4215 C C . SER A 1 520 ? 26.136 -1.620 -4.248 1.00 95.25 520 SER A C 1
ATOM 4217 O O . SER A 1 520 ? 26.552 -1.033 -5.240 1.00 95.25 520 SER A O 1
ATOM 4219 N N . HIS A 1 521 ? 26.396 -1.177 -3.016 1.00 92.00 521 HIS A N 1
ATOM 4220 C CA . HIS A 1 521 ? 27.063 0.099 -2.741 1.00 92.00 521 HIS A CA 1
ATOM 4221 C C . HIS A 1 521 ? 28.306 -0.064 -1.863 1.00 92.00 521 HIS A C 1
ATOM 4223 O O . HIS A 1 521 ? 28.518 -1.084 -1.205 1.00 92.00 521 HIS A O 1
ATOM 4229 N N . ASN A 1 522 ? 29.130 0.983 -1.841 1.00 88.44 522 ASN A N 1
ATOM 4230 C CA . ASN A 1 522 ? 30.263 1.077 -0.933 1.00 88.44 522 ASN A CA 1
ATOM 4231 C C . ASN A 1 522 ? 29.937 2.032 0.225 1.00 88.44 522 ASN A C 1
ATOM 4233 O O . ASN A 1 522 ? 29.745 3.231 0.015 1.00 88.44 522 ASN A O 1
ATOM 4237 N N . ALA A 1 523 ? 29.891 1.512 1.451 1.00 84.38 523 ALA A N 1
ATOM 4238 C CA . ALA A 1 523 ? 29.646 2.311 2.646 1.00 84.38 523 ALA A CA 1
ATOM 4239 C C . ALA A 1 523 ? 30.959 2.924 3.166 1.00 84.38 523 ALA A C 1
ATOM 4241 O O . ALA A 1 523 ? 31.800 2.230 3.739 1.00 84.38 523 ALA A O 1
ATOM 4242 N N . PHE A 1 524 ? 31.127 4.242 2.992 1.00 80.69 524 PHE A N 1
ATOM 4243 C CA . PHE A 1 524 ? 32.311 4.982 3.466 1.00 80.69 524 PHE A CA 1
ATOM 4244 C C . PHE A 1 524 ? 32.372 5.138 4.994 1.00 80.69 524 PHE A C 1
ATOM 4246 O O . PHE A 1 524 ? 33.419 5.486 5.540 1.00 80.69 524 PHE A O 1
ATOM 4253 N N . GLN A 1 525 ? 31.250 4.933 5.684 1.00 82.94 525 GLN A N 1
ATOM 4254 C CA . GLN A 1 525 ? 31.125 5.021 7.136 1.00 82.94 525 GLN A CA 1
ATOM 4255 C C . GLN A 1 525 ? 30.170 3.938 7.634 1.00 82.94 525 GLN A C 1
ATOM 4257 O O . GLN A 1 525 ? 29.238 3.560 6.927 1.00 82.94 525 GLN A O 1
ATOM 4262 N N . GLY A 1 526 ? 30.394 3.477 8.864 1.00 86.69 526 GLY A N 1
ATOM 4263 C CA . GLY A 1 526 ? 29.542 2.484 9.505 1.00 86.69 526 GLY A CA 1
ATOM 4264 C C . GLY A 1 526 ? 29.596 1.103 8.855 1.00 86.69 526 GLY A C 1
ATOM 4265 O O . GLY A 1 526 ? 30.553 0.747 8.163 1.00 86.69 526 GLY A O 1
ATOM 4266 N N . VAL A 1 527 ? 28.553 0.323 9.124 1.00 88.56 527 VAL A N 1
ATOM 4267 C CA . VAL A 1 527 ? 28.342 -1.007 8.547 1.00 88.56 527 VAL A CA 1
ATOM 4268 C C . VAL A 1 527 ? 27.450 -0.868 7.325 1.00 88.56 527 VAL A C 1
ATOM 4270 O O . VAL A 1 527 ? 26.496 -0.094 7.354 1.00 88.56 527 VAL A O 1
ATOM 4273 N N . ASN A 1 528 ? 27.745 -1.598 6.256 1.00 88.50 528 ASN A N 1
ATOM 4274 C CA . ASN A 1 528 ? 26.868 -1.644 5.098 1.00 88.50 528 ASN A CA 1
ATOM 4275 C C . ASN A 1 528 ? 25.519 -2.303 5.435 1.00 88.50 528 ASN A C 1
ATOM 4277 O O . ASN A 1 528 ? 25.397 -3.138 6.334 1.00 88.50 528 ASN A O 1
ATOM 4281 N N . HIS A 1 529 ? 24.497 -1.916 4.681 1.00 90.06 529 HIS A N 1
ATOM 4282 C CA . HIS A 1 529 ? 23.159 -2.492 4.748 1.00 90.06 529 HIS A CA 1
ATOM 4283 C C . HIS A 1 529 ? 22.820 -3.079 3.374 1.00 90.06 529 HIS A C 1
ATOM 4285 O O . HIS A 1 529 ? 22.310 -2.353 2.522 1.00 90.06 529 HIS A O 1
ATOM 4291 N N . PRO A 1 530 ? 23.185 -4.345 3.106 1.00 93.94 530 PRO A N 1
ATOM 4292 C CA . PRO A 1 530 ? 22.859 -4.997 1.841 1.00 93.94 530 PRO A CA 1
ATOM 4293 C C . PRO A 1 530 ? 21.354 -5.187 1.727 1.00 93.94 530 PRO A C 1
ATOM 4295 O O . PRO A 1 530 ? 20.773 -5.775 2.628 1.00 93.94 530 PRO A O 1
ATOM 4298 N N . SER A 1 531 ? 20.748 -4.712 0.643 1.00 96.31 531 SER A N 1
ATOM 4299 C CA . SER A 1 531 ? 19.303 -4.804 0.431 1.00 96.31 531 SER A CA 1
ATOM 4300 C C . SER A 1 531 ? 18.880 -6.255 0.188 1.00 96.31 531 SER A C 1
ATOM 4302 O O . SER A 1 531 ? 19.617 -7.024 -0.435 1.00 96.31 531 SER A O 1
ATOM 4304 N N . LEU A 1 532 ? 17.693 -6.617 0.670 1.00 96.50 532 LEU A N 1
ATOM 4305 C CA . LEU A 1 532 ? 17.076 -7.929 0.470 1.00 96.50 532 LEU A CA 1
ATOM 4306 C C . LEU A 1 532 ? 16.027 -7.848 -0.642 1.00 96.50 532 LEU A C 1
ATOM 4308 O O . LEU A 1 532 ? 15.200 -6.939 -0.635 1.00 96.50 532 LEU A O 1
ATOM 4312 N N . TYR A 1 533 ? 16.056 -8.792 -1.576 1.00 97.62 533 TYR A N 1
ATOM 4313 C CA . TYR A 1 533 ? 15.153 -8.853 -2.725 1.00 97.62 533 TYR A CA 1
ATOM 4314 C C . TYR A 1 533 ? 14.350 -10.150 -2.666 1.00 97.62 533 TYR A C 1
ATOM 4316 O O . TYR A 1 533 ? 14.955 -11.217 -2.614 1.00 97.62 533 TYR A O 1
ATOM 4324 N N . HIS A 1 534 ? 13.020 -10.064 -2.679 1.00 96.56 534 HIS A N 1
ATOM 4325 C CA . HIS A 1 534 ? 12.103 -11.207 -2.738 1.00 96.56 534 HIS A CA 1
ATOM 4326 C C . HIS A 1 534 ? 11.394 -11.230 -4.087 1.00 96.56 534 HIS A C 1
ATOM 4328 O O . HIS A 1 534 ? 10.711 -10.273 -4.439 1.00 96.56 534 HIS A O 1
ATOM 4334 N N . VAL A 1 535 ? 11.530 -12.318 -4.834 1.00 96.50 535 VAL A N 1
ATOM 4335 C CA . VAL A 1 535 ? 10.856 -12.503 -6.121 1.00 96.50 535 VAL A CA 1
ATOM 4336 C C . VAL A 1 535 ? 9.488 -13.130 -5.864 1.00 96.50 535 VAL A C 1
ATOM 4338 O O . VAL A 1 535 ? 9.410 -14.257 -5.379 1.00 96.50 535 VAL A O 1
ATOM 4341 N N . LEU A 1 536 ? 8.417 -12.392 -6.165 1.00 94.88 536 LEU A N 1
ATOM 4342 C CA . LEU A 1 536 ? 7.035 -12.858 -5.990 1.00 94.88 536 LEU A CA 1
ATOM 4343 C C . LEU A 1 536 ? 6.462 -13.481 -7.269 1.00 94.88 536 LEU A C 1
ATOM 4345 O O . LEU A 1 536 ? 5.630 -14.377 -7.190 1.00 94.88 536 LEU A O 1
ATOM 4349 N N . LEU A 1 537 ? 6.918 -13.017 -8.434 1.00 95.94 537 LEU A N 1
ATOM 4350 C CA . LEU A 1 537 ? 6.531 -13.523 -9.752 1.00 95.94 537 LEU A CA 1
ATOM 4351 C C . LEU A 1 537 ? 7.726 -13.420 -10.702 1.00 95.94 537 LEU A C 1
ATOM 4353 O O . LEU A 1 537 ? 8.460 -12.433 -10.643 1.00 95.94 537 LEU A O 1
ATOM 4357 N N . ASP A 1 538 ? 7.912 -14.400 -11.585 1.00 96.06 538 ASP A N 1
ATOM 4358 C CA . ASP A 1 538 ? 8.963 -14.364 -12.605 1.00 96.06 538 ASP A CA 1
ATOM 4359 C C . ASP A 1 538 ? 8.581 -15.109 -13.896 1.00 96.06 538 ASP A C 1
ATOM 4361 O O . ASP A 1 538 ? 9.052 -16.213 -14.169 1.00 96.06 538 ASP A O 1
ATOM 4365 N N . ASP A 1 539 ? 7.774 -14.468 -14.740 1.00 95.12 539 ASP A N 1
ATOM 4366 C CA . ASP A 1 539 ? 7.394 -15.004 -16.055 1.00 95.12 539 ASP A CA 1
ATOM 4367 C C . ASP A 1 539 ? 8.539 -14.914 -17.078 1.00 95.12 539 ASP A C 1
ATOM 4369 O O . ASP A 1 539 ? 8.558 -15.611 -18.102 1.00 95.12 539 ASP A O 1
ATOM 4373 N N . ILE A 1 540 ? 9.516 -14.030 -16.835 1.00 93.44 540 ILE A N 1
ATOM 4374 C CA . ILE A 1 540 ? 10.729 -13.913 -17.656 1.00 93.44 540 ILE A CA 1
ATOM 4375 C C . ILE A 1 540 ? 11.623 -15.145 -17.438 1.00 93.44 540 ILE A C 1
ATOM 4377 O O . ILE A 1 540 ? 12.269 -15.615 -18.389 1.00 93.44 540 ILE A O 1
ATOM 4381 N N . GLY A 1 541 ? 11.620 -15.689 -16.219 1.00 91.88 541 GLY A N 1
ATOM 4382 C CA . GLY A 1 541 ? 12.283 -16.919 -15.793 1.00 91.88 541 GLY A CA 1
ATOM 4383 C C . GLY A 1 541 ? 13.781 -16.749 -15.556 1.00 91.88 541 GLY A C 1
ATOM 4384 O O . GLY A 1 541 ? 14.561 -17.578 -16.030 1.00 91.88 541 GLY A O 1
ATOM 4385 N N . PHE A 1 542 ? 14.207 -15.642 -14.955 1.00 92.19 542 PHE A N 1
ATOM 4386 C CA . PHE A 1 542 ? 15.617 -15.370 -14.688 1.00 92.19 542 PHE A CA 1
ATOM 4387 C C . PHE A 1 542 ? 16.286 -16.496 -13.895 1.00 92.19 542 PHE A C 1
ATOM 4389 O O . PHE A 1 542 ? 15.696 -17.114 -13.011 1.00 92.19 542 PHE A O 1
ATOM 4396 N N . THR A 1 543 ? 17.564 -16.739 -14.178 1.00 90.44 543 THR A N 1
ATOM 4397 C CA . THR A 1 543 ? 18.365 -17.620 -13.320 1.00 90.44 543 THR A CA 1
ATOM 4398 C C . THR A 1 543 ? 18.791 -16.910 -12.031 1.00 90.44 543 THR A C 1
ATOM 4400 O O . THR A 1 543 ? 18.795 -15.677 -11.944 1.00 90.44 543 THR A O 1
ATOM 4403 N N . ALA A 1 544 ? 19.241 -17.693 -11.045 1.00 85.94 544 ALA A N 1
ATOM 4404 C CA . ALA A 1 544 ? 19.817 -17.189 -9.794 1.00 85.94 544 ALA A CA 1
ATOM 4405 C C . ALA A 1 544 ? 21.091 -16.333 -9.986 1.00 85.94 544 ALA A C 1
ATOM 4407 O O . ALA A 1 544 ? 21.525 -15.651 -9.060 1.00 85.94 544 ALA A O 1
ATOM 4408 N N . ASP A 1 545 ? 21.689 -16.331 -11.182 1.00 88.38 545 ASP A N 1
ATOM 4409 C CA . ASP A 1 545 ? 22.819 -15.462 -11.521 1.00 88.38 545 ASP A CA 1
ATOM 4410 C C . ASP A 1 545 ? 22.392 -14.211 -12.291 1.00 88.38 545 ASP A C 1
ATOM 4412 O O . ASP A 1 545 ? 22.919 -13.123 -12.050 1.00 88.38 545 ASP A O 1
ATOM 4416 N N . GLU A 1 546 ? 21.427 -14.341 -13.201 1.00 92.12 546 GLU A N 1
ATOM 4417 C CA . GLU A 1 546 ? 20.995 -13.245 -14.069 1.00 92.12 546 GLU A CA 1
ATOM 4418 C C . GLU A 1 546 ? 20.292 -12.138 -13.286 1.00 92.12 546 GLU A C 1
ATOM 4420 O O . GLU A 1 546 ? 20.626 -10.963 -13.456 1.00 92.12 546 GLU A O 1
ATOM 4425 N N . LEU A 1 547 ? 19.345 -12.491 -12.409 1.00 95.00 547 LEU A N 1
ATOM 4426 C CA . LEU A 1 547 ? 18.544 -11.484 -11.717 1.00 95.00 547 LEU A CA 1
ATOM 4427 C C . LEU A 1 547 ? 19.363 -10.652 -10.714 1.00 95.00 547 LEU A C 1
ATOM 4429 O O . LEU A 1 547 ? 19.261 -9.419 -10.759 1.00 95.00 547 LEU A O 1
ATOM 4433 N N . PRO A 1 548 ? 20.214 -11.242 -9.849 1.00 96.44 548 PRO A N 1
ATOM 4434 C CA . PRO A 1 548 ? 21.090 -10.448 -8.991 1.00 96.44 548 PRO A CA 1
ATOM 4435 C C . PRO A 1 548 ? 22.071 -9.582 -9.789 1.00 96.44 548 PRO A C 1
ATOM 4437 O O . PRO A 1 548 ? 22.314 -8.436 -9.409 1.00 96.44 548 PRO A O 1
ATOM 4440 N N . LEU A 1 549 ? 22.596 -10.077 -10.918 1.00 96.06 549 LEU A N 1
ATOM 4441 C CA . LEU A 1 549 ? 23.505 -9.316 -11.782 1.00 96.06 549 LEU A CA 1
ATOM 4442 C C . LEU A 1 549 ? 22.813 -8.137 -12.475 1.00 96.06 549 LEU A C 1
ATOM 4444 O O . LEU A 1 549 ? 23.358 -7.032 -12.496 1.00 96.06 549 LEU A O 1
ATOM 4448 N N . LEU A 1 550 ? 21.601 -8.334 -12.994 1.00 96.12 550 LEU A N 1
ATOM 4449 C CA . LEU A 1 550 ? 20.770 -7.267 -13.555 1.00 96.12 550 LEU A CA 1
ATOM 4450 C C . LEU A 1 550 ? 20.433 -6.218 -12.492 1.00 96.12 550 LEU A C 1
ATOM 4452 O O . LEU A 1 550 ? 20.658 -5.029 -12.713 1.00 96.12 550 LEU A O 1
ATOM 4456 N N . THR A 1 551 ? 19.972 -6.666 -11.322 1.00 97.69 551 THR A N 1
ATOM 4457 C CA . THR A 1 551 ? 19.658 -5.800 -10.177 1.00 97.69 551 THR A CA 1
ATOM 4458 C C . THR A 1 551 ? 20.880 -4.977 -9.772 1.00 97.69 551 THR A C 1
ATOM 4460 O O . THR A 1 551 ? 20.778 -3.765 -9.597 1.00 97.69 551 THR A O 1
ATOM 4463 N N . TYR A 1 552 ? 22.061 -5.601 -9.709 1.00 97.12 552 TYR A N 1
ATOM 4464 C CA . TYR A 1 552 ? 23.313 -4.912 -9.409 1.00 97.12 552 TYR A CA 1
ATOM 4465 C C . TYR A 1 552 ? 23.673 -3.860 -10.461 1.00 97.12 552 TYR A C 1
ATOM 4467 O O . TYR A 1 552 ? 24.073 -2.755 -10.103 1.00 97.12 552 TYR A O 1
ATOM 4475 N N . HIS A 1 553 ? 23.514 -4.159 -11.752 1.00 95.94 553 HIS A N 1
ATOM 4476 C CA . HIS A 1 553 ? 23.818 -3.206 -12.826 1.00 95.94 553 HIS A CA 1
ATOM 4477 C C . HIS A 1 553 ? 22.847 -2.022 -12.842 1.00 95.94 553 HIS A C 1
ATOM 4479 O O . HIS A 1 553 ? 23.277 -0.892 -13.076 1.00 95.94 553 HIS A O 1
ATOM 4485 N N . LEU A 1 554 ? 21.571 -2.240 -12.514 1.00 96.81 554 LEU A N 1
ATOM 4486 C CA . LEU A 1 554 ? 20.585 -1.165 -12.374 1.00 96.81 554 LEU A CA 1
ATOM 4487 C C . LEU A 1 554 ? 20.947 -0.170 -11.259 1.00 96.81 554 LEU A C 1
ATOM 4489 O O . LEU A 1 554 ? 20.588 1.005 -11.363 1.00 96.81 554 LEU A O 1
ATOM 4493 N N . CYS A 1 555 ? 21.714 -0.568 -10.241 1.00 96.19 555 CYS A N 1
ATOM 4494 C CA . CYS A 1 555 ? 22.216 0.350 -9.210 1.00 96.19 555 CYS A CA 1
ATOM 4495 C C . CYS A 1 555 ? 23.232 1.384 -9.740 1.00 96.19 555 CYS A C 1
ATOM 4497 O O . CYS A 1 555 ? 23.491 2.379 -9.067 1.00 96.19 555 CYS A O 1
ATOM 4499 N N . PHE A 1 556 ? 23.779 1.196 -10.948 1.00 94.94 556 PHE A N 1
ATOM 4500 C CA . PHE A 1 556 ? 24.676 2.152 -11.618 1.00 94.94 556 PHE A CA 1
ATOM 4501 C C . PHE A 1 556 ? 23.947 3.110 -12.570 1.00 94.94 556 PHE A C 1
ATOM 4503 O O . PHE A 1 556 ? 24.583 3.972 -13.174 1.00 94.94 556 PHE A O 1
ATOM 4510 N N . THR A 1 557 ? 22.634 2.946 -12.750 1.00 93.94 557 THR A N 1
ATOM 4511 C CA . THR A 1 557 ? 21.861 3.708 -13.747 1.00 93.94 557 THR A CA 1
ATOM 4512 C C . THR A 1 557 ? 21.312 5.031 -13.214 1.00 93.94 557 THR A C 1
ATOM 4514 O O . THR A 1 557 ? 20.652 5.749 -13.958 1.00 93.94 557 THR A O 1
ATOM 4517 N N . ASP A 1 558 ? 21.572 5.396 -11.951 1.00 91.50 558 ASP A N 1
ATOM 4518 C CA . ASP A 1 558 ? 21.095 6.672 -11.413 1.00 91.50 558 ASP A CA 1
ATOM 4519 C C . ASP A 1 558 ? 21.821 7.855 -12.076 1.00 91.50 558 ASP A C 1
ATOM 4521 O O . ASP A 1 558 ? 23.021 8.060 -11.856 1.00 91.50 558 ASP A O 1
ATOM 4525 N N . PRO A 1 559 ? 21.109 8.700 -12.843 1.00 86.81 559 PRO A N 1
ATOM 4526 C CA . PRO A 1 559 ? 21.735 9.788 -13.583 1.00 86.81 559 PRO A CA 1
ATOM 4527 C C . PRO A 1 559 ? 22.276 10.889 -12.662 1.00 86.81 559 PRO A C 1
ATOM 4529 O O . PRO A 1 559 ? 23.084 11.714 -13.085 1.00 86.81 559 PRO A O 1
ATOM 4532 N N . ARG A 1 560 ? 21.843 10.945 -11.403 1.00 87.19 560 ARG A N 1
ATOM 4533 C CA . ARG A 1 560 ? 22.225 11.966 -10.423 1.00 87.19 560 ARG A CA 1
ATOM 4534 C C . ARG A 1 560 ? 23.425 11.550 -9.587 1.00 87.19 560 ARG A C 1
ATOM 4536 O O . ARG A 1 560 ? 23.998 12.424 -8.931 1.00 87.19 560 ARG A O 1
ATOM 4543 N N . SER A 1 561 ? 23.775 10.267 -9.583 1.00 87.12 561 SER A N 1
ATOM 4544 C CA . SER A 1 561 ? 24.863 9.740 -8.772 1.00 87.12 561 SER A CA 1
ATOM 4545 C C . SER A 1 561 ? 26.178 9.670 -9.542 1.00 87.12 561 SER A C 1
ATOM 4547 O O . SER A 1 561 ? 26.232 9.629 -10.773 1.00 87.12 561 SER A O 1
ATOM 4549 N N . SER A 1 562 ? 27.271 9.699 -8.787 1.00 87.94 562 SER A N 1
ATOM 4550 C CA . SER A 1 562 ? 28.623 9.391 -9.261 1.00 87.94 562 SER A CA 1
ATOM 4551 C C . SER A 1 562 ? 29.120 8.062 -8.690 1.00 87.94 562 SER A C 1
ATOM 4553 O O . SER A 1 562 ? 30.313 7.763 -8.764 1.00 87.94 562 SER A O 1
ATOM 4555 N N . ALA A 1 563 ? 28.226 7.261 -8.108 1.00 91.12 563 ALA A N 1
ATOM 4556 C CA . ALA A 1 563 ? 28.522 5.935 -7.602 1.00 91.12 563 ALA A CA 1
ATOM 4557 C C . ALA A 1 563 ? 27.313 4.997 -7.739 1.00 91.12 563 ALA A C 1
ATOM 4559 O O . ALA A 1 563 ? 26.199 5.440 -7.990 1.00 91.12 563 ALA A O 1
ATOM 4560 N N . SER A 1 564 ? 27.552 3.700 -7.566 1.00 94.25 564 SER A N 1
ATOM 4561 C CA . SER A 1 564 ? 26.495 2.699 -7.442 1.00 94.25 564 SER A CA 1
ATOM 4562 C C . SER A 1 564 ? 25.694 2.897 -6.157 1.00 94.25 564 SER A C 1
ATOM 4564 O O . SER A 1 564 ? 26.271 3.034 -5.071 1.00 94.25 564 SER A O 1
ATOM 4566 N N . GLU A 1 565 ? 24.374 2.866 -6.288 1.00 93.31 565 GLU A N 1
ATOM 4567 C CA . GLU A 1 565 ? 23.422 3.039 -5.194 1.00 93.31 565 GLU A CA 1
ATOM 4568 C C . GLU A 1 565 ? 23.137 1.726 -4.448 1.00 93.31 565 GLU A C 1
ATOM 4570 O O . GLU A 1 565 ? 23.487 0.630 -4.893 1.00 93.31 565 GLU A O 1
ATOM 4575 N N . ALA A 1 566 ? 22.512 1.819 -3.270 1.00 93.44 566 ALA A N 1
ATOM 4576 C CA . ALA A 1 566 ? 22.165 0.660 -2.432 1.00 93.44 566 ALA A CA 1
ATOM 4577 C C . ALA A 1 566 ? 20.972 -0.165 -2.959 1.00 93.44 566 ALA A C 1
ATOM 4579 O O . ALA A 1 566 ? 20.726 -1.279 -2.495 1.00 93.44 566 ALA A O 1
ATOM 4580 N N . ILE A 1 567 ? 20.236 0.401 -3.911 1.00 96.00 567 ILE A N 1
ATOM 4581 C CA . ILE A 1 567 ? 19.021 -0.130 -4.527 1.00 96.00 567 ILE A CA 1
ATOM 4582 C C . ILE A 1 567 ? 18.992 0.292 -6.007 1.00 96.00 567 ILE A C 1
ATOM 4584 O O . ILE A 1 567 ? 19.686 1.251 -6.367 1.00 96.00 567 ILE A O 1
ATOM 4588 N N . PRO A 1 568 ? 18.212 -0.384 -6.871 1.00 97.12 568 PRO A N 1
ATOM 4589 C CA . PRO A 1 568 ? 18.088 -0.014 -8.277 1.00 97.12 568 PRO A CA 1
ATOM 4590 C C . PRO A 1 568 ? 17.634 1.438 -8.456 1.00 97.12 568 PRO A C 1
ATOM 4592 O O . PRO A 1 568 ? 16.810 1.939 -7.688 1.00 97.12 568 PRO A O 1
ATOM 4595 N N . SER A 1 569 ? 18.126 2.098 -9.510 1.00 94.44 569 SER A N 1
ATOM 4596 C CA . SER A 1 569 ? 17.835 3.512 -9.799 1.00 94.44 569 SER A CA 1
ATOM 4597 C C . SER A 1 569 ? 16.338 3.833 -9.801 1.00 94.44 569 SER A C 1
ATOM 4599 O O . SER A 1 569 ? 15.925 4.820 -9.202 1.00 94.44 569 SER A O 1
ATOM 4601 N N . VAL A 1 570 ? 15.504 2.979 -10.404 1.00 96.31 570 VAL A N 1
ATOM 4602 C CA . VAL A 1 570 ? 14.044 3.177 -10.449 1.00 96.31 570 VAL A CA 1
ATOM 4603 C C . VAL A 1 570 ? 13.409 3.230 -9.056 1.00 96.31 570 VAL A C 1
ATOM 4605 O O . VAL A 1 570 ? 12.550 4.075 -8.821 1.00 96.31 570 VAL A O 1
ATOM 4608 N N . VAL A 1 571 ? 13.887 2.413 -8.111 1.00 96.75 571 VAL A N 1
ATOM 4609 C CA . VAL A 1 571 ? 13.432 2.427 -6.710 1.00 96.75 571 VAL A CA 1
ATOM 4610 C C . VAL A 1 571 ? 13.938 3.681 -6.003 1.00 96.75 571 VAL A C 1
ATOM 4612 O O . VAL A 1 571 ? 13.173 4.391 -5.362 1.00 96.75 571 VAL A O 1
ATOM 4615 N N . HIS A 1 572 ? 15.214 4.029 -6.190 1.00 94.06 572 HIS A N 1
ATOM 4616 C CA . HIS A 1 572 ? 15.769 5.252 -5.610 1.00 94.06 572 HIS A CA 1
ATOM 4617 C C . HIS A 1 572 ? 15.061 6.523 -6.115 1.00 94.06 572 HIS A C 1
ATOM 4619 O O . HIS A 1 572 ? 14.847 7.475 -5.361 1.00 94.06 572 HIS A O 1
ATOM 4625 N N . GLN A 1 573 ? 14.675 6.565 -7.393 1.00 92.94 573 GLN A N 1
ATOM 4626 C CA . GLN A 1 573 ? 13.885 7.670 -7.929 1.00 92.94 573 GLN A CA 1
ATOM 4627 C C . GLN A 1 573 ? 12.463 7.680 -7.360 1.00 92.94 573 GLN A C 1
ATOM 4629 O O . GLN A 1 573 ? 11.961 8.780 -7.117 1.00 92.94 573 GLN A O 1
ATOM 4634 N N . ALA A 1 574 ? 11.847 6.515 -7.120 1.00 94.06 574 ALA A N 1
ATOM 4635 C CA . ALA A 1 574 ? 10.544 6.414 -6.463 1.00 94.06 574 ALA A CA 1
ATOM 4636 C C . ALA A 1 574 ? 10.598 7.017 -5.051 1.00 94.06 574 ALA A C 1
ATOM 4638 O O . ALA A 1 574 ? 9.843 7.949 -4.787 1.00 94.06 574 ALA A O 1
ATOM 4639 N N . ASP A 1 575 ? 11.590 6.644 -4.232 1.00 90.94 575 ASP A N 1
ATOM 4640 C CA . ASP A 1 575 ? 11.846 7.238 -2.906 1.00 90.94 575 ASP A CA 1
ATOM 4641 C C . ASP A 1 575 ? 11.933 8.774 -2.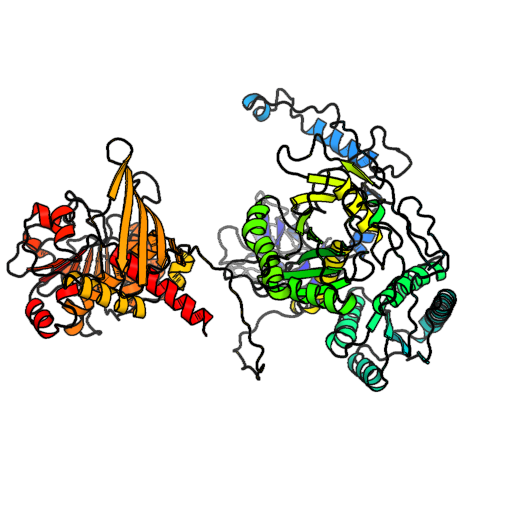970 1.00 90.94 575 ASP A C 1
ATOM 4643 O O . ASP A 1 575 ? 11.319 9.514 -2.195 1.00 90.94 575 ASP A O 1
ATOM 4647 N N . ILE A 1 576 ? 12.733 9.297 -3.907 1.00 88.62 576 ILE A N 1
ATOM 4648 C CA . ILE A 1 576 ? 12.926 10.746 -4.031 1.00 88.62 576 ILE A CA 1
ATOM 4649 C C . ILE A 1 576 ? 11.641 11.438 -4.495 1.00 88.62 576 ILE A C 1
ATOM 4651 O O . ILE A 1 576 ? 11.377 12.574 -4.090 1.00 88.62 576 ILE A O 1
ATOM 4655 N N . ALA A 1 577 ? 10.884 10.813 -5.391 1.00 89.94 577 ALA A N 1
ATOM 4656 C CA . ALA A 1 577 ? 9.617 11.340 -5.866 1.00 89.94 577 ALA A CA 1
ATOM 4657 C C . ALA A 1 577 ? 8.548 11.303 -4.766 1.00 89.94 577 ALA A C 1
ATOM 4659 O O . ALA A 1 577 ? 7.877 12.316 -4.587 1.00 89.94 577 ALA A O 1
ATOM 4660 N N . ALA A 1 578 ? 8.475 10.237 -3.968 1.00 87.12 578 ALA A N 1
ATOM 4661 C CA . ALA A 1 578 ? 7.582 10.122 -2.817 1.00 87.12 578 ALA A CA 1
ATOM 4662 C C . ALA A 1 578 ? 7.872 11.213 -1.779 1.00 87.12 578 ALA A C 1
ATOM 4664 O O . ALA A 1 578 ? 6.969 11.941 -1.375 1.00 87.12 578 ALA A O 1
ATOM 4665 N N . LEU A 1 579 ? 9.147 11.439 -1.438 1.00 83.62 579 LEU A N 1
ATOM 4666 C CA . LEU A 1 579 ? 9.541 12.532 -0.539 1.00 83.62 579 LEU A CA 1
ATOM 4667 C C . LEU A 1 579 ? 9.173 13.918 -1.084 1.00 83.62 579 LEU A C 1
ATOM 4669 O O . LEU A 1 579 ? 8.752 14.784 -0.323 1.00 83.62 579 LEU A O 1
ATOM 4673 N N . LYS A 1 580 ? 9.326 14.149 -2.393 1.00 80.81 580 LYS A N 1
ATOM 4674 C CA . LYS A 1 580 ? 8.914 15.420 -3.011 1.00 80.81 580 LYS A CA 1
ATOM 4675 C C . LYS A 1 580 ? 7.400 15.588 -3.012 1.00 80.81 580 LYS A C 1
ATOM 4677 O O . LYS A 1 580 ? 6.936 16.687 -2.749 1.00 80.81 580 LYS A O 1
ATOM 4682 N N . ALA A 1 581 ? 6.659 14.533 -3.336 1.00 82.88 581 ALA A N 1
ATOM 4683 C CA . ALA A 1 581 ? 5.206 14.548 -3.336 1.00 82.88 581 ALA A CA 1
ATOM 4684 C C . ALA A 1 581 ? 4.680 14.823 -1.925 1.00 82.88 581 ALA A C 1
ATOM 4686 O O . ALA A 1 581 ? 3.849 15.703 -1.746 1.00 82.88 581 ALA A O 1
ATOM 4687 N N . ARG A 1 582 ? 5.255 14.174 -0.909 1.00 79.62 582 ARG A N 1
ATOM 4688 C CA . ARG A 1 582 ? 4.987 14.465 0.502 1.00 79.62 582 ARG A CA 1
ATOM 4689 C C . ARG A 1 582 ? 5.203 15.939 0.834 1.00 79.62 582 ARG A C 1
ATOM 4691 O O . ARG A 1 582 ? 4.310 16.581 1.373 1.00 79.62 582 ARG A O 1
ATOM 4698 N N . ASP A 1 583 ? 6.379 16.469 0.488 1.00 73.81 583 ASP A N 1
ATOM 4699 C CA . ASP A 1 583 ? 6.716 17.872 0.738 1.00 73.81 583 ASP A CA 1
ATOM 4700 C C . ASP A 1 583 ? 5.724 18.826 0.041 1.00 73.81 583 ASP A C 1
ATOM 4702 O O . ASP A 1 583 ? 5.553 19.938 0.527 1.00 73.81 583 ASP A O 1
ATOM 4706 N N . LEU A 1 584 ? 5.083 18.420 -1.065 1.00 71.06 584 LEU A N 1
ATOM 4707 C CA . LEU A 1 584 ? 4.085 19.200 -1.810 1.00 71.06 584 LEU A CA 1
ATOM 4708 C C . LEU A 1 584 ? 2.662 19.082 -1.242 1.00 71.06 584 LEU A C 1
ATOM 4710 O O . LEU A 1 584 ? 1.992 20.101 -1.138 1.00 71.06 584 LEU A O 1
ATOM 4714 N N . PHE A 1 585 ? 2.213 17.874 -0.890 1.00 69.31 585 PHE A N 1
ATOM 4715 C CA . PHE A 1 585 ? 0.811 17.582 -0.562 1.00 69.31 585 PHE A CA 1
ATOM 4716 C C . PHE A 1 585 ? 0.453 17.707 0.924 1.00 69.31 585 PHE A C 1
ATOM 4718 O O . PHE A 1 585 ? -0.721 17.868 1.247 1.00 69.31 585 PHE A O 1
ATOM 4725 N N . TYR A 1 586 ? 1.415 17.608 1.844 1.00 68.06 586 TYR A N 1
ATOM 4726 C CA . TYR A 1 586 ? 1.146 17.739 3.281 1.00 68.06 586 TYR A CA 1
ATOM 4727 C C . TYR A 1 586 ? 1.426 19.174 3.744 1.00 68.06 586 TYR A C 1
ATOM 4729 O O . TYR A 1 586 ? 2.472 19.459 4.329 1.00 68.06 586 TYR A O 1
ATOM 4737 N N . ASP A 1 587 ? 0.494 20.086 3.449 1.00 53.00 587 ASP A N 1
ATOM 4738 C CA . ASP A 1 587 ? 0.590 21.505 3.829 1.00 53.00 587 ASP A CA 1
ATOM 4739 C C . ASP A 1 587 ? 0.466 21.716 5.358 1.00 53.00 587 ASP A C 1
ATOM 4741 O O . ASP A 1 587 ? 1.163 22.553 5.926 1.00 53.00 587 ASP A O 1
ATOM 4745 N N . ASP A 1 588 ? -0.311 20.894 6.076 1.00 46.75 588 ASP A N 1
ATOM 4746 C CA . ASP A 1 588 ? -0.515 21.057 7.531 1.00 46.75 588 ASP A CA 1
ATOM 4747 C C . ASP A 1 588 ? 0.650 20.562 8.407 1.00 46.75 588 ASP A C 1
ATOM 4749 O O . ASP A 1 588 ? 0.831 20.991 9.553 1.00 46.75 588 ASP A O 1
ATOM 4753 N N . GLU A 1 589 ? 1.542 19.726 7.867 1.00 42.84 589 GLU A N 1
ATOM 4754 C CA . GLU A 1 589 ? 2.832 19.481 8.520 1.00 42.84 589 GLU A CA 1
ATOM 4755 C C . GLU A 1 589 ? 3.782 20.683 8.376 1.00 42.84 589 GLU A C 1
ATOM 4757 O O . GLU A 1 589 ? 4.700 20.816 9.192 1.00 42.84 589 GLU A O 1
ATOM 4762 N N . ARG A 1 590 ? 3.525 21.607 7.431 1.00 43.94 590 ARG A N 1
ATOM 4763 C CA . ARG A 1 590 ? 4.217 22.906 7.347 1.00 43.94 590 ARG A CA 1
ATOM 4764 C C . ARG A 1 590 ? 3.714 23.885 8.421 1.00 43.94 590 ARG A C 1
ATOM 4766 O O . ARG A 1 590 ? 4.497 24.690 8.919 1.00 43.94 590 ARG A O 1
ATOM 4773 N N . SER A 1 591 ? 2.445 23.779 8.836 1.00 33.38 591 SER A N 1
ATOM 4774 C CA . SER A 1 591 ? 1.761 24.696 9.768 1.00 33.38 591 SER A CA 1
ATOM 4775 C C . SER A 1 591 ? 1.568 24.162 11.197 1.00 33.38 591 SER A C 1
ATOM 4777 O O . SER A 1 591 ? 1.122 24.908 12.068 1.00 33.38 591 SER A O 1
ATOM 4779 N N . SER A 1 592 ? 2.025 22.949 11.531 1.00 34.94 592 SER A N 1
ATOM 4780 C CA . SER A 1 592 ? 2.074 22.429 12.921 1.00 34.94 592 SER A CA 1
ATOM 4781 C C . SER A 1 592 ? 3.043 23.182 13.873 1.00 34.94 592 SER A C 1
ATOM 4783 O O . SER A 1 592 ? 3.415 22.705 14.952 1.00 34.94 592 SER A O 1
ATOM 4785 N N . ALA A 1 593 ? 3.427 24.408 13.499 1.00 32.47 593 ALA A N 1
ATOM 4786 C CA . ALA A 1 593 ? 3.997 25.445 14.353 1.00 32.47 593 ALA A CA 1
ATOM 4787 C C . ALA A 1 593 ? 3.029 26.614 14.671 1.00 32.47 593 ALA A C 1
ATOM 4789 O O . ALA A 1 593 ? 3.384 27.463 15.493 1.00 32.47 593 ALA A O 1
ATOM 4790 N N . THR A 1 594 ? 1.806 26.670 14.131 1.00 28.84 594 THR A N 1
ATOM 4791 C CA . THR A 1 594 ? 0.861 27.774 14.378 1.00 28.84 594 THR A CA 1
ATOM 4792 C C . THR A 1 594 ? -0.596 27.322 14.541 1.00 28.84 594 THR A C 1
ATOM 4794 O O . THR A 1 594 ? -1.272 26.984 13.582 1.00 28.84 594 THR A O 1
ATOM 4797 N N . SER A 1 595 ? -1.059 27.458 15.794 1.00 26.25 595 SER A N 1
ATOM 4798 C CA . SER A 1 595 ? -2.441 27.652 16.287 1.00 26.25 595 SER A CA 1
ATOM 4799 C C . SER A 1 595 ? -3.477 26.522 16.183 1.00 26.25 595 SER A C 1
ATOM 4801 O O . SER A 1 595 ? -3.860 26.066 15.118 1.00 26.25 595 SER A O 1
ATOM 4803 N N . ALA A 1 596 ? -3.995 26.164 17.361 1.00 29.41 596 ALA A N 1
ATOM 4804 C CA . ALA A 1 596 ? -5.151 25.313 17.597 1.00 29.41 596 ALA A CA 1
ATOM 4805 C C . ALA A 1 596 ? -6.487 26.061 17.417 1.00 29.41 596 ALA A C 1
ATOM 4807 O O . ALA A 1 596 ? -6.554 27.256 17.688 1.00 29.41 596 ALA A O 1
ATOM 4808 N N . GLY A 1 597 ? -7.549 25.298 17.132 1.00 26.73 597 GLY A N 1
ATOM 4809 C CA . GLY A 1 597 ? -8.902 25.522 17.655 1.00 26.73 597 GLY A CA 1
ATOM 4810 C C . GLY A 1 597 ? -9.775 26.566 16.951 1.00 26.73 597 GLY A C 1
ATOM 4811 O O . GLY A 1 597 ? -9.632 27.761 17.174 1.00 26.73 597 GLY A O 1
ATOM 4812 N N . GLY A 1 598 ? -10.789 26.092 16.222 1.00 22.28 598 GLY A N 1
ATOM 4813 C CA . GLY A 1 598 ? -11.936 26.902 15.808 1.00 22.28 598 GLY A CA 1
ATOM 4814 C C . GLY A 1 598 ? -12.921 26.114 14.945 1.00 22.28 598 GLY A C 1
ATOM 4815 O O . GLY A 1 598 ? -12.593 25.729 13.830 1.00 22.28 598 GLY A O 1
ATOM 4816 N N . ARG A 1 599 ? -14.136 25.875 15.454 1.00 29.08 599 ARG A N 1
ATOM 4817 C CA . ARG A 1 599 ? -15.291 25.424 14.656 1.00 29.08 599 ARG A CA 1
ATOM 4818 C C . ARG A 1 599 ? -15.651 26.504 13.629 1.00 29.08 599 ARG A C 1
ATOM 4820 O O . ARG A 1 599 ? -15.873 27.639 14.036 1.00 29.08 599 ARG A O 1
ATOM 4827 N N . SER A 1 600 ? -15.826 26.148 12.357 1.00 22.03 600 SER A N 1
ATOM 4828 C CA . SER A 1 600 ? -16.890 26.687 11.488 1.00 22.03 600 SER A CA 1
ATOM 4829 C C . SER A 1 600 ? -16.978 25.926 10.156 1.00 22.03 600 SER A C 1
ATOM 4831 O O . SER A 1 600 ? -16.095 25.159 9.795 1.00 22.03 600 SER A O 1
ATOM 4833 N N . GLN A 1 601 ? -18.148 26.082 9.545 1.00 24.22 601 GLN A N 1
ATOM 4834 C CA . GLN A 1 601 ? -18.864 25.280 8.552 1.00 24.22 601 GLN A CA 1
ATOM 4835 C C . GLN A 1 601 ? -18.266 25.198 7.131 1.00 24.22 601 GLN A C 1
ATOM 4837 O O . GLN A 1 601 ? -17.397 25.994 6.782 1.00 24.22 601 GLN A O 1
ATOM 4842 N N . PRO A 1 602 ? -18.770 24.257 6.299 1.00 26.53 602 PRO A N 1
ATOM 4843 C CA . PRO A 1 602 ? -18.279 24.024 4.945 1.00 26.53 602 PRO A CA 1
ATOM 4844 C C . PRO A 1 602 ? -18.674 25.173 4.014 1.00 26.53 602 PRO A C 1
ATOM 4846 O O . PRO A 1 602 ? -19.838 25.576 3.968 1.00 26.53 602 PRO A O 1
ATOM 4849 N N . LEU A 1 603 ? -17.713 25.673 3.237 1.00 23.72 603 LEU A N 1
ATOM 4850 C CA . LEU A 1 603 ? -17.979 26.545 2.099 1.00 23.72 603 LEU A CA 1
ATOM 4851 C C . LEU A 1 603 ? -17.765 25.778 0.797 1.00 23.72 603 LEU A C 1
ATOM 4853 O O . LEU A 1 603 ? -16.815 25.016 0.644 1.00 23.72 603 LEU A O 1
ATOM 4857 N N . ARG A 1 604 ? -18.745 25.985 -0.082 1.00 25.45 604 ARG A N 1
ATOM 4858 C CA . ARG A 1 604 ? -19.007 25.312 -1.347 1.00 25.45 604 ARG A CA 1
ATOM 4859 C C . ARG A 1 604 ? -17.864 25.409 -2.355 1.00 25.45 604 ARG A C 1
ATOM 4861 O O . ARG A 1 604 ? -17.225 26.446 -2.509 1.00 25.45 604 ARG A O 1
ATOM 4868 N N . ASP A 1 605 ? -17.773 24.309 -3.084 1.00 30.39 605 ASP A N 1
ATOM 4869 C CA . ASP A 1 605 ? -17.134 24.074 -4.372 1.00 30.39 605 ASP A CA 1
ATOM 4870 C C . ASP A 1 605 ? -17.336 25.204 -5.402 1.00 30.39 605 ASP A C 1
ATOM 4872 O O . ASP A 1 605 ? -18.469 25.658 -5.610 1.00 30.39 605 ASP A O 1
ATOM 4876 N N . PRO A 1 606 ? -16.283 25.574 -6.147 1.00 26.02 606 PRO A N 1
ATOM 4877 C CA . PRO A 1 606 ? -16.399 26.014 -7.521 1.00 26.02 606 PRO A CA 1
ATOM 4878 C C . PRO A 1 606 ? -15.796 24.952 -8.453 1.00 26.02 606 PRO A C 1
ATOM 4880 O O . PRO A 1 606 ? -14.593 24.931 -8.692 1.00 26.02 606 PRO A O 1
ATOM 4883 N N . GLN A 1 607 ? -16.685 24.110 -8.987 1.00 31.56 607 GLN A N 1
ATOM 4884 C CA . GLN A 1 607 ? -16.617 23.466 -10.306 1.00 31.56 607 GLN A CA 1
ATOM 4885 C C . GLN A 1 607 ? -15.224 23.003 -10.777 1.00 31.56 607 GLN A C 1
ATOM 4887 O O . GLN A 1 607 ? -14.542 23.691 -11.537 1.00 31.56 607 GLN A O 1
ATOM 4892 N N . LEU A 1 608 ? -14.877 21.760 -10.438 1.00 25.45 608 LEU A N 1
ATOM 4893 C CA . LEU A 1 608 ? -14.037 20.917 -11.288 1.00 25.45 608 LEU A CA 1
ATOM 4894 C C . LEU A 1 608 ? -14.944 20.223 -12.308 1.00 25.45 608 LEU A C 1
ATOM 4896 O O . LEU A 1 608 ? -15.626 19.251 -12.003 1.00 25.45 608 LEU A O 1
ATOM 4900 N N . SER A 1 609 ? -14.978 20.789 -13.511 1.00 24.14 609 SER A N 1
ATOM 4901 C CA . SER A 1 609 ? -15.582 20.192 -14.697 1.00 24.14 609 SER A CA 1
ATOM 4902 C C . SER A 1 609 ? -14.824 18.931 -15.119 1.00 24.14 609 SER A C 1
ATOM 4904 O O . SER A 1 609 ? -13.614 18.996 -15.344 1.00 24.14 609 SER A O 1
ATOM 4906 N N . ASP A 1 610 ? -15.572 17.839 -15.256 1.00 30.25 610 ASP A N 1
ATOM 4907 C CA . ASP A 1 610 ? -15.393 16.729 -16.195 1.00 30.25 610 ASP A CA 1
ATOM 4908 C C . ASP A 1 610 ? -13.958 16.205 -16.384 1.00 30.25 610 ASP A C 1
ATOM 4910 O O . ASP A 1 610 ? -13.308 16.421 -17.408 1.00 30.25 610 ASP A O 1
ATOM 4914 N N . LEU A 1 611 ? -13.492 15.424 -15.408 1.00 23.73 611 LEU A N 1
ATOM 4915 C CA . LEU A 1 611 ? -12.645 14.266 -15.691 1.00 23.73 611 LEU A CA 1
ATOM 4916 C C . LEU A 1 611 ? -13.436 13.022 -15.287 1.00 23.73 611 LEU A C 1
ATOM 4918 O O . LEU A 1 611 ? -13.660 12.796 -14.099 1.00 23.73 611 LEU A O 1
ATOM 4922 N N . ASP A 1 612 ? -13.845 12.237 -16.283 1.00 23.83 612 ASP A N 1
ATOM 4923 C CA . ASP A 1 612 ? -14.436 10.911 -16.113 1.00 23.83 612 ASP A CA 1
ATOM 4924 C C . ASP A 1 612 ? -13.500 10.023 -15.278 1.00 23.83 612 ASP A C 1
ATOM 4926 O O . ASP A 1 612 ? -12.547 9.417 -15.778 1.00 23.83 612 ASP A O 1
ATOM 4930 N N . PHE A 1 613 ? -13.777 9.929 -13.979 1.00 24.75 613 PHE A N 1
ATOM 4931 C CA . PHE A 1 613 ? -13.210 8.907 -13.113 1.00 24.75 613 PHE A CA 1
ATOM 4932 C C . PHE A 1 613 ? -13.929 7.588 -13.390 1.00 24.75 613 PHE A C 1
ATOM 4934 O O . PHE A 1 613 ? -14.842 7.199 -12.671 1.00 24.75 613 PHE A O 1
ATOM 4941 N N . LYS A 1 614 ? -13.478 6.841 -14.399 1.00 23.80 614 LYS A N 1
ATOM 4942 C CA . LYS A 1 614 ? -13.736 5.397 -14.423 1.00 23.80 614 LYS A CA 1
ATOM 4943 C C . LYS A 1 614 ? -12.788 4.719 -13.441 1.00 23.80 614 LYS A C 1
ATOM 4945 O O . LYS A 1 614 ? -11.724 4.227 -13.813 1.00 23.80 614 LYS A O 1
ATOM 4950 N N . ILE A 1 615 ? -13.181 4.690 -12.168 1.00 26.23 615 ILE A N 1
ATOM 4951 C CA . ILE A 1 615 ? -12.614 3.739 -11.213 1.00 26.23 615 ILE A CA 1
ATOM 4952 C C . ILE A 1 615 ? -13.079 2.355 -11.675 1.00 26.23 615 ILE A C 1
ATOM 4954 O O . ILE A 1 615 ? -14.200 1.932 -11.409 1.00 26.23 615 ILE A O 1
ATOM 4958 N N . LEU A 1 616 ? -12.216 1.630 -12.384 1.00 28.02 616 LEU A N 1
ATOM 4959 C CA . LEU A 1 616 ? -12.358 0.182 -12.492 1.00 28.02 616 LEU A CA 1
ATOM 4960 C C . LEU A 1 616 ? -12.023 -0.401 -11.114 1.00 28.02 616 LEU A C 1
ATOM 4962 O O . LEU A 1 616 ? -10.883 -0.770 -10.837 1.00 28.02 616 LEU A O 1
ATOM 4966 N N . GLU A 1 617 ? -13.015 -0.430 -10.220 1.00 31.94 617 GLU A N 1
ATOM 4967 C CA . GLU A 1 617 ? -12.915 -1.163 -8.963 1.00 31.94 617 GLU A CA 1
ATOM 4968 C C . GLU A 1 617 ? -12.686 -2.642 -9.295 1.00 31.94 617 GLU A C 1
ATOM 4970 O O . GLU A 1 617 ? -13.583 -3.353 -9.769 1.00 31.94 617 GLU A O 1
ATOM 4975 N N . THR A 1 618 ? -11.468 -3.122 -9.025 1.00 34.97 618 THR A N 1
ATOM 4976 C CA . THR A 1 618 ? -11.179 -4.550 -8.882 1.00 34.97 618 THR A CA 1
ATOM 4977 C C . THR A 1 618 ? -12.275 -5.148 -8.018 1.00 34.97 618 THR A C 1
ATOM 4979 O O . THR A 1 618 ? -12.502 -4.673 -6.903 1.00 34.97 618 THR A O 1
ATOM 4982 N N . HIS A 1 619 ? -12.997 -6.124 -8.564 1.00 41.91 619 HIS A N 1
ATOM 4983 C CA . HIS A 1 619 ? -14.205 -6.663 -7.964 1.00 41.91 619 HIS A CA 1
ATOM 4984 C C . HIS A 1 619 ? -13.961 -6.979 -6.486 1.00 41.91 619 HIS A C 1
ATOM 4986 O O . HIS A 1 619 ? -13.232 -7.918 -6.167 1.00 41.91 619 HIS A O 1
ATOM 4992 N N . LYS A 1 620 ? -14.585 -6.226 -5.570 1.00 48.06 620 LYS A N 1
ATOM 4993 C CA . LYS A 1 620 ? -14.845 -6.758 -4.234 1.00 48.06 620 LYS A CA 1
ATOM 4994 C C . LYS A 1 620 ? -15.763 -7.954 -4.444 1.00 48.06 620 LYS A C 1
ATOM 4996 O O . LYS A 1 620 ? -16.971 -7.796 -4.547 1.00 48.06 620 LYS A O 1
ATOM 5001 N N . MET A 1 621 ? -15.180 -9.135 -4.596 1.00 65.00 621 MET A N 1
ATOM 5002 C CA . MET A 1 621 ? -15.951 -10.366 -4.559 1.00 65.00 621 MET A CA 1
ATOM 5003 C C . MET A 1 621 ? -16.306 -10.724 -3.121 1.00 65.00 621 MET A C 1
ATOM 5005 O O . MET A 1 621 ? -17.223 -11.497 -2.963 1.00 65.00 621 MET A O 1
ATOM 5009 N N . TYR A 1 622 ? -15.652 -10.177 -2.088 1.00 84.06 622 TYR A N 1
ATOM 5010 C CA . TYR A 1 622 ? -15.972 -10.480 -0.689 1.00 84.06 622 TYR A CA 1
ATOM 5011 C C . TYR A 1 622 ? -16.457 -9.249 0.092 1.00 84.06 622 TYR A C 1
ATOM 5013 O O . TYR A 1 622 ? -15.774 -8.221 0.125 1.00 84.06 622 TYR A O 1
ATOM 5021 N N . PHE A 1 623 ? -17.612 -9.379 0.743 1.00 85.94 623 PHE A N 1
ATOM 5022 C CA . PHE A 1 623 ? -18.222 -8.404 1.645 1.00 85.94 623 PHE A CA 1
ATOM 5023 C C . PHE A 1 623 ? -18.179 -8.947 3.071 1.00 85.94 623 PHE A C 1
ATOM 5025 O O . PHE A 1 623 ? -18.919 -9.865 3.410 1.00 85.94 623 PHE A O 1
ATOM 5032 N N . ASP A 1 624 ? -17.308 -8.377 3.902 1.00 87.81 624 ASP A N 1
ATOM 5033 C CA . ASP A 1 624 ? -17.288 -8.659 5.339 1.00 87.81 624 ASP A CA 1
ATOM 5034 C C . ASP A 1 624 ? -18.521 -8.075 6.056 1.00 87.81 624 ASP A C 1
ATOM 5036 O O . ASP A 1 624 ? -19.276 -7.292 5.476 1.00 87.81 624 ASP A O 1
ATOM 5040 N N . GLU A 1 625 ? -18.721 -8.446 7.327 1.00 85.62 625 GLU A N 1
ATOM 5041 C CA . GLU A 1 625 ? -19.829 -7.978 8.183 1.00 85.62 625 GLU A CA 1
ATOM 5042 C C . GLU A 1 625 ? -20.031 -6.455 8.094 1.00 85.62 625 GLU A C 1
ATOM 5044 O O . GLU A 1 625 ? -21.140 -5.973 7.872 1.00 85.62 625 GLU A O 1
ATOM 5049 N N . PHE A 1 626 ? -18.944 -5.685 8.181 1.00 84.00 626 PHE A N 1
ATOM 5050 C CA . PHE A 1 626 ? -18.996 -4.228 8.092 1.00 84.00 626 PHE A CA 1
ATOM 5051 C C . PHE A 1 626 ? -19.449 -3.742 6.707 1.00 84.00 626 PHE A C 1
ATOM 5053 O O . PHE A 1 626 ? -20.322 -2.881 6.607 1.00 84.00 626 PHE A O 1
ATOM 5060 N N . SER A 1 627 ? -18.906 -4.319 5.630 1.00 83.94 627 SER A N 1
ATOM 5061 C CA . SER A 1 627 ? -19.271 -3.947 4.260 1.00 83.94 627 SER A CA 1
ATOM 5062 C C . SER A 1 627 ? -20.726 -4.288 3.939 1.00 83.94 627 SER A C 1
ATOM 5064 O O . SER A 1 627 ? -21.388 -3.499 3.269 1.00 83.94 627 SER A O 1
ATOM 5066 N N . VAL A 1 628 ? -21.249 -5.425 4.409 1.00 88.62 628 VAL A N 1
ATOM 5067 C CA . VAL A 1 628 ? -22.680 -5.742 4.262 1.00 88.62 628 VAL A CA 1
ATOM 5068 C C . VAL A 1 628 ? -23.517 -4.708 5.017 1.00 88.62 628 VAL A C 1
ATOM 5070 O O . VAL A 1 628 ? -24.472 -4.169 4.460 1.00 88.62 628 VAL A O 1
ATOM 5073 N N . LYS A 1 629 ? -23.121 -4.366 6.249 1.00 86.75 629 LYS A N 1
ATOM 5074 C CA . LYS A 1 629 ? -23.842 -3.412 7.097 1.00 86.75 629 LYS A CA 1
ATOM 5075 C C . LYS A 1 629 ? -23.959 -2.015 6.481 1.00 86.75 629 LYS A C 1
ATOM 5077 O O . LYS A 1 629 ? -25.009 -1.386 6.590 1.00 86.75 629 LYS A O 1
ATOM 5082 N N . GLU A 1 630 ? -22.900 -1.519 5.850 1.00 84.75 630 GLU A N 1
ATOM 5083 C CA . GLU A 1 630 ? -22.904 -0.186 5.234 1.00 84.75 630 GLU A CA 1
ATOM 5084 C C . GLU A 1 630 ? -23.655 -0.124 3.900 1.00 84.75 630 GLU A C 1
ATOM 5086 O O . GLU A 1 630 ? -24.212 0.919 3.570 1.00 84.75 630 GLU A O 1
ATOM 5091 N N . ASN A 1 631 ? -23.654 -1.212 3.122 1.00 87.31 631 ASN A N 1
ATOM 5092 C CA . ASN A 1 631 ? -24.079 -1.172 1.717 1.00 87.31 631 ASN A CA 1
ATOM 5093 C C . ASN A 1 631 ? -25.434 -1.850 1.456 1.00 87.31 631 ASN A C 1
ATOM 5095 O O . ASN A 1 631 ? -26.028 -1.630 0.404 1.00 87.31 631 ASN A O 1
ATOM 5099 N N . LEU A 1 632 ? -25.953 -2.657 2.387 1.00 92.06 632 LEU A N 1
ATOM 5100 C CA . LEU A 1 632 ? -27.263 -3.294 2.238 1.00 92.06 632 LEU A CA 1
ATOM 5101 C C . LEU A 1 632 ? -28.387 -2.362 2.710 1.00 92.06 632 LEU A C 1
ATOM 5103 O O . LEU A 1 632 ? -28.758 -2.371 3.886 1.00 92.06 632 LEU A O 1
ATOM 5107 N N . SER A 1 633 ? -28.934 -1.568 1.790 1.00 90.56 633 SER A N 1
ATOM 5108 C CA . SER A 1 633 ? -30.054 -0.657 2.065 1.00 90.56 633 SER A CA 1
ATOM 5109 C C . SER A 1 633 ? -31.351 -1.409 2.396 1.00 90.56 633 SER A C 1
ATOM 5111 O O . SER A 1 633 ? -31.710 -2.371 1.713 1.00 90.56 633 SER A O 1
ATOM 5113 N N . LEU A 1 634 ? -32.078 -0.960 3.427 1.00 92.75 634 LEU A N 1
ATOM 5114 C CA . LEU A 1 634 ? -33.280 -1.647 3.914 1.00 92.75 634 LEU A CA 1
ATOM 5115 C C . LEU A 1 634 ? -34.504 -1.465 3.012 1.00 92.75 634 LEU A C 1
ATOM 5117 O O . LEU A 1 634 ? -35.307 -2.387 2.905 1.00 92.75 634 LEU A O 1
ATOM 5121 N N . SER A 1 635 ? -34.660 -0.308 2.357 1.00 91.75 635 SER A N 1
ATOM 5122 C CA . SER A 1 635 ? -35.835 -0.060 1.504 1.00 91.75 635 SER A CA 1
ATOM 5123 C C . SER A 1 635 ? -35.862 -0.980 0.275 1.00 91.75 635 SER A C 1
ATOM 5125 O O . SER A 1 635 ? -36.860 -1.680 0.106 1.00 91.75 635 SER A O 1
ATOM 5127 N N . PRO A 1 636 ? -34.785 -1.086 -0.533 1.00 93.19 636 PRO A N 1
ATOM 5128 C CA . PRO A 1 636 ? -34.757 -2.033 -1.649 1.00 93.19 636 PRO A CA 1
ATOM 5129 C C . PRO A 1 636 ? -34.804 -3.488 -1.170 1.00 93.19 636 PRO A C 1
ATOM 5131 O O . PRO A 1 636 ? -35.444 -4.326 -1.796 1.00 93.19 636 PRO A O 1
ATOM 5134 N N . LEU A 1 637 ? -34.182 -3.794 -0.023 1.00 96.75 637 LEU A N 1
ATOM 5135 C CA . LEU A 1 637 ? -34.264 -5.122 0.587 1.00 96.75 637 LEU A CA 1
ATOM 5136 C C . LEU A 1 637 ? -35.709 -5.516 0.900 1.00 96.75 637 LEU A C 1
ATOM 5138 O O . LEU A 1 637 ? -36.105 -6.637 0.595 1.00 96.75 637 LEU A O 1
ATOM 5142 N N . LEU A 1 638 ? -36.501 -4.608 1.470 1.00 95.81 638 LEU A N 1
ATOM 5143 C CA . LEU A 1 638 ? -37.910 -4.852 1.771 1.00 95.81 638 LEU A CA 1
ATOM 5144 C C . LEU A 1 638 ? -38.727 -5.146 0.502 1.00 95.81 638 LEU A C 1
ATOM 5146 O O . LEU A 1 638 ? -39.579 -6.030 0.522 1.00 95.81 638 LEU A O 1
ATOM 5150 N N . GLU A 1 639 ? -38.459 -4.430 -0.591 1.00 94.88 639 GLU A N 1
ATOM 5151 C CA . GLU A 1 639 ? -39.137 -4.615 -1.881 1.00 94.88 639 GLU A CA 1
ATOM 5152 C C . GLU A 1 639 ? -38.773 -5.949 -2.542 1.00 94.88 639 GLU A C 1
ATOM 5154 O O . GLU A 1 639 ? -39.661 -6.705 -2.935 1.00 94.88 639 GLU A O 1
ATOM 5159 N N . VAL A 1 640 ? -37.480 -6.280 -2.617 1.00 96.12 640 VAL A N 1
ATOM 5160 C CA . VAL A 1 640 ? -37.027 -7.544 -3.218 1.00 96.12 640 VAL A CA 1
ATOM 5161 C C . VAL A 1 640 ? -37.467 -8.739 -2.374 1.00 96.12 640 VAL A C 1
ATOM 5163 O O . VAL A 1 640 ? -37.882 -9.747 -2.940 1.00 96.12 640 VAL A O 1
ATOM 5166 N N . LEU A 1 641 ? -37.450 -8.630 -1.038 1.00 96.94 641 LEU A N 1
ATOM 5167 C CA . LEU A 1 641 ? -37.994 -9.665 -0.152 1.00 96.94 641 LEU A CA 1
ATOM 5168 C C . LEU A 1 641 ? -39.487 -9.896 -0.393 1.00 96.94 641 LEU A C 1
ATOM 5170 O O . LEU A 1 641 ? -39.916 -11.046 -0.452 1.00 96.94 641 LEU A O 1
ATOM 5174 N N . ALA A 1 642 ? -40.270 -8.826 -0.552 1.00 96.06 642 ALA A N 1
ATOM 5175 C CA . ALA A 1 642 ? -41.690 -8.948 -0.850 1.00 96.06 642 ALA A CA 1
ATOM 5176 C C . ALA A 1 642 ? -41.925 -9.681 -2.183 1.00 96.06 642 ALA A C 1
ATOM 5178 O O . ALA A 1 642 ? -42.718 -10.616 -2.240 1.00 96.06 642 ALA A O 1
ATOM 5179 N N . ASP A 1 643 ? -41.184 -9.322 -3.230 1.00 95.75 643 ASP A N 1
ATOM 5180 C CA . ASP A 1 643 ? -41.274 -9.984 -4.534 1.00 95.75 643 ASP A CA 1
ATOM 5181 C C . ASP A 1 643 ? -40.915 -11.480 -4.473 1.00 95.75 643 ASP A C 1
ATOM 5183 O O . ASP A 1 643 ? -41.705 -12.319 -4.910 1.00 95.75 643 ASP A O 1
ATOM 5187 N N . VAL A 1 644 ? -39.757 -11.846 -3.903 1.00 95.62 644 VAL A N 1
ATOM 5188 C CA . VAL A 1 644 ? -39.329 -13.260 -3.874 1.00 95.62 644 VAL A CA 1
ATOM 5189 C C . VAL A 1 644 ? -40.256 -14.123 -3.016 1.00 95.62 644 VAL A C 1
ATOM 5191 O O . VAL A 1 644 ? -40.542 -15.257 -3.393 1.00 95.62 644 VAL A O 1
ATOM 5194 N N . LEU A 1 645 ? -40.766 -13.594 -1.896 1.00 95.75 645 LEU A N 1
ATOM 5195 C CA . LEU A 1 645 ? -41.719 -14.309 -1.043 1.00 95.75 645 LEU A CA 1
ATOM 5196 C C . LEU A 1 645 ? -43.063 -14.480 -1.753 1.00 95.75 645 LEU A C 1
ATOM 5198 O O . LEU A 1 645 ? -43.626 -15.572 -1.727 1.00 95.75 645 LEU A O 1
ATOM 5202 N N . HIS A 1 646 ? -43.557 -13.437 -2.428 1.00 95.44 646 HIS A N 1
ATOM 5203 C CA . HIS A 1 646 ? -44.789 -13.517 -3.209 1.00 95.44 646 HIS A CA 1
ATOM 5204 C C . HIS A 1 646 ? -44.691 -14.588 -4.298 1.00 95.44 646 HIS A C 1
ATOM 5206 O O . HIS A 1 646 ? -45.537 -15.480 -4.368 1.00 95.44 646 HIS A O 1
ATOM 5212 N N . ARG A 1 647 ? -43.629 -14.547 -5.112 1.00 95.19 647 ARG A N 1
ATOM 5213 C CA . ARG A 1 647 ? -43.409 -15.521 -6.191 1.00 95.19 647 ARG A CA 1
ATOM 5214 C C . ARG A 1 647 ? -43.221 -16.941 -5.667 1.00 95.19 647 ARG A C 1
ATOM 5216 O O . ARG A 1 647 ? -43.794 -17.868 -6.239 1.00 95.19 647 ARG A O 1
ATOM 5223 N N . TYR A 1 648 ? -42.508 -17.115 -4.553 1.00 94.50 648 TYR A N 1
ATOM 5224 C CA . TYR A 1 648 ? -42.371 -18.420 -3.904 1.00 94.50 648 TYR A CA 1
ATOM 5225 C C . TYR A 1 648 ? -43.731 -19.001 -3.496 1.00 94.50 648 TYR A C 1
ATOM 5227 O O . TYR A 1 648 ? -44.059 -20.121 -3.888 1.00 94.50 648 TYR A O 1
ATOM 5235 N N . SER A 1 649 ? -44.567 -18.228 -2.795 1.00 94.00 649 SER A N 1
ATOM 5236 C CA . SER A 1 649 ? -45.902 -18.680 -2.378 1.00 94.00 649 SER A CA 1
ATOM 5237 C C . SER A 1 649 ? -46.884 -18.869 -3.537 1.00 94.00 649 SER A C 1
ATOM 5239 O O . SER A 1 649 ? -47.889 -19.565 -3.400 1.00 94.00 649 SER A O 1
ATOM 5241 N N . LYS A 1 650 ? -46.613 -18.270 -4.703 1.00 93.06 650 LYS A N 1
ATOM 5242 C CA . LYS A 1 650 ? -47.348 -18.532 -5.952 1.00 93.06 650 LYS A CA 1
ATOM 5243 C C . LYS A 1 650 ? -46.805 -19.721 -6.746 1.00 93.06 650 LYS A C 1
ATOM 5245 O O . LYS A 1 650 ? -47.364 -20.025 -7.798 1.00 93.06 650 LYS A O 1
ATOM 5250 N N . HIS A 1 651 ? -45.775 -20.402 -6.242 1.00 92.69 651 HIS A N 1
ATOM 5251 C CA . HIS A 1 651 ? -45.093 -21.506 -6.916 1.00 92.69 651 HIS A CA 1
ATOM 5252 C C . HIS A 1 651 ? -44.573 -21.122 -8.310 1.00 92.69 651 HIS A C 1
ATOM 5254 O O . HIS A 1 651 ? -44.731 -21.875 -9.274 1.00 92.69 651 HIS A O 1
ATOM 5260 N N . ASP A 1 652 ? -43.977 -19.933 -8.423 1.00 94.56 652 ASP A N 1
ATOM 5261 C CA . ASP A 1 652 ? -43.350 -19.478 -9.662 1.00 94.56 652 ASP A CA 1
ATOM 5262 C C . ASP A 1 652 ? -42.239 -20.460 -10.092 1.00 94.56 652 ASP A C 1
ATOM 5264 O O . ASP A 1 652 ? -41.300 -20.691 -9.328 1.00 94.56 652 ASP A O 1
ATOM 5268 N N . PRO A 1 653 ? -42.301 -21.036 -11.309 1.00 93.12 653 PRO A N 1
ATOM 5269 C CA . PRO A 1 653 ? -41.326 -22.025 -11.768 1.00 93.12 653 PRO A CA 1
ATOM 5270 C C . PRO A 1 653 ? -39.921 -21.448 -11.990 1.00 93.12 653 PRO A C 1
ATOM 5272 O O . PRO A 1 653 ? -38.972 -22.211 -12.154 1.00 93.12 653 PRO A O 1
ATOM 5275 N N . SER A 1 654 ? -39.771 -20.121 -12.040 1.00 93.31 654 SER A N 1
ATOM 5276 C CA . SER A 1 654 ? -38.471 -19.464 -12.187 1.00 93.31 654 SER A CA 1
ATOM 5277 C C . SER A 1 654 ? -37.653 -19.445 -10.894 1.00 93.31 654 SER A C 1
ATOM 5279 O O . SER A 1 654 ? -36.445 -19.185 -10.958 1.00 93.31 654 SER A O 1
ATOM 5281 N N . LEU A 1 655 ? -38.292 -19.730 -9.754 1.00 94.12 655 LEU A N 1
ATOM 5282 C CA . LEU A 1 655 ? -37.716 -19.669 -8.421 1.00 94.12 655 LEU A CA 1
ATOM 5283 C C . LEU A 1 655 ? -37.721 -21.064 -7.790 1.00 94.12 655 LEU A C 1
ATOM 5285 O O . LEU A 1 655 ? -38.765 -21.678 -7.589 1.00 94.12 655 LEU A O 1
ATOM 5289 N N . GLU A 1 656 ? -36.537 -21.569 -7.453 1.00 92.06 656 GLU A N 1
ATOM 5290 C CA . GLU A 1 656 ? -36.381 -22.892 -6.851 1.00 92.06 656 GLU A CA 1
ATOM 5291 C C . GLU A 1 656 ? -35.522 -22.801 -5.588 1.00 92.06 656 GLU A C 1
ATOM 5293 O O . GLU A 1 656 ? -34.447 -22.193 -5.562 1.00 92.06 656 GLU A O 1
ATOM 5298 N N . GLN A 1 657 ? -36.009 -23.433 -4.523 1.00 90.81 657 GLN A N 1
ATOM 5299 C CA . GLN A 1 657 ? -35.312 -23.575 -3.254 1.00 90.81 657 GLN A CA 1
ATOM 5300 C C . GLN A 1 657 ? -35.546 -24.989 -2.712 1.00 90.81 657 GLN A C 1
ATOM 5302 O O . GLN A 1 657 ? -36.615 -25.256 -2.161 1.00 90.81 657 GLN A O 1
ATOM 5307 N N . PRO A 1 658 ? -34.566 -25.897 -2.806 1.00 87.75 658 PRO A N 1
ATOM 5308 C CA . PRO A 1 658 ? -34.642 -27.161 -2.091 1.00 87.75 658 PRO A CA 1
ATOM 5309 C C . PRO A 1 658 ? -34.500 -26.948 -0.577 1.00 87.75 658 PRO A C 1
ATOM 5311 O O . PRO A 1 658 ? -33.984 -25.932 -0.100 1.00 87.75 658 PRO A O 1
ATOM 5314 N N . LEU A 1 659 ? -34.899 -27.957 0.197 1.00 81.00 659 LEU A N 1
ATOM 5315 C CA . LEU A 1 659 ? -34.596 -2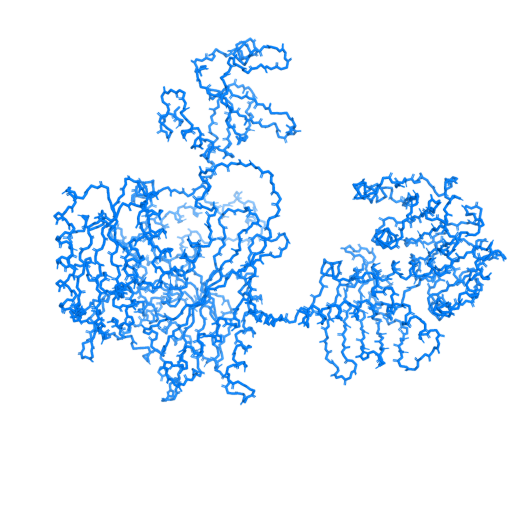8.001 1.626 1.00 81.00 659 LEU A CA 1
ATOM 5316 C C . LEU A 1 659 ? -33.086 -27.960 1.876 1.00 81.00 659 LEU A C 1
ATOM 5318 O O . LEU A 1 659 ? -32.285 -28.516 1.117 1.00 81.00 659 LEU A O 1
ATOM 5322 N N . ARG A 1 660 ? -32.702 -27.323 2.985 1.00 85.88 660 ARG A N 1
ATOM 5323 C CA . ARG A 1 660 ? -31.299 -27.187 3.380 1.00 85.88 660 ARG A CA 1
ATOM 5324 C C . ARG A 1 660 ? -30.636 -28.557 3.533 1.00 85.88 660 ARG A C 1
ATOM 5326 O O . ARG A 1 660 ? -31.157 -29.449 4.200 1.00 85.88 660 ARG A O 1
ATOM 5333 N N . SER A 1 661 ? -29.452 -28.712 2.952 1.00 87.31 661 SER A N 1
ATOM 5334 C CA . SER A 1 661 ? -28.634 -29.912 3.134 1.00 87.31 661 SER A CA 1
ATOM 5335 C C . SER A 1 661 ? -27.839 -29.795 4.429 1.00 87.31 661 SER A C 1
ATOM 5337 O O . SER A 1 661 ? -27.109 -28.820 4.604 1.00 87.31 661 SER A O 1
ATOM 5339 N N . ILE A 1 662 ? -27.965 -30.779 5.322 1.00 87.25 662 ILE A N 1
ATOM 5340 C CA . ILE A 1 662 ? -27.300 -30.795 6.632 1.00 87.25 662 ILE A CA 1
ATOM 5341 C C . ILE A 1 662 ? -26.286 -31.939 6.669 1.00 87.25 662 ILE A C 1
ATOM 5343 O O . ILE A 1 662 ? -26.644 -33.107 6.537 1.00 87.25 662 ILE A O 1
ATOM 5347 N N . LEU A 1 663 ? -25.018 -31.598 6.886 1.00 88.31 663 LEU A N 1
ATOM 5348 C CA . LEU A 1 663 ? -23.924 -32.545 7.074 1.00 88.31 663 LEU A CA 1
ATOM 5349 C C . LEU A 1 663 ? -23.461 -32.487 8.531 1.00 88.31 663 LEU A C 1
ATOM 5351 O O . LEU A 1 663 ? -22.778 -31.548 8.938 1.00 88.31 663 LEU A O 1
ATOM 5355 N N . SER A 1 664 ? -23.856 -33.482 9.324 1.00 86.12 664 SER A N 1
ATOM 5356 C CA . SER A 1 664 ? -23.518 -33.570 10.747 1.00 86.12 664 SER A CA 1
ATOM 5357 C C . SER A 1 664 ? -22.066 -33.994 10.994 1.00 86.12 664 SER A C 1
ATOM 5359 O O . SER A 1 664 ? -21.530 -34.867 10.316 1.00 86.12 664 SER A O 1
ATOM 5361 N N . ILE A 1 665 ? -21.458 -33.427 12.033 1.00 82.69 665 ILE A N 1
ATOM 5362 C CA . ILE A 1 665 ? -20.104 -33.698 12.527 1.00 82.69 665 ILE A CA 1
ATOM 5363 C C . ILE A 1 665 ? -20.227 -34.097 14.009 1.00 82.69 665 ILE A C 1
ATOM 5365 O O . ILE A 1 665 ? -20.971 -33.457 14.748 1.00 82.69 665 ILE A O 1
ATOM 5369 N N . ASN A 1 666 ? -19.501 -35.134 14.450 1.00 67.75 666 ASN A N 1
ATOM 5370 C CA . ASN A 1 666 ? -19.409 -35.594 15.850 1.00 67.75 666 ASN A CA 1
ATOM 5371 C C . ASN A 1 666 ? -20.769 -35.741 16.574 1.00 67.75 666 ASN A C 1
ATOM 5373 O O . ASN A 1 666 ? -21.184 -34.858 17.318 1.00 67.75 666 ASN A O 1
ATOM 5377 N N . ASN A 1 667 ? -21.454 -36.877 16.402 1.00 60.72 667 ASN A N 1
ATOM 5378 C CA . ASN A 1 667 ? -22.705 -37.196 17.117 1.00 60.72 667 ASN A CA 1
ATOM 5379 C C . ASN A 1 667 ? -23.831 -36.146 16.960 1.00 60.72 667 ASN A C 1
ATOM 5381 O O . ASN A 1 667 ? -24.599 -35.918 17.888 1.00 60.72 667 ASN A O 1
ATOM 5385 N N . GLN A 1 668 ? -23.950 -35.533 15.775 1.00 64.06 668 GLN A N 1
ATOM 5386 C CA . GLN A 1 668 ? -25.046 -34.624 15.385 1.00 64.06 668 GLN A CA 1
ATOM 5387 C C . GLN A 1 668 ? -25.109 -33.258 16.092 1.00 64.06 668 GLN A C 1
ATOM 5389 O O . GLN A 1 668 ? -26.044 -32.500 15.838 1.00 64.06 668 GLN A O 1
ATOM 5394 N N . GLN A 1 669 ? -24.124 -32.889 16.916 1.00 66.62 669 GLN A N 1
ATOM 5395 C CA . GLN A 1 669 ? -24.126 -31.578 17.582 1.00 66.62 669 GLN A CA 1
ATOM 5396 C C . GLN A 1 669 ? -23.623 -30.438 16.686 1.00 66.62 669 GLN A C 1
ATOM 5398 O O . GLN A 1 669 ? -24.178 -29.338 16.730 1.00 66.62 669 GLN A O 1
ATOM 5403 N N . ASN A 1 670 ? -22.616 -30.708 15.852 1.00 85.69 670 ASN A N 1
ATOM 5404 C CA . ASN A 1 670 ? -22.050 -29.739 14.915 1.00 85.69 670 ASN A CA 1
ATOM 5405 C C . ASN A 1 670 ? -22.502 -30.066 13.492 1.00 85.69 670 ASN A C 1
ATOM 5407 O O . ASN A 1 670 ? -22.710 -31.235 13.161 1.00 85.69 670 ASN A O 1
ATOM 5411 N N . ALA A 1 671 ? -22.638 -29.064 12.627 1.00 87.62 671 ALA A N 1
ATOM 5412 C CA . ALA A 1 671 ? -23.045 -29.307 11.246 1.00 87.62 671 ALA A CA 1
ATOM 5413 C C . ALA A 1 671 ? -22.513 -28.265 10.260 1.00 87.62 671 ALA A C 1
ATOM 5415 O O . ALA A 1 671 ? -22.318 -27.103 10.609 1.00 87.62 671 ALA A O 1
ATOM 5416 N N . LEU A 1 672 ? -22.338 -28.686 9.008 1.00 90.00 672 LEU A N 1
ATOM 5417 C CA . LEU A 1 672 ? -22.267 -27.813 7.838 1.00 90.00 672 LEU A CA 1
ATOM 5418 C C . LEU A 1 672 ? -23.644 -27.809 7.167 1.00 90.00 672 LEU A C 1
ATOM 5420 O O . LEU A 1 672 ? -24.205 -28.874 6.906 1.00 90.00 672 LEU A O 1
ATOM 5424 N N . LEU A 1 673 ? -24.190 -26.626 6.904 1.00 89.69 673 LEU A N 1
ATOM 5425 C CA . LEU A 1 673 ? -25.478 -26.446 6.253 1.00 89.69 673 LEU A CA 1
ATOM 5426 C C . LEU A 1 673 ? -25.284 -25.697 4.938 1.00 89.69 673 LEU A C 1
ATOM 5428 O O . LEU A 1 673 ? -24.719 -24.603 4.926 1.00 89.69 673 LEU A O 1
ATOM 5432 N N . ASN A 1 674 ? -25.815 -26.272 3.861 1.00 93.00 674 ASN A N 1
ATOM 5433 C CA . ASN A 1 674 ? -25.861 -25.650 2.543 1.00 93.00 674 ASN A CA 1
ATOM 5434 C C . ASN A 1 674 ? -27.313 -25.351 2.175 1.00 93.00 674 ASN A C 1
ATOM 5436 O O . ASN A 1 674 ? -28.168 -26.239 2.206 1.00 93.00 674 ASN A O 1
ATOM 5440 N N . LEU A 1 675 ? -27.576 -24.101 1.817 1.00 94.00 675 LEU A N 1
ATOM 5441 C CA . LEU A 1 675 ? -28.887 -23.591 1.443 1.00 94.00 675 LEU A CA 1
ATOM 5442 C C . LEU A 1 675 ? -28.791 -22.991 0.032 1.00 94.00 675 LEU A C 1
ATOM 5444 O O . LEU A 1 675 ? -28.543 -21.788 -0.097 1.00 94.00 675 LEU A O 1
ATOM 5448 N N . PRO A 1 676 ? -28.882 -23.816 -1.025 1.00 95.25 676 PRO A N 1
ATOM 5449 C CA . PRO A 1 676 ? -28.897 -23.327 -2.395 1.00 95.25 676 PRO A CA 1
ATOM 5450 C C . PRO A 1 676 ? -30.290 -22.809 -2.779 1.00 95.25 676 PRO A C 1
ATOM 5452 O O . PRO A 1 676 ? -31.303 -23.298 -2.285 1.00 95.25 676 PRO A O 1
ATOM 5455 N N . CYS A 1 677 ? -30.337 -21.831 -3.676 1.00 95.81 677 CYS A N 1
ATOM 5456 C CA . CYS A 1 677 ? -31.553 -21.357 -4.331 1.00 95.81 677 CYS A CA 1
ATOM 5457 C C . CYS A 1 677 ? -31.222 -20.682 -5.667 1.00 95.81 677 CYS A C 1
ATOM 5459 O O . CYS A 1 677 ? -30.083 -20.273 -5.917 1.00 95.81 677 CYS A O 1
ATOM 5461 N N . ILE A 1 678 ? -32.221 -20.562 -6.533 1.00 95.50 678 ILE A N 1
ATOM 5462 C CA . ILE A 1 678 ? -32.098 -19.939 -7.850 1.00 95.50 678 ILE A CA 1
ATOM 5463 C C . ILE A 1 678 ? -33.335 -19.096 -8.154 1.00 95.50 678 ILE A C 1
ATOM 5465 O O . ILE A 1 678 ? -34.446 -19.462 -7.784 1.00 95.50 678 ILE A O 1
ATOM 5469 N N . ASP A 1 679 ? -33.116 -17.971 -8.830 1.00 96.06 679 ASP A N 1
ATOM 5470 C CA . ASP A 1 679 ? -34.135 -17.096 -9.401 1.00 96.06 679 ASP A CA 1
ATOM 5471 C C . ASP A 1 679 ? -33.727 -16.762 -10.841 1.00 96.06 679 ASP A C 1
ATOM 5473 O O . ASP A 1 679 ? -32.959 -15.833 -11.118 1.00 96.06 679 ASP A O 1
ATOM 5477 N N . THR A 1 680 ? -34.210 -17.579 -11.772 1.00 92.56 680 THR A N 1
ATOM 5478 C CA . THR A 1 680 ? -33.886 -17.453 -13.199 1.00 92.56 680 THR A CA 1
ATOM 5479 C C . THR A 1 680 ? -34.527 -16.225 -13.842 1.00 92.56 680 THR A C 1
ATOM 5481 O O . THR A 1 680 ? -33.975 -15.701 -14.807 1.00 92.56 680 THR A O 1
ATOM 5484 N N . GLN A 1 681 ? -35.634 -15.711 -13.291 1.00 91.94 681 GLN A N 1
ATOM 5485 C CA . GLN A 1 681 ? -36.282 -14.495 -13.784 1.00 91.94 681 GLN A CA 1
ATOM 5486 C C . GLN A 1 681 ? -35.416 -13.263 -13.512 1.00 91.94 681 GLN A C 1
ATOM 5488 O O . GLN A 1 681 ? -35.237 -12.429 -14.401 1.00 91.94 681 GLN A O 1
ATOM 5493 N N . ARG A 1 682 ? -34.842 -13.162 -12.306 1.00 91.31 682 ARG A N 1
ATOM 5494 C CA . ARG A 1 682 ? -33.871 -12.104 -11.972 1.00 91.31 682 ARG A CA 1
ATOM 5495 C C . ARG A 1 682 ? -32.460 -12.399 -12.483 1.00 91.31 682 ARG A C 1
ATOM 5497 O O . ARG A 1 682 ? -31.618 -11.510 -12.509 1.00 91.31 682 ARG A O 1
ATOM 5504 N N . GLY A 1 683 ? -32.195 -13.627 -12.923 1.00 94.00 683 GLY A N 1
ATOM 5505 C CA . GLY A 1 683 ? -30.918 -14.014 -13.512 1.00 94.00 683 GLY A CA 1
ATOM 5506 C C . GLY A 1 683 ? -29.843 -14.391 -12.488 1.00 94.00 683 GLY A C 1
ATOM 5507 O O . GLY A 1 683 ? -28.661 -14.418 -12.847 1.00 94.00 683 GLY A O 1
ATOM 5508 N N . TYR A 1 684 ? -30.209 -14.770 -11.261 1.00 96.44 684 TYR A N 1
ATOM 5509 C CA . TYR A 1 684 ? -29.266 -15.050 -10.173 1.00 96.44 684 TYR A CA 1
ATOM 5510 C C . TYR A 1 684 ? -29.438 -16.443 -9.557 1.00 96.44 684 TYR A C 1
ATOM 5512 O O . TYR A 1 684 ? -30.527 -17.003 -9.513 1.00 96.44 684 TYR A O 1
ATOM 5520 N N . MET A 1 685 ? -28.348 -16.997 -9.031 1.00 96.06 685 MET A N 1
ATOM 5521 C CA . MET A 1 685 ? -28.361 -18.180 -8.166 1.00 96.06 685 MET A CA 1
ATOM 5522 C C . MET A 1 685 ? -27.486 -17.940 -6.941 1.00 96.06 685 MET A C 1
ATOM 5524 O O . MET A 1 685 ? -26.490 -17.221 -7.010 1.00 96.06 685 MET A O 1
ATOM 5528 N N . CYS A 1 686 ? -27.856 -18.524 -5.811 1.00 96.12 686 CYS A N 1
ATOM 5529 C CA . CYS A 1 686 ? -27.219 -18.278 -4.528 1.00 96.12 686 CYS A CA 1
ATOM 5530 C C . CYS A 1 686 ? -27.010 -19.585 -3.767 1.00 96.12 686 CYS A C 1
ATOM 5532 O O . CYS A 1 686 ? -27.841 -20.490 -3.810 1.00 96.12 686 CYS A O 1
ATOM 5534 N N . VAL A 1 687 ? -25.902 -19.675 -3.035 1.00 96.12 687 VAL A N 1
ATOM 5535 C CA . VAL A 1 687 ? -25.724 -20.692 -1.998 1.00 96.12 687 VAL A CA 1
ATOM 5536 C C . VAL A 1 687 ? -25.238 -20.038 -0.716 1.00 96.12 687 VAL A C 1
ATOM 5538 O O . VAL A 1 687 ? -24.200 -19.371 -0.693 1.00 96.12 687 VAL A O 1
ATOM 5541 N N . LYS A 1 688 ? -25.986 -20.246 0.369 1.00 96.75 688 LYS A N 1
ATOM 5542 C CA . LYS A 1 688 ? -25.509 -19.953 1.719 1.00 96.75 688 LYS A CA 1
ATOM 5543 C C . LYS A 1 688 ? -24.892 -21.207 2.318 1.00 96.75 688 LYS A C 1
ATOM 5545 O O . LYS A 1 688 ? -25.561 -22.231 2.447 1.00 96.75 688 LYS A O 1
ATOM 5550 N N . THR A 1 689 ? -23.640 -21.088 2.731 1.00 95.69 689 THR A N 1
ATOM 5551 C CA . THR A 1 689 ? -22.870 -22.151 3.371 1.00 95.69 689 THR A CA 1
ATOM 5552 C C . THR A 1 689 ? -22.505 -21.694 4.770 1.00 95.69 689 THR A C 1
ATOM 5554 O O . THR A 1 689 ? -21.731 -20.749 4.919 1.00 95.69 689 THR A O 1
ATOM 5557 N N . ILE A 1 690 ? -23.058 -22.348 5.792 1.00 93.06 690 ILE A N 1
ATOM 5558 C CA . ILE A 1 690 ? -22.791 -22.020 7.197 1.00 93.06 690 ILE A CA 1
ATOM 5559 C C . ILE A 1 690 ? -22.358 -23.246 7.987 1.00 93.06 690 ILE A C 1
ATOM 5561 O O . ILE A 1 690 ? -22.852 -24.352 7.785 1.00 93.06 690 ILE A O 1
ATOM 5565 N N . THR A 1 691 ? -21.465 -23.041 8.939 1.00 91.06 691 THR A N 1
ATOM 5566 C CA . THR A 1 691 ? -21.173 -23.992 10.002 1.00 91.06 691 THR A CA 1
ATOM 5567 C C . THR A 1 691 ? -21.997 -23.642 11.236 1.00 91.06 691 THR A C 1
ATOM 5569 O O . THR A 1 691 ? -22.236 -22.475 11.529 1.00 91.06 691 THR A O 1
ATOM 5572 N N . SER A 1 692 ? -22.454 -24.658 11.965 1.00 86.00 692 SER A N 1
ATOM 5573 C CA . SER A 1 692 ? -23.116 -24.522 13.262 1.00 86.00 692 SER A CA 1
ATOM 5574 C C . SER A 1 692 ? -22.335 -25.327 14.294 1.00 86.00 692 SER A C 1
ATOM 5576 O O . SER A 1 692 ? -22.265 -26.552 14.197 1.00 86.00 692 SER A O 1
ATOM 5578 N N . PHE A 1 693 ? -21.723 -24.621 15.242 1.00 85.69 693 PHE A N 1
ATOM 5579 C CA . PHE A 1 693 ? -20.916 -25.157 16.337 1.00 85.69 693 PHE A CA 1
ATOM 5580 C C . PHE A 1 693 ? -21.378 -24.512 17.652 1.00 85.69 693 PHE A C 1
ATOM 5582 O O . PHE A 1 693 ? -20.797 -23.516 18.074 1.00 85.69 693 PHE A O 1
ATOM 5589 N N . PRO A 1 694 ? -22.427 -25.041 18.311 1.00 72.06 694 PRO A N 1
ATOM 5590 C CA . PRO A 1 694 ? -23.053 -24.405 19.477 1.00 72.06 694 PRO A CA 1
ATOM 5591 C C . PRO A 1 694 ? -22.101 -24.096 20.645 1.00 72.06 694 PRO A C 1
ATOM 5593 O O . PRO A 1 694 ? -22.359 -23.173 21.413 1.00 72.06 694 PRO A O 1
ATOM 5596 N N . GLU A 1 695 ? -21.010 -24.854 20.776 1.00 76.31 695 GLU A N 1
ATOM 5597 C CA . GLU A 1 695 ? -20.020 -24.709 21.852 1.00 76.31 695 GLU A CA 1
ATOM 5598 C C . GLU A 1 695 ? -18.873 -23.727 21.529 1.00 76.31 695 GLU A C 1
ATOM 5600 O O . GLU A 1 695 ? -18.095 -23.383 22.418 1.00 76.31 695 GLU A O 1
ATOM 5605 N N . ILE A 1 696 ? -18.743 -23.268 20.278 1.00 75.12 696 ILE A N 1
ATOM 5606 C CA . ILE A 1 696 ? -17.679 -22.352 19.828 1.00 75.12 696 ILE A CA 1
ATOM 5607 C C . ILE A 1 696 ? -18.299 -20.989 19.519 1.00 75.12 696 ILE A C 1
ATOM 5609 O O . ILE A 1 696 ? -19.404 -20.914 19.001 1.00 75.12 696 ILE A O 1
ATOM 5613 N N . LEU A 1 697 ? -17.605 -19.890 19.826 1.00 66.94 697 LEU A N 1
ATOM 5614 C CA . LEU A 1 697 ? -18.050 -18.543 19.456 1.00 66.94 697 LEU A CA 1
ATOM 5615 C C . LEU A 1 697 ? -17.227 -18.004 18.265 1.00 66.94 697 LEU A C 1
ATOM 5617 O O . LEU A 1 697 ? -15.998 -18.018 18.351 1.00 66.94 697 LEU A O 1
ATOM 5621 N N . PRO A 1 698 ? -17.865 -17.489 17.191 1.00 72.94 698 PRO A N 1
ATOM 5622 C CA . PRO A 1 698 ? -19.313 -17.457 16.978 1.00 72.94 698 PRO A CA 1
ATOM 5623 C C . PRO A 1 698 ? -19.882 -18.857 16.688 1.00 72.94 698 PRO A C 1
ATOM 5625 O O . PRO A 1 698 ? -19.271 -19.652 15.981 1.00 72.94 698 PRO A O 1
ATOM 5628 N N . ALA A 1 699 ? -21.078 -19.137 17.217 1.00 72.12 699 ALA A N 1
ATOM 5629 C CA . ALA A 1 699 ? -21.721 -20.451 17.087 1.00 72.12 699 ALA A CA 1
ATOM 5630 C C . ALA A 1 699 ? -22.210 -20.758 15.668 1.00 72.12 699 ALA A C 1
ATOM 5632 O O . ALA A 1 699 ? -22.489 -21.910 15.337 1.00 72.12 699 ALA A O 1
ATOM 5633 N N . ILE A 1 700 ? -22.342 -19.723 14.841 1.00 81.69 700 ILE A N 1
ATOM 5634 C CA . ILE A 1 700 ? -22.660 -19.826 13.424 1.00 81.69 700 ILE A CA 1
ATOM 5635 C C . ILE A 1 700 ? -21.668 -18.948 12.676 1.00 81.69 700 ILE A C 1
ATOM 5637 O O . ILE A 1 700 ? -21.498 -17.782 13.037 1.00 81.69 700 ILE A O 1
ATOM 5641 N N . ASP A 1 701 ? -21.045 -19.495 11.640 1.00 87.19 701 ASP A N 1
ATOM 5642 C CA . ASP A 1 701 ? -20.158 -18.751 10.749 1.00 87.19 701 ASP A CA 1
ATOM 5643 C C . ASP A 1 701 ? -20.328 -19.231 9.308 1.00 87.19 701 ASP A C 1
ATOM 5645 O O . ASP A 1 701 ? -20.774 -20.354 9.079 1.00 87.19 701 ASP A O 1
ATOM 5649 N N . GLY A 1 702 ? -20.015 -18.397 8.320 1.00 92.56 702 GLY A N 1
ATOM 5650 C CA . GLY A 1 702 ? -20.159 -18.798 6.922 1.00 92.56 702 GLY A CA 1
ATOM 5651 C C . GLY A 1 702 ? -20.346 -17.654 5.941 1.00 92.56 702 GLY A C 1
ATOM 5652 O O . GLY A 1 702 ? -20.205 -16.480 6.279 1.00 92.56 702 GLY A O 1
ATOM 5653 N N . VAL A 1 703 ? -20.684 -18.016 4.704 1.00 96.25 703 VAL A N 1
ATOM 5654 C CA . VAL A 1 703 ? -20.773 -17.083 3.576 1.00 96.25 703 VAL A CA 1
ATOM 5655 C C . VAL A 1 703 ? -22.009 -17.321 2.712 1.00 96.25 703 VAL A C 1
ATOM 5657 O O . VAL A 1 703 ? -22.528 -18.434 2.626 1.00 96.25 703 VAL A O 1
ATOM 5660 N N . VAL A 1 704 ? -22.453 -16.266 2.036 1.00 97.25 704 VAL A N 1
ATOM 5661 C CA . VAL A 1 704 ? -23.469 -16.283 0.979 1.00 97.25 704 VAL A CA 1
ATOM 5662 C C . VAL A 1 704 ? -22.769 -15.996 -0.340 1.00 97.25 704 VAL A C 1
ATOM 5664 O O . VAL A 1 704 ? -22.187 -14.928 -0.491 1.00 97.25 704 VAL A O 1
ATOM 5667 N N . SER A 1 705 ? -22.797 -16.934 -1.284 1.00 96.19 705 SER A N 1
ATOM 5668 C CA . SER A 1 705 ? -22.183 -16.769 -2.609 1.00 96.19 705 SER A CA 1
ATOM 5669 C C . SER A 1 705 ? -23.263 -16.563 -3.668 1.00 96.19 705 SER A C 1
ATOM 5671 O O . SER A 1 705 ? -24.112 -17.436 -3.840 1.00 96.19 705 SER A O 1
ATOM 5673 N N . LEU A 1 706 ? -23.219 -15.433 -4.376 1.00 96.31 706 LEU A N 1
ATOM 5674 C CA . LEU A 1 706 ? -24.124 -15.072 -5.469 1.00 96.31 706 LEU A CA 1
ATOM 5675 C C . LEU A 1 706 ? -23.446 -15.308 -6.818 1.00 96.31 706 LEU A C 1
ATOM 5677 O O . LEU A 1 706 ? -22.323 -14.856 -7.038 1.00 96.31 706 LEU A O 1
ATOM 5681 N N . PHE A 1 707 ? -24.153 -15.930 -7.751 1.00 94.44 707 PHE A N 1
ATOM 5682 C CA . PHE A 1 707 ? -23.700 -16.186 -9.111 1.00 94.44 707 PHE A CA 1
ATOM 5683 C C . PHE A 1 707 ? -24.748 -15.720 -10.122 1.00 94.44 707 PHE A C 1
ATOM 5685 O O . PHE A 1 707 ? -25.941 -15.638 -9.831 1.00 94.44 707 PHE A O 1
ATOM 5692 N N . ASN A 1 708 ? -24.302 -15.462 -11.344 1.00 90.50 708 ASN A N 1
ATOM 5693 C CA . ASN A 1 708 ? -25.169 -15.202 -12.481 1.00 90.50 708 ASN A CA 1
ATOM 5694 C C . ASN A 1 708 ? -25.699 -16.534 -13.031 1.00 90.50 708 ASN A C 1
ATOM 5696 O O . ASN A 1 708 ? -24.918 -17.365 -13.498 1.00 90.50 708 ASN A O 1
ATOM 5700 N N . SER A 1 709 ? -27.015 -16.732 -12.998 1.00 91.75 709 SER A N 1
ATOM 5701 C CA . SER A 1 709 ? -27.650 -17.984 -13.440 1.00 91.75 709 SER A CA 1
ATOM 5702 C C . SER A 1 709 ? -27.513 -18.247 -14.947 1.00 91.75 709 SER A C 1
ATOM 5704 O O . SER A 1 709 ? -27.529 -19.401 -15.360 1.00 91.75 709 SER A O 1
ATOM 5706 N N . ASN A 1 710 ? -27.303 -17.208 -15.767 1.00 87.50 710 ASN A N 1
ATOM 5707 C CA . ASN A 1 710 ? -27.190 -17.345 -17.222 1.00 87.50 710 ASN A CA 1
ATOM 5708 C C . ASN A 1 710 ? -25.812 -17.851 -17.674 1.00 87.50 710 ASN A C 1
ATOM 5710 O O . ASN A 1 710 ? -25.705 -18.463 -18.733 1.00 87.50 710 ASN A O 1
ATOM 5714 N N . ASN A 1 711 ? -24.742 -17.568 -16.919 1.00 81.62 711 ASN A N 1
ATOM 5715 C CA . ASN A 1 711 ? -23.369 -17.892 -17.338 1.00 81.62 711 ASN A CA 1
ATOM 5716 C C . ASN A 1 711 ? -22.491 -18.555 -16.262 1.00 81.62 711 ASN A C 1
ATOM 5718 O O . ASN A 1 711 ? -21.329 -18.853 -16.530 1.00 81.62 711 ASN A O 1
ATOM 5722 N N . GLY A 1 712 ? -23.007 -18.781 -15.054 1.00 81.06 712 GLY A N 1
ATOM 5723 C CA . GLY A 1 712 ? -22.272 -19.449 -13.979 1.00 81.06 712 GLY A CA 1
ATOM 5724 C C . GLY A 1 712 ? -21.245 -18.584 -13.247 1.00 81.06 712 GLY A C 1
ATOM 5725 O O . GLY A 1 712 ? -20.586 -19.070 -12.329 1.00 81.06 712 GLY A O 1
ATOM 5726 N N . ARG A 1 713 ? -21.073 -17.311 -13.623 1.00 83.00 713 ARG A N 1
ATOM 5727 C CA . ARG A 1 713 ? -20.046 -16.438 -13.041 1.00 83.00 713 ARG A CA 1
ATOM 5728 C C . ARG A 1 713 ? -20.383 -16.086 -11.595 1.00 83.00 713 ARG A C 1
ATOM 5730 O O . ARG A 1 713 ? -21.467 -15.579 -11.326 1.00 83.00 713 ARG A O 1
ATOM 5737 N N . LEU A 1 714 ? -19.421 -16.263 -10.689 1.00 88.19 714 LEU A N 1
ATOM 5738 C CA . LEU A 1 714 ? -19.495 -15.728 -9.328 1.00 88.19 714 LEU A CA 1
ATOM 5739 C C . LEU A 1 714 ? -19.528 -14.193 -9.376 1.00 88.19 714 LEU A C 1
ATOM 5741 O O . LEU A 1 714 ? -18.675 -13.566 -10.006 1.00 88.19 714 LEU A O 1
ATOM 5745 N N . LEU A 1 715 ? -20.517 -13.601 -8.715 1.00 88.12 715 LEU A N 1
ATOM 5746 C CA . LEU A 1 715 ? -20.763 -12.162 -8.683 1.00 88.12 715 LEU A CA 1
ATOM 5747 C C . LEU A 1 715 ? -20.317 -11.541 -7.360 1.00 88.12 715 LEU A C 1
ATOM 5749 O O . LEU A 1 715 ? -19.623 -10.524 -7.378 1.00 88.12 715 LEU A O 1
ATOM 5753 N N . LEU A 1 716 ? -20.676 -12.162 -6.230 1.00 91.44 716 LEU A N 1
ATOM 5754 C CA . LEU A 1 716 ? -20.236 -11.750 -4.895 1.00 91.44 716 LEU A CA 1
ATOM 5755 C C . LEU A 1 716 ? -20.223 -12.921 -3.901 1.00 91.44 716 LEU A C 1
ATOM 5757 O O . LEU A 1 716 ? -20.873 -13.941 -4.101 1.00 91.44 716 LEU A O 1
ATOM 5761 N N . ILE A 1 717 ? -19.523 -12.724 -2.796 1.00 94.06 717 ILE A N 1
ATOM 5762 C CA . ILE A 1 717 ? -19.483 -13.520 -1.577 1.00 94.06 717 ILE A CA 1
ATOM 5763 C C . ILE A 1 717 ? -19.697 -12.530 -0.426 1.00 94.06 717 ILE A C 1
ATOM 5765 O O . ILE A 1 717 ? -19.017 -11.509 -0.363 1.00 94.06 717 ILE A O 1
ATOM 5769 N N . ALA A 1 718 ? -20.635 -12.790 0.474 1.00 94.62 718 ALA A N 1
ATOM 5770 C CA . ALA A 1 718 ? -20.931 -11.931 1.620 1.00 94.62 718 ALA A CA 1
ATOM 5771 C C . ALA A 1 718 ? -20.913 -12.715 2.932 1.00 94.62 718 ALA A C 1
ATOM 5773 O O . ALA A 1 718 ? -21.194 -13.914 2.946 1.00 94.62 718 ALA A O 1
ATOM 5774 N N . ASP A 1 719 ? -20.610 -12.030 4.033 1.00 94.75 719 ASP A N 1
ATOM 5775 C CA . ASP A 1 719 ? -20.718 -12.573 5.386 1.00 94.75 719 ASP A CA 1
ATOM 5776 C C . ASP A 1 719 ? -22.159 -13.033 5.658 1.00 94.75 719 ASP A C 1
ATOM 5778 O O . ASP A 1 719 ? -23.115 -12.254 5.590 1.00 94.75 719 ASP A O 1
ATOM 5782 N N . ALA A 1 720 ? -22.327 -14.324 5.955 1.00 94.00 720 ALA A N 1
ATOM 5783 C CA . ALA A 1 720 ? -23.655 -14.900 6.126 1.00 94.00 720 ALA A CA 1
ATOM 5784 C C . ALA A 1 720 ? -24.348 -14.443 7.412 1.00 94.00 720 ALA A C 1
ATOM 5786 O O . ALA A 1 720 ? -25.581 -14.471 7.460 1.00 94.00 720 ALA A O 1
ATOM 5787 N N . LYS A 1 721 ? -23.602 -14.041 8.450 1.00 91.69 721 LYS A N 1
ATOM 5788 C CA . LYS A 1 721 ? -24.178 -13.636 9.739 1.00 91.69 721 LYS A CA 1
ATOM 5789 C C . LYS A 1 721 ? -24.884 -12.299 9.583 1.00 91.69 721 LYS A C 1
ATOM 5791 O O . LYS A 1 721 ? -26.049 -12.205 9.961 1.00 91.69 721 LYS A O 1
ATOM 5796 N N . GLU A 1 722 ? -24.228 -11.313 8.970 1.00 93.75 722 GLU A N 1
ATOM 5797 C CA . GLU A 1 722 ? -24.836 -9.993 8.750 1.00 93.75 722 GLU A CA 1
ATOM 5798 C C . GLU A 1 722 ? -25.969 -10.053 7.721 1.00 93.75 722 GLU A C 1
ATOM 5800 O O . GLU A 1 722 ? -27.032 -9.477 7.963 1.00 93.75 722 GLU A O 1
ATOM 5805 N N . ILE A 1 723 ? -25.798 -10.804 6.619 1.00 94.94 723 ILE A N 1
ATOM 5806 C CA . ILE A 1 723 ? -26.885 -11.028 5.649 1.00 94.94 723 ILE A CA 1
ATOM 5807 C C . ILE A 1 723 ? -28.102 -11.616 6.363 1.00 94.94 723 ILE A C 1
ATOM 5809 O O . ILE A 1 723 ? -29.188 -11.046 6.275 1.00 94.94 723 ILE A O 1
ATOM 5813 N N . THR A 1 724 ? -27.915 -12.704 7.123 1.00 92.94 724 THR A N 1
ATOM 5814 C CA . THR A 1 724 ? -29.001 -13.370 7.858 1.00 92.94 724 THR A CA 1
ATOM 5815 C C . THR A 1 724 ? -29.630 -12.432 8.888 1.00 92.94 724 THR A C 1
ATOM 5817 O O . THR A 1 724 ? -30.852 -12.402 9.012 1.00 92.94 724 THR A O 1
ATOM 5820 N N . ALA A 1 725 ? -28.833 -11.652 9.621 1.00 93.38 725 ALA A N 1
ATOM 5821 C CA . ALA A 1 725 ? -29.330 -10.715 10.625 1.00 93.38 725 ALA A CA 1
ATOM 5822 C C . ALA A 1 725 ? -30.253 -9.656 10.004 1.00 93.38 725 ALA A C 1
ATOM 5824 O O . ALA A 1 725 ? -31.391 -9.492 10.449 1.00 93.38 725 ALA A O 1
ATOM 5825 N N . ARG A 1 726 ? -29.802 -8.994 8.933 1.00 94.88 726 ARG A N 1
ATOM 5826 C CA . ARG A 1 726 ? -30.571 -7.937 8.263 1.00 94.88 726 ARG A CA 1
ATOM 5827 C C . ARG A 1 726 ? -31.807 -8.468 7.563 1.00 94.88 726 ARG A C 1
ATOM 5829 O O . ARG A 1 726 ? -32.892 -7.939 7.772 1.00 94.88 726 ARG A O 1
ATOM 5836 N N . ARG A 1 727 ? -31.670 -9.522 6.756 1.00 95.69 727 ARG A N 1
ATOM 5837 C CA . ARG A 1 727 ? -32.804 -10.062 5.993 1.00 95.69 727 ARG A CA 1
ATOM 5838 C C . ARG A 1 727 ? -33.894 -10.624 6.903 1.00 95.69 727 ARG A C 1
ATOM 5840 O O . ARG A 1 727 ? -35.059 -10.344 6.659 1.00 95.69 727 ARG A O 1
ATOM 5847 N N . THR A 1 728 ? -33.533 -11.310 7.994 1.00 95.50 728 THR A N 1
ATOM 5848 C CA . THR A 1 728 ? -34.521 -11.867 8.941 1.00 95.50 728 THR A CA 1
ATOM 5849 C C . THR A 1 728 ? -35.311 -10.744 9.608 1.00 95.50 728 THR A C 1
ATOM 5851 O O . THR A 1 728 ? -36.537 -10.777 9.632 1.00 95.50 728 THR A O 1
ATOM 5854 N N . ALA A 1 729 ? -34.619 -9.705 10.086 1.00 97.00 729 ALA A N 1
ATOM 5855 C CA . ALA A 1 729 ? -35.262 -8.534 10.672 1.00 97.00 729 ALA A CA 1
ATOM 5856 C C . ALA A 1 729 ? -36.177 -7.802 9.672 1.00 97.00 729 ALA A C 1
ATOM 5858 O O . ALA A 1 729 ? -37.275 -7.380 10.039 1.00 97.00 729 ALA A O 1
ATOM 5859 N N . THR A 1 730 ? -35.769 -7.691 8.405 1.00 97.44 730 THR A N 1
ATOM 5860 C CA . THR A 1 730 ? -36.577 -7.056 7.353 1.00 97.44 730 THR A CA 1
ATOM 5861 C C . THR A 1 730 ? -37.809 -7.877 6.977 1.00 97.44 730 THR A C 1
ATOM 5863 O O . THR A 1 730 ? -38.872 -7.292 6.784 1.00 97.44 730 THR A O 1
ATOM 5866 N N . VAL A 1 731 ? -37.730 -9.212 6.945 1.00 97.38 731 VAL A N 1
ATOM 5867 C CA . VAL A 1 731 ? -38.913 -10.071 6.742 1.00 97.38 731 VAL A CA 1
ATOM 5868 C C . VAL A 1 731 ? -39.884 -9.969 7.925 1.00 97.38 731 VAL A C 1
ATOM 5870 O O . VAL A 1 731 ? -41.083 -9.805 7.707 1.00 97.38 731 VAL A O 1
ATOM 5873 N N . SER A 1 732 ? -39.392 -9.955 9.170 1.00 97.75 732 SER A N 1
ATOM 5874 C CA . SER A 1 732 ? -40.231 -9.677 10.352 1.00 97.75 732 SER A CA 1
ATOM 5875 C C . SER A 1 732 ? -40.920 -8.313 10.253 1.00 97.75 732 SER A C 1
ATOM 5877 O O . SER A 1 732 ? -42.095 -8.156 10.597 1.00 97.75 732 SER A O 1
ATOM 5879 N N . PHE A 1 733 ? -40.212 -7.299 9.749 1.00 97.44 733 PHE A N 1
ATOM 5880 C CA . PHE A 1 733 ? -40.806 -5.987 9.514 1.00 97.44 733 PHE A CA 1
ATOM 5881 C C . PHE A 1 733 ? -41.848 -6.017 8.388 1.00 97.44 733 PHE A C 1
ATOM 5883 O O . PHE A 1 733 ? -42.888 -5.376 8.517 1.00 97.44 733 PHE A O 1
ATOM 5890 N N . LEU A 1 734 ? -41.628 -6.783 7.315 1.00 96.31 734 LEU A N 1
ATOM 5891 C CA . LEU A 1 734 ? -42.608 -6.974 6.242 1.00 96.31 734 LEU A CA 1
ATOM 5892 C C . LEU A 1 734 ? -43.903 -7.604 6.771 1.00 96.31 734 LEU A C 1
ATOM 5894 O O . LEU A 1 734 ? -44.986 -7.086 6.495 1.00 96.31 734 LEU A O 1
ATOM 5898 N N . ALA A 1 735 ? -43.800 -8.658 7.585 1.00 95.81 735 ALA A N 1
ATOM 5899 C CA . ALA A 1 735 ? -44.951 -9.258 8.258 1.00 95.81 735 ALA A CA 1
ATOM 5900 C C . ALA A 1 735 ? -45.679 -8.239 9.141 1.00 95.81 735 ALA A C 1
ATOM 5902 O O . ALA A 1 735 ? -46.894 -8.065 9.030 1.00 95.81 735 ALA A O 1
ATOM 5903 N N . THR A 1 736 ? -44.919 -7.475 9.926 1.00 95.69 736 THR A N 1
ATOM 5904 C CA . THR A 1 736 ? -45.454 -6.398 10.768 1.00 95.69 736 THR A CA 1
ATOM 5905 C C . THR A 1 736 ? -46.171 -5.330 9.940 1.00 95.69 736 THR A C 1
ATOM 5907 O O . THR A 1 736 ? -47.248 -4.864 10.318 1.00 95.69 736 THR A O 1
ATOM 5910 N N . LYS A 1 737 ? -45.613 -4.950 8.787 1.00 92.69 737 LYS A N 1
ATOM 5911 C CA . LYS A 1 737 ? -46.191 -3.963 7.868 1.00 92.69 737 LYS A CA 1
ATOM 5912 C C . LYS A 1 737 ? -47.542 -4.417 7.327 1.00 92.69 737 LYS A C 1
ATOM 5914 O O . LYS A 1 737 ? -48.473 -3.617 7.310 1.00 92.69 737 LYS A O 1
ATOM 5919 N N . LEU A 1 738 ? -47.654 -5.682 6.929 1.00 91.81 738 LEU A N 1
ATOM 5920 C CA . LEU A 1 738 ? -48.884 -6.246 6.367 1.00 91.81 738 LEU A CA 1
ATOM 5921 C C . LEU A 1 738 ? -49.961 -6.487 7.433 1.00 91.81 738 LEU A C 1
ATOM 5923 O O . LEU A 1 738 ? -51.138 -6.233 7.184 1.00 91.81 738 LEU A O 1
ATOM 5927 N N . LEU A 1 739 ? -49.564 -6.956 8.619 1.00 91.88 739 LEU A N 1
ATOM 5928 C CA . LEU A 1 739 ? -50.494 -7.477 9.627 1.00 91.88 739 LEU A CA 1
ATOM 5929 C C . LEU A 1 739 ? -50.808 -6.497 10.763 1.00 91.88 739 LEU A C 1
ATOM 5931 O O . LEU A 1 739 ? -51.854 -6.631 11.397 1.00 91.88 739 LEU A O 1
ATOM 5935 N N . ALA A 1 740 ? -49.942 -5.514 11.022 1.00 90.81 740 ALA A N 1
ATOM 5936 C CA . ALA A 1 740 ? -50.063 -4.630 12.182 1.00 90.81 740 ALA A CA 1
ATOM 5937 C C . ALA A 1 740 ? -50.062 -3.138 11.819 1.00 90.81 740 ALA A C 1
ATOM 5939 O O . ALA A 1 740 ? -50.952 -2.404 12.253 1.00 90.81 740 ALA A O 1
ATOM 5940 N N . LEU A 1 741 ? -49.092 -2.667 11.020 1.00 85.56 741 LEU A N 1
ATOM 5941 C CA . LEU A 1 741 ? -48.815 -1.225 10.889 1.00 85.56 741 LEU A CA 1
ATOM 5942 C C . LEU A 1 741 ? -49.991 -0.411 10.339 1.00 85.56 741 LEU A C 1
ATOM 5944 O O . LEU A 1 741 ? -50.195 0.710 10.793 1.00 85.56 741 LEU A O 1
ATOM 5948 N N . ASN A 1 742 ? -50.807 -0.972 9.440 1.00 78.31 742 ASN A N 1
ATOM 5949 C CA . ASN A 1 742 ? -51.991 -0.287 8.896 1.00 78.31 742 ASN A CA 1
ATOM 5950 C C . ASN A 1 742 ? -53.012 0.128 9.977 1.00 78.31 742 ASN A C 1
ATOM 5952 O O . ASN A 1 742 ? -53.869 0.975 9.726 1.00 78.31 742 ASN A O 1
ATOM 5956 N N . LYS A 1 743 ? -52.927 -0.457 11.178 1.00 76.88 743 LYS A N 1
ATOM 5957 C CA . LYS A 1 743 ? -53.819 -0.192 12.318 1.00 76.88 743 LYS A CA 1
ATOM 5958 C C . LYS A 1 743 ? -53.169 0.660 13.400 1.00 76.88 743 LYS A C 1
ATOM 5960 O O . LYS A 1 743 ? -53.865 1.169 14.279 1.00 76.88 743 LYS A O 1
ATOM 5965 N N . LEU A 1 744 ? -51.848 0.821 13.351 1.00 82.62 744 LEU A N 1
ATOM 5966 C CA . LEU A 1 744 ? -51.099 1.550 14.361 1.00 82.62 744 LEU A CA 1
ATOM 5967 C C . LEU A 1 744 ? -51.040 3.032 14.013 1.00 82.62 744 LEU A C 1
ATOM 5969 O O . LEU A 1 744 ? -50.696 3.433 12.906 1.00 82.62 744 LEU A O 1
ATOM 5973 N N . LYS A 1 745 ? -51.335 3.870 15.005 1.00 73.06 745 LYS A N 1
ATOM 5974 C CA . LYS A 1 745 ? -50.996 5.291 14.948 1.00 73.06 745 LYS A CA 1
ATOM 5975 C C . LYS A 1 745 ? -49.590 5.447 15.512 1.00 73.06 745 LYS A C 1
ATOM 5977 O O . LYS A 1 745 ? -49.367 5.077 16.663 1.00 73.06 745 LYS A O 1
ATOM 5982 N N . ASN A 1 746 ? -48.673 6.022 14.732 1.00 71.75 746 ASN A N 1
ATOM 5983 C CA . ASN A 1 746 ? -47.253 6.183 15.094 1.00 71.75 746 ASN A CA 1
ATOM 5984 C C . ASN A 1 746 ? -47.041 6.786 16.499 1.00 71.75 746 ASN A C 1
ATOM 5986 O O . ASN A 1 746 ? -46.064 6.477 17.169 1.00 71.75 746 ASN A O 1
ATOM 5990 N N . GLU A 1 747 ? -47.965 7.628 16.965 1.00 73.38 747 GLU A N 1
ATOM 5991 C CA . GLU A 1 747 ? -47.912 8.288 18.277 1.00 73.38 747 GLU A CA 1
ATOM 5992 C C . GLU A 1 747 ? -48.125 7.344 19.472 1.00 73.38 747 GLU A C 1
ATOM 5994 O O . GLU A 1 747 ? -47.706 7.677 20.574 1.00 73.38 747 GLU A O 1
ATOM 5999 N N . ASN A 1 748 ? -48.722 6.163 19.268 1.00 84.50 748 ASN A N 1
ATOM 6000 C CA . ASN A 1 748 ? -49.049 5.216 20.342 1.00 84.50 748 ASN A CA 1
ATOM 6001 C C . ASN A 1 748 ? -48.416 3.828 20.163 1.00 84.50 748 ASN A C 1
ATOM 6003 O O . ASN A 1 748 ? -48.616 2.977 21.019 1.00 84.50 748 ASN A O 1
ATOM 6007 N N . ALA A 1 749 ? -47.666 3.595 19.084 1.00 92.69 749 ALA A N 1
ATOM 6008 C CA . ALA A 1 749 ? -47.153 2.270 18.748 1.00 92.69 749 ALA A CA 1
ATOM 6009 C C . ALA A 1 749 ? -46.069 1.784 19.731 1.00 92.69 749 ALA A C 1
ATOM 6011 O O . ALA A 1 749 ? -45.070 2.477 19.959 1.00 92.69 749 ALA A O 1
ATOM 6012 N N . VAL A 1 750 ? -46.234 0.574 20.268 1.00 96.00 750 VAL A N 1
ATOM 6013 C CA . VAL A 1 750 ? -45.318 -0.058 21.231 1.00 96.00 750 VAL A CA 1
ATOM 6014 C C . VAL A 1 750 ? -44.685 -1.322 20.645 1.00 96.00 750 VAL A C 1
ATOM 6016 O O . VAL A 1 750 ? -45.392 -2.260 20.274 1.00 96.00 750 VAL A O 1
ATOM 6019 N N . LEU A 1 751 ? -43.351 -1.367 20.622 1.00 97.25 751 LEU A N 1
ATOM 6020 C CA . LEU A 1 751 ? -42.554 -2.525 20.201 1.00 97.25 751 LEU A CA 1
ATOM 6021 C C . LEU A 1 751 ? -41.906 -3.201 21.409 1.00 97.25 751 LEU A C 1
ATOM 6023 O O . LEU A 1 751 ? -41.318 -2.525 22.247 1.00 97.25 751 LEU A O 1
ATOM 6027 N N . THR A 1 752 ? -41.914 -4.528 21.452 1.00 97.88 752 THR A N 1
ATOM 6028 C CA . THR A 1 752 ? -41.156 -5.312 22.433 1.00 97.88 752 THR A CA 1
ATOM 6029 C C . THR A 1 752 ? -40.203 -6.271 21.731 1.00 97.88 752 THR A C 1
ATOM 6031 O O . THR A 1 752 ? -40.615 -7.011 20.843 1.00 97.88 752 THR A O 1
ATOM 6034 N N . ILE A 1 753 ? -38.933 -6.293 22.141 1.00 97.56 753 ILE A N 1
ATOM 6035 C CA . ILE A 1 753 ? -37.923 -7.246 21.664 1.00 97.56 753 ILE A CA 1
ATOM 6036 C C . ILE A 1 753 ? -37.514 -8.163 22.817 1.00 97.56 753 ILE A C 1
ATOM 6038 O O . ILE A 1 753 ? -36.991 -7.719 23.841 1.00 97.56 753 ILE A O 1
ATOM 6042 N N . ILE A 1 754 ? -37.732 -9.460 22.618 1.00 95.88 754 ILE A N 1
ATOM 6043 C CA . ILE A 1 754 ? -37.391 -10.544 23.537 1.00 95.88 754 ILE A CA 1
ATOM 6044 C C . ILE A 1 754 ? -36.195 -11.300 22.960 1.00 95.88 754 ILE A C 1
ATOM 6046 O O . ILE A 1 754 ? -36.308 -12.014 21.972 1.00 95.88 754 ILE A O 1
ATOM 6050 N N . GLY A 1 755 ? -35.033 -11.147 23.592 1.00 93.62 755 GLY A N 1
ATOM 6051 C CA . GLY A 1 755 ? -33.757 -11.703 23.145 1.00 93.62 755 GLY A CA 1
ATOM 6052 C C . GLY A 1 755 ? -32.861 -10.645 22.502 1.00 93.62 755 GLY A C 1
ATOM 6053 O O . GLY A 1 755 ? -32.878 -10.453 21.293 1.00 93.62 755 GLY A O 1
ATOM 6054 N N . CYS A 1 756 ? -32.007 -10.003 23.302 1.00 92.88 756 CYS A N 1
ATOM 6055 C CA . CYS A 1 756 ? -31.154 -8.879 22.880 1.00 92.88 756 CYS A CA 1
ATOM 6056 C C . CYS A 1 756 ? -29.785 -9.304 22.300 1.00 92.88 756 CYS A C 1
ATOM 6058 O O . CYS A 1 756 ? -28.780 -8.634 22.521 1.00 92.88 756 CYS A O 1
ATOM 6060 N N . GLY A 1 757 ? -29.729 -10.444 21.602 1.00 89.25 757 GLY A N 1
ATOM 6061 C CA . GLY A 1 757 ? -28.531 -10.920 20.895 1.00 89.25 757 GLY A CA 1
ATOM 6062 C C . GLY A 1 757 ? -28.371 -10.295 19.501 1.00 89.25 757 GLY A C 1
ATOM 6063 O O . GLY A 1 757 ? -28.913 -9.227 19.227 1.00 89.25 757 GLY A O 1
ATOM 6064 N N . VAL A 1 758 ? -27.672 -10.989 18.593 1.00 88.31 758 VAL A N 1
ATOM 6065 C CA . VAL A 1 758 ? -27.456 -10.538 17.198 1.00 88.31 758 VAL A CA 1
ATOM 6066 C C . VAL A 1 758 ? -28.781 -10.220 16.493 1.00 88.31 758 VAL A C 1
ATOM 6068 O O . VAL A 1 758 ? -28.952 -9.119 15.977 1.00 88.31 758 VAL A O 1
ATOM 6071 N N . GLN A 1 759 ? -29.751 -11.142 16.545 1.00 91.50 759 GLN A N 1
ATOM 6072 C CA . GLN A 1 759 ? -31.066 -10.939 15.928 1.00 91.50 759 GLN A CA 1
ATOM 6073 C C . GLN A 1 759 ? -31.864 -9.821 16.607 1.00 91.50 759 GLN A C 1
ATOM 6075 O O . GLN A 1 759 ? -32.426 -8.985 15.911 1.00 91.50 759 GLN A O 1
ATOM 6080 N N . GLY A 1 760 ? -31.873 -9.738 17.942 1.00 94.31 760 GLY A N 1
ATOM 6081 C CA . GLY A 1 760 ? -32.564 -8.654 18.652 1.00 94.31 760 GLY A CA 1
ATOM 6082 C C . GLY A 1 760 ? -32.028 -7.266 18.306 1.00 94.31 760 GLY A C 1
ATOM 6083 O O . GLY A 1 760 ? -32.805 -6.339 18.096 1.00 94.31 760 GLY A O 1
ATOM 6084 N N . ARG A 1 761 ? -30.702 -7.130 18.175 1.00 93.94 761 ARG A N 1
ATOM 6085 C CA . ARG A 1 761 ? -30.067 -5.891 17.706 1.00 93.94 761 ARG A CA 1
ATOM 6086 C C . ARG A 1 761 ? -30.481 -5.552 16.274 1.00 93.94 761 ARG A C 1
ATOM 6088 O O . ARG A 1 761 ? -30.868 -4.416 16.029 1.00 93.94 761 ARG A O 1
ATOM 6095 N N . ALA A 1 762 ? -30.445 -6.523 15.362 1.00 94.44 762 ALA A N 1
ATOM 6096 C CA . ALA A 1 762 ? -30.845 -6.310 13.971 1.00 94.44 762 ALA A CA 1
ATOM 6097 C C . ALA A 1 762 ? -32.331 -5.935 13.837 1.00 94.44 762 ALA A C 1
ATOM 6099 O O . ALA A 1 762 ? -32.672 -5.043 13.067 1.00 94.44 762 ALA A O 1
ATOM 6100 N N . HIS A 1 763 ? -33.210 -6.553 14.631 1.00 96.69 763 HIS A N 1
ATOM 6101 C CA . HIS A 1 763 ? -34.628 -6.191 14.677 1.00 96.69 763 HIS A CA 1
ATOM 6102 C C . HIS A 1 763 ? -34.817 -4.763 15.189 1.00 96.69 763 HIS A C 1
ATOM 6104 O O . HIS A 1 763 ? -35.587 -4.015 14.599 1.00 96.69 763 HIS A O 1
ATOM 6110 N N . LEU A 1 764 ? -34.080 -4.349 16.226 1.00 95.50 764 LEU A N 1
ATOM 6111 C CA . LEU A 1 764 ? -34.131 -2.967 16.702 1.00 95.50 764 LEU A CA 1
ATOM 6112 C C . LEU A 1 764 ? -33.653 -1.976 15.630 1.00 95.50 764 LEU A C 1
ATOM 6114 O O . LEU A 1 764 ? -34.314 -0.960 15.423 1.00 95.50 764 LEU A O 1
ATOM 6118 N N . ASP A 1 765 ? -32.552 -2.281 14.934 1.00 93.50 765 ASP A N 1
ATOM 6119 C CA . ASP A 1 765 ? -32.034 -1.471 13.822 1.00 93.50 765 ASP A CA 1
ATOM 6120 C C . ASP A 1 765 ? -33.103 -1.284 12.733 1.00 93.50 765 ASP A C 1
ATOM 6122 O O . ASP A 1 765 ? -33.521 -0.160 12.459 1.00 93.50 765 ASP A O 1
ATOM 6126 N N . VAL A 1 766 ? -33.617 -2.383 12.174 1.00 95.88 766 VAL A N 1
ATOM 6127 C CA . VAL A 1 766 ? -34.582 -2.345 11.064 1.00 95.88 766 VAL A CA 1
ATOM 6128 C C . VAL A 1 766 ? -35.896 -1.677 11.464 1.00 95.88 766 VAL A C 1
ATOM 6130 O O . VAL A 1 766 ? -36.404 -0.815 10.746 1.00 95.88 766 VAL A O 1
ATOM 6133 N N . PHE A 1 767 ? -36.459 -2.042 12.619 1.00 95.31 767 PHE A N 1
ATOM 6134 C CA . PHE A 1 767 ? -37.772 -1.546 13.030 1.00 95.31 767 PHE A CA 1
ATOM 6135 C C . PHE A 1 767 ? -37.757 -0.055 13.359 1.00 95.31 767 PHE A C 1
ATOM 6137 O O . PHE A 1 767 ? -38.790 0.590 13.195 1.00 95.31 767 PHE A O 1
ATOM 6144 N N . THR A 1 768 ? -36.628 0.485 13.829 1.00 93.31 768 THR A N 1
ATOM 6145 C CA . THR A 1 768 ? -36.499 1.913 14.161 1.00 93.31 768 THR A CA 1
ATOM 6146 C C . THR A 1 768 ? -36.078 2.768 12.971 1.00 93.31 768 THR A C 1
ATOM 6148 O O . THR A 1 768 ? -36.390 3.958 12.949 1.00 93.31 768 THR A O 1
ATOM 6151 N N . GLU A 1 769 ? -35.429 2.178 11.964 1.00 92.69 769 GLU A N 1
ATOM 6152 C CA . GLU A 1 769 ? -35.147 2.843 10.689 1.00 92.69 769 GLU A CA 1
ATOM 6153 C C . GLU A 1 769 ? -36.413 2.974 9.829 1.00 92.69 769 GLU A C 1
ATOM 6155 O O . GLU A 1 769 ? -36.667 4.033 9.257 1.00 92.69 769 GLU A O 1
ATOM 6160 N N . LEU A 1 770 ? -37.237 1.921 9.772 1.00 92.38 770 LEU A N 1
ATOM 6161 C CA . LEU A 1 770 ? -38.407 1.865 8.889 1.00 92.38 770 LEU A CA 1
ATOM 6162 C C . LEU A 1 770 ? -39.710 2.366 9.531 1.00 92.38 770 LEU A C 1
ATOM 6164 O O . LEU A 1 770 ? -40.671 2.653 8.813 1.00 92.38 770 LEU A O 1
ATOM 6168 N N . PHE A 1 771 ? -39.783 2.475 10.863 1.00 91.69 771 PHE A N 1
ATOM 6169 C CA . PHE A 1 771 ? -40.984 2.942 11.556 1.00 91.69 771 PHE A CA 1
ATOM 6170 C C . PHE A 1 771 ? -40.678 3.664 12.873 1.00 91.69 771 PHE A C 1
ATOM 6172 O O . PHE A 1 771 ? -39.755 3.325 13.614 1.00 91.69 771 PHE A O 1
ATOM 6179 N N . LYS A 1 772 ? -41.497 4.668 13.204 1.00 90.81 772 LYS A N 1
ATOM 6180 C CA . LYS A 1 772 ? -41.357 5.430 14.448 1.00 90.81 772 LYS A CA 1
ATOM 6181 C C . LYS A 1 772 ? -42.218 4.817 15.550 1.00 90.81 772 LYS A C 1
ATOM 6183 O O . LYS A 1 772 ? -43.442 4.876 15.486 1.00 90.81 772 LYS A O 1
ATOM 6188 N N . TRP A 1 773 ? -41.561 4.310 16.586 1.00 93.19 773 TRP A N 1
ATOM 6189 C CA . TRP A 1 773 ? -42.202 3.729 17.766 1.00 93.19 773 TRP A CA 1
ATOM 6190 C C . TRP A 1 773 ? -42.330 4.757 18.886 1.00 93.19 773 TRP A C 1
ATOM 6192 O O . TRP A 1 773 ? -41.392 5.513 19.141 1.00 93.19 773 TRP A O 1
ATOM 6202 N N . ASN A 1 774 ? -43.467 4.768 19.581 1.00 93.50 774 ASN A N 1
ATOM 6203 C CA . ASN A 1 774 ? -43.667 5.584 20.777 1.00 93.50 774 ASN A CA 1
ATOM 6204 C C . ASN A 1 774 ? -42.898 5.007 21.966 1.00 93.50 774 ASN A C 1
ATOM 6206 O O . ASN A 1 774 ? -42.210 5.737 22.678 1.00 93.50 774 ASN A O 1
ATOM 6210 N N . LYS A 1 775 ? -42.947 3.684 22.143 1.00 95.12 775 LYS A N 1
ATOM 6211 C CA . LYS A 1 775 ? -42.257 2.989 23.230 1.00 95.12 775 LYS A CA 1
ATOM 6212 C C . LYS A 1 775 ? -41.600 1.712 22.734 1.00 95.12 775 LYS A C 1
ATOM 6214 O O . LYS A 1 775 ? -42.168 1.017 21.894 1.00 95.12 775 LYS A O 1
ATOM 6219 N N . ILE A 1 776 ? -40.419 1.412 23.268 1.00 96.88 776 ILE A N 1
ATOM 6220 C CA . ILE A 1 776 ? -39.696 0.177 22.976 1.00 96.88 776 ILE A CA 1
ATOM 6221 C C . ILE A 1 776 ? -39.354 -0.515 24.294 1.00 96.88 776 ILE A C 1
ATOM 6223 O O . ILE A 1 776 ? -38.717 0.084 25.158 1.00 96.88 776 ILE A O 1
ATOM 6227 N N . TYR A 1 777 ? -39.749 -1.774 24.437 1.00 97.56 777 TYR A N 1
ATOM 6228 C CA . TYR A 1 777 ? -39.377 -2.622 25.560 1.00 97.56 777 TYR A CA 1
ATOM 6229 C C . TYR A 1 777 ? -38.339 -3.655 25.137 1.00 97.56 777 TYR A C 1
ATOM 6231 O O . TYR A 1 777 ? -38.473 -4.297 24.097 1.00 97.56 777 TYR A O 1
ATOM 6239 N N . LEU A 1 778 ? -37.307 -3.837 25.955 1.00 97.06 778 LEU A N 1
ATOM 6240 C CA . LEU A 1 778 ? -36.289 -4.864 25.760 1.00 97.06 778 LEU A CA 1
ATOM 6241 C C . LEU A 1 778 ? -36.309 -5.846 26.927 1.00 97.06 778 LEU A C 1
ATOM 6243 O O . LEU A 1 778 ? -36.358 -5.449 28.093 1.00 97.06 778 LEU A O 1
ATOM 6247 N N . TRP A 1 779 ? -36.199 -7.131 26.613 1.00 95.75 779 TRP A N 1
ATOM 6248 C CA . TRP A 1 779 ? -35.974 -8.176 27.603 1.00 95.75 779 TRP A CA 1
ATOM 6249 C C . TRP A 1 779 ? -35.011 -9.232 27.069 1.00 95.75 779 TRP A C 1
ATOM 6251 O O . TRP A 1 779 ? -35.009 -9.566 25.887 1.00 95.75 779 TRP A O 1
ATOM 6261 N N . SER A 1 780 ? -34.191 -9.799 27.947 1.00 93.00 780 SER A N 1
ATOM 6262 C CA . SER A 1 780 ? -33.299 -10.908 27.621 1.00 93.00 780 SER A CA 1
ATOM 6263 C C . SER A 1 780 ? -33.092 -11.773 28.858 1.00 93.00 780 SER A C 1
ATOM 6265 O O . SER A 1 780 ? -32.956 -11.242 29.959 1.00 93.00 780 SER A O 1
ATOM 6267 N N . ARG A 1 781 ? -32.985 -13.097 28.669 1.00 88.00 781 ARG A N 1
ATOM 6268 C CA . ARG A 1 781 ? -32.608 -14.041 29.741 1.00 88.00 781 ARG A CA 1
ATOM 6269 C C . ARG A 1 781 ? -31.316 -13.610 30.439 1.00 88.00 781 ARG A C 1
ATOM 6271 O O . ARG A 1 781 ? -31.214 -13.682 31.657 1.00 88.00 781 ARG A O 1
ATOM 6278 N N . ASN A 1 782 ? -30.347 -13.129 29.656 1.00 87.38 782 ASN A N 1
ATOM 6279 C CA . ASN A 1 782 ? -29.187 -12.416 30.176 1.00 87.38 782 ASN A CA 1
ATOM 6280 C C . ASN A 1 782 ? -29.459 -10.909 30.112 1.00 87.38 782 ASN A C 1
ATOM 6282 O O . ASN A 1 782 ? -29.399 -10.317 29.028 1.00 87.38 782 ASN A O 1
ATOM 6286 N N . MET A 1 783 ? -29.746 -10.309 31.268 1.00 89.31 783 MET A N 1
ATOM 6287 C CA . MET A 1 783 ? -30.103 -8.893 31.374 1.00 89.31 783 MET A CA 1
ATOM 6288 C C . MET A 1 783 ? -28.977 -7.958 30.908 1.00 89.31 783 MET A C 1
ATOM 6290 O O . MET A 1 783 ? -29.260 -6.882 30.386 1.00 89.31 783 MET A O 1
ATOM 6294 N N . THR A 1 784 ? -27.710 -8.379 30.993 1.00 89.94 784 THR A N 1
ATOM 6295 C CA . THR A 1 784 ? -26.566 -7.597 30.496 1.00 89.94 784 THR A CA 1
ATOM 6296 C C . THR A 1 784 ? -26.703 -7.287 29.007 1.00 89.94 784 THR A C 1
ATOM 6298 O O . THR A 1 784 ? -26.511 -6.145 28.614 1.00 89.94 784 THR A O 1
ATOM 6301 N N . HIS A 1 785 ? -27.162 -8.239 28.184 1.00 90.12 785 HIS A N 1
ATOM 6302 C CA . HIS A 1 785 ? -27.379 -7.986 26.753 1.00 90.12 785 HIS A CA 1
ATOM 6303 C C . HIS A 1 785 ? -28.459 -6.924 26.496 1.00 90.12 785 HIS A C 1
ATOM 6305 O O . HIS A 1 785 ? -28.358 -6.161 25.538 1.00 90.12 785 HIS A O 1
ATOM 6311 N N . ALA A 1 786 ? -29.500 -6.867 27.334 1.00 91.69 786 ALA A N 1
ATOM 6312 C CA . ALA A 1 786 ? -30.552 -5.864 27.201 1.00 91.69 786 ALA A CA 1
ATOM 6313 C C . ALA A 1 786 ? -30.062 -4.471 27.629 1.00 91.69 786 ALA A C 1
ATOM 6315 O O . ALA A 1 786 ? -30.344 -3.495 26.935 1.00 91.69 786 ALA A O 1
ATOM 6316 N N . ILE A 1 787 ? -29.271 -4.393 28.705 1.00 92.62 787 ILE A N 1
ATOM 6317 C CA . ILE A 1 787 ? -28.615 -3.159 29.167 1.00 92.62 787 ILE A CA 1
ATOM 6318 C C . ILE A 1 787 ? -27.628 -2.644 28.113 1.00 92.62 787 ILE A C 1
ATOM 6320 O O . ILE A 1 787 ? -27.677 -1.472 27.742 1.00 92.62 787 ILE A O 1
ATOM 6324 N N . ASP A 1 788 ? -26.772 -3.518 27.582 1.00 91.25 788 ASP A N 1
ATOM 6325 C CA . ASP A 1 788 ? -25.797 -3.165 26.550 1.00 91.25 788 ASP A CA 1
ATOM 6326 C C . ASP A 1 788 ? -26.504 -2.655 25.296 1.00 91.25 788 ASP A C 1
ATOM 6328 O O . ASP A 1 788 ? -26.130 -1.614 24.748 1.00 91.25 788 ASP A O 1
ATOM 6332 N N . LEU A 1 789 ? -27.570 -3.338 24.864 1.00 92.00 789 LEU A N 1
ATOM 6333 C CA . LEU A 1 789 ? -28.360 -2.894 23.726 1.00 92.00 789 LEU A CA 1
ATOM 6334 C C . LEU A 1 789 ? -28.998 -1.528 24.004 1.00 92.00 789 LEU A C 1
ATOM 6336 O O . LEU A 1 789 ? -28.792 -0.613 23.216 1.00 92.00 789 LEU A O 1
ATOM 6340 N N . GLN A 1 790 ? -29.670 -1.328 25.139 1.00 94.31 790 GLN A N 1
ATOM 6341 C CA . GLN A 1 790 ? -30.235 -0.024 25.507 1.00 94.31 790 GLN A CA 1
ATOM 6342 C C . GLN A 1 790 ? -29.168 1.083 25.515 1.00 94.31 790 GLN A C 1
ATOM 6344 O O . GLN A 1 790 ? -29.397 2.159 24.964 1.00 94.31 790 GLN A O 1
ATOM 6349 N N . SER A 1 791 ? -27.987 0.821 26.083 1.00 90.19 791 SER A N 1
ATOM 6350 C CA . SER A 1 791 ? -26.904 1.805 26.177 1.00 90.19 791 SER A CA 1
ATOM 6351 C C . SER A 1 791 ? -26.431 2.285 24.802 1.00 90.19 791 SER A C 1
ATOM 6353 O O . SER A 1 791 ? -26.270 3.490 24.600 1.00 90.19 791 SER A O 1
ATOM 6355 N N . VAL A 1 792 ? -26.313 1.380 23.822 1.00 88.44 792 VAL A N 1
ATOM 6356 C CA . VAL A 1 792 ? -25.873 1.720 22.459 1.00 88.44 792 VAL A CA 1
ATOM 6357 C C . VAL A 1 792 ? -26.872 2.639 21.751 1.00 88.44 792 VAL A C 1
ATOM 6359 O O . VAL A 1 792 ? -26.459 3.528 21.005 1.00 88.44 792 VAL A O 1
ATOM 6362 N N . TYR A 1 793 ? -28.172 2.480 22.010 1.00 88.94 793 TYR A N 1
ATOM 6363 C CA . TYR A 1 793 ? -29.219 3.285 21.367 1.00 88.94 793 TYR A CA 1
ATOM 6364 C C . TYR A 1 793 ? -29.680 4.472 22.209 1.00 88.94 793 TYR A C 1
ATOM 6366 O O . TYR A 1 793 ? -30.366 5.334 21.672 1.00 88.94 793 TYR A O 1
ATOM 6374 N N . SER A 1 794 ? -29.252 4.590 23.468 1.00 84.12 794 SER A N 1
ATOM 6375 C CA . SER A 1 794 ? -29.635 5.686 24.375 1.00 84.12 794 SER A CA 1
ATOM 6376 C C . SER A 1 794 ? -29.327 7.088 23.829 1.00 84.12 794 SER A C 1
ATOM 6378 O O . SER A 1 794 ? -30.025 8.049 24.140 1.00 84.12 794 SER A O 1
ATOM 6380 N N . SER A 1 795 ? -28.309 7.206 22.969 1.00 80.62 795 SER A N 1
ATOM 6381 C CA . SER A 1 795 ? -27.949 8.456 22.287 1.00 80.62 795 SER A CA 1
ATOM 6382 C C . SER A 1 795 ? -28.873 8.817 21.115 1.00 80.62 795 SER A C 1
ATOM 6384 O O . SER A 1 795 ? -28.945 9.984 20.735 1.00 80.62 795 SER A O 1
ATOM 6386 N N . LYS A 1 796 ? -29.570 7.830 20.538 1.00 82.62 796 LYS A N 1
ATOM 6387 C CA . LYS A 1 796 ? -30.441 7.974 19.359 1.00 82.62 796 LYS A CA 1
ATOM 6388 C C . LYS A 1 796 ? -31.929 7.917 19.710 1.00 82.62 796 LYS A C 1
ATOM 6390 O O . LYS A 1 796 ? -32.735 8.558 19.046 1.00 82.62 796 LYS A O 1
ATOM 6395 N N . LEU A 1 797 ? -32.284 7.146 20.735 1.00 87.19 797 LEU A N 1
ATOM 6396 C CA . LEU A 1 797 ? -33.648 6.826 21.139 1.00 87.19 797 LEU A CA 1
ATOM 6397 C C . LEU A 1 797 ? -33.777 7.018 22.652 1.00 87.19 797 LEU A C 1
ATOM 6399 O O . LEU A 1 797 ? -33.041 6.420 23.434 1.00 87.19 797 LEU A O 1
ATOM 6403 N N . ASN A 1 798 ? -34.732 7.846 23.068 1.00 85.50 798 ASN A N 1
ATOM 6404 C CA . ASN A 1 798 ? -34.990 8.166 24.476 1.00 85.50 798 ASN A CA 1
ATOM 6405 C C . ASN A 1 798 ? -36.177 7.383 25.070 1.00 85.50 798 ASN A C 1
ATOM 6407 O O . ASN A 1 798 ? -36.576 7.627 26.205 1.00 85.50 798 ASN A O 1
ATOM 6411 N N . ASN A 1 799 ? -36.754 6.459 24.306 1.00 92.19 799 ASN A N 1
ATOM 6412 C CA . ASN A 1 799 ? -38.005 5.771 24.615 1.00 92.19 799 ASN A CA 1
ATOM 6413 C C . ASN A 1 799 ? -37.851 4.251 24.811 1.00 92.19 799 ASN A C 1
ATOM 6415 O O . ASN A 1 799 ? -38.846 3.525 24.752 1.00 92.19 799 ASN A O 1
ATOM 6419 N N . ILE A 1 800 ? -36.623 3.781 25.058 1.00 95.75 800 ILE A N 1
ATOM 6420 C CA . ILE A 1 800 ? -36.307 2.373 25.321 1.00 95.75 800 ILE A CA 1
ATOM 6421 C C . ILE A 1 800 ? -36.328 2.095 26.830 1.00 95.75 800 ILE A C 1
ATOM 6423 O O . ILE A 1 800 ? -35.579 2.715 27.586 1.00 95.75 800 ILE A O 1
ATOM 6427 N N . GLU A 1 801 ? -37.118 1.114 27.260 1.00 95.12 801 GLU A N 1
ATOM 6428 C CA . GLU A 1 801 ? -37.179 0.616 28.639 1.00 95.12 801 GLU A CA 1
ATOM 6429 C C . GLU A 1 801 ? -36.870 -0.882 28.728 1.00 95.12 801 GLU A C 1
ATOM 6431 O O . GLU A 1 801 ? -37.130 -1.646 27.802 1.00 95.12 801 GLU A O 1
ATOM 6436 N N . LEU A 1 802 ? -36.342 -1.310 29.876 1.00 96.00 802 LEU A N 1
ATOM 6437 C CA . LEU A 1 802 ? -36.097 -2.721 30.167 1.00 96.00 802 LEU A CA 1
ATOM 6438 C C . LEU A 1 802 ? -37.283 -3.313 30.940 1.00 96.00 802 LEU A C 1
ATOM 6440 O O . LEU A 1 802 ? -37.762 -2.713 31.911 1.00 96.00 802 LEU A O 1
ATOM 6444 N N . LEU A 1 803 ? -37.742 -4.493 30.523 1.00 94.00 803 LEU A N 1
ATOM 6445 C CA . LEU A 1 803 ? -38.662 -5.308 31.320 1.00 94.00 803 LEU A CA 1
ATOM 6446 C C . LEU A 1 803 ? -37.856 -6.105 32.344 1.00 94.00 803 LEU A C 1
ATOM 6448 O O . LEU A 1 803 ? -36.782 -6.615 32.030 1.00 94.00 803 LEU A O 1
ATOM 6452 N N . GLU A 1 804 ? -38.374 -6.245 33.560 1.00 86.25 804 GLU A N 1
ATOM 6453 C CA . GLU A 1 804 ? -37.683 -7.012 34.606 1.00 86.25 804 GLU A CA 1
ATOM 6454 C C . GLU A 1 804 ? -37.788 -8.520 34.347 1.00 86.25 804 GLU A C 1
ATOM 6456 O O . GLU A 1 804 ? -36.830 -9.274 34.517 1.00 86.25 804 GLU A O 1
ATOM 6461 N N . ASN A 1 805 ? -38.964 -8.962 33.903 1.00 90.81 805 ASN A N 1
ATOM 6462 C CA . ASN A 1 805 ? -39.275 -10.343 33.560 1.00 90.81 805 ASN A CA 1
ATOM 6463 C C . ASN A 1 805 ? -40.453 -10.393 32.569 1.00 90.81 805 ASN A C 1
ATOM 6465 O O . ASN A 1 805 ? -41.096 -9.380 32.304 1.00 90.81 805 ASN A O 1
ATOM 6469 N N . LEU A 1 806 ? -40.747 -11.574 32.022 1.00 88.38 806 LEU A N 1
ATOM 6470 C CA . LEU A 1 806 ? -41.830 -11.749 31.045 1.00 88.38 806 LEU A CA 1
ATOM 6471 C C . LEU A 1 806 ? -43.246 -11.704 31.654 1.00 88.38 806 LEU A C 1
ATOM 6473 O O . LEU A 1 806 ? -44.217 -11.656 30.906 1.00 88.38 806 LEU A O 1
ATOM 6477 N N . ASN A 1 807 ? -43.388 -11.687 32.984 1.00 87.19 807 ASN A N 1
ATOM 6478 C CA . ASN A 1 807 ? -44.671 -11.472 33.671 1.00 87.19 807 ASN A CA 1
ATOM 6479 C C . ASN A 1 807 ? -44.930 -9.988 33.979 1.00 87.19 807 ASN A C 1
ATOM 6481 O O . ASN A 1 807 ? -45.892 -9.651 34.666 1.00 87.19 807 ASN A O 1
ATOM 6485 N N . ASP A 1 808 ? -44.068 -9.092 33.504 1.00 88.00 808 ASP A N 1
ATOM 6486 C CA . ASP A 1 808 ? -44.259 -7.657 33.636 1.00 88.00 808 ASP A CA 1
ATOM 6487 C C . ASP A 1 808 ? -45.492 -7.206 32.842 1.00 88.00 808 ASP A C 1
ATOM 6489 O O . ASP A 1 808 ? -45.540 -7.347 31.621 1.00 88.00 808 ASP A O 1
ATOM 6493 N N . ASN A 1 809 ? -46.477 -6.612 33.522 1.00 86.94 809 ASN A N 1
ATOM 6494 C CA . ASN A 1 809 ? -47.734 -6.162 32.912 1.00 86.94 809 ASN A CA 1
ATOM 6495 C C . ASN A 1 809 ? -47.534 -5.178 31.742 1.00 86.94 809 ASN A C 1
ATOM 6497 O O . ASN A 1 809 ? -48.431 -5.013 30.916 1.00 86.94 809 ASN A O 1
ATOM 6501 N N . ARG A 1 810 ? -46.370 -4.521 31.633 1.00 92.38 810 ARG A N 1
ATOM 6502 C CA . ARG A 1 810 ? -46.038 -3.642 30.499 1.00 92.38 810 ARG A CA 1
ATOM 6503 C C . ARG A 1 810 ? -45.973 -4.390 29.170 1.00 92.38 810 ARG A C 1
ATOM 6505 O O . ARG A 1 810 ? -46.250 -3.785 28.138 1.00 92.38 810 ARG A O 1
ATOM 6512 N N . ILE A 1 811 ? -45.699 -5.696 29.168 1.00 91.81 811 ILE A N 1
ATOM 6513 C CA . ILE A 1 811 ? -45.691 -6.494 27.935 1.00 91.81 811 ILE A CA 1
ATOM 6514 C C . ILE A 1 811 ? -47.069 -6.522 27.253 1.00 91.81 811 ILE A C 1
ATOM 6516 O O . ILE A 1 811 ? -47.137 -6.508 26.023 1.00 91.81 811 ILE A O 1
ATOM 6520 N N . GLN A 1 812 ? -48.161 -6.419 28.022 1.00 91.81 812 GLN A N 1
ATOM 6521 C CA . GLN A 1 812 ? -49.529 -6.304 27.500 1.00 91.81 812 GLN A CA 1
ATOM 6522 C C . GLN A 1 812 ? -49.806 -4.956 26.815 1.00 91.81 812 GLN A C 1
ATOM 6524 O O . GLN A 1 812 ? -50.866 -4.774 26.227 1.00 91.81 812 GLN A O 1
ATOM 6529 N N . GLN A 1 813 ? -48.881 -3.995 26.863 1.00 92.81 813 GLN A N 1
ATOM 6530 C CA . GLN A 1 813 ? -49.000 -2.737 26.119 1.00 92.81 813 GLN A CA 1
ATOM 6531 C C . GLN A 1 813 ? -48.494 -2.884 24.677 1.00 92.81 813 GLN A C 1
ATOM 6533 O O . GLN A 1 813 ? -48.909 -2.116 23.809 1.00 92.81 813 GLN A O 1
ATOM 6538 N N . SER A 1 814 ? -47.659 -3.892 24.403 1.00 95.06 814 SER A N 1
ATOM 6539 C CA . SER A 1 814 ? -47.016 -4.118 23.103 1.00 95.06 814 SER A CA 1
ATOM 6540 C C . SER A 1 814 ? -48.033 -4.289 21.982 1.00 95.06 814 SER A C 1
ATOM 6542 O O . SER A 1 814 ? -48.924 -5.129 22.074 1.00 95.06 814 SER A O 1
ATOM 6544 N N . ASP A 1 815 ? -47.887 -3.511 20.914 1.00 95.25 815 ASP A N 1
ATOM 6545 C CA . ASP A 1 815 ? -48.579 -3.731 19.641 1.00 95.25 815 ASP A CA 1
ATOM 6546 C C . ASP A 1 815 ? -47.863 -4.786 18.803 1.00 95.25 815 ASP A C 1
ATOM 6548 O O . ASP A 1 815 ? -48.503 -5.576 18.110 1.00 95.25 815 ASP A O 1
ATOM 6552 N N . VAL A 1 816 ? -46.530 -4.805 18.899 1.00 97.50 816 VAL A N 1
ATOM 6553 C CA . VAL A 1 816 ? -45.674 -5.753 18.191 1.00 97.50 816 VAL A CA 1
ATOM 6554 C C . VAL A 1 816 ? -44.652 -6.351 19.145 1.00 97.50 816 VAL A C 1
ATOM 6556 O O . VAL A 1 816 ? -44.001 -5.627 19.897 1.00 97.50 816 VAL A O 1
ATOM 6559 N N . ILE A 1 817 ? -44.494 -7.671 19.105 1.00 97.94 817 ILE A N 1
ATOM 6560 C CA . ILE A 1 817 ? -43.508 -8.407 19.899 1.00 97.94 817 ILE A CA 1
ATOM 6561 C C . ILE A 1 817 ? -42.618 -9.217 18.957 1.00 97.94 817 ILE A C 1
ATOM 6563 O O . ILE A 1 817 ? -43.121 -9.974 18.139 1.00 97.94 817 ILE A O 1
ATOM 6567 N N . CYS A 1 818 ? -41.300 -9.086 19.069 1.00 98.12 818 CYS A N 1
ATOM 6568 C CA . CYS A 1 818 ? -40.341 -9.922 18.347 1.00 98.12 818 CYS A CA 1
ATOM 6569 C C . CYS A 1 818 ? -39.621 -10.841 19.337 1.00 98.12 818 CYS A C 1
ATOM 6571 O O . CYS A 1 818 ? -38.924 -10.347 20.227 1.00 98.12 818 CYS A O 1
ATOM 6573 N N . THR A 1 819 ? -39.769 -12.158 19.192 1.00 96.31 819 THR A N 1
ATOM 6574 C CA . THR A 1 819 ? -38.986 -13.154 19.932 1.00 96.31 819 THR A CA 1
ATOM 6575 C C . THR A 1 819 ? -37.813 -13.607 19.063 1.00 96.31 819 THR A C 1
ATOM 6577 O O . THR A 1 819 ? -37.986 -14.194 17.997 1.00 96.31 819 THR A O 1
ATOM 6580 N N . CYS A 1 820 ? -36.606 -13.257 19.505 1.00 93.25 820 CYS A N 1
ATOM 6581 C CA . CYS A 1 820 ? -35.350 -13.385 18.770 1.00 93.25 820 CYS A CA 1
ATOM 6582 C C . CYS A 1 820 ? -34.349 -14.279 19.519 1.00 93.25 820 CYS A C 1
ATOM 6584 O O . CYS A 1 820 ? -33.152 -13.974 19.573 1.00 93.25 820 CYS A O 1
ATOM 6586 N N . THR A 1 821 ? -34.816 -15.349 20.168 1.00 86.38 821 THR A N 1
ATOM 6587 C CA . THR A 1 821 ? -33.978 -16.168 21.054 1.00 86.38 821 THR A CA 1
ATOM 6588 C C . THR A 1 821 ? -34.133 -17.658 20.791 1.00 86.38 821 THR A C 1
ATOM 6590 O O . THR A 1 821 ? -35.225 -18.207 20.737 1.00 86.38 821 THR A O 1
ATOM 6593 N N . ALA A 1 822 ? -33.000 -18.353 20.739 1.00 85.31 822 ALA A N 1
ATOM 6594 C CA . ALA A 1 822 ? -32.969 -19.805 20.711 1.00 85.31 822 ALA A CA 1
ATOM 6595 C C . ALA A 1 822 ? -33.448 -20.371 22.064 1.00 85.31 822 ALA A C 1
ATOM 6597 O O . ALA A 1 822 ? -32.669 -20.450 23.022 1.00 85.31 822 ALA A O 1
ATOM 6598 N N . SER A 1 823 ? -34.739 -20.691 22.166 1.00 85.94 823 SER A N 1
ATOM 6599 C CA . SER A 1 823 ? -35.371 -21.265 23.358 1.00 85.94 823 SER A CA 1
ATOM 6600 C C . SER A 1 823 ? -35.918 -22.663 23.074 1.00 85.94 823 SER A C 1
ATOM 6602 O O . SER A 1 823 ? -36.434 -22.929 21.990 1.00 85.94 823 SER A O 1
ATOM 6604 N N . GLU A 1 824 ? -35.790 -23.556 24.052 1.00 87.00 824 GLU A N 1
ATOM 6605 C CA . GLU A 1 824 ? -36.457 -24.869 24.064 1.00 87.00 824 GLU A CA 1
ATOM 6606 C C . GLU A 1 824 ? -37.745 -24.840 24.901 1.00 87.00 824 GLU A C 1
ATOM 6608 O O . GLU A 1 824 ? -38.580 -25.733 24.796 1.00 87.00 824 GLU A O 1
ATOM 6613 N N . GLU A 1 825 ? -37.941 -23.777 25.683 1.00 89.00 825 GLU A N 1
ATOM 6614 C CA . GLU A 1 825 ? -39.135 -23.544 26.491 1.00 89.00 825 GLU A CA 1
ATOM 6615 C C . GLU A 1 825 ? -39.892 -22.310 25.991 1.00 89.00 825 GLU A C 1
ATOM 6617 O O . GLU A 1 825 ? -39.288 -21.324 25.554 1.00 89.00 825 GLU A O 1
ATOM 6622 N N . ALA A 1 826 ? -41.222 -22.356 26.079 1.00 90.44 826 ALA A N 1
ATOM 6623 C CA . ALA A 1 826 ? -42.073 -21.244 25.680 1.00 90.44 826 ALA A CA 1
ATOM 6624 C C . ALA A 1 826 ? -41.830 -20.003 26.556 1.00 90.44 826 ALA A C 1
ATOM 6626 O O . ALA A 1 826 ? -41.746 -20.089 27.779 1.00 90.44 826 ALA A O 1
ATOM 6627 N N . LEU A 1 827 ? -41.749 -18.840 25.914 1.00 91.12 827 LEU A N 1
ATOM 6628 C CA . LEU A 1 827 ? -41.518 -17.539 26.543 1.00 91.12 827 LEU A CA 1
ATOM 6629 C C . LEU A 1 827 ? -42.816 -16.745 26.695 1.00 91.12 827 LEU A C 1
ATOM 6631 O O . LEU A 1 827 ? -42.976 -16.015 27.670 1.00 91.12 827 LEU A O 1
ATOM 6635 N N . LEU A 1 828 ? -43.729 -16.882 25.731 1.00 94.00 828 LEU A N 1
ATOM 6636 C CA . LEU A 1 828 ? -45.005 -16.173 25.708 1.00 94.00 828 LEU A CA 1
ATOM 6637 C C . LEU A 1 828 ? -46.178 -17.145 25.690 1.00 94.00 828 LEU A C 1
ATOM 6639 O O . LEU A 1 828 ? -46.220 -18.075 24.885 1.00 94.00 828 LEU A O 1
ATOM 6643 N N . SER A 1 829 ? -47.143 -16.866 26.557 1.00 94.75 829 SER A N 1
ATOM 6644 C CA . SER A 1 829 ? -48.427 -17.554 26.681 1.00 94.75 829 SER A CA 1
ATOM 6645 C C . SER A 1 829 ? -49.580 -16.578 26.449 1.00 94.75 829 SER A C 1
ATOM 6647 O O . SER A 1 829 ? -49.395 -15.357 26.472 1.00 94.75 829 SER A O 1
ATOM 6649 N N . LEU A 1 830 ? -50.793 -17.100 26.266 1.00 94.00 830 LEU A N 1
ATOM 6650 C CA . LEU A 1 830 ? -51.950 -16.302 25.845 1.00 94.00 830 LEU A CA 1
ATOM 6651 C C . LEU A 1 830 ? -52.280 -15.155 26.816 1.00 94.00 830 LEU A C 1
ATOM 6653 O O . LEU A 1 830 ? -52.598 -14.050 26.391 1.00 94.00 830 LEU A O 1
ATOM 6657 N N . HIS A 1 831 ? -52.164 -15.394 28.123 1.00 91.62 831 HIS A N 1
ATOM 6658 C CA . HIS A 1 831 ? -52.484 -14.407 29.161 1.00 91.62 831 HIS A CA 1
ATOM 6659 C C . HIS A 1 831 ? -51.495 -13.226 29.244 1.00 91.62 831 HIS A C 1
ATOM 6661 O O . HIS A 1 831 ? -51.817 -12.192 29.834 1.00 91.62 831 HIS A O 1
ATOM 6667 N N . GLN A 1 832 ? -50.290 -13.360 28.680 1.00 93.31 832 GLN A N 1
ATOM 6668 C CA . GLN A 1 832 ? -49.262 -12.312 28.715 1.00 93.31 832 GLN A CA 1
ATOM 6669 C C . GLN A 1 832 ? -49.447 -11.285 27.597 1.00 93.31 832 GLN A C 1
ATOM 6671 O O . GLN A 1 832 ? -48.893 -10.194 27.672 1.00 93.31 832 GLN A O 1
ATOM 6676 N N . VAL A 1 833 ? -50.222 -11.597 26.561 1.00 93.62 833 VAL A N 1
ATOM 6677 C CA . VAL A 1 833 ? -50.347 -10.743 25.379 1.00 93.62 833 VAL A CA 1
ATOM 6678 C C . VAL A 1 833 ? -51.730 -10.110 25.275 1.00 93.62 833 VAL A C 1
ATOM 6680 O O . VAL A 1 833 ? -52.728 -10.664 25.731 1.00 93.62 833 VAL A O 1
ATOM 6683 N N . LYS A 1 834 ? -51.805 -8.919 24.672 1.00 90.94 834 LYS A N 1
ATOM 6684 C CA . LYS A 1 834 ? -53.088 -8.250 24.421 1.00 90.94 834 LYS A CA 1
ATOM 6685 C C . LYS A 1 834 ? -53.769 -8.794 23.168 1.00 90.94 834 LYS A C 1
ATOM 6687 O O . LYS A 1 834 ? -53.113 -9.269 22.242 1.00 90.94 834 LYS A O 1
ATOM 6692 N N . LYS A 1 835 ? -55.093 -8.640 23.098 1.00 89.12 835 LYS A N 1
ATOM 6693 C CA . LYS A 1 835 ? -55.835 -8.876 21.853 1.00 89.12 835 LYS A CA 1
ATOM 6694 C C . LYS A 1 835 ? -55.347 -7.928 20.757 1.00 89.12 835 LYS A C 1
ATOM 6696 O O . LYS A 1 835 ? -55.055 -6.765 21.032 1.00 89.12 835 LYS A O 1
ATOM 6701 N N . GLY A 1 836 ? -55.259 -8.431 19.529 1.00 89.25 836 GLY A N 1
ATOM 6702 C CA . GLY A 1 836 ? -54.784 -7.652 18.384 1.00 89.25 836 GLY A CA 1
ATOM 6703 C C . GLY A 1 836 ? -53.263 -7.483 18.284 1.00 89.25 836 GLY A C 1
ATOM 6704 O O . GLY A 1 836 ? -52.816 -6.760 17.399 1.00 89.25 836 GLY A O 1
ATOM 6705 N N . VAL A 1 837 ? -52.457 -8.097 19.166 1.00 94.44 837 VAL A N 1
ATOM 6706 C CA . VAL A 1 837 ? -50.988 -8.023 19.066 1.00 94.44 837 VAL A CA 1
ATOM 6707 C C . VAL A 1 837 ? -50.476 -8.771 17.829 1.00 94.44 837 VAL A C 1
ATOM 6709 O O . VAL A 1 837 ? -51.020 -9.815 17.451 1.00 94.44 837 VAL A O 1
ATOM 6712 N N . HIS A 1 838 ? -49.393 -8.271 17.237 1.00 97.06 838 HIS A N 1
ATOM 6713 C CA . HIS A 1 838 ? -48.612 -9.000 16.242 1.00 97.06 838 HIS A CA 1
ATOM 6714 C C . HIS A 1 838 ? -47.315 -9.546 16.849 1.00 97.06 838 HIS A C 1
ATOM 6716 O O . HIS A 1 838 ? -46.583 -8.818 17.520 1.00 97.06 838 HIS A O 1
ATOM 6722 N N . ILE A 1 839 ? -47.013 -10.821 16.618 1.00 97.75 839 ILE A N 1
ATOM 6723 C CA . ILE A 1 839 ? -45.840 -11.502 17.172 1.00 97.75 839 ILE A CA 1
ATOM 6724 C C . ILE A 1 839 ? -44.977 -12.041 16.031 1.00 97.75 839 ILE A C 1
ATOM 6726 O O . ILE A 1 839 ? -45.436 -12.872 15.255 1.00 97.75 839 ILE A O 1
ATOM 6730 N N . ASN A 1 840 ? -43.715 -11.620 15.964 1.00 98.19 840 ASN A N 1
ATOM 6731 C CA . ASN A 1 840 ? -42.696 -12.212 15.100 1.00 98.19 840 ASN A CA 1
ATOM 6732 C C . ASN A 1 840 ? -41.876 -13.224 15.908 1.00 98.19 840 ASN A C 1
ATOM 6734 O O . ASN A 1 840 ? -41.149 -12.825 16.819 1.00 98.19 840 ASN A O 1
ATOM 6738 N N . ALA A 1 841 ? -41.972 -14.510 15.574 1.00 96.06 841 ALA A N 1
ATOM 6739 C CA . ALA A 1 841 ? -41.231 -15.592 16.220 1.00 96.06 841 ALA A CA 1
ATOM 6740 C C . ALA A 1 841 ? -40.123 -16.132 15.306 1.00 96.06 841 ALA A C 1
ATOM 6742 O O . ALA A 1 841 ? -40.386 -16.857 14.341 1.00 96.06 841 ALA A O 1
ATOM 6743 N N . VAL A 1 842 ? -38.867 -15.778 15.598 1.00 92.62 842 VAL A N 1
ATOM 6744 C CA . VAL A 1 842 ? -37.723 -16.013 14.692 1.00 92.62 842 VAL A CA 1
ATOM 6745 C C . VAL A 1 842 ? -36.570 -16.808 15.314 1.00 92.62 842 VAL A C 1
ATOM 6747 O O . VAL A 1 842 ? -35.611 -17.147 14.625 1.00 92.62 842 VAL A O 1
ATOM 6750 N N . GLY A 1 843 ? -36.619 -17.109 16.610 1.00 81.69 843 GLY A N 1
ATOM 6751 C CA . GLY A 1 843 ? -35.547 -17.778 17.350 1.00 81.69 843 GLY A CA 1
ATOM 6752 C C . GLY A 1 843 ? -35.564 -19.310 17.291 1.00 81.69 843 GLY A C 1
ATOM 6753 O O . GLY A 1 843 ? -34.521 -19.936 17.492 1.00 81.69 843 GLY A O 1
ATOM 6754 N N . SER A 1 844 ? -36.709 -19.932 17.004 1.00 81.25 844 SER A N 1
ATOM 6755 C CA . SER A 1 844 ? -36.872 -21.393 16.897 1.00 81.25 844 SER A CA 1
ATOM 6756 C C . SER A 1 844 ? -36.782 -21.905 15.450 1.00 81.25 844 SER A C 1
ATOM 6758 O O . SER A 1 844 ? -37.542 -21.498 14.577 1.00 81.25 844 SER A O 1
ATOM 6760 N N . PHE A 1 845 ? -35.865 -22.837 15.185 1.00 78.12 845 PHE A N 1
ATOM 6761 C CA . PHE A 1 845 ? -35.642 -23.416 13.843 1.00 78.12 845 PHE A CA 1
ATOM 6762 C C . PHE A 1 845 ? -35.341 -24.927 13.878 1.00 78.12 845 PHE A C 1
ATOM 6764 O O . PHE A 1 845 ? -34.864 -25.508 12.906 1.00 78.12 845 PHE A O 1
ATOM 6771 N N . ARG A 1 846 ? -35.560 -25.569 15.030 1.00 82.88 846 ARG A N 1
ATOM 6772 C CA . ARG A 1 846 ? -35.483 -27.025 15.205 1.00 82.88 846 ARG A CA 1
ATOM 6773 C C . ARG A 1 846 ? -36.793 -27.507 15.808 1.00 82.88 846 ARG A C 1
ATOM 6775 O O . ARG A 1 846 ? -37.394 -26.795 16.609 1.00 82.88 846 ARG A O 1
ATOM 6782 N N . ALA A 1 847 ? -37.170 -28.751 15.520 1.00 84.31 847 ALA A N 1
ATOM 6783 C CA . ALA A 1 847 ? -38.406 -29.345 16.033 1.00 84.31 847 ALA A CA 1
ATOM 6784 C C . ALA A 1 847 ? -38.504 -29.364 17.575 1.00 84.31 847 ALA A C 1
ATOM 6786 O O . ALA A 1 847 ? -39.604 -29.396 18.121 1.00 84.31 847 ALA A O 1
ATOM 6787 N N . THR A 1 848 ? -37.370 -29.321 18.283 1.00 84.75 848 THR A N 1
ATOM 6788 C CA . THR A 1 848 ? -37.304 -29.261 19.754 1.00 84.75 848 THR A CA 1
ATOM 6789 C C . THR A 1 848 ? -37.390 -27.843 20.321 1.00 84.75 848 THR A C 1
ATOM 6791 O O . THR A 1 848 ? -37.621 -27.685 21.514 1.00 84.75 848 THR A O 1
ATOM 6794 N N . MET A 1 849 ? -37.208 -26.808 19.498 1.00 88.38 849 MET A N 1
ATOM 6795 C CA . MET A 1 849 ? -37.185 -25.412 19.933 1.00 88.38 849 MET A CA 1
ATOM 6796 C C . MET A 1 849 ? -38.569 -24.778 19.837 1.00 88.38 849 MET A C 1
ATOM 6798 O O . MET A 1 849 ? -39.299 -25.024 18.881 1.00 88.38 849 MET A O 1
ATOM 6802 N N . ARG A 1 850 ? -38.907 -23.903 20.781 1.00 92.00 850 ARG A N 1
ATOM 6803 C CA . ARG A 1 850 ? -40.167 -23.152 20.774 1.00 92.00 850 ARG A CA 1
ATOM 6804 C C . ARG A 1 850 ? -40.017 -21.837 21.524 1.00 92.00 850 ARG A C 1
ATOM 6806 O O . ARG A 1 850 ? -39.360 -21.793 22.559 1.00 92.00 850 ARG A O 1
ATOM 6813 N N . GLU A 1 851 ? -40.658 -20.783 21.027 1.00 93.75 851 GLU A N 1
ATOM 6814 C CA . GLU A 1 851 ? -40.729 -19.488 21.721 1.00 93.75 851 GLU A CA 1
ATOM 6815 C C . GLU A 1 851 ? -42.134 -19.199 22.263 1.00 93.75 851 GLU A C 1
ATOM 6817 O O . GLU A 1 851 ? -42.283 -18.428 23.211 1.00 93.75 851 GLU A O 1
ATOM 6822 N N . LEU A 1 852 ? -43.160 -19.854 21.713 1.00 95.75 852 LEU A N 1
ATOM 6823 C CA . LEU A 1 852 ? -44.569 -19.621 22.032 1.00 95.75 852 LEU A CA 1
ATOM 6824 C C . LEU A 1 852 ? -45.218 -20.868 22.655 1.00 95.75 852 LEU A C 1
ATOM 6826 O O . LEU A 1 852 ? -44.884 -22.005 22.300 1.00 95.75 852 LEU A O 1
ATOM 6830 N N . ALA A 1 853 ? -46.123 -20.664 23.614 1.00 95.12 853 ALA A N 1
ATOM 6831 C CA . ALA A 1 853 ? -46.839 -21.723 24.328 1.00 95.12 853 ALA A CA 1
ATOM 6832 C C . ALA A 1 853 ? -48.051 -22.253 23.536 1.00 95.12 853 ALA A C 1
ATOM 6834 O O . ALA A 1 853 ? -48.565 -21.586 22.638 1.00 95.12 853 ALA A O 1
ATOM 6835 N N . ASP A 1 854 ? -48.509 -23.465 23.869 1.00 95.31 854 ASP A N 1
ATOM 6836 C CA . ASP A 1 854 ? -49.607 -24.131 23.148 1.00 95.31 854 ASP A CA 1
ATOM 6837 C C . ASP A 1 854 ? -50.930 -23.360 23.269 1.00 95.31 854 ASP A C 1
ATOM 6839 O O . ASP A 1 854 ? -51.688 -23.297 22.307 1.00 95.31 854 ASP A O 1
ATOM 6843 N N . ASP A 1 855 ? -51.195 -22.734 24.419 1.00 95.81 855 ASP A N 1
ATOM 6844 C CA . ASP A 1 855 ? -52.412 -21.946 24.656 1.00 95.81 855 ASP A CA 1
ATOM 6845 C C . ASP A 1 855 ? -52.515 -20.730 23.721 1.00 95.81 855 ASP A C 1
ATOM 6847 O O . ASP A 1 855 ? -53.600 -20.393 23.249 1.00 95.81 855 ASP A O 1
ATOM 6851 N N . LEU A 1 856 ? -51.382 -20.097 23.416 1.00 95.62 856 LEU A N 1
ATOM 6852 C CA . LEU A 1 856 ? -51.279 -18.988 22.478 1.00 95.62 856 LEU A CA 1
ATOM 6853 C C . LEU A 1 856 ? -51.405 -19.471 21.030 1.00 95.62 856 LEU A C 1
ATOM 6855 O O . LEU A 1 856 ? -52.157 -18.876 20.257 1.00 95.62 856 LEU A O 1
ATOM 6859 N N . MET A 1 857 ? -50.704 -20.554 20.679 1.00 95.44 857 MET A N 1
ATOM 6860 C CA . MET A 1 857 ? -50.686 -21.115 19.322 1.00 95.44 857 MET A CA 1
ATOM 6861 C C . MET A 1 857 ? -52.034 -21.719 18.899 1.00 95.44 857 MET A C 1
ATOM 6863 O O . MET A 1 857 ? -52.386 -21.644 17.726 1.00 95.44 857 MET A O 1
ATOM 6867 N N . LEU A 1 858 ? -52.786 -22.305 19.837 1.00 94.94 858 LEU A N 1
ATOM 6868 C CA . LEU A 1 858 ? -54.053 -23.009 19.582 1.00 94.94 858 LEU A CA 1
ATOM 6869 C C . LEU A 1 858 ? -55.306 -22.174 19.879 1.00 94.94 858 LEU A C 1
ATOM 6871 O O . LEU A 1 858 ? -56.425 -22.664 19.727 1.00 94.94 858 LEU A O 1
ATOM 6875 N N . SER A 1 859 ? -55.144 -20.929 20.327 1.00 93.38 859 SER A N 1
ATOM 6876 C CA . SER A 1 859 ? -56.271 -20.036 20.596 1.00 93.38 859 SER A CA 1
ATOM 6877 C C . SER A 1 859 ? -57.085 -19.768 19.326 1.00 93.38 859 SER A C 1
ATOM 6879 O O . SER A 1 859 ? -56.532 -19.464 18.272 1.00 93.38 859 SER A O 1
ATOM 6881 N N . SER A 1 860 ? -58.416 -19.779 19.443 1.00 89.00 860 SER A N 1
ATOM 6882 C CA . SER A 1 860 ? -59.326 -19.412 18.345 1.00 89.00 860 SER A CA 1
ATOM 6883 C C . SER A 1 860 ? -59.186 -17.953 17.896 1.00 89.00 860 SER A C 1
ATOM 6885 O O . SER A 1 860 ? -59.597 -17.596 16.791 1.00 89.00 860 SER A O 1
ATOM 6887 N N . ASP A 1 861 ? -58.615 -17.110 18.760 1.00 89.12 861 ASP A N 1
ATOM 6888 C CA . ASP A 1 861 ? -58.342 -15.697 18.493 1.00 89.12 861 ASP A CA 1
ATOM 6889 C C . ASP A 1 861 ? -56.956 -15.490 17.840 1.00 89.12 861 ASP A C 1
ATOM 6891 O O . ASP A 1 861 ? -56.590 -14.347 17.563 1.00 89.12 861 ASP A O 1
ATOM 6895 N N . THR A 1 862 ? -56.187 -16.557 17.583 1.00 94.25 862 THR A N 1
ATOM 6896 C CA . THR A 1 862 ? -54.839 -16.506 16.996 1.00 94.25 862 THR A CA 1
ATOM 6897 C C . THR A 1 862 ? -54.847 -16.917 15.525 1.00 94.25 862 THR A C 1
ATOM 6899 O O . THR A 1 862 ? -55.536 -17.845 15.117 1.00 94.25 862 THR A O 1
ATOM 6902 N N . THR A 1 863 ? -54.052 -16.228 14.707 1.00 95.00 863 THR A N 1
ATOM 6903 C CA . THR A 1 863 ? -53.770 -16.596 13.315 1.00 95.00 863 THR A CA 1
ATOM 6904 C C . THR A 1 863 ? -52.274 -16.785 13.107 1.00 95.00 863 THR A C 1
ATOM 6906 O O . THR A 1 863 ? -51.497 -15.879 13.414 1.00 95.00 863 THR A O 1
ATOM 6909 N N . VAL A 1 864 ? -51.877 -17.935 12.556 1.00 96.38 864 VAL A N 1
ATOM 6910 C CA . VAL A 1 864 ? -50.473 -18.284 12.301 1.00 96.38 864 VAL A CA 1
ATOM 6911 C C . VAL A 1 864 ? -50.152 -18.147 10.815 1.00 96.38 864 VAL A C 1
ATOM 6913 O O . VAL A 1 864 ? -50.773 -18.790 9.967 1.00 96.38 864 VAL A O 1
ATOM 6916 N N . ILE A 1 865 ? -49.156 -17.317 10.524 1.00 96.38 865 ILE A N 1
ATOM 6917 C CA . ILE A 1 865 ? -48.556 -17.077 9.213 1.00 96.38 865 ILE A CA 1
ATOM 6918 C C . ILE A 1 865 ? -47.102 -17.541 9.275 1.00 96.38 865 ILE A C 1
ATOM 6920 O O . ILE A 1 865 ? -46.428 -17.348 10.288 1.00 96.38 865 ILE A O 1
ATOM 6924 N N . VAL A 1 866 ? -46.605 -18.149 8.205 1.00 96.38 866 VAL A N 1
ATOM 6925 C CA . VAL A 1 866 ? -45.227 -18.665 8.133 1.00 96.38 866 VAL A CA 1
ATOM 6926 C C . VAL A 1 866 ? -44.487 -18.104 6.928 1.00 96.38 866 VAL A C 1
ATOM 6928 O O . VAL A 1 866 ? -45.107 -17.569 6.014 1.00 96.38 866 VAL A O 1
ATOM 6931 N N . ASP A 1 867 ? -43.164 -18.225 6.907 1.00 93.94 867 ASP A N 1
ATOM 6932 C CA . ASP A 1 867 ? -42.373 -17.962 5.699 1.00 93.94 867 ASP A CA 1
ATOM 6933 C C . ASP A 1 867 ? -42.578 -19.062 4.640 1.00 93.94 867 ASP A C 1
ATOM 6935 O O . ASP A 1 867 ? -42.895 -18.758 3.495 1.00 93.94 867 ASP A O 1
ATOM 6939 N N . SER A 1 868 ? -42.497 -20.335 5.039 1.00 92.75 868 SER A N 1
ATOM 6940 C CA . SER A 1 868 ? -42.767 -21.508 4.199 1.00 92.75 868 SER A CA 1
ATOM 6941 C C . SER A 1 868 ? -43.529 -22.575 4.980 1.00 92.75 868 SER A C 1
ATOM 6943 O O . SER A 1 868 ? -43.079 -23.031 6.037 1.00 92.75 868 SER A O 1
ATOM 6945 N N . LYS A 1 869 ? -44.665 -23.031 4.437 1.00 93.19 869 LYS A N 1
ATOM 6946 C CA . LYS A 1 869 ? -45.461 -24.130 5.013 1.00 93.19 869 LYS A CA 1
ATOM 6947 C C . LYS A 1 869 ? -44.641 -25.413 5.088 1.00 93.19 869 LYS A C 1
ATOM 6949 O O . LYS A 1 869 ? -44.694 -26.118 6.096 1.00 93.19 869 LYS A O 1
ATOM 6954 N N . GLU A 1 870 ? -43.855 -25.701 4.052 1.00 89.62 870 GLU A N 1
ATOM 6955 C CA . GLU A 1 870 ? -43.018 -26.900 4.014 1.00 89.62 870 GLU A CA 1
ATOM 6956 C C . GLU A 1 870 ? -41.951 -26.885 5.117 1.00 89.62 870 GLU A C 1
ATOM 6958 O O . GLU A 1 870 ? -41.811 -27.869 5.850 1.00 89.62 870 GLU A O 1
ATOM 6963 N N . SER A 1 871 ? -41.215 -25.777 5.249 1.00 88.31 871 SER A N 1
ATOM 6964 C CA . SER A 1 871 ? -40.153 -25.643 6.252 1.00 88.31 871 SER A CA 1
ATOM 6965 C C . SER A 1 871 ? -40.727 -25.631 7.666 1.00 88.31 871 SER A C 1
ATOM 6967 O O . SER A 1 871 ? -40.226 -26.334 8.541 1.00 88.31 871 SER A O 1
ATOM 6969 N N . ALA A 1 872 ? -41.816 -24.893 7.898 1.00 91.00 872 ALA A N 1
ATOM 6970 C CA . ALA A 1 872 ? -42.458 -24.791 9.205 1.00 91.00 872 ALA A CA 1
ATOM 6971 C C . ALA A 1 872 ? -42.918 -26.154 9.745 1.00 91.00 872 ALA A C 1
ATOM 6973 O O . ALA A 1 872 ? -42.632 -26.490 10.893 1.00 91.00 872 ALA A O 1
ATOM 6974 N N . MET A 1 873 ? -43.541 -26.984 8.904 1.00 91.00 873 MET A N 1
ATOM 6975 C CA . MET A 1 873 ? -44.014 -28.321 9.291 1.00 91.00 873 MET A CA 1
ATOM 6976 C C . MET A 1 873 ? -42.882 -29.315 9.608 1.00 91.00 873 MET A C 1
ATOM 6978 O O . MET A 1 873 ? -43.145 -30.373 10.180 1.00 91.00 873 MET A O 1
ATOM 6982 N N . LYS A 1 874 ? -41.632 -29.000 9.237 1.00 87.19 874 LYS A N 1
ATOM 6983 C CA . LYS A 1 874 ? -40.448 -29.852 9.449 1.00 87.19 874 LYS A CA 1
ATOM 6984 C C . LYS A 1 874 ? -39.495 -29.310 10.518 1.00 87.19 874 LYS A C 1
ATOM 6986 O O . LYS A 1 874 ? -38.859 -30.095 11.219 1.00 87.19 874 LYS A O 1
ATOM 6991 N N . GLU A 1 875 ? -39.406 -27.989 10.663 1.00 85.94 875 GLU A N 1
ATOM 6992 C CA . GLU A 1 875 ? -38.362 -27.319 11.447 1.00 85.94 875 GLU A CA 1
ATOM 6993 C C . GLU A 1 875 ? -38.905 -26.410 12.571 1.00 85.94 875 GLU A C 1
ATOM 6995 O O . GLU A 1 875 ? -38.184 -26.177 13.541 1.00 85.94 875 GLU A O 1
ATOM 7000 N N . ALA A 1 876 ? -40.153 -25.921 12.519 1.00 89.44 876 ALA A N 1
ATOM 7001 C CA . ALA A 1 876 ? -40.694 -25.020 13.546 1.00 89.44 876 ALA A CA 1
ATOM 7002 C C . ALA A 1 876 ? -41.316 -25.800 14.715 1.00 89.44 876 ALA A C 1
ATOM 7004 O O . ALA A 1 876 ? -42.467 -26.240 14.649 1.00 89.44 876 ALA A O 1
ATOM 7005 N N . GLY A 1 877 ? -40.570 -25.960 15.811 1.00 88.12 877 GLY A N 1
ATOM 7006 C CA . GLY A 1 877 ? -41.013 -26.769 16.945 1.00 88.12 877 GLY A CA 1
ATOM 7007 C C . GLY A 1 877 ? -42.319 -26.304 17.593 1.00 88.12 877 GLY A C 1
ATOM 7008 O O . GLY A 1 877 ? -43.129 -27.162 17.931 1.00 88.12 877 GLY A O 1
ATOM 7009 N N . GLU A 1 878 ? -42.625 -25.001 17.682 1.00 90.06 878 GLU A N 1
ATOM 7010 C CA . GLU A 1 878 ? -43.942 -24.585 18.204 1.00 90.06 878 GLU A CA 1
ATOM 7011 C C . GLU A 1 878 ? -45.115 -24.995 17.307 1.00 90.06 878 GLU A C 1
ATOM 7013 O O . GLU A 1 878 ? -46.199 -25.222 17.829 1.00 90.06 878 GLU A O 1
ATOM 7018 N N . ILE A 1 879 ? -44.920 -25.151 15.994 1.00 93.25 879 ILE A N 1
ATOM 7019 C CA . ILE A 1 879 ? -45.960 -25.635 15.072 1.00 93.25 879 ILE A CA 1
ATOM 7020 C C . ILE A 1 879 ? -46.054 -27.159 15.151 1.00 93.25 879 ILE A C 1
ATOM 7022 O O . ILE A 1 879 ? -47.144 -27.705 15.293 1.00 93.25 879 ILE A O 1
ATOM 7026 N N . ILE A 1 880 ? -44.914 -27.853 15.127 1.00 92.31 880 ILE A N 1
ATOM 7027 C CA . ILE A 1 880 ? -44.854 -29.322 15.153 1.00 92.31 880 ILE A CA 1
ATOM 7028 C C . ILE A 1 880 ? -45.417 -29.880 16.463 1.00 92.31 880 ILE A C 1
ATOM 7030 O O . ILE A 1 880 ? -46.164 -30.859 16.452 1.00 92.31 880 ILE A O 1
ATOM 7034 N N . GLN A 1 881 ? -45.055 -29.267 17.591 1.00 90.56 881 GLN A N 1
ATOM 7035 C CA . GLN A 1 881 ? -45.452 -29.735 18.917 1.00 90.56 881 GLN A CA 1
ATOM 7036 C C . GLN A 1 881 ? -46.919 -29.411 19.216 1.00 90.56 881 GLN A C 1
ATOM 7038 O O . GLN A 1 881 ? -47.648 -30.296 19.661 1.00 90.56 881 GLN A O 1
ATOM 7043 N N . SER A 1 882 ? -47.366 -28.179 18.936 1.00 91.88 882 SER A N 1
ATOM 7044 C CA . SER A 1 882 ? -48.755 -27.772 19.198 1.00 91.88 882 SER A CA 1
ATOM 7045 C C . SER A 1 882 ? -49.744 -28.320 18.167 1.00 91.88 882 SER A C 1
ATOM 7047 O O . SER A 1 882 ? -50.917 -28.500 18.484 1.00 91.88 882 SER A O 1
ATOM 7049 N N . LYS A 1 883 ? -49.277 -28.616 16.944 1.00 92.81 883 LYS A N 1
ATOM 7050 C CA . LYS A 1 883 ? -50.100 -28.902 15.757 1.00 92.81 883 LYS A CA 1
ATOM 7051 C C . LYS A 1 883 ? -51.012 -27.736 15.364 1.00 92.81 883 LYS A C 1
ATOM 7053 O O . LYS A 1 883 ? -52.114 -27.961 14.867 1.00 92.81 883 LYS A O 1
ATOM 7058 N N . ALA A 1 884 ? -50.563 -26.505 15.604 1.00 92.19 884 ALA A N 1
ATOM 7059 C CA . ALA A 1 884 ? -51.283 -25.308 15.193 1.00 92.19 884 ALA A CA 1
ATOM 7060 C C . ALA A 1 884 ? -51.518 -25.278 13.676 1.00 92.19 884 ALA A C 1
ATOM 7062 O O . ALA A 1 884 ? -50.651 -25.652 12.883 1.00 92.19 884 ALA A O 1
ATOM 7063 N N . GLU A 1 885 ? -52.702 -24.814 13.284 1.00 93.56 885 GLU A N 1
ATOM 7064 C CA . GLU A 1 885 ? -53.069 -24.655 11.882 1.00 93.56 885 GLU A CA 1
ATOM 7065 C C . GLU A 1 885 ? -52.353 -23.438 11.283 1.00 93.56 885 GLU A C 1
ATOM 7067 O O . GLU A 1 885 ? -52.421 -22.329 11.815 1.00 93.56 885 GLU A O 1
ATOM 7072 N N . ILE A 1 886 ? -51.660 -23.651 10.164 1.00 95.88 886 ILE A N 1
ATOM 7073 C CA . ILE A 1 886 ? -51.027 -22.579 9.396 1.00 95.88 886 ILE A CA 1
ATOM 7074 C C . ILE A 1 886 ? -52.062 -22.032 8.418 1.00 95.88 886 ILE A C 1
ATOM 7076 O O . ILE A 1 886 ? -52.472 -22.745 7.501 1.00 95.88 886 ILE A O 1
ATOM 7080 N N . LEU A 1 887 ? -52.442 -20.764 8.568 1.00 94.56 887 LEU A N 1
ATOM 7081 C CA . LEU A 1 887 ? -53.422 -20.147 7.677 1.00 94.56 887 LEU A CA 1
ATOM 7082 C C . LEU A 1 887 ? -52.832 -19.913 6.280 1.00 94.56 887 LEU A C 1
ATOM 7084 O O . LEU A 1 887 ? -53.422 -20.304 5.274 1.00 94.56 887 LEU A O 1
ATOM 7088 N N . ALA A 1 888 ? -51.670 -19.264 6.211 1.00 94.38 888 ALA A N 1
ATOM 7089 C CA . ALA A 1 888 ? -51.061 -18.842 4.954 1.00 94.38 888 ALA A CA 1
ATOM 7090 C C . ALA A 1 888 ? -49.542 -18.675 5.082 1.00 94.38 888 ALA A C 1
ATOM 7092 O O . ALA A 1 888 ? -49.003 -18.531 6.183 1.00 94.38 888 ALA A O 1
ATOM 7093 N N . GLU A 1 889 ? -48.855 -18.692 3.944 1.00 95.69 889 GLU A N 1
ATOM 7094 C CA . GLU A 1 889 ? -47.489 -18.180 3.840 1.00 95.69 889 GLU A CA 1
ATOM 7095 C C . GLU A 1 889 ? -47.493 -16.659 3.672 1.00 95.69 889 GLU A C 1
ATOM 7097 O O . GLU A 1 889 ? -48.416 -16.094 3.086 1.00 95.69 889 GLU A O 1
ATOM 7102 N N . LEU A 1 890 ? -46.444 -15.982 4.141 1.00 95.44 890 LEU A N 1
ATOM 7103 C CA . LEU A 1 890 ? -46.345 -14.522 4.110 1.00 95.44 890 LEU A CA 1
ATOM 7104 C C . LEU A 1 890 ? -46.464 -13.947 2.688 1.00 95.44 890 LEU A C 1
ATOM 7106 O O . LEU A 1 890 ? -47.070 -12.893 2.506 1.00 95.44 890 LEU A O 1
ATOM 7110 N N . GLY A 1 891 ? -45.936 -14.645 1.679 1.00 94.12 891 GLY A N 1
ATOM 7111 C CA . GLY A 1 891 ? -46.023 -14.230 0.278 1.00 94.12 891 GLY A CA 1
ATOM 7112 C C . GLY A 1 891 ? -47.447 -14.191 -0.282 1.00 94.12 891 GLY A C 1
ATOM 7113 O O . GLY A 1 891 ? -47.741 -13.377 -1.160 1.00 94.12 891 GLY A O 1
ATOM 7114 N N . GLU A 1 892 ? -48.361 -15.007 0.256 1.00 93.88 892 GLU A N 1
ATOM 7115 C CA . GLU A 1 892 ? -49.777 -15.031 -0.146 1.00 93.88 892 GLU A CA 1
ATOM 7116 C C . GLU A 1 892 ? -50.524 -13.749 0.266 1.00 93.88 892 GLU A C 1
ATOM 7118 O O . GLU A 1 892 ? -51.558 -13.419 -0.317 1.00 93.88 892 GLU A O 1
ATOM 7123 N N . LEU A 1 893 ? -50.002 -13.027 1.264 1.00 92.44 893 LEU A N 1
ATOM 7124 C CA . LEU A 1 893 ? -50.593 -11.802 1.809 1.00 92.44 893 LEU A CA 1
ATOM 7125 C C . LEU A 1 893 ? -50.180 -10.551 1.020 1.00 92.44 893 LEU A C 1
ATOM 7127 O O . LEU A 1 893 ? -50.816 -9.500 1.124 1.00 92.44 893 LEU A O 1
ATOM 7131 N N . ILE A 1 894 ? -49.107 -10.648 0.237 1.00 89.94 894 ILE A N 1
ATOM 7132 C CA . ILE A 1 894 ? -48.573 -9.541 -0.554 1.00 89.94 894 ILE A CA 1
ATOM 7133 C C . ILE A 1 894 ? -49.575 -9.202 -1.665 1.00 89.94 894 ILE A C 1
ATOM 7135 O O . ILE A 1 894 ? -50.122 -10.094 -2.308 1.00 89.94 894 ILE A O 1
ATOM 7139 N N . GLU A 1 895 ? -49.856 -7.904 -1.830 1.00 80.75 895 GLU A N 1
ATOM 7140 C CA . GLU A 1 895 ? -50.888 -7.341 -2.724 1.00 80.75 895 GLU A CA 1
ATOM 7141 C C . GLU A 1 895 ? -52.354 -7.646 -2.344 1.00 80.75 895 GLU A C 1
ATOM 7143 O O . GLU A 1 895 ? -53.270 -7.188 -3.026 1.00 80.75 895 GLU A O 1
ATOM 7148 N N . ASN A 1 896 ? -52.613 -8.313 -1.210 1.00 83.00 896 ASN A N 1
ATOM 7149 C CA . ASN A 1 896 ? -53.966 -8.651 -0.754 1.00 83.00 896 ASN A CA 1
ATOM 7150 C C . ASN A 1 896 ? -54.374 -7.897 0.526 1.00 83.00 896 ASN A C 1
ATOM 7152 O O . ASN A 1 896 ? -54.559 -8.468 1.602 1.00 83.00 896 ASN A O 1
ATOM 7156 N N . ASN A 1 897 ? -54.510 -6.573 0.409 1.00 77.19 897 ASN A N 1
ATOM 7157 C CA . ASN A 1 897 ? -54.784 -5.691 1.551 1.00 77.19 897 ASN A CA 1
ATOM 7158 C C . ASN A 1 897 ? -56.114 -5.992 2.266 1.00 77.19 897 ASN A C 1
ATOM 7160 O O . ASN A 1 897 ? -56.197 -5.824 3.482 1.00 77.19 897 ASN A O 1
ATOM 7164 N N . GLU A 1 898 ? -57.151 -6.423 1.540 1.00 77.44 898 GLU A N 1
ATOM 7165 C CA . GLU A 1 898 ? -58.447 -6.783 2.136 1.00 77.44 898 GLU A CA 1
ATOM 7166 C C . GLU A 1 898 ? -58.314 -8.018 3.032 1.00 77.44 898 GLU A C 1
ATOM 7168 O O . GLU A 1 898 ? -58.680 -7.967 4.207 1.00 77.44 898 GLU A O 1
ATOM 7173 N N . PHE A 1 899 ? -57.669 -9.075 2.532 1.00 81.62 899 PHE A N 1
ATOM 7174 C CA . PHE A 1 899 ? -57.417 -10.293 3.302 1.00 81.62 899 PHE A CA 1
ATOM 7175 C C . PHE A 1 899 ? -56.547 -10.034 4.538 1.00 81.62 899 PHE A C 1
ATOM 7177 O O . PHE A 1 899 ? -56.850 -10.519 5.630 1.00 81.62 899 PHE A O 1
ATOM 7184 N N . CYS A 1 900 ? -55.509 -9.203 4.405 1.00 81.12 900 CYS A N 1
ATOM 7185 C CA . CYS A 1 900 ? -54.682 -8.778 5.534 1.00 81.12 900 CYS A CA 1
ATOM 7186 C C . CYS A 1 900 ? -55.504 -8.068 6.614 1.00 81.12 900 CYS A C 1
ATOM 7188 O O . CYS A 1 900 ? -55.337 -8.353 7.804 1.00 81.12 900 CYS A O 1
ATOM 7190 N N . ASN A 1 901 ? -56.406 -7.162 6.221 1.00 78.44 901 ASN A N 1
ATOM 7191 C CA . ASN A 1 901 ? -57.265 -6.433 7.153 1.00 78.44 901 ASN A CA 1
ATOM 7192 C C . ASN A 1 901 ? -58.247 -7.356 7.883 1.00 78.44 901 ASN A C 1
ATOM 7194 O O . ASN A 1 901 ? -58.447 -7.169 9.089 1.00 78.44 901 ASN A O 1
ATOM 7198 N N . ASP A 1 902 ? -58.798 -8.347 7.180 1.00 76.69 902 ASP A N 1
ATOM 7199 C CA . ASP A 1 902 ? -59.720 -9.344 7.729 1.00 76.69 902 ASP A CA 1
ATOM 7200 C C . ASP A 1 902 ? -59.034 -10.276 8.732 1.00 76.69 902 ASP A C 1
ATOM 7202 O O . ASP A 1 902 ? -59.547 -10.474 9.835 1.00 76.69 902 ASP A O 1
ATOM 7206 N N . ILE A 1 903 ? -57.841 -10.785 8.401 1.00 80.38 903 ILE A N 1
ATOM 7207 C CA . ILE A 1 903 ? -57.042 -11.630 9.303 1.00 80.38 903 ILE A CA 1
ATOM 7208 C C . ILE A 1 903 ? -56.725 -10.899 10.604 1.00 80.38 903 ILE A C 1
ATOM 7210 O O . ILE A 1 903 ? -56.833 -11.455 11.693 1.00 80.38 903 ILE A O 1
ATOM 7214 N N . SER A 1 904 ? -56.318 -9.641 10.490 1.00 72.88 904 SER A N 1
ATOM 7215 C CA . SER A 1 904 ? -55.799 -8.871 11.616 1.00 72.88 904 SER A CA 1
ATOM 7216 C C . SER A 1 904 ? -56.898 -8.196 12.447 1.00 72.88 904 SER A C 1
ATOM 7218 O O . SER A 1 904 ? -56.588 -7.418 13.352 1.00 72.88 904 SER A O 1
ATOM 7220 N N . LYS A 1 905 ? -58.190 -8.342 12.110 1.00 71.56 905 LYS A N 1
ATOM 7221 C CA . LYS A 1 905 ? -59.294 -7.633 12.787 1.00 71.56 905 LYS A CA 1
ATOM 7222 C C . LYS A 1 905 ? -59.553 -8.243 14.168 1.00 71.56 905 LYS A C 1
ATOM 7224 O O . LYS A 1 905 ? -60.199 -9.276 14.282 1.00 71.56 905 LYS A O 1
ATOM 7229 N N . ASP A 1 906 ? -59.009 -7.597 15.200 1.00 71.38 906 ASP A N 1
ATOM 7230 C CA . ASP A 1 906 ? -59.123 -7.957 16.625 1.00 71.38 906 ASP A CA 1
ATOM 7231 C C . ASP A 1 906 ? -58.544 -9.336 17.019 1.00 71.38 906 ASP A C 1
ATOM 7233 O O . ASP A 1 906 ? -58.702 -9.775 18.161 1.00 71.38 906 ASP A O 1
ATOM 7237 N N . LYS A 1 907 ? -57.814 -9.992 16.105 1.00 87.44 907 LYS A N 1
ATOM 7238 C CA . LYS A 1 907 ? -57.107 -11.263 16.324 1.00 87.44 907 LYS A CA 1
ATOM 7239 C C . LYS A 1 907 ? -55.629 -11.061 16.637 1.00 87.44 907 LYS A C 1
ATOM 7241 O O . LYS A 1 907 ? -55.002 -10.115 16.166 1.00 87.44 907 LYS A O 1
ATOM 7246 N N . ILE A 1 908 ? -55.063 -11.987 17.402 1.00 94.88 908 ILE A N 1
ATOM 7247 C CA . ILE A 1 908 ? -53.617 -12.122 17.576 1.00 94.88 908 ILE A CA 1
ATOM 7248 C C . ILE A 1 908 ? -53.043 -12.681 16.274 1.00 94.88 908 ILE A C 1
ATOM 7250 O O . ILE A 1 908 ? -53.547 -13.672 15.746 1.00 94.88 908 ILE A O 1
ATOM 7254 N N . THR A 1 909 ? -51.989 -12.067 15.747 1.00 96.19 909 THR A N 1
ATOM 7255 C CA . THR A 1 909 ? -51.312 -12.558 14.538 1.00 96.19 909 THR A CA 1
ATOM 7256 C C . THR A 1 909 ? -49.893 -12.978 14.876 1.00 96.19 909 THR A C 1
ATOM 7258 O O . THR A 1 909 ? -49.171 -12.253 15.554 1.00 96.19 909 THR A O 1
ATOM 7261 N N . ILE A 1 910 ? -49.488 -14.155 14.413 1.00 97.00 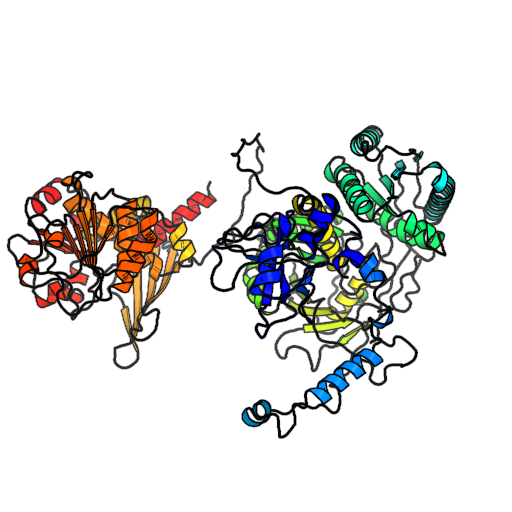910 ILE A N 1
ATOM 7262 C CA . ILE A 1 910 ? -48.151 -14.705 14.623 1.00 97.00 910 ILE A CA 1
ATOM 7263 C C . ILE A 1 910 ? -47.515 -14.896 13.257 1.00 97.00 910 ILE A C 1
ATOM 7265 O O . ILE A 1 910 ? -48.057 -15.619 12.427 1.00 97.00 910 ILE A O 1
ATOM 7269 N N . PHE A 1 911 ? -46.363 -14.276 13.036 1.00 97.38 911 PHE A N 1
ATOM 7270 C CA . PHE A 1 911 ? -45.470 -14.620 11.946 1.00 97.38 911 PHE A CA 1
ATOM 7271 C C . PHE A 1 911 ? -44.335 -15.489 12.483 1.00 97.38 911 PHE A C 1
ATOM 7273 O O . PHE A 1 911 ? -43.508 -15.034 13.275 1.00 97.38 911 PHE A O 1
ATOM 7280 N N . LYS A 1 912 ? -44.302 -16.753 12.063 1.00 96.00 912 LYS A N 1
ATOM 7281 C CA . LYS A 1 912 ? -43.260 -17.709 12.430 1.00 96.00 912 LYS A CA 1
ATOM 7282 C C . LYS A 1 912 ? -42.267 -17.860 11.281 1.00 96.00 912 LYS A C 1
ATOM 7284 O O . LYS A 1 912 ? -42.629 -18.360 10.220 1.00 96.00 912 LYS A O 1
ATOM 7289 N N . SER A 1 913 ? -41.008 -17.493 11.524 1.00 93.75 913 SER A N 1
ATOM 7290 C CA . SER A 1 913 ? -39.920 -17.678 10.557 1.00 93.75 913 SER A CA 1
ATOM 7291 C C . SER A 1 913 ? -38.961 -18.788 10.980 1.00 93.75 913 SER A C 1
ATOM 7293 O O . SER A 1 913 ? -38.540 -18.866 12.138 1.00 93.75 913 SER A O 1
ATOM 7295 N N . VAL A 1 914 ? -38.620 -19.645 10.021 1.00 87.00 914 VAL A N 1
ATOM 7296 C CA . VAL A 1 914 ? -37.549 -20.656 10.076 1.00 87.00 914 VAL A CA 1
ATOM 7297 C C . VAL A 1 914 ? -36.326 -20.184 9.265 1.00 87.00 914 VAL A C 1
ATOM 7299 O O . VAL A 1 914 ? -35.184 -20.598 9.505 1.00 87.00 914 VAL A O 1
ATOM 7302 N N . GLY A 1 915 ? -36.562 -19.273 8.322 1.00 86.75 915 GLY A N 1
ATOM 7303 C CA . GLY A 1 915 ? -35.593 -18.641 7.449 1.00 86.75 915 GLY A CA 1
ATOM 7304 C C . GLY A 1 915 ? -35.395 -19.418 6.155 1.00 86.75 915 GLY A C 1
ATOM 7305 O O . GLY A 1 915 ? -35.036 -20.597 6.168 1.00 86.75 915 GLY A O 1
ATOM 7306 N N . MET A 1 916 ? -35.549 -18.719 5.036 1.00 91.25 916 MET A N 1
ATOM 7307 C CA . MET A 1 916 ? -35.441 -19.286 3.695 1.00 91.25 916 MET A CA 1
ATOM 7308 C C . MET A 1 916 ? -34.171 -18.816 2.971 1.00 91.25 916 MET A C 1
ATOM 7310 O O . MET A 1 916 ? -33.674 -17.714 3.204 1.00 91.25 916 MET A O 1
ATOM 7314 N N . ALA A 1 917 ? -33.644 -19.652 2.075 1.00 93.12 917 ALA A N 1
ATOM 7315 C CA . ALA A 1 917 ? -32.486 -19.327 1.240 1.00 93.12 917 ALA A CA 1
ATOM 7316 C C . ALA A 1 917 ? -32.786 -18.180 0.258 1.00 93.12 917 ALA A C 1
ATOM 7318 O O . ALA A 1 917 ? -31.921 -17.350 -0.008 1.00 93.12 917 ALA A O 1
ATOM 7319 N N . ILE A 1 918 ? -34.026 -18.092 -0.231 1.00 95.12 918 ILE A N 1
ATOM 7320 C CA . ILE A 1 918 ? -34.480 -17.042 -1.153 1.00 95.12 918 ILE A CA 1
ATOM 7321 C C . ILE A 1 918 ? -34.446 -15.654 -0.505 1.00 95.12 918 ILE A C 1
ATOM 7323 O O . ILE A 1 918 ? -34.233 -14.655 -1.186 1.00 95.12 918 ILE A O 1
ATOM 7327 N N . GLU A 1 919 ? -34.577 -15.579 0.822 1.00 96.00 919 GLU A N 1
ATOM 7328 C CA . GLU A 1 919 ? -34.421 -14.322 1.551 1.00 96.00 919 GLU A CA 1
ATOM 7329 C C . GLU A 1 919 ? -32.940 -13.908 1.632 1.00 96.00 919 GLU A C 1
ATOM 7331 O O . GLU A 1 919 ? -32.616 -12.721 1.571 1.00 96.00 919 GLU A O 1
ATOM 7336 N N . ASP A 1 920 ? -32.021 -14.879 1.740 1.00 96.12 920 ASP A N 1
ATOM 7337 C CA . ASP A 1 920 ? -30.577 -14.623 1.669 1.00 96.12 920 ASP A CA 1
ATOM 7338 C C . ASP A 1 920 ? -30.170 -14.192 0.243 1.00 96.12 920 ASP A C 1
ATOM 7340 O O . ASP A 1 920 ? -29.354 -13.282 0.078 1.00 96.12 920 ASP A O 1
ATOM 7344 N N . LEU A 1 921 ? -30.771 -14.804 -0.788 1.00 96.25 921 LEU A N 1
ATOM 7345 C CA . LEU A 1 921 ? -30.630 -14.408 -2.193 1.00 96.25 921 LEU A CA 1
ATOM 7346 C C . LEU A 1 921 ? -31.097 -12.968 -2.417 1.00 96.25 921 LEU A C 1
ATOM 7348 O O . LEU A 1 921 ? -30.350 -12.196 -3.008 1.00 96.25 921 LEU A O 1
ATOM 7352 N N . ALA A 1 922 ? -32.273 -12.583 -1.914 1.00 96.75 922 ALA A N 1
ATOM 7353 C CA . ALA A 1 922 ? -32.782 -11.215 -2.030 1.00 96.75 922 ALA A CA 1
ATOM 7354 C C . ALA A 1 922 ? -31.793 -10.181 -1.468 1.00 96.75 922 ALA A C 1
ATOM 7356 O O . ALA A 1 922 ? -31.491 -9.184 -2.123 1.00 96.75 922 ALA A O 1
ATOM 7357 N N . ALA A 1 923 ? -31.226 -10.448 -0.289 1.00 96.88 923 ALA A N 1
ATOM 7358 C CA . ALA A 1 923 ? -30.213 -9.581 0.307 1.00 96.88 923 ALA A CA 1
ATOM 7359 C C . ALA A 1 923 ? -28.924 -9.506 -0.519 1.00 96.88 923 ALA A C 1
ATOM 7361 O O . ALA A 1 923 ? -28.364 -8.422 -0.688 1.00 96.88 923 ALA A O 1
ATOM 7362 N N . ALA A 1 924 ? -28.468 -10.633 -1.066 1.00 95.69 924 ALA A N 1
ATOM 7363 C CA . ALA A 1 924 ? -27.301 -10.666 -1.938 1.00 95.69 924 ALA A CA 1
ATOM 7364 C C . ALA A 1 924 ? -27.539 -9.919 -3.265 1.00 95.69 924 ALA A C 1
ATOM 7366 O O . ALA A 1 924 ? -26.646 -9.205 -3.716 1.00 95.69 924 ALA A O 1
ATOM 7367 N N . ILE A 1 925 ? -28.734 -10.031 -3.859 1.00 94.69 925 ILE A N 1
ATOM 7368 C CA . ILE A 1 925 ? -29.130 -9.295 -5.071 1.00 94.69 925 ILE A CA 1
ATOM 7369 C C . ILE A 1 925 ? -29.095 -7.794 -4.807 1.00 94.69 925 ILE A C 1
ATOM 7371 O O . ILE A 1 925 ? -28.401 -7.080 -5.519 1.00 94.69 925 ILE A O 1
ATOM 7375 N N . VAL A 1 926 ? -29.765 -7.319 -3.752 1.00 94.88 926 VAL A N 1
ATOM 7376 C CA . VAL A 1 926 ? -29.793 -5.883 -3.428 1.00 94.88 926 VAL A CA 1
ATOM 7377 C C . VAL A 1 926 ? -28.390 -5.346 -3.179 1.00 94.88 926 VAL A C 1
ATOM 7379 O O . VAL A 1 926 ? -28.041 -4.275 -3.671 1.00 94.88 926 VAL A O 1
ATOM 7382 N N . LEU A 1 927 ? -27.561 -6.105 -2.460 1.00 92.81 927 LEU A N 1
ATOM 7383 C CA . LEU A 1 927 ? -26.167 -5.739 -2.240 1.00 92.81 927 LEU A CA 1
ATOM 7384 C C . LEU A 1 927 ? -25.388 -5.655 -3.564 1.00 92.81 927 LEU A C 1
ATOM 7386 O O . LEU A 1 927 ? -24.607 -4.726 -3.748 1.00 92.81 927 LEU A O 1
ATOM 7390 N N . TYR A 1 928 ? -25.598 -6.594 -4.489 1.00 90.88 928 TYR A N 1
ATOM 7391 C CA . TYR A 1 928 ? -24.942 -6.613 -5.799 1.00 90.88 928 TYR A CA 1
ATOM 7392 C C . TYR A 1 928 ? -25.400 -5.484 -6.727 1.00 90.88 928 TYR A C 1
ATOM 7394 O O . TYR A 1 928 ? -24.567 -4.835 -7.362 1.00 90.88 928 TYR A O 1
ATOM 7402 N N . GLU A 1 929 ? -26.707 -5.257 -6.815 1.00 87.62 929 GLU A N 1
ATOM 7403 C CA . GLU A 1 929 ? -27.319 -4.264 -7.700 1.00 87.62 929 GLU A CA 1
ATOM 7404 C C . GLU A 1 929 ? -27.005 -2.849 -7.232 1.00 87.62 929 GLU A C 1
ATOM 7406 O O . GLU A 1 929 ? -26.606 -2.026 -8.051 1.00 87.62 929 GLU A O 1
ATOM 7411 N N . TYR A 1 930 ? -27.024 -2.595 -5.919 1.00 82.12 930 TYR A N 1
ATOM 7412 C CA . TYR A 1 930 ? -26.540 -1.333 -5.358 1.00 82.12 930 TYR A CA 1
ATOM 7413 C C . TYR A 1 930 ? -25.098 -1.031 -5.792 1.00 82.12 930 TYR A C 1
ATOM 7415 O O . TYR A 1 930 ? -24.769 0.101 -6.136 1.00 82.12 930 TYR A O 1
ATOM 7423 N N . LEU A 1 931 ? -24.230 -2.047 -5.848 1.00 75.50 931 LEU A N 1
ATOM 7424 C CA . LEU A 1 931 ? -22.861 -1.870 -6.340 1.00 75.50 931 LEU A CA 1
ATOM 7425 C C . LEU A 1 931 ? -22.800 -1.625 -7.844 1.00 75.50 931 LEU A C 1
ATOM 7427 O O . LEU A 1 931 ? -21.915 -0.895 -8.276 1.00 75.50 931 LEU A O 1
ATOM 7431 N N . GLN A 1 932 ? -23.671 -2.247 -8.645 1.00 75.56 932 GLN A N 1
ATOM 7432 C CA . GLN A 1 932 ? -23.716 -1.948 -10.078 1.00 75.56 932 GLN A CA 1
ATOM 7433 C C . GLN A 1 932 ? -24.195 -0.516 -10.306 1.00 75.56 932 GLN A C 1
ATOM 7435 O O . GLN A 1 932 ? -23.548 0.214 -11.046 1.00 75.56 932 GLN A O 1
ATOM 7440 N N . GLU A 1 933 ? -25.223 -0.065 -9.589 1.00 69.19 933 GLU A N 1
ATOM 7441 C CA . GLU A 1 933 ? -25.675 1.324 -9.659 1.00 69.19 933 GLU A CA 1
ATOM 7442 C C . GLU A 1 933 ? -24.590 2.315 -9.234 1.00 69.19 933 GLU A C 1
ATOM 7444 O O . GLU A 1 933 ? -24.402 3.329 -9.897 1.00 69.19 933 GLU A O 1
ATOM 7449 N N . CYS A 1 934 ? -23.853 2.033 -8.156 1.00 62.75 934 CYS A N 1
ATOM 7450 C CA . CYS A 1 934 ? -22.719 2.860 -7.729 1.00 62.75 934 CYS A CA 1
ATOM 7451 C C . CYS A 1 934 ? -21.513 2.796 -8.682 1.00 62.75 934 CYS A C 1
ATOM 7453 O O . CYS A 1 934 ? -20.598 3.595 -8.530 1.00 62.75 934 CYS A O 1
ATOM 7455 N N . ARG A 1 935 ? -21.465 1.827 -9.607 1.00 54.44 935 ARG A N 1
ATOM 7456 C CA . ARG A 1 935 ? -20.454 1.749 -10.678 1.00 54.44 935 ARG A CA 1
ATOM 7457 C C . ARG A 1 935 ? -20.902 2.449 -11.956 1.00 54.44 935 ARG A C 1
ATOM 7459 O O . ARG A 1 935 ? -20.053 2.863 -12.740 1.00 54.44 935 ARG A O 1
ATOM 7466 N N . GLU A 1 936 ? -22.207 2.472 -12.211 1.00 46.00 936 GLU A N 1
ATOM 7467 C CA . GLU A 1 936 ? -22.812 3.149 -13.358 1.00 46.00 936 GLU A CA 1
ATOM 7468 C C . GLU A 1 936 ? -22.942 4.662 -13.136 1.00 46.00 936 GLU A C 1
ATOM 7470 O O . GLU A 1 936 ? -22.799 5.419 -14.097 1.00 46.00 936 GLU A O 1
ATOM 7475 N N . LYS A 1 937 ? -23.209 5.084 -11.892 1.00 37.78 937 LYS A N 1
ATOM 7476 C CA . LYS A 1 937 ? -23.179 6.479 -11.419 1.00 37.78 937 LYS A CA 1
ATOM 7477 C C . LYS A 1 937 ? -21.749 6.927 -11.145 1.00 37.78 937 LYS A C 1
ATOM 7479 O O . LYS A 1 937 ? -21.471 8.113 -11.428 1.00 37.78 937 LYS A O 1
#

Sequence (937 aa):
DFVHTHIGAKRVPNEYEWKKLNRTLKNCSIVTQQSNWKQVFEIDQFDKRRPGEIKIESGETLIEYFKNKKNIQLTQTNYPCVQVYFPNEYDKPCHLPLEVCRIRAWQVYDKPLSKAQEAQQPRKYIPKPYERHNAIMKMLQKCDYNSRSNRLCREVGFSIDDSQMLRLNARVLTQPQIQTGPNSRANVRIGRIPLDGHLFTPKPLSTLSITYFGNDIERERDLMKKFADTLLQVMNNYHVDVRYRKHTVSPTIDKITEHFHSMNESKCQFVLCVMSGRSEEDLKQLKADIKDCGTIKYGIMTQCVLLSKVAANRSLTGYCENLIRKINFKNSGINTKVNLNQSLKNKKSTTDAYMFFGADVIHPTNVTRQHPSIAVVVGSCDSLCSTTAVRVCQQFPKEGKCSIETIIGMTDMVEQLLDNYRQVNKILPNKVVFYRDGVDDGQFGKIIEHEIPAIQEAFNRIYGDNGNHPKLTFIVVKKRHNTRFFNRNPSTKEVNNMSIGAVIDTTIVHPYQNNFYLNSHNAFQGVNHPSLYHVLLDDIGFTADELPLLTYHLCFTDPRSSASEAIPSVVHQADIAALKARDLFYDDERSSATSAGGRSQPLRDPQLSDLDFKILETHKMYFDEFSVKENLSLSPLLEVLADVLHRYSKHDPSLEQPLRSILSINNQQNALLNLPCIDTQRGYMCVKTITSFPEILPAIDGVVSLFNSNNGRLLLIADAKEITARRTATVSFLATKLLALNKLKNENAVLTIIGCGVQGRAHLDVFTELFKWNKIYLWSRNMTHAIDLQSVYSSKLNNIELLENLNDNRIQQSDVICTCTASEEALLSLHQVKKGVHINAVGSFRATMRELADDLMLSSDTTVIVDSKESAMKEAGEIIQSKAEILAELGELIENNEFCNDISKDKITIFKSVGMAIEDLAAAIVLYEYLQECREK

Radius of gyration: 37.09 Å; chains: 1; bounding box: 102×80×86 Å